Protein 2DO3 (pdb70)

GO terms:
  GO:0160239 transcription pausing by RNA polymerase II (P, IDA)
  GO:0140870 RNA polymerase inhibitor activity (F, IDA)
  GO:0032044 DSIF complex (C, IDA)
  GO:0032968 positive regulation of transcription elongation by RNA polymerase II (P, IDA)
  GO:0005515 protein binding (F, IPI)
  GO:0005654 nucleoplasm (C, TAS)
  GO:0016239 positive regulation of macroautophagy (P, IMP)
  GO:0005654 nucleoplasm (C, IDA)
  GO:0005634 nucleus (C, IDA)
  GO:0006368 transcription elongation by RNA polymerase II (P, IDA)
  GO:0045944 positive regulation of transcription by RNA polymerase II (P, IDA)
  GO:0032785 negative regulation of DNA-templated transcription, elongation (P, IDA)
  GO:0032786 positive regulation of DNA-templated transcription, elongation (P, IDA)
  GO:0000122 negative regulation of transcription by RNA polymerase II (P, IDA)
  GO:0003723 RNA binding (F, HDA)
  GO:0032785 negative regulation of DNA-templated transcription, elongation (P, IMP)
  GO:0006368 transcription elongation by RNA polymerase II (P, IMP)
  GO:0000122 negative regulation of transcription by RNA polymerase II (P, IMP)
  GO:0019899 enzyme binding (F, IPI)
  GO:0046982 protein heterodimerization activity (F, IPI)

Structure (mmCIF, N/CA/C/O backbone):
data_2DO3
#
_entry.id   2DO3
#
loop_
_atom_site.group_PDB
_atom_site.id
_atom_site.type_symbol
_atom_site.label_atom_id
_atom_site.label_alt_id
_atom_site.label_comp_id
_atom_site.label_asym_id
_atom_site.label_entity_id
_atom_site.label_seq_id
_atom_site.pdbx_PDB_ins_code
_atom_site.Cartn_x
_atom_site.Cartn_y
_atom_site.Cartn_z
_atom_site.occupancy
_atom_site.B_iso_or_equiv
_atom_site.auth_seq_id
_atom_site.auth_comp_id
_atom_site.auth_asym_id
_atom_site.auth_atom_id
_atom_site.pdbx_PDB_model_num
ATOM 1 N N . GLY A 1 1 ? -25.043 -3.548 -9.201 1.00 0.00 455 GLY A N 1
ATOM 2 C CA . GLY A 1 1 ? -24.301 -3.547 -10.448 1.00 0.00 455 GLY A CA 1
ATOM 3 C C . GLY A 1 1 ? -23.749 -4.915 -10.795 1.00 0.00 455 GLY A C 1
ATOM 4 O O . GLY A 1 1 ? -23.854 -5.853 -10.005 1.00 0.00 455 GLY A O 1
ATOM 8 N N . SER A 1 2 ? -23.159 -5.030 -11.981 1.00 0.00 456 SER A N 1
ATOM 9 C CA . SER A 1 2 ? -22.593 -6.295 -12.433 1.00 0.00 456 SER A CA 1
ATOM 10 C C . SER A 1 2 ? -21.087 -6.334 -12.191 1.00 0.00 456 SER A C 1
ATOM 11 O O . SER A 1 2 ? -20.485 -5.336 -11.795 1.00 0.00 456 SER A O 1
ATOM 19 N N . SER A 1 3 ? -20.485 -7.494 -12.433 1.00 0.00 457 SER A N 1
ATOM 20 C CA . SER A 1 3 ? -19.050 -7.665 -12.239 1.00 0.00 457 SER A CA 1
ATOM 21 C C . SER A 1 3 ? -18.263 -6.703 -13.123 1.00 0.00 457 SER A C 1
ATOM 22 O O . SER A 1 3 ? -18.530 -6.580 -14.317 1.00 0.00 457 SER A O 1
ATOM 30 N N . GLY A 1 4 ? -17.290 -6.021 -12.526 1.00 0.00 458 GLY A N 1
ATOM 31 C CA . GLY A 1 4 ? -16.478 -5.078 -13.273 1.00 0.00 458 GLY A CA 1
ATOM 32 C C . GLY A 1 4 ? -15.335 -4.519 -12.450 1.00 0.00 458 GLY A C 1
ATOM 33 O O . GLY A 1 4 ? -15.150 -4.897 -11.293 1.00 0.00 458 GLY A O 1
ATOM 37 N N . SER A 1 5 ? -14.563 -3.617 -13.049 1.00 0.00 459 SER A N 1
ATOM 38 C CA . SER A 1 5 ? -13.427 -3.008 -12.366 1.00 0.00 459 SER A CA 1
ATOM 39 C C . SER A 1 5 ? -13.772 -1.601 -11.887 1.00 0.00 459 SER A C 1
ATOM 40 O O . SER A 1 5 ? -13.581 -1.268 -10.717 1.00 0.00 459 SER A O 1
ATOM 48 N N . SER A 1 6 ? -14.279 -0.780 -12.800 1.00 0.00 460 SER A N 1
ATOM 49 C CA . SER A 1 6 ? -14.647 0.593 -12.473 1.00 0.00 460 SER A CA 1
ATOM 50 C C . SER A 1 6 ? -15.863 0.625 -11.552 1.00 0.00 460 SER A C 1
ATOM 51 O O . SER A 1 6 ? -16.903 0.045 -11.859 1.00 0.00 460 SER A O 1
ATOM 59 N N . GLY A 1 7 ? -15.722 1.309 -10.421 1.00 0.00 461 GLY A N 1
ATOM 60 C CA . GLY A 1 7 ? -16.816 1.405 -9.471 1.00 0.00 461 GLY A CA 1
ATOM 61 C C . GLY A 1 7 ? -17.281 2.833 -9.265 1.00 0.00 461 GLY A C 1
ATOM 62 O O . GLY A 1 7 ? -16.576 3.778 -9.617 1.00 0.00 461 GLY A O 1
ATOM 66 N N . GLU A 1 8 ? -18.470 2.990 -8.693 1.00 0.00 462 GLU A N 1
ATOM 67 C CA . GLU A 1 8 ? -19.029 4.313 -8.443 1.00 0.00 462 GLU A CA 1
ATOM 68 C C . GLU A 1 8 ? -18.116 5.124 -7.527 1.00 0.00 462 GLU A C 1
ATOM 69 O O . GLU A 1 8 ? -18.341 5.203 -6.319 1.00 0.00 462 GLU A O 1
ATOM 81 N N . PHE A 1 9 ? -17.085 5.726 -8.111 1.00 0.00 463 PHE A N 1
ATOM 82 C CA . PHE A 1 9 ? -16.136 6.529 -7.349 1.00 0.00 463 PHE A CA 1
ATOM 83 C C . PHE A 1 9 ? -16.052 7.946 -7.909 1.00 0.00 463 PHE A C 1
ATOM 84 O O . PHE A 1 9 ? -15.088 8.320 -8.577 1.00 0.00 463 PHE A O 1
ATOM 101 N N . PRO A 1 10 ? -17.085 8.755 -7.631 1.00 0.00 464 PRO A N 1
ATOM 102 C CA . PRO A 1 10 ? -17.152 10.143 -8.096 1.00 0.00 464 PRO A CA 1
ATOM 103 C C . PRO A 1 10 ? -16.136 11.039 -7.396 1.00 0.00 464 PRO A C 1
ATOM 104 O O . PRO A 1 10 ? -15.992 12.213 -7.735 1.00 0.00 464 PRO A O 1
ATOM 115 N N . ALA A 1 11 ? -15.433 10.477 -6.418 1.00 0.00 465 ALA A N 1
ATOM 116 C CA . ALA A 1 11 ? -14.429 11.225 -5.672 1.00 0.00 465 ALA A CA 1
ATOM 117 C C . ALA A 1 11 ? -13.027 10.695 -5.955 1.00 0.00 465 ALA A C 1
ATOM 118 O O . ALA A 1 11 ? -12.644 9.635 -5.461 1.00 0.00 465 ALA A O 1
ATOM 125 N N . GLN A 1 12 ? -12.269 11.439 -6.753 1.00 0.00 466 GLN A N 1
ATOM 126 C CA . GLN A 1 12 ? -10.910 11.042 -7.103 1.00 0.00 466 GLN A CA 1
ATOM 127 C C . GLN A 1 12 ? -9.886 11.886 -6.351 1.00 0.00 466 GLN A C 1
ATOM 128 O O . GLN A 1 12 ? -9.423 12.909 -6.853 1.00 0.00 466 GLN A O 1
ATOM 142 N N . GLU A 1 13 ? -9.537 11.449 -5.145 1.00 0.00 467 GLU A N 1
ATOM 143 C CA . GLU A 1 13 ? -8.569 12.166 -4.324 1.00 0.00 467 GLU A CA 1
ATOM 144 C C . GLU A 1 13 ? -7.170 11.580 -4.496 1.00 0.00 467 GLU A C 1
ATOM 145 O O . GLU A 1 13 ? -6.845 10.541 -3.919 1.00 0.00 467 GLU A O 1
ATOM 157 N N . LEU A 1 14 ? -6.347 12.252 -5.293 1.00 0.00 468 LEU A N 1
ATOM 158 C CA . LEU A 1 14 ? -4.983 11.799 -5.542 1.00 0.00 468 LEU A CA 1
ATOM 159 C C . LEU A 1 14 ? -4.023 12.363 -4.500 1.00 0.00 468 LEU A C 1
ATOM 160 O O . LEU A 1 14 ? -3.657 13.538 -4.550 1.00 0.00 468 LEU A O 1
ATOM 176 N N . ARG A 1 15 ? -3.617 11.518 -3.558 1.00 0.00 469 ARG A N 1
ATOM 177 C CA . ARG A 1 15 ? -2.698 11.932 -2.505 1.00 0.00 469 ARG A CA 1
ATOM 178 C C . ARG A 1 15 ? -1.560 10.927 -2.350 1.00 0.00 469 ARG A C 1
ATOM 179 O O . ARG A 1 15 ? -1.787 9.718 -2.294 1.00 0.00 469 ARG A O 1
ATOM 200 N N . LYS A 1 16 ? -0.334 11.435 -2.281 1.00 0.00 470 LYS A N 1
ATOM 201 C CA . LYS A 1 16 ? 0.840 10.584 -2.132 1.00 0.00 470 LYS A CA 1
ATOM 202 C C . LYS A 1 16 ? 0.724 9.709 -0.888 1.00 0.00 470 LYS A C 1
ATOM 203 O O . LYS A 1 16 ? 1.082 8.531 -0.910 1.00 0.00 470 LYS A O 1
ATOM 222 N N . TYR A 1 17 ? 0.220 10.292 0.194 1.00 0.00 471 TYR A N 1
ATOM 223 C CA . TYR A 1 17 ? 0.058 9.565 1.448 1.00 0.00 471 TYR A CA 1
ATOM 224 C C . TYR A 1 17 ? -0.598 8.209 1.210 1.00 0.00 471 TYR A C 1
ATOM 225 O O . TYR A 1 17 ? -1.784 8.126 0.890 1.00 0.00 471 TYR A O 1
ATOM 243 N N . PHE A 1 18 ? 0.183 7.145 1.369 1.00 0.00 472 PHE A N 1
ATOM 244 C CA . PHE A 1 18 ? -0.320 5.791 1.171 1.00 0.00 472 PHE A CA 1
ATOM 245 C C . PHE A 1 18 ? -1.614 5.572 1.950 1.00 0.00 472 PHE A C 1
ATOM 246 O O . PHE A 1 18 ? -1.610 5.514 3.180 1.00 0.00 472 PHE A O 1
ATOM 263 N N . LYS A 1 19 ? -2.720 5.452 1.224 1.00 0.00 473 LYS A N 1
ATOM 264 C CA . LYS A 1 19 ? -4.023 5.239 1.844 1.00 0.00 473 LYS A CA 1
ATOM 265 C C . LYS A 1 19 ? -4.581 3.867 1.480 1.00 0.00 473 LYS A C 1
ATOM 266 O O . LYS A 1 19 ? -4.168 3.262 0.491 1.00 0.00 473 LYS A O 1
ATOM 285 N N . MET A 1 20 ? -5.522 3.384 2.285 1.00 0.00 474 MET A N 1
ATOM 286 C CA . MET A 1 20 ? -6.138 2.084 2.044 1.00 0.00 474 MET A CA 1
ATOM 287 C C . MET A 1 20 ? -6.810 2.046 0.675 1.00 0.00 474 MET A C 1
ATOM 288 O O . MET A 1 20 ? -7.334 3.054 0.202 1.00 0.00 474 MET A O 1
ATOM 302 N N . GLY A 1 21 ? -6.791 0.876 0.044 1.00 0.00 475 GLY A N 1
ATOM 303 C CA . GLY A 1 21 ? -7.401 0.730 -1.265 1.00 0.00 475 GLY A CA 1
ATOM 304 C C . GLY A 1 21 ? -6.437 1.041 -2.392 1.00 0.00 475 GLY A C 1
ATOM 305 O O . GLY A 1 21 ? -6.674 0.669 -3.542 1.00 0.00 475 GLY A O 1
ATOM 309 N N . ASP A 1 22 ? -5.347 1.727 -2.064 1.00 0.00 476 ASP A N 1
ATOM 310 C CA . ASP A 1 22 ? -4.344 2.090 -3.059 1.00 0.00 476 ASP A CA 1
ATOM 311 C C . ASP A 1 22 ? -3.250 1.030 -3.138 1.00 0.00 476 ASP A C 1
ATOM 312 O O . ASP A 1 22 ? -2.975 0.331 -2.162 1.00 0.00 476 ASP A O 1
ATOM 321 N N . HIS A 1 23 ? -2.629 0.914 -4.308 1.00 0.00 477 HIS A N 1
ATOM 322 C CA . HIS A 1 23 ? -1.565 -0.062 -4.515 1.00 0.00 477 HIS A CA 1
ATOM 323 C C . HIS A 1 23 ? -0.198 0.560 -4.246 1.00 0.00 477 HIS A C 1
ATOM 324 O O . HIS A 1 23 ? 0.061 1.703 -4.624 1.00 0.00 477 HIS A O 1
ATOM 338 N N . VAL A 1 24 ? 0.674 -0.200 -3.591 1.00 0.00 478 VAL A N 1
ATOM 339 C CA . VAL A 1 24 ? 2.015 0.276 -3.272 1.00 0.00 478 VAL A CA 1
ATOM 340 C C . VAL A 1 24 ? 3.062 -0.794 -3.562 1.00 0.00 478 VAL A C 1
ATOM 341 O O . VAL A 1 24 ? 2.780 -1.990 -3.489 1.00 0.00 478 VAL A O 1
ATOM 354 N N . LYS A 1 25 ? 4.272 -0.356 -3.890 1.00 0.00 479 LYS A N 1
ATOM 355 C CA . LYS A 1 25 ? 5.364 -1.275 -4.190 1.00 0.00 479 LYS A CA 1
ATOM 356 C C . LYS A 1 25 ? 6.473 -1.159 -3.150 1.00 0.00 479 LYS A C 1
ATOM 357 O O . LYS A 1 25 ? 6.576 -0.154 -2.446 1.00 0.00 479 LYS A O 1
ATOM 376 N N . VAL A 1 26 ? 7.303 -2.193 -3.059 1.00 0.00 480 VAL A N 1
ATOM 377 C CA . VAL A 1 26 ? 8.407 -2.206 -2.107 1.00 0.00 480 VAL A CA 1
ATOM 378 C C . VAL A 1 26 ? 9.744 -2.001 -2.812 1.00 0.00 480 VAL A C 1
ATOM 379 O O . VAL A 1 26 ? 10.205 -2.869 -3.553 1.00 0.00 480 VAL A O 1
ATOM 392 N N . ILE A 1 27 ? 10.360 -0.848 -2.575 1.00 0.00 481 ILE A N 1
ATOM 393 C CA . ILE A 1 27 ? 11.645 -0.530 -3.186 1.00 0.00 481 ILE A CA 1
ATOM 394 C C . ILE A 1 27 ? 12.801 -0.930 -2.276 1.00 0.00 481 ILE A C 1
ATOM 395 O O . ILE A 1 27 ? 13.884 -1.275 -2.747 1.00 0.00 481 ILE A O 1
ATOM 411 N N . ALA A 1 28 ? 12.562 -0.883 -0.969 1.00 0.00 482 ALA A N 1
ATOM 412 C CA . ALA A 1 28 ? 13.581 -1.244 0.008 1.00 0.00 482 ALA A CA 1
ATOM 413 C C . ALA A 1 28 ? 12.988 -2.078 1.138 1.00 0.00 482 ALA A C 1
ATOM 414 O O . ALA A 1 28 ? 11.794 -2.377 1.141 1.00 0.00 482 ALA A O 1
ATOM 421 N N . GLY A 1 29 ? 13.830 -2.452 2.096 1.00 0.00 483 GLY A N 1
ATOM 422 C CA . GLY A 1 29 ? 13.370 -3.249 3.218 1.00 0.00 483 GLY A CA 1
ATOM 423 C C . GLY A 1 29 ? 13.640 -4.729 3.028 1.00 0.00 483 GLY A C 1
ATOM 424 O O . GLY A 1 29 ? 14.395 -5.119 2.137 1.00 0.00 483 GLY A O 1
ATOM 428 N N . ARG A 1 30 ? 13.024 -5.554 3.867 1.00 0.00 484 ARG A N 1
ATOM 429 C CA . ARG A 1 30 ? 13.204 -6.999 3.789 1.00 0.00 484 ARG A CA 1
ATOM 430 C C . ARG A 1 30 ? 12.294 -7.603 2.724 1.00 0.00 484 ARG A C 1
ATOM 431 O O . ARG A 1 30 ? 12.240 -8.822 2.558 1.00 0.00 484 ARG A O 1
ATOM 452 N N . PHE A 1 31 ? 11.580 -6.743 2.006 1.00 0.00 485 PHE A N 1
ATOM 453 C CA . PHE A 1 31 ? 10.670 -7.192 0.958 1.00 0.00 485 PHE A CA 1
ATOM 454 C C . PHE A 1 31 ? 10.928 -6.440 -0.344 1.00 0.00 485 PHE A C 1
ATOM 455 O O . PHE A 1 31 ? 10.035 -6.302 -1.180 1.00 0.00 485 PHE A O 1
ATOM 472 N N . GLU A 1 32 ? 12.155 -5.955 -0.509 1.00 0.00 486 GLU A N 1
ATOM 473 C CA . GLU A 1 32 ? 12.529 -5.215 -1.708 1.00 0.00 486 GLU A CA 1
ATOM 474 C C . GLU A 1 32 ? 12.225 -6.027 -2.965 1.00 0.00 486 GLU A C 1
ATOM 475 O O . GLU A 1 32 ? 12.846 -7.059 -3.215 1.00 0.00 486 GLU A O 1
ATOM 487 N N . GLY A 1 33 ? 11.265 -5.551 -3.752 1.00 0.00 487 GLY A N 1
ATOM 488 C CA . GLY A 1 33 ? 10.895 -6.245 -4.972 1.00 0.00 487 GLY A CA 1
ATOM 489 C C . GLY A 1 33 ? 9.498 -6.829 -4.906 1.00 0.00 487 GLY A C 1
ATOM 490 O O . GLY A 1 33 ? 9.069 -7.535 -5.819 1.00 0.00 487 GLY A O 1
ATOM 494 N N . ASP A 1 34 ? 8.787 -6.537 -3.822 1.00 0.00 488 ASP A N 1
ATOM 495 C CA . ASP A 1 34 ? 7.430 -7.039 -3.640 1.00 0.00 488 ASP A CA 1
ATOM 496 C C . ASP A 1 34 ? 6.413 -5.906 -3.741 1.00 0.00 488 ASP A C 1
ATOM 497 O O . ASP A 1 34 ? 6.727 -4.748 -3.462 1.00 0.00 488 ASP A O 1
ATOM 506 N N . THR A 1 35 ? 5.193 -6.247 -4.144 1.00 0.00 489 THR A N 1
ATOM 507 C CA . THR A 1 35 ? 4.131 -5.259 -4.285 1.00 0.00 489 THR A CA 1
ATOM 508 C C . THR A 1 35 ? 2.811 -5.789 -3.736 1.00 0.00 489 THR A C 1
ATOM 509 O O . THR A 1 35 ? 2.653 -6.991 -3.525 1.00 0.00 489 THR A O 1
ATOM 520 N N . GLY A 1 36 ? 1.864 -4.884 -3.508 1.00 0.00 490 GLY A N 1
ATOM 521 C CA . GLY A 1 36 ? 0.569 -5.280 -2.986 1.00 0.00 490 GLY A CA 1
ATOM 522 C C . GLY A 1 36 ? -0.347 -4.096 -2.747 1.00 0.00 490 GLY A C 1
ATOM 523 O O . GLY A 1 36 ? -0.013 -2.963 -3.096 1.00 0.00 490 GLY A O 1
ATOM 527 N N . LEU A 1 37 ? -1.506 -4.358 -2.153 1.00 0.00 491 LEU A N 1
ATOM 528 C CA . LEU A 1 37 ? -2.475 -3.304 -1.869 1.00 0.00 491 LEU A CA 1
ATOM 529 C C . LEU A 1 37 ? -2.419 -2.895 -0.401 1.00 0.00 491 LEU A C 1
ATOM 530 O O . LEU A 1 37 ? -1.886 -3.623 0.437 1.00 0.00 491 LEU A O 1
ATOM 546 N N . ILE A 1 38 ? -2.975 -1.727 -0.096 1.00 0.00 492 ILE A N 1
ATOM 547 C CA . ILE A 1 38 ? -2.992 -1.223 1.271 1.00 0.00 492 ILE A CA 1
ATOM 548 C C . ILE A 1 38 ? -4.282 -1.612 1.985 1.00 0.00 492 ILE A C 1
ATOM 549 O O . ILE A 1 38 ? -5.369 -1.171 1.611 1.00 0.00 492 ILE A O 1
ATOM 565 N N . VAL A 1 39 ? -4.154 -2.442 3.016 1.00 0.00 493 VAL A N 1
ATOM 566 C CA . VAL A 1 39 ? -5.309 -2.889 3.785 1.00 0.00 493 VAL A CA 1
ATOM 567 C C . VAL A 1 39 ? -5.378 -2.183 5.135 1.00 0.00 493 VAL A C 1
ATOM 568 O O . VAL A 1 39 ? -6.458 -1.995 5.694 1.00 0.00 493 VAL A O 1
ATOM 581 N N . ARG A 1 40 ? -4.217 -1.793 5.652 1.00 0.00 494 ARG A N 1
ATOM 582 C CA . ARG A 1 40 ? -4.145 -1.108 6.937 1.00 0.00 494 ARG A CA 1
ATOM 583 C C . ARG A 1 40 ? -3.006 -0.092 6.948 1.00 0.00 494 ARG A C 1
ATOM 584 O O . ARG A 1 40 ? -1.939 -0.334 6.384 1.00 0.00 494 ARG A O 1
ATOM 605 N N . VAL A 1 41 ? -3.242 1.046 7.593 1.00 0.00 495 VAL A N 1
ATOM 606 C CA . VAL A 1 41 ? -2.237 2.098 7.679 1.00 0.00 495 VAL A CA 1
ATOM 607 C C . VAL A 1 41 ? -2.062 2.576 9.116 1.00 0.00 495 VAL A C 1
ATOM 608 O O . VAL A 1 41 ? -3.028 2.664 9.873 1.00 0.00 495 VAL A O 1
ATOM 621 N N . GLU A 1 42 ? -0.822 2.883 9.485 1.00 0.00 496 GLU A N 1
ATOM 622 C CA . GLU A 1 42 ? -0.521 3.352 10.833 1.00 0.00 496 GLU A CA 1
ATOM 623 C C . GLU A 1 42 ? 0.472 4.510 10.797 1.00 0.00 496 GLU A C 1
ATOM 624 O O . GLU A 1 42 ? 1.191 4.694 9.815 1.00 0.00 496 GLU A O 1
ATOM 636 N N . GLU A 1 43 ? 0.505 5.287 11.875 1.00 0.00 497 GLU A N 1
ATOM 637 C CA . GLU A 1 43 ? 1.409 6.428 11.966 1.00 0.00 497 GLU A CA 1
ATOM 638 C C . GLU A 1 43 ? 2.865 5.970 11.959 1.00 0.00 497 GLU A C 1
ATOM 639 O O . GLU A 1 43 ? 3.772 6.756 11.689 1.00 0.00 497 GLU A O 1
ATOM 651 N N . ASN A 1 44 ? 3.079 4.693 12.259 1.00 0.00 498 ASN A N 1
ATOM 652 C CA . ASN A 1 44 ? 4.424 4.131 12.288 1.00 0.00 498 ASN A CA 1
ATOM 653 C C . ASN A 1 44 ? 4.768 3.472 10.956 1.00 0.00 498 ASN A C 1
ATOM 654 O O . ASN A 1 44 ? 5.713 3.874 10.277 1.00 0.00 498 ASN A O 1
ATOM 665 N N . PHE A 1 45 ? 3.993 2.456 10.587 1.00 0.00 499 PHE A N 1
ATOM 666 C CA . PHE A 1 45 ? 4.215 1.741 9.336 1.00 0.00 499 PHE A CA 1
ATOM 667 C C . PHE A 1 45 ? 2.898 1.512 8.600 1.00 0.00 499 PHE A C 1
ATOM 668 O O . PHE A 1 45 ? 1.833 1.907 9.073 1.00 0.00 499 PHE A O 1
ATOM 685 N N . VAL A 1 46 ? 2.981 0.871 7.438 1.00 0.00 500 VAL A N 1
ATOM 686 C CA . VAL A 1 46 ? 1.797 0.589 6.635 1.00 0.00 500 VAL A CA 1
ATOM 687 C C . VAL A 1 46 ? 1.725 -0.888 6.263 1.00 0.00 500 VAL A C 1
ATOM 688 O O . VAL A 1 46 ? 2.691 -1.459 5.757 1.00 0.00 500 VAL A O 1
ATOM 701 N N . ILE A 1 47 ? 0.574 -1.501 6.518 1.00 0.00 501 ILE A N 1
ATOM 702 C CA . ILE A 1 47 ? 0.375 -2.912 6.208 1.00 0.00 501 ILE A CA 1
ATOM 703 C C . ILE A 1 47 ? -0.278 -3.088 4.841 1.00 0.00 501 ILE A C 1
ATOM 704 O O . ILE A 1 47 ? -1.396 -2.625 4.611 1.00 0.00 501 ILE A O 1
ATOM 720 N N . LEU A 1 48 ? 0.426 -3.761 3.938 1.00 0.00 502 LEU A N 1
ATOM 721 C CA . LEU A 1 48 ? -0.085 -4.001 2.593 1.00 0.00 502 LEU A CA 1
ATOM 722 C C . LEU A 1 48 ? -0.272 -5.493 2.340 1.00 0.00 502 LEU A C 1
ATOM 723 O O . LEU A 1 48 ? 0.581 -6.306 2.698 1.00 0.00 502 LEU A O 1
ATOM 739 N N . PHE A 1 49 ? -1.391 -5.847 1.718 1.00 0.00 503 PHE A N 1
ATOM 740 C CA . PHE A 1 49 ? -1.690 -7.242 1.415 1.00 0.00 503 PHE A CA 1
ATOM 741 C C . PHE A 1 49 ? -0.996 -7.679 0.128 1.00 0.00 503 PHE A C 1
ATOM 742 O O . PHE A 1 49 ? -1.212 -7.097 -0.935 1.00 0.00 503 PHE A O 1
ATOM 759 N N . SER A 1 50 ? -0.161 -8.708 0.233 1.00 0.00 504 SER A N 1
ATOM 760 C CA . SER A 1 50 ? 0.568 -9.221 -0.921 1.00 0.00 504 SER A CA 1
ATOM 761 C C . SER A 1 50 ? -0.333 -10.095 -1.789 1.00 0.00 504 SER A C 1
ATOM 762 O O . SER A 1 50 ? -1.280 -10.709 -1.297 1.00 0.00 504 SER A O 1
ATOM 770 N N . ASP A 1 51 ? -0.030 -10.144 -3.081 1.00 0.00 505 ASP A N 1
ATOM 771 C CA . ASP A 1 51 ? -0.811 -10.943 -4.019 1.00 0.00 505 ASP A CA 1
ATOM 772 C C . ASP A 1 51 ? -0.083 -12.237 -4.368 1.00 0.00 505 ASP A C 1
ATOM 773 O O . ASP A 1 51 ? -0.665 -13.151 -4.955 1.00 0.00 505 ASP A O 1
ATOM 782 N N . LEU A 1 52 ? 1.193 -12.308 -4.006 1.00 0.00 506 LEU A N 1
ATOM 783 C CA . LEU A 1 52 ? 2.002 -13.490 -4.282 1.00 0.00 506 LEU A CA 1
ATOM 784 C C . LEU A 1 52 ? 1.931 -14.481 -3.124 1.00 0.00 506 LEU A C 1
ATOM 785 O O . LEU A 1 52 ? 1.588 -15.649 -3.311 1.00 0.00 506 LEU A O 1
ATOM 801 N N . THR A 1 53 ? 2.256 -14.007 -1.925 1.00 0.00 507 THR A N 1
ATOM 802 C CA . THR A 1 53 ? 2.229 -14.850 -0.737 1.00 0.00 507 THR A CA 1
ATOM 803 C C . THR A 1 53 ? 0.832 -14.897 -0.128 1.00 0.00 507 THR A C 1
ATOM 804 O O . THR A 1 53 ? 0.552 -15.720 0.743 1.00 0.00 507 THR A O 1
ATOM 815 N N . MET A 1 54 ? -0.041 -14.010 -0.594 1.00 0.00 508 MET A N 1
ATOM 816 C CA . MET A 1 54 ? -1.411 -13.953 -0.096 1.00 0.00 508 MET A CA 1
ATOM 817 C C . MET A 1 54 ? -1.432 -13.713 1.411 1.00 0.00 508 MET A C 1
ATOM 818 O O . MET A 1 54 ? -2.265 -14.270 2.127 1.00 0.00 508 MET A O 1
ATOM 832 N N . HIS A 1 55 ? -0.511 -12.881 1.886 1.00 0.00 509 HIS A N 1
ATOM 833 C CA . HIS A 1 55 ? -0.424 -12.568 3.308 1.00 0.00 509 HIS A CA 1
ATOM 834 C C . HIS A 1 55 ? -0.301 -11.063 3.526 1.00 0.00 509 HIS A C 1
ATOM 835 O O . HIS A 1 55 ? -0.322 -10.285 2.573 1.00 0.00 509 HIS A O 1
ATOM 849 N N . GLU A 1 56 ? -0.173 -10.661 4.787 1.00 0.00 510 GLU A N 1
ATOM 850 C CA . GLU A 1 56 ? -0.047 -9.249 5.129 1.00 0.00 510 GLU A CA 1
ATOM 851 C C . GLU A 1 56 ? 1.403 -8.891 5.441 1.00 0.00 510 GLU A C 1
ATOM 852 O O . GLU A 1 56 ? 1.995 -9.417 6.385 1.00 0.00 510 GLU A O 1
ATOM 864 N N . LEU A 1 57 ? 1.969 -7.994 4.642 1.00 0.00 511 LEU A N 1
ATOM 865 C CA . LEU A 1 57 ? 3.351 -7.565 4.831 1.00 0.00 511 LEU A CA 1
ATOM 866 C C . LEU A 1 57 ? 3.413 -6.258 5.614 1.00 0.00 511 LEU A C 1
ATOM 867 O O . LEU A 1 57 ? 2.659 -5.323 5.344 1.00 0.00 511 LEU A O 1
ATOM 883 N N . LYS A 1 58 ? 4.318 -6.198 6.585 1.00 0.00 512 LYS A N 1
ATOM 884 C CA . LYS A 1 58 ? 4.482 -5.005 7.406 1.00 0.00 512 LYS A CA 1
ATOM 885 C C . LYS A 1 58 ? 5.777 -4.277 7.056 1.00 0.00 512 LYS A C 1
ATOM 886 O O . LYS A 1 58 ? 6.871 -4.777 7.316 1.00 0.00 512 LYS A O 1
ATOM 905 N N . VAL A 1 59 ? 5.643 -3.094 6.466 1.00 0.00 513 VAL A N 1
ATOM 906 C CA . VAL A 1 59 ? 6.802 -2.296 6.082 1.00 0.00 513 VAL A CA 1
ATOM 907 C C . VAL A 1 59 ? 6.543 -0.810 6.302 1.00 0.00 513 VAL A C 1
ATOM 908 O O . VAL A 1 59 ? 5.395 -0.378 6.415 1.00 0.00 513 VAL A O 1
ATOM 921 N N . LEU A 1 60 ? 7.618 -0.031 6.362 1.00 0.00 514 LEU A N 1
ATOM 922 C CA . LEU A 1 60 ? 7.508 1.409 6.568 1.00 0.00 514 LEU A CA 1
ATOM 923 C C . LEU A 1 60 ? 7.216 2.127 5.254 1.00 0.00 514 LEU A C 1
ATOM 924 O O . LEU A 1 60 ? 7.591 1.672 4.173 1.00 0.00 514 LEU A O 1
ATOM 940 N N . PRO A 1 61 ? 6.531 3.276 5.346 1.00 0.00 515 PRO A N 1
ATOM 941 C CA . PRO A 1 61 ? 6.176 4.083 4.174 1.00 0.00 515 PRO A CA 1
ATOM 942 C C . PRO A 1 61 ? 7.392 4.744 3.536 1.00 0.00 515 PRO A C 1
ATOM 943 O O . PRO A 1 61 ? 7.286 5.380 2.487 1.00 0.00 515 PRO A O 1
ATOM 954 N N . ARG A 1 62 ? 8.548 4.590 4.175 1.00 0.00 516 ARG A N 1
ATOM 955 C CA . ARG A 1 62 ? 9.784 5.174 3.669 1.00 0.00 516 ARG A CA 1
ATOM 956 C C . ARG A 1 62 ? 10.459 4.237 2.671 1.00 0.00 516 ARG A C 1
ATOM 957 O O . ARG A 1 62 ? 11.379 4.634 1.956 1.00 0.00 516 ARG A O 1
ATOM 978 N N . ASP A 1 63 ? 9.996 2.993 2.630 1.00 0.00 517 ASP A N 1
ATOM 979 C CA . ASP A 1 63 ? 10.554 1.999 1.720 1.00 0.00 517 ASP A CA 1
ATOM 980 C C . ASP A 1 63 ? 9.514 1.555 0.696 1.00 0.00 517 ASP A C 1
ATOM 981 O O . ASP A 1 63 ? 9.732 0.602 -0.053 1.00 0.00 517 ASP A O 1
ATOM 990 N N . LEU A 1 64 ? 8.382 2.250 0.670 1.00 0.00 518 LEU A N 1
ATOM 991 C CA . LEU A 1 64 ? 7.306 1.926 -0.261 1.00 0.00 518 LEU A CA 1
ATOM 992 C C . LEU A 1 64 ? 7.087 3.062 -1.255 1.00 0.00 518 LEU A C 1
ATOM 993 O O . LEU A 1 64 ? 7.608 4.163 -1.078 1.00 0.00 518 LEU A O 1
ATOM 1009 N N . GLN A 1 65 ? 6.311 2.787 -2.298 1.00 0.00 519 GLN A N 1
ATOM 1010 C CA . GLN A 1 65 ? 6.021 3.787 -3.319 1.00 0.00 519 GLN A CA 1
ATOM 1011 C C . GLN A 1 65 ? 4.747 3.435 -4.079 1.00 0.00 519 GLN A C 1
ATOM 1012 O O . GLN A 1 65 ? 4.583 2.309 -4.550 1.00 0.00 519 GLN A O 1
ATOM 1026 N N . LEU A 1 66 ? 3.847 4.405 -4.195 1.00 0.00 520 LEU A N 1
ATOM 1027 C CA . LEU A 1 66 ? 2.585 4.198 -4.898 1.00 0.00 520 LEU A CA 1
ATOM 1028 C C . LEU A 1 66 ? 2.830 3.807 -6.352 1.00 0.00 520 LEU A C 1
ATOM 1029 O O . LEU A 1 66 ? 3.930 3.985 -6.876 1.00 0.00 520 LEU A O 1
ATOM 1045 N N . CYS A 1 67 ? 1.798 3.276 -6.998 1.00 0.00 521 CYS A N 1
ATOM 1046 C CA . CYS A 1 67 ? 1.900 2.861 -8.392 1.00 0.00 521 CYS A CA 1
ATOM 1047 C C . CYS A 1 67 ? 1.152 3.828 -9.304 1.00 0.00 521 CYS A C 1
ATOM 1048 O O . CYS A 1 67 ? 1.664 4.236 -10.346 1.00 0.00 521 CYS A O 1
ATOM 1056 N N . SER A 1 68 ? -0.062 4.191 -8.904 1.00 0.00 522 SER A N 1
ATOM 1057 C CA . SER A 1 68 ? -0.883 5.107 -9.688 1.00 0.00 522 SER A CA 1
ATOM 1058 C C . SER A 1 68 ? -0.313 6.521 -9.643 1.00 0.00 522 SER A C 1
ATOM 1059 O O . SER A 1 68 ? -0.178 7.180 -10.674 1.00 0.00 522 SER A O 1
ATOM 1067 N N . GLU A 1 69 ? 0.020 6.981 -8.441 1.00 0.00 523 GLU A N 1
ATOM 1068 C CA . GLU A 1 69 ? 0.575 8.317 -8.262 1.00 0.00 523 GLU A CA 1
ATOM 1069 C C . GLU A 1 69 ? 1.848 8.493 -9.085 1.00 0.00 523 GLU A C 1
ATOM 1070 O O . GLU A 1 69 ? 2.188 9.603 -9.492 1.00 0.00 523 GLU A O 1
ATOM 1082 N N . GLY A 1 1 ? -19.277 37.004 2.627 1.00 0.00 455 GLY A N 2
ATOM 1083 C CA . GLY A 1 1 ? -19.214 35.574 2.863 1.00 0.00 455 GLY A CA 2
ATOM 1084 C C . GLY A 1 1 ? -19.278 34.771 1.579 1.00 0.00 455 GLY A C 2
ATOM 1085 O O . GLY A 1 1 ? -18.758 35.195 0.547 1.00 0.00 455 GLY A O 2
ATOM 1089 N N . SER A 1 2 ? -19.915 33.606 1.642 1.00 0.00 456 SER A N 2
ATOM 1090 C CA . SER A 1 2 ? -20.041 32.739 0.476 1.00 0.00 456 SER A CA 2
ATOM 1091 C C . SER A 1 2 ? -21.272 33.108 -0.345 1.00 0.00 456 SER A C 2
ATOM 1092 O O . SER A 1 2 ? -22.397 32.753 0.008 1.00 0.00 456 SER A O 2
ATOM 1100 N N . SER A 1 3 ? -21.050 33.822 -1.444 1.00 0.00 457 SER A N 2
ATOM 1101 C CA . SER A 1 3 ? -22.141 34.242 -2.316 1.00 0.00 457 SER A CA 2
ATOM 1102 C C . SER A 1 3 ? -21.868 33.839 -3.762 1.00 0.00 457 SER A C 2
ATOM 1103 O O . SER A 1 3 ? -20.793 34.103 -4.299 1.00 0.00 457 SER A O 2
ATOM 1111 N N . GLY A 1 4 ? -22.851 33.197 -4.386 1.00 0.00 458 GLY A N 2
ATOM 1112 C CA . GLY A 1 4 ? -22.698 32.768 -5.764 1.00 0.00 458 GLY A CA 2
ATOM 1113 C C . GLY A 1 4 ? -21.690 31.645 -5.913 1.00 0.00 458 GLY A C 2
ATOM 1114 O O . GLY A 1 4 ? -21.366 30.960 -4.943 1.00 0.00 458 GLY A O 2
ATOM 1118 N N . SER A 1 5 ? -21.193 31.456 -7.131 1.00 0.00 459 SER A N 2
ATOM 1119 C CA . SER A 1 5 ? -20.220 30.405 -7.404 1.00 0.00 459 SER A CA 2
ATOM 1120 C C . SER A 1 5 ? -18.796 30.933 -7.261 1.00 0.00 459 SER A C 2
ATOM 1121 O O . SER A 1 5 ? -18.388 31.854 -7.969 1.00 0.00 459 SER A O 2
ATOM 1129 N N . SER A 1 6 ? -18.043 30.343 -6.338 1.00 0.00 460 SER A N 2
ATOM 1130 C CA . SER A 1 6 ? -16.665 30.755 -6.097 1.00 0.00 460 SER A CA 2
ATOM 1131 C C . SER A 1 6 ? -15.686 29.789 -6.757 1.00 0.00 460 SER A C 2
ATOM 1132 O O . SER A 1 6 ? -15.726 28.584 -6.514 1.00 0.00 460 SER A O 2
ATOM 1140 N N . GLY A 1 7 ? -14.805 30.329 -7.594 1.00 0.00 461 GLY A N 2
ATOM 1141 C CA . GLY A 1 7 ? -13.827 29.502 -8.277 1.00 0.00 461 GLY A CA 2
ATOM 1142 C C . GLY A 1 7 ? -14.379 28.141 -8.651 1.00 0.00 461 GLY A C 2
ATOM 1143 O O . GLY A 1 7 ? -15.586 27.983 -8.833 1.00 0.00 461 GLY A O 2
ATOM 1147 N N . GLU A 1 8 ? -13.494 27.156 -8.768 1.00 0.00 462 GLU A N 2
ATOM 1148 C CA . GLU A 1 8 ? -13.900 25.803 -9.126 1.00 0.00 462 GLU A CA 2
ATOM 1149 C C . GLU A 1 8 ? -14.766 25.187 -8.031 1.00 0.00 462 GLU A C 2
ATOM 1150 O O . GLU A 1 8 ? -14.813 25.686 -6.907 1.00 0.00 462 GLU A O 2
ATOM 1162 N N . PHE A 1 9 ? -15.452 24.099 -8.368 1.00 0.00 463 PHE A N 2
ATOM 1163 C CA . PHE A 1 9 ? -16.318 23.416 -7.415 1.00 0.00 463 PHE A CA 2
ATOM 1164 C C . PHE A 1 9 ? -15.545 23.032 -6.156 1.00 0.00 463 PHE A C 2
ATOM 1165 O O . PHE A 1 9 ? -14.367 22.678 -6.204 1.00 0.00 463 PHE A O 2
ATOM 1182 N N . PRO A 1 10 ? -16.223 23.104 -5.001 1.00 0.00 464 PRO A N 2
ATOM 1183 C CA . PRO A 1 10 ? -15.622 22.769 -3.707 1.00 0.00 464 PRO A CA 2
ATOM 1184 C C . PRO A 1 10 ? -15.346 21.276 -3.566 1.00 0.00 464 PRO A C 2
ATOM 1185 O O . PRO A 1 10 ? -14.574 20.856 -2.704 1.00 0.00 464 PRO A O 2
ATOM 1196 N N . ALA A 1 11 ? -15.983 20.478 -4.417 1.00 0.00 465 ALA A N 2
ATOM 1197 C CA . ALA A 1 11 ? -15.804 19.032 -4.388 1.00 0.00 465 ALA A CA 2
ATOM 1198 C C . ALA A 1 11 ? -14.479 18.629 -5.026 1.00 0.00 465 ALA A C 2
ATOM 1199 O O . ALA A 1 11 ? -14.446 18.155 -6.161 1.00 0.00 465 ALA A O 2
ATOM 1206 N N . GLN A 1 12 ? -13.390 18.822 -4.289 1.00 0.00 466 GLN A N 2
ATOM 1207 C CA . GLN A 1 12 ? -12.062 18.480 -4.786 1.00 0.00 466 GLN A CA 2
ATOM 1208 C C . GLN A 1 12 ? -11.255 17.747 -3.719 1.00 0.00 466 GLN A C 2
ATOM 1209 O O . GLN A 1 12 ? -11.031 18.271 -2.628 1.00 0.00 466 GLN A O 2
ATOM 1223 N N . GLU A 1 13 ? -10.820 16.533 -4.043 1.00 0.00 467 GLU A N 2
ATOM 1224 C CA . GLU A 1 13 ? -10.039 15.729 -3.112 1.00 0.00 467 GLU A CA 2
ATOM 1225 C C . GLU A 1 13 ? -8.738 15.259 -3.757 1.00 0.00 467 GLU A C 2
ATOM 1226 O O . GLU A 1 13 ? -8.750 14.457 -4.692 1.00 0.00 467 GLU A O 2
ATOM 1238 N N . LEU A 1 14 ? -7.618 15.764 -3.252 1.00 0.00 468 LEU A N 2
ATOM 1239 C CA . LEU A 1 14 ? -6.308 15.397 -3.778 1.00 0.00 468 LEU A CA 2
ATOM 1240 C C . LEU A 1 14 ? -5.463 14.713 -2.708 1.00 0.00 468 LEU A C 2
ATOM 1241 O O . LEU A 1 14 ? -5.252 15.260 -1.626 1.00 0.00 468 LEU A O 2
ATOM 1257 N N . ARG A 1 15 ? -4.981 13.514 -3.019 1.00 0.00 469 ARG A N 2
ATOM 1258 C CA . ARG A 1 15 ? -4.158 12.756 -2.085 1.00 0.00 469 ARG A CA 2
ATOM 1259 C C . ARG A 1 15 ? -2.889 12.250 -2.765 1.00 0.00 469 ARG A C 2
ATOM 1260 O O . ARG A 1 15 ? -2.904 11.887 -3.941 1.00 0.00 469 ARG A O 2
ATOM 1281 N N . LYS A 1 16 ? -1.791 12.229 -2.016 1.00 0.00 470 LYS A N 2
ATOM 1282 C CA . LYS A 1 16 ? -0.513 11.767 -2.545 1.00 0.00 470 LYS A CA 2
ATOM 1283 C C . LYS A 1 16 ? 0.068 10.659 -1.673 1.00 0.00 470 LYS A C 2
ATOM 1284 O O . LYS A 1 16 ? 0.690 9.723 -2.175 1.00 0.00 470 LYS A O 2
ATOM 1303 N N . TYR A 1 17 ? -0.139 10.772 -0.365 1.00 0.00 471 TYR A N 2
ATOM 1304 C CA . TYR A 1 17 ? 0.365 9.779 0.577 1.00 0.00 471 TYR A CA 2
ATOM 1305 C C . TYR A 1 17 ? -0.232 8.404 0.291 1.00 0.00 471 TYR A C 2
ATOM 1306 O O . TYR A 1 17 ? -1.034 8.241 -0.629 1.00 0.00 471 TYR A O 2
ATOM 1324 N N . PHE A 1 18 ? 0.165 7.418 1.088 1.00 0.00 472 PHE A N 2
ATOM 1325 C CA . PHE A 1 18 ? -0.329 6.056 0.922 1.00 0.00 472 PHE A CA 2
ATOM 1326 C C . PHE A 1 18 ? -1.522 5.795 1.837 1.00 0.00 472 PHE A C 2
ATOM 1327 O O . PHE A 1 18 ? -1.416 5.901 3.059 1.00 0.00 472 PHE A O 2
ATOM 1344 N N . LYS A 1 19 ? -2.657 5.453 1.237 1.00 0.00 473 LYS A N 2
ATOM 1345 C CA . LYS A 1 19 ? -3.871 5.176 1.996 1.00 0.00 473 LYS A CA 2
ATOM 1346 C C . LYS A 1 19 ? -4.399 3.779 1.685 1.00 0.00 473 LYS A C 2
ATOM 1347 O O . LYS A 1 19 ? -4.077 3.200 0.649 1.00 0.00 473 LYS A O 2
ATOM 1366 N N . MET A 1 20 ? -5.214 3.245 2.589 1.00 0.00 474 MET A N 2
ATOM 1367 C CA . MET A 1 20 ? -5.789 1.917 2.409 1.00 0.00 474 MET A CA 2
ATOM 1368 C C . MET A 1 20 ? -6.639 1.860 1.144 1.00 0.00 474 MET A C 2
ATOM 1369 O O . MET A 1 20 ? -7.602 2.611 0.997 1.00 0.00 474 MET A O 2
ATOM 1383 N N . GLY A 1 21 ? -6.275 0.963 0.232 1.00 0.00 475 GLY A N 2
ATOM 1384 C CA . GLY A 1 21 ? -7.015 0.825 -1.009 1.00 0.00 475 GLY A CA 2
ATOM 1385 C C . GLY A 1 21 ? -6.176 1.166 -2.225 1.00 0.00 475 GLY A C 2
ATOM 1386 O O . GLY A 1 21 ? -6.579 0.904 -3.358 1.00 0.00 475 GLY A O 2
ATOM 1390 N N . ASP A 1 22 ? -5.008 1.752 -1.990 1.00 0.00 476 ASP A N 2
ATOM 1391 C CA . ASP A 1 22 ? -4.110 2.130 -3.075 1.00 0.00 476 ASP A CA 2
ATOM 1392 C C . ASP A 1 22 ? -3.013 1.086 -3.261 1.00 0.00 476 ASP A C 2
ATOM 1393 O O . ASP A 1 22 ? -2.618 0.409 -2.311 1.00 0.00 476 ASP A O 2
ATOM 1402 N N . HIS A 1 23 ? -2.526 0.959 -4.492 1.00 0.00 477 HIS A N 2
ATOM 1403 C CA . HIS A 1 23 ? -1.475 -0.003 -4.803 1.00 0.00 477 HIS A CA 2
ATOM 1404 C C . HIS A 1 23 ? -0.097 0.586 -4.514 1.00 0.00 477 HIS A C 2
ATOM 1405 O O . HIS A 1 23 ? 0.209 1.705 -4.925 1.00 0.00 477 HIS A O 2
ATOM 1419 N N . VAL A 1 24 ? 0.730 -0.176 -3.805 1.00 0.00 478 VAL A N 2
ATOM 1420 C CA . VAL A 1 24 ? 2.075 0.269 -3.462 1.00 0.00 478 VAL A CA 2
ATOM 1421 C C . VAL A 1 24 ? 3.101 -0.828 -3.724 1.00 0.00 478 VAL A C 2
ATOM 1422 O O . VAL A 1 24 ? 2.774 -2.015 -3.712 1.00 0.00 478 VAL A O 2
ATOM 1435 N N . LYS A 1 25 ? 4.344 -0.423 -3.961 1.00 0.00 479 LYS A N 2
ATOM 1436 C CA . LYS A 1 25 ? 5.420 -1.370 -4.224 1.00 0.00 479 LYS A CA 2
ATOM 1437 C C . LYS A 1 25 ? 6.577 -1.164 -3.251 1.00 0.00 479 LYS A C 2
ATOM 1438 O O . LYS A 1 25 ? 6.735 -0.086 -2.678 1.00 0.00 479 LYS A O 2
ATOM 1457 N N . VAL A 1 26 ? 7.385 -2.204 -3.070 1.00 0.00 480 VAL A N 2
ATOM 1458 C CA . VAL A 1 26 ? 8.529 -2.136 -2.169 1.00 0.00 480 VAL A CA 2
ATOM 1459 C C . VAL A 1 26 ? 9.819 -1.870 -2.937 1.00 0.00 480 VAL A C 2
ATOM 1460 O O . VAL A 1 26 ? 10.158 -2.598 -3.871 1.00 0.00 480 VAL A O 2
ATOM 1473 N N . ILE A 1 27 ? 10.533 -0.824 -2.538 1.00 0.00 481 ILE A N 2
ATOM 1474 C CA . ILE A 1 27 ? 11.787 -0.463 -3.188 1.00 0.00 481 ILE A CA 2
ATOM 1475 C C . ILE A 1 27 ? 12.980 -0.766 -2.288 1.00 0.00 481 ILE A C 2
ATOM 1476 O O . ILE A 1 27 ? 14.068 -1.084 -2.768 1.00 0.00 481 ILE A O 2
ATOM 1492 N N . ALA A 1 28 ? 12.768 -0.668 -0.980 1.00 0.00 482 ALA A N 2
ATOM 1493 C CA . ALA A 1 28 ? 13.824 -0.936 -0.012 1.00 0.00 482 ALA A CA 2
ATOM 1494 C C . ALA A 1 28 ? 13.294 -1.738 1.172 1.00 0.00 482 ALA A C 2
ATOM 1495 O O . ALA A 1 28 ? 12.088 -1.935 1.310 1.00 0.00 482 ALA A O 2
ATOM 1502 N N . GLY A 1 29 ? 14.205 -2.200 2.024 1.00 0.00 483 GLY A N 2
ATOM 1503 C CA . GLY A 1 29 ? 13.809 -2.976 3.184 1.00 0.00 483 GLY A CA 2
ATOM 1504 C C . GLY A 1 29 ? 14.081 -4.457 3.011 1.00 0.00 483 GLY A C 2
ATOM 1505 O O . GLY A 1 29 ? 14.971 -4.848 2.257 1.00 0.00 483 GLY A O 2
ATOM 1509 N N . ARG A 1 30 ? 13.312 -5.284 3.713 1.00 0.00 484 ARG A N 2
ATOM 1510 C CA . ARG A 1 30 ? 13.476 -6.730 3.636 1.00 0.00 484 ARG A CA 2
ATOM 1511 C C . ARG A 1 30 ? 12.606 -7.318 2.528 1.00 0.00 484 ARG A C 2
ATOM 1512 O O . ARG A 1 30 ? 12.875 -8.409 2.026 1.00 0.00 484 ARG A O 2
ATOM 1533 N N . PHE A 1 31 ? 11.563 -6.586 2.152 1.00 0.00 485 PHE A N 2
ATOM 1534 C CA . PHE A 1 31 ? 10.652 -7.035 1.105 1.00 0.00 485 PHE A CA 2
ATOM 1535 C C . PHE A 1 31 ? 10.889 -6.263 -0.190 1.00 0.00 485 PHE A C 2
ATOM 1536 O O . PHE A 1 31 ? 9.945 -5.909 -0.895 1.00 0.00 485 PHE A O 2
ATOM 1553 N N . GLU A 1 32 ? 12.157 -6.005 -0.495 1.00 0.00 486 GLU A N 2
ATOM 1554 C CA . GLU A 1 32 ? 12.519 -5.274 -1.703 1.00 0.00 486 GLU A CA 2
ATOM 1555 C C . GLU A 1 32 ? 12.201 -6.093 -2.951 1.00 0.00 486 GLU A C 2
ATOM 1556 O O . GLU A 1 32 ? 12.666 -7.223 -3.100 1.00 0.00 486 GLU A O 2
ATOM 1568 N N . GLY A 1 33 ? 11.404 -5.516 -3.845 1.00 0.00 487 GLY A N 2
ATOM 1569 C CA . GLY A 1 33 ? 11.037 -6.206 -5.067 1.00 0.00 487 GLY A CA 2
ATOM 1570 C C . GLY A 1 33 ? 9.681 -6.877 -4.969 1.00 0.00 487 GLY A C 2
ATOM 1571 O O . GLY A 1 33 ? 9.390 -7.815 -5.711 1.00 0.00 487 GLY A O 2
ATOM 1575 N N . ASP A 1 34 ? 8.851 -6.398 -4.049 1.00 0.00 488 ASP A N 2
ATOM 1576 C CA . ASP A 1 34 ? 7.518 -6.958 -3.856 1.00 0.00 488 ASP A CA 2
ATOM 1577 C C . ASP A 1 34 ? 6.444 -5.908 -4.120 1.00 0.00 488 ASP A C 2
ATOM 1578 O O . ASP A 1 34 ? 6.743 -4.725 -4.287 1.00 0.00 488 ASP A O 2
ATOM 1587 N N . THR A 1 35 ? 5.190 -6.348 -4.158 1.00 0.00 489 THR A N 2
ATOM 1588 C CA . THR A 1 35 ? 4.071 -5.447 -4.404 1.00 0.00 489 THR A CA 2
ATOM 1589 C C . THR A 1 35 ? 2.810 -5.931 -3.698 1.00 0.00 489 THR A C 2
ATOM 1590 O O . THR A 1 35 ? 2.675 -7.113 -3.388 1.00 0.00 489 THR A O 2
ATOM 1601 N N . GLY A 1 36 ? 1.886 -5.007 -3.446 1.00 0.00 490 GLY A N 2
ATOM 1602 C CA . GLY A 1 36 ? 0.647 -5.360 -2.778 1.00 0.00 490 GLY A CA 2
ATOM 1603 C C . GLY A 1 36 ? -0.271 -4.168 -2.592 1.00 0.00 490 GLY A C 2
ATOM 1604 O O . GLY A 1 36 ? 0.060 -3.052 -2.994 1.00 0.00 490 GLY A O 2
ATOM 1608 N N . LEU A 1 37 ? -1.427 -4.404 -1.983 1.00 0.00 491 LEU A N 2
ATOM 1609 C CA . LEU A 1 37 ? -2.398 -3.341 -1.746 1.00 0.00 491 LEU A CA 2
ATOM 1610 C C . LEU A 1 37 ? -2.386 -2.910 -0.283 1.00 0.00 491 LEU A C 2
ATOM 1611 O O . LEU A 1 37 ? -2.027 -3.688 0.601 1.00 0.00 491 LEU A O 2
ATOM 1627 N N . ILE A 1 38 ? -2.783 -1.666 -0.035 1.00 0.00 492 ILE A N 2
ATOM 1628 C CA . ILE A 1 38 ? -2.822 -1.133 1.321 1.00 0.00 492 ILE A CA 2
ATOM 1629 C C . ILE A 1 38 ? -4.135 -1.483 2.013 1.00 0.00 492 ILE A C 2
ATOM 1630 O O . ILE A 1 38 ? -5.194 -0.967 1.655 1.00 0.00 492 ILE A O 2
ATOM 1646 N N . VAL A 1 39 ? -4.059 -2.362 3.007 1.00 0.00 493 VAL A N 2
ATOM 1647 C CA . VAL A 1 39 ? -5.241 -2.779 3.751 1.00 0.00 493 VAL A CA 2
ATOM 1648 C C . VAL A 1 39 ? -5.333 -2.053 5.088 1.00 0.00 493 VAL A C 2
ATOM 1649 O O . VAL A 1 39 ? -6.425 -1.741 5.563 1.00 0.00 493 VAL A O 2
ATOM 1662 N N . ARG A 1 40 ? -4.179 -1.786 5.691 1.00 0.00 494 ARG A N 2
ATOM 1663 C CA . ARG A 1 40 ? -4.129 -1.096 6.974 1.00 0.00 494 ARG A CA 2
ATOM 1664 C C . ARG A 1 40 ? -2.930 -0.154 7.039 1.00 0.00 494 ARG A C 2
ATOM 1665 O O . ARG A 1 40 ? -1.783 -0.582 6.906 1.00 0.00 494 ARG A O 2
ATOM 1686 N N . VAL A 1 41 ? -3.203 1.130 7.244 1.00 0.00 495 VAL A N 2
ATOM 1687 C CA . VAL A 1 41 ? -2.147 2.132 7.328 1.00 0.00 495 VAL A CA 2
ATOM 1688 C C . VAL A 1 41 ? -2.012 2.671 8.747 1.00 0.00 495 VAL A C 2
ATOM 1689 O O . VAL A 1 41 ? -2.939 3.279 9.282 1.00 0.00 495 VAL A O 2
ATOM 1702 N N . GLU A 1 42 ? -0.850 2.444 9.352 1.00 0.00 496 GLU A N 2
ATOM 1703 C CA . GLU A 1 42 ? -0.594 2.908 10.711 1.00 0.00 496 GLU A CA 2
ATOM 1704 C C . GLU A 1 42 ? 0.310 4.137 10.706 1.00 0.00 496 GLU A C 2
ATOM 1705 O O . GLU A 1 42 ? 0.993 4.413 9.720 1.00 0.00 496 GLU A O 2
ATOM 1717 N N . GLU A 1 43 ? 0.308 4.871 11.814 1.00 0.00 497 GLU A N 2
ATOM 1718 C CA . GLU A 1 43 ? 1.127 6.071 11.936 1.00 0.00 497 GLU A CA 2
ATOM 1719 C C . GLU A 1 43 ? 2.612 5.726 11.870 1.00 0.00 497 GLU A C 2
ATOM 1720 O O . GLU A 1 43 ? 3.431 6.540 11.445 1.00 0.00 497 GLU A O 2
ATOM 1732 N N . ASN A 1 44 ? 2.951 4.513 12.293 1.00 0.00 498 ASN A N 2
ATOM 1733 C CA . ASN A 1 44 ? 4.337 4.059 12.283 1.00 0.00 498 ASN A CA 2
ATOM 1734 C C . ASN A 1 44 ? 4.689 3.415 10.946 1.00 0.00 498 ASN A C 2
ATOM 1735 O O . ASN A 1 44 ? 5.499 3.942 10.184 1.00 0.00 498 ASN A O 2
ATOM 1746 N N . PHE A 1 45 ? 4.073 2.270 10.667 1.00 0.00 499 PHE A N 2
ATOM 1747 C CA . PHE A 1 45 ? 4.321 1.553 9.422 1.00 0.00 499 PHE A CA 2
ATOM 1748 C C . PHE A 1 45 ? 3.021 1.333 8.653 1.00 0.00 499 PHE A C 2
ATOM 1749 O O . PHE A 1 45 ? 1.947 1.734 9.100 1.00 0.00 499 PHE A O 2
ATOM 1766 N N . VAL A 1 46 ? 3.128 0.693 7.493 1.00 0.00 500 VAL A N 2
ATOM 1767 C CA . VAL A 1 46 ? 1.963 0.419 6.661 1.00 0.00 500 VAL A CA 2
ATOM 1768 C C . VAL A 1 46 ? 1.860 -1.066 6.331 1.00 0.00 500 VAL A C 2
ATOM 1769 O O . VAL A 1 46 ? 2.828 -1.682 5.886 1.00 0.00 500 VAL A O 2
ATOM 1782 N N . ILE A 1 47 ? 0.680 -1.635 6.553 1.00 0.00 501 ILE A N 2
ATOM 1783 C CA . ILE A 1 47 ? 0.450 -3.048 6.278 1.00 0.00 501 ILE A CA 2
ATOM 1784 C C . ILE A 1 47 ? -0.224 -3.242 4.924 1.00 0.00 501 ILE A C 2
ATOM 1785 O O . ILE A 1 47 ? -1.389 -2.886 4.741 1.00 0.00 501 ILE A O 2
ATOM 1801 N N . LEU A 1 48 ? 0.516 -3.810 3.978 1.00 0.00 502 LEU A N 2
ATOM 1802 C CA . LEU A 1 48 ? -0.010 -4.055 2.639 1.00 0.00 502 LEU A CA 2
ATOM 1803 C C . LEU A 1 48 ? -0.170 -5.549 2.381 1.00 0.00 502 LEU A C 2
ATOM 1804 O O . LEU A 1 48 ? 0.702 -6.347 2.728 1.00 0.00 502 LEU A O 2
ATOM 1820 N N . PHE A 1 49 ? -1.289 -5.923 1.769 1.00 0.00 503 PHE A N 2
ATOM 1821 C CA . PHE A 1 49 ? -1.563 -7.322 1.463 1.00 0.00 503 PHE A CA 2
ATOM 1822 C C . PHE A 1 49 ? -0.851 -7.748 0.182 1.00 0.00 503 PHE A C 2
ATOM 1823 O O . PHE A 1 49 ? -0.813 -7.002 -0.797 1.00 0.00 503 PHE A O 2
ATOM 1840 N N . SER A 1 50 ? -0.288 -8.952 0.197 1.00 0.00 504 SER A N 2
ATOM 1841 C CA . SER A 1 50 ? 0.427 -9.476 -0.961 1.00 0.00 504 SER A CA 2
ATOM 1842 C C . SER A 1 50 ? -0.511 -10.273 -1.862 1.00 0.00 504 SER A C 2
ATOM 1843 O O . SER A 1 50 ? -1.450 -10.913 -1.389 1.00 0.00 504 SER A O 2
ATOM 1851 N N . ASP A 1 51 ? -0.249 -10.229 -3.164 1.00 0.00 505 ASP A N 2
ATOM 1852 C CA . ASP A 1 51 ? -1.067 -10.948 -4.133 1.00 0.00 505 ASP A CA 2
ATOM 1853 C C . ASP A 1 51 ? -0.456 -12.307 -4.459 1.00 0.00 505 ASP A C 2
ATOM 1854 O O . ASP A 1 51 ? -1.135 -13.198 -4.973 1.00 0.00 505 ASP A O 2
ATOM 1863 N N . LEU A 1 52 ? 0.829 -12.460 -4.159 1.00 0.00 506 LEU A N 2
ATOM 1864 C CA . LEU A 1 52 ? 1.532 -13.710 -4.421 1.00 0.00 506 LEU A CA 2
ATOM 1865 C C . LEU A 1 52 ? 1.547 -14.597 -3.180 1.00 0.00 506 LEU A C 2
ATOM 1866 O O . LEU A 1 52 ? 1.130 -15.755 -3.225 1.00 0.00 506 LEU A O 2
ATOM 1882 N N . THR A 1 53 ? 2.028 -14.046 -2.070 1.00 0.00 507 THR A N 2
ATOM 1883 C CA . THR A 1 53 ? 2.096 -14.785 -0.816 1.00 0.00 507 THR A CA 2
ATOM 1884 C C . THR A 1 53 ? 0.751 -14.777 -0.099 1.00 0.00 507 THR A C 2
ATOM 1885 O O . THR A 1 53 ? 0.530 -15.547 0.835 1.00 0.00 507 THR A O 2
ATOM 1896 N N . MET A 1 54 ? -0.145 -13.901 -0.543 1.00 0.00 508 MET A N 2
ATOM 1897 C CA . MET A 1 54 ? -1.470 -13.794 0.057 1.00 0.00 508 MET A CA 2
ATOM 1898 C C . MET A 1 54 ? -1.370 -13.608 1.567 1.00 0.00 508 MET A C 2
ATOM 1899 O O . MET A 1 54 ? -2.060 -14.282 2.333 1.00 0.00 508 MET A O 2
ATOM 1913 N N . HIS A 1 55 ? -0.507 -12.689 1.989 1.00 0.00 509 HIS A N 2
ATOM 1914 C CA . HIS A 1 55 ? -0.318 -12.413 3.409 1.00 0.00 509 HIS A CA 2
ATOM 1915 C C . HIS A 1 55 ? -0.192 -10.914 3.660 1.00 0.00 509 HIS A C 2
ATOM 1916 O O . HIS A 1 55 ? -0.106 -10.124 2.720 1.00 0.00 509 HIS A O 2
ATOM 1930 N N . GLU A 1 56 ? -0.184 -10.530 4.932 1.00 0.00 510 GLU A N 2
ATOM 1931 C CA . GLU A 1 56 ? -0.071 -9.124 5.305 1.00 0.00 510 GLU A CA 2
ATOM 1932 C C . GLU A 1 56 ? 1.361 -8.781 5.706 1.00 0.00 510 GLU A C 2
ATOM 1933 O O . GLU A 1 56 ? 1.845 -9.214 6.753 1.00 0.00 510 GLU A O 2
ATOM 1945 N N . LEU A 1 57 ? 2.034 -8.003 4.867 1.00 0.00 511 LEU A N 2
ATOM 1946 C CA . LEU A 1 57 ? 3.411 -7.601 5.132 1.00 0.00 511 LEU A CA 2
ATOM 1947 C C . LEU A 1 57 ? 3.463 -6.199 5.730 1.00 0.00 511 LEU A C 2
ATOM 1948 O O . LEU A 1 57 ? 2.821 -5.275 5.231 1.00 0.00 511 LEU A O 2
ATOM 1964 N N . LYS A 1 58 ? 4.235 -6.046 6.801 1.00 0.00 512 LYS A N 2
ATOM 1965 C CA . LYS A 1 58 ? 4.375 -4.756 7.466 1.00 0.00 512 LYS A CA 2
ATOM 1966 C C . LYS A 1 58 ? 5.643 -4.043 7.007 1.00 0.00 512 LYS A C 2
ATOM 1967 O O . LYS A 1 58 ? 6.753 -4.535 7.211 1.00 0.00 512 LYS A O 2
ATOM 1986 N N . VAL A 1 59 ? 5.470 -2.880 6.387 1.00 0.00 513 VAL A N 2
ATOM 1987 C CA . VAL A 1 59 ? 6.600 -2.097 5.901 1.00 0.00 513 VAL A CA 2
ATOM 1988 C C . VAL A 1 59 ? 6.366 -0.605 6.108 1.00 0.00 513 VAL A C 2
ATOM 1989 O O . VAL A 1 59 ? 5.253 -0.109 5.926 1.00 0.00 513 VAL A O 2
ATOM 2002 N N . LEU A 1 60 ? 7.420 0.106 6.491 1.00 0.00 514 LEU A N 2
ATOM 2003 C CA . LEU A 1 60 ? 7.330 1.544 6.723 1.00 0.00 514 LEU A CA 2
ATOM 2004 C C . LEU A 1 60 ? 7.003 2.285 5.430 1.00 0.00 514 LEU A C 2
ATOM 2005 O O . LEU A 1 60 ? 7.331 1.839 4.330 1.00 0.00 514 LEU A O 2
ATOM 2021 N N . PRO A 1 61 ? 6.343 3.445 5.563 1.00 0.00 515 PRO A N 2
ATOM 2022 C CA . PRO A 1 61 ? 5.959 4.274 4.417 1.00 0.00 515 PRO A CA 2
ATOM 2023 C C . PRO A 1 61 ? 7.163 4.924 3.743 1.00 0.00 515 PRO A C 2
ATOM 2024 O O . PRO A 1 61 ? 7.015 5.694 2.795 1.00 0.00 515 PRO A O 2
ATOM 2035 N N . ARG A 1 62 ? 8.355 4.608 4.240 1.00 0.00 516 ARG A N 2
ATOM 2036 C CA . ARG A 1 62 ? 9.584 5.163 3.686 1.00 0.00 516 ARG A CA 2
ATOM 2037 C C . ARG A 1 62 ? 10.247 4.172 2.734 1.00 0.00 516 ARG A C 2
ATOM 2038 O O . ARG A 1 62 ? 11.256 4.483 2.101 1.00 0.00 516 ARG A O 2
ATOM 2059 N N . ASP A 1 63 ? 9.673 2.977 2.638 1.00 0.00 517 ASP A N 2
ATOM 2060 C CA . ASP A 1 63 ? 10.207 1.941 1.762 1.00 0.00 517 ASP A CA 2
ATOM 2061 C C . ASP A 1 63 ? 9.161 1.497 0.744 1.00 0.00 517 ASP A C 2
ATOM 2062 O O . ASP A 1 63 ? 9.282 0.432 0.138 1.00 0.00 517 ASP A O 2
ATOM 2071 N N . LEU A 1 64 ? 8.135 2.321 0.560 1.00 0.00 518 LEU A N 2
ATOM 2072 C CA . LEU A 1 64 ? 7.067 2.014 -0.384 1.00 0.00 518 LEU A CA 2
ATOM 2073 C C . LEU A 1 64 ? 6.914 3.128 -1.414 1.00 0.00 518 LEU A C 2
ATOM 2074 O O . LEU A 1 64 ? 7.402 4.240 -1.216 1.00 0.00 518 LEU A O 2
ATOM 2090 N N . GLN A 1 65 ? 6.232 2.822 -2.513 1.00 0.00 519 GLN A N 2
ATOM 2091 C CA . GLN A 1 65 ? 6.013 3.799 -3.573 1.00 0.00 519 GLN A CA 2
ATOM 2092 C C . GLN A 1 65 ? 4.744 3.478 -4.356 1.00 0.00 519 GLN A C 2
ATOM 2093 O O . GLN A 1 65 ? 4.566 2.360 -4.840 1.00 0.00 519 GLN A O 2
ATOM 2107 N N . LEU A 1 66 ? 3.864 4.466 -4.476 1.00 0.00 520 LEU A N 2
ATOM 2108 C CA . LEU A 1 66 ? 2.610 4.289 -5.200 1.00 0.00 520 LEU A CA 2
ATOM 2109 C C . LEU A 1 66 ? 2.869 3.950 -6.664 1.00 0.00 520 LEU A C 2
ATOM 2110 O O . LEU A 1 66 ? 3.963 4.182 -7.181 1.00 0.00 520 LEU A O 2
ATOM 2126 N N . CYS A 1 67 ? 1.857 3.404 -7.328 1.00 0.00 521 CYS A N 2
ATOM 2127 C CA . CYS A 1 67 ? 1.975 3.034 -8.734 1.00 0.00 521 CYS A CA 2
ATOM 2128 C C . CYS A 1 67 ? 1.339 4.092 -9.630 1.00 0.00 521 CYS A C 2
ATOM 2129 O O . CYS A 1 67 ? 1.792 4.325 -10.750 1.00 0.00 521 CYS A O 2
ATOM 2137 N N . SER A 1 68 ? 0.285 4.729 -9.128 1.00 0.00 522 SER A N 2
ATOM 2138 C CA . SER A 1 68 ? -0.417 5.758 -9.885 1.00 0.00 522 SER A CA 2
ATOM 2139 C C . SER A 1 68 ? 0.295 7.102 -9.763 1.00 0.00 522 SER A C 2
ATOM 2140 O O . SER A 1 68 ? 0.715 7.686 -10.762 1.00 0.00 522 SER A O 2
ATOM 2148 N N . GLU A 1 69 ? 0.425 7.586 -8.532 1.00 0.00 523 GLU A N 2
ATOM 2149 C CA . GLU A 1 69 ? 1.085 8.862 -8.280 1.00 0.00 523 GLU A CA 2
ATOM 2150 C C . GLU A 1 69 ? 2.580 8.664 -8.044 1.00 0.00 523 GLU A C 2
ATOM 2151 O O . GLU A 1 69 ? 3.035 7.550 -7.788 1.00 0.00 523 GLU A O 2
ATOM 2163 N N . GLY A 1 1 ? 15.471 36.315 2.129 1.00 0.00 455 GLY A N 3
ATOM 2164 C CA . GLY A 1 1 ? 15.398 35.000 2.738 1.00 0.00 455 GLY A CA 3
ATOM 2165 C C . GLY A 1 1 ? 16.093 34.946 4.084 1.00 0.00 455 GLY A C 3
ATOM 2166 O O . GLY A 1 1 ? 17.311 35.105 4.169 1.00 0.00 455 GLY A O 3
ATOM 2170 N N . SER A 1 2 ? 15.317 34.722 5.140 1.00 0.00 456 SER A N 3
ATOM 2171 C CA . SER A 1 2 ? 15.865 34.653 6.490 1.00 0.00 456 SER A CA 3
ATOM 2172 C C . SER A 1 2 ? 16.631 33.350 6.700 1.00 0.00 456 SER A C 3
ATOM 2173 O O . SER A 1 2 ? 16.649 32.481 5.829 1.00 0.00 456 SER A O 3
ATOM 2181 N N . SER A 1 3 ? 17.262 33.223 7.863 1.00 0.00 457 SER A N 3
ATOM 2182 C CA . SER A 1 3 ? 18.034 32.029 8.187 1.00 0.00 457 SER A CA 3
ATOM 2183 C C . SER A 1 3 ? 17.111 30.847 8.472 1.00 0.00 457 SER A C 3
ATOM 2184 O O . SER A 1 3 ? 16.039 31.009 9.052 1.00 0.00 457 SER A O 3
ATOM 2192 N N . GLY A 1 4 ? 17.538 29.658 8.058 1.00 0.00 458 GLY A N 3
ATOM 2193 C CA . GLY A 1 4 ? 16.740 28.466 8.277 1.00 0.00 458 GLY A CA 3
ATOM 2194 C C . GLY A 1 4 ? 17.545 27.192 8.117 1.00 0.00 458 GLY A C 3
ATOM 2195 O O . GLY A 1 4 ? 18.608 27.041 8.719 1.00 0.00 458 GLY A O 3
ATOM 2199 N N . SER A 1 5 ? 17.037 26.271 7.304 1.00 0.00 459 SER A N 3
ATOM 2200 C CA . SER A 1 5 ? 17.713 25.000 7.071 1.00 0.00 459 SER A CA 3
ATOM 2201 C C . SER A 1 5 ? 18.375 24.982 5.696 1.00 0.00 459 SER A C 3
ATOM 2202 O O . SER A 1 5 ? 17.698 24.984 4.669 1.00 0.00 459 SER A O 3
ATOM 2210 N N . SER A 1 6 ? 19.704 24.964 5.687 1.00 0.00 460 SER A N 3
ATOM 2211 C CA . SER A 1 6 ? 20.460 24.949 4.440 1.00 0.00 460 SER A CA 3
ATOM 2212 C C . SER A 1 6 ? 19.950 23.853 3.509 1.00 0.00 460 SER A C 3
ATOM 2213 O O . SER A 1 6 ? 19.206 22.966 3.925 1.00 0.00 460 SER A O 3
ATOM 2221 N N . GLY A 1 7 ? 20.357 23.922 2.245 1.00 0.00 461 GLY A N 3
ATOM 2222 C CA . GLY A 1 7 ? 19.932 22.931 1.274 1.00 0.00 461 GLY A CA 3
ATOM 2223 C C . GLY A 1 7 ? 18.438 22.970 1.022 1.00 0.00 461 GLY A C 3
ATOM 2224 O O . GLY A 1 7 ? 17.692 23.596 1.774 1.00 0.00 461 GLY A O 3
ATOM 2228 N N . GLU A 1 8 ? 18.001 22.300 -0.040 1.00 0.00 462 GLU A N 3
ATOM 2229 C CA . GLU A 1 8 ? 16.586 22.263 -0.389 1.00 0.00 462 GLU A CA 3
ATOM 2230 C C . GLU A 1 8 ? 15.716 22.249 0.864 1.00 0.00 462 GLU A C 3
ATOM 2231 O O . GLU A 1 8 ? 16.065 21.630 1.870 1.00 0.00 462 GLU A O 3
ATOM 2243 N N . PHE A 1 9 ? 14.581 22.937 0.797 1.00 0.00 463 PHE A N 3
ATOM 2244 C CA . PHE A 1 9 ? 13.661 23.007 1.926 1.00 0.00 463 PHE A CA 3
ATOM 2245 C C . PHE A 1 9 ? 12.919 21.685 2.106 1.00 0.00 463 PHE A C 3
ATOM 2246 O O . PHE A 1 9 ? 12.582 20.998 1.142 1.00 0.00 463 PHE A O 3
ATOM 2263 N N . PRO A 1 10 ? 12.659 21.321 3.370 1.00 0.00 464 PRO A N 3
ATOM 2264 C CA . PRO A 1 10 ? 11.954 20.080 3.707 1.00 0.00 464 PRO A CA 3
ATOM 2265 C C . PRO A 1 10 ? 10.482 20.123 3.312 1.00 0.00 464 PRO A C 3
ATOM 2266 O O . PRO A 1 10 ? 9.788 19.108 3.354 1.00 0.00 464 PRO A O 3
ATOM 2277 N N . ALA A 1 11 ? 10.012 21.306 2.930 1.00 0.00 465 ALA A N 3
ATOM 2278 C CA . ALA A 1 11 ? 8.622 21.481 2.525 1.00 0.00 465 ALA A CA 3
ATOM 2279 C C . ALA A 1 11 ? 8.244 20.500 1.420 1.00 0.00 465 ALA A C 3
ATOM 2280 O O . ALA A 1 11 ? 8.673 20.646 0.276 1.00 0.00 465 ALA A O 3
ATOM 2287 N N . GLN A 1 12 ? 7.440 19.502 1.771 1.00 0.00 466 GLN A N 3
ATOM 2288 C CA . GLN A 1 12 ? 7.006 18.497 0.808 1.00 0.00 466 GLN A CA 3
ATOM 2289 C C . GLN A 1 12 ? 5.517 18.634 0.512 1.00 0.00 466 GLN A C 3
ATOM 2290 O O . GLN A 1 12 ? 4.675 18.251 1.324 1.00 0.00 466 GLN A O 3
ATOM 2304 N N . GLU A 1 13 ? 5.198 19.182 -0.657 1.00 0.00 467 GLU A N 3
ATOM 2305 C CA . GLU A 1 13 ? 3.810 19.370 -1.059 1.00 0.00 467 GLU A CA 3
ATOM 2306 C C . GLU A 1 13 ? 3.337 18.217 -1.940 1.00 0.00 467 GLU A C 3
ATOM 2307 O O . GLU A 1 13 ? 2.596 18.420 -2.903 1.00 0.00 467 GLU A O 3
ATOM 2319 N N . LEU A 1 14 ? 3.772 17.008 -1.605 1.00 0.00 468 LEU A N 3
ATOM 2320 C CA . LEU A 1 14 ? 3.395 15.821 -2.365 1.00 0.00 468 LEU A CA 3
ATOM 2321 C C . LEU A 1 14 ? 2.245 15.082 -1.688 1.00 0.00 468 LEU A C 3
ATOM 2322 O O . LEU A 1 14 ? 2.224 14.935 -0.466 1.00 0.00 468 LEU A O 3
ATOM 2338 N N . ARG A 1 15 ? 1.292 14.619 -2.490 1.00 0.00 469 ARG A N 3
ATOM 2339 C CA . ARG A 1 15 ? 0.139 13.895 -1.967 1.00 0.00 469 ARG A CA 3
ATOM 2340 C C . ARG A 1 15 ? 0.260 12.401 -2.254 1.00 0.00 469 ARG A C 3
ATOM 2341 O O . ARG A 1 15 ? -0.728 11.734 -2.561 1.00 0.00 469 ARG A O 3
ATOM 2362 N N . LYS A 1 16 ? 1.479 11.881 -2.153 1.00 0.00 470 LYS A N 3
ATOM 2363 C CA . LYS A 1 16 ? 1.731 10.467 -2.401 1.00 0.00 470 LYS A CA 3
ATOM 2364 C C . LYS A 1 16 ? 1.499 9.644 -1.137 1.00 0.00 470 LYS A C 3
ATOM 2365 O O . LYS A 1 16 ? 2.258 8.722 -0.838 1.00 0.00 470 LYS A O 3
ATOM 2384 N N . TYR A 1 17 ? 0.446 9.982 -0.402 1.00 0.00 471 TYR A N 3
ATOM 2385 C CA . TYR A 1 17 ? 0.115 9.274 0.830 1.00 0.00 471 TYR A CA 3
ATOM 2386 C C . TYR A 1 17 ? -0.475 7.901 0.527 1.00 0.00 471 TYR A C 3
ATOM 2387 O O . TYR A 1 17 ? -1.314 7.755 -0.363 1.00 0.00 471 TYR A O 3
ATOM 2405 N N . PHE A 1 18 ? -0.033 6.896 1.275 1.00 0.00 472 PHE A N 3
ATOM 2406 C CA . PHE A 1 18 ? -0.516 5.533 1.088 1.00 0.00 472 PHE A CA 3
ATOM 2407 C C . PHE A 1 18 ? -1.777 5.285 1.911 1.00 0.00 472 PHE A C 3
ATOM 2408 O O . PHE A 1 18 ? -1.707 5.015 3.110 1.00 0.00 472 PHE A O 3
ATOM 2425 N N . LYS A 1 19 ? -2.930 5.380 1.257 1.00 0.00 473 LYS A N 3
ATOM 2426 C CA . LYS A 1 19 ? -4.209 5.166 1.926 1.00 0.00 473 LYS A CA 3
ATOM 2427 C C . LYS A 1 19 ? -4.855 3.865 1.461 1.00 0.00 473 LYS A C 3
ATOM 2428 O O . LYS A 1 19 ? -4.712 3.469 0.304 1.00 0.00 473 LYS A O 3
ATOM 2447 N N . MET A 1 20 ? -5.568 3.206 2.368 1.00 0.00 474 MET A N 3
ATOM 2448 C CA . MET A 1 20 ? -6.238 1.951 2.049 1.00 0.00 474 MET A CA 3
ATOM 2449 C C . MET A 1 20 ? -6.905 2.024 0.679 1.00 0.00 474 MET A C 3
ATOM 2450 O O . MET A 1 20 ? -7.584 2.999 0.360 1.00 0.00 474 MET A O 3
ATOM 2464 N N . GLY A 1 21 ? -6.706 0.986 -0.127 1.00 0.00 475 GLY A N 3
ATOM 2465 C CA . GLY A 1 21 ? -7.295 0.953 -1.454 1.00 0.00 475 GLY A CA 3
ATOM 2466 C C . GLY A 1 21 ? -6.269 1.172 -2.548 1.00 0.00 475 GLY A C 3
ATOM 2467 O O . GLY A 1 21 ? -6.307 0.509 -3.585 1.00 0.00 475 GLY A O 3
ATOM 2471 N N . ASP A 1 22 ? -5.352 2.104 -2.320 1.00 0.00 476 ASP A N 3
ATOM 2472 C CA . ASP A 1 22 ? -4.311 2.409 -3.295 1.00 0.00 476 ASP A CA 3
ATOM 2473 C C . ASP A 1 22 ? -3.263 1.302 -3.335 1.00 0.00 476 ASP A C 3
ATOM 2474 O O . ASP A 1 22 ? -3.138 0.517 -2.395 1.00 0.00 476 ASP A O 3
ATOM 2483 N N . HIS A 1 23 ? -2.512 1.244 -4.430 1.00 0.00 477 HIS A N 3
ATOM 2484 C CA . HIS A 1 23 ? -1.473 0.233 -4.593 1.00 0.00 477 HIS A CA 3
ATOM 2485 C C . HIS A 1 23 ? -0.099 0.805 -4.258 1.00 0.00 477 HIS A C 3
ATOM 2486 O O . HIS A 1 23 ? 0.183 1.971 -4.536 1.00 0.00 477 HIS A O 3
ATOM 2500 N N . VAL A 1 24 ? 0.751 -0.022 -3.659 1.00 0.00 478 VAL A N 3
ATOM 2501 C CA . VAL A 1 24 ? 2.095 0.402 -3.286 1.00 0.00 478 VAL A CA 3
ATOM 2502 C C . VAL A 1 24 ? 3.116 -0.695 -3.570 1.00 0.00 478 VAL A C 3
ATOM 2503 O O . VAL A 1 24 ? 2.813 -1.883 -3.461 1.00 0.00 478 VAL A O 3
ATOM 2516 N N . LYS A 1 25 ? 4.327 -0.288 -3.934 1.00 0.00 479 LYS A N 3
ATOM 2517 C CA . LYS A 1 25 ? 5.395 -1.235 -4.232 1.00 0.00 479 LYS A CA 3
ATOM 2518 C C . LYS A 1 25 ? 6.559 -1.066 -3.261 1.00 0.00 479 LYS A C 3
ATOM 2519 O O . LYS A 1 25 ? 6.782 0.020 -2.726 1.00 0.00 479 LYS A O 3
ATOM 2538 N N . VAL A 1 26 ? 7.300 -2.147 -3.038 1.00 0.00 480 VAL A N 3
ATOM 2539 C CA . VAL A 1 26 ? 8.443 -2.118 -2.134 1.00 0.00 480 VAL A CA 3
ATOM 2540 C C . VAL A 1 26 ? 9.741 -1.874 -2.896 1.00 0.00 480 VAL A C 3
ATOM 2541 O O . VAL A 1 26 ? 10.009 -2.523 -3.907 1.00 0.00 480 VAL A O 3
ATOM 2554 N N . ILE A 1 27 ? 10.542 -0.936 -2.403 1.00 0.00 481 ILE A N 3
ATOM 2555 C CA . ILE A 1 27 ? 11.813 -0.608 -3.037 1.00 0.00 481 ILE A CA 3
ATOM 2556 C C . ILE A 1 27 ? 12.985 -0.914 -2.110 1.00 0.00 481 ILE A C 3
ATOM 2557 O O . ILE A 1 27 ? 14.123 -1.052 -2.557 1.00 0.00 481 ILE A O 3
ATOM 2573 N N . ALA A 1 28 ? 12.697 -1.020 -0.817 1.00 0.00 482 ALA A N 3
ATOM 2574 C CA . ALA A 1 28 ? 13.726 -1.313 0.173 1.00 0.00 482 ALA A CA 3
ATOM 2575 C C . ALA A 1 28 ? 13.174 -2.182 1.298 1.00 0.00 482 ALA A C 3
ATOM 2576 O O . ALA A 1 28 ? 12.015 -2.594 1.265 1.00 0.00 482 ALA A O 3
ATOM 2583 N N . GLY A 1 29 ? 14.012 -2.459 2.292 1.00 0.00 483 GLY A N 3
ATOM 2584 C CA . GLY A 1 29 ? 13.589 -3.278 3.413 1.00 0.00 483 GLY A CA 3
ATOM 2585 C C . GLY A 1 29 ? 13.867 -4.752 3.190 1.00 0.00 483 GLY A C 3
ATOM 2586 O O . GLY A 1 29 ? 14.612 -5.120 2.282 1.00 0.00 483 GLY A O 3
ATOM 2590 N N . ARG A 1 30 ? 13.268 -5.597 4.023 1.00 0.00 484 ARG A N 3
ATOM 2591 C CA . ARG A 1 30 ? 13.458 -7.039 3.914 1.00 0.00 484 ARG A CA 3
ATOM 2592 C C . ARG A 1 30 ? 12.572 -7.623 2.817 1.00 0.00 484 ARG A C 3
ATOM 2593 O O . ARG A 1 30 ? 12.666 -8.807 2.494 1.00 0.00 484 ARG A O 3
ATOM 2614 N N . PHE A 1 31 ? 11.712 -6.784 2.249 1.00 0.00 485 PHE A N 3
ATOM 2615 C CA . PHE A 1 31 ? 10.809 -7.217 1.189 1.00 0.00 485 PHE A CA 3
ATOM 2616 C C . PHE A 1 31 ? 11.001 -6.373 -0.068 1.00 0.00 485 PHE A C 3
ATOM 2617 O O . PHE A 1 31 ? 10.032 -5.953 -0.699 1.00 0.00 485 PHE A O 3
ATOM 2634 N N . GLU A 1 32 ? 12.259 -6.130 -0.423 1.00 0.00 486 GLU A N 3
ATOM 2635 C CA . GLU A 1 32 ? 12.578 -5.335 -1.603 1.00 0.00 486 GLU A CA 3
ATOM 2636 C C . GLU A 1 32 ? 12.268 -6.110 -2.881 1.00 0.00 486 GLU A C 3
ATOM 2637 O O . GLU A 1 32 ? 12.921 -7.106 -3.190 1.00 0.00 486 GLU A O 3
ATOM 2649 N N . GLY A 1 33 ? 11.265 -5.645 -3.620 1.00 0.00 487 GLY A N 3
ATOM 2650 C CA . GLY A 1 33 ? 10.885 -6.306 -4.855 1.00 0.00 487 GLY A CA 3
ATOM 2651 C C . GLY A 1 33 ? 9.497 -6.912 -4.784 1.00 0.00 487 GLY A C 3
ATOM 2652 O O . GLY A 1 33 ? 9.143 -7.764 -5.599 1.00 0.00 487 GLY A O 3
ATOM 2656 N N . ASP A 1 34 ? 8.711 -6.472 -3.808 1.00 0.00 488 ASP A N 3
ATOM 2657 C CA . ASP A 1 34 ? 7.354 -6.977 -3.634 1.00 0.00 488 ASP A CA 3
ATOM 2658 C C . ASP A 1 34 ? 6.327 -5.885 -3.919 1.00 0.00 488 ASP A C 3
ATOM 2659 O O . ASP A 1 34 ? 6.672 -4.709 -4.041 1.00 0.00 488 ASP A O 3
ATOM 2668 N N . THR A 1 35 ? 5.063 -6.282 -4.026 1.00 0.00 489 THR A N 3
ATOM 2669 C CA . THR A 1 35 ? 3.986 -5.339 -4.299 1.00 0.00 489 THR A CA 3
ATOM 2670 C C . THR A 1 35 ? 2.666 -5.825 -3.711 1.00 0.00 489 THR A C 3
ATOM 2671 O O . THR A 1 35 ? 2.440 -7.027 -3.579 1.00 0.00 489 THR A O 3
ATOM 2682 N N . GLY A 1 36 ? 1.797 -4.883 -3.359 1.00 0.00 490 GLY A N 3
ATOM 2683 C CA . GLY A 1 36 ? 0.510 -5.236 -2.790 1.00 0.00 490 GLY A CA 3
ATOM 2684 C C . GLY A 1 36 ? -0.383 -4.029 -2.580 1.00 0.00 490 GLY A C 3
ATOM 2685 O O . GLY A 1 36 ? 0.016 -2.897 -2.857 1.00 0.00 490 GLY A O 3
ATOM 2689 N N . LEU A 1 37 ? -1.594 -4.269 -2.092 1.00 0.00 491 LEU A N 3
ATOM 2690 C CA . LEU A 1 37 ? -2.548 -3.192 -1.847 1.00 0.00 491 LEU A CA 3
ATOM 2691 C C . LEU A 1 37 ? -2.530 -2.772 -0.380 1.00 0.00 491 LEU A C 3
ATOM 2692 O O . LEU A 1 37 ? -2.104 -3.534 0.488 1.00 0.00 491 LEU A O 3
ATOM 2708 N N . ILE A 1 38 ? -2.998 -1.558 -0.112 1.00 0.00 492 ILE A N 3
ATOM 2709 C CA . ILE A 1 38 ? -3.039 -1.039 1.250 1.00 0.00 492 ILE A CA 3
ATOM 2710 C C . ILE A 1 38 ? -4.319 -1.466 1.962 1.00 0.00 492 ILE A C 3
ATOM 2711 O O . ILE A 1 38 ? -5.420 -1.083 1.566 1.00 0.00 492 ILE A O 3
ATOM 2727 N N . VAL A 1 39 ? -4.166 -2.260 3.017 1.00 0.00 493 VAL A N 3
ATOM 2728 C CA . VAL A 1 39 ? -5.308 -2.736 3.787 1.00 0.00 493 VAL A CA 3
ATOM 2729 C C . VAL A 1 39 ? -5.333 -2.110 5.177 1.00 0.00 493 VAL A C 3
ATOM 2730 O O . VAL A 1 39 ? -6.388 -2.006 5.803 1.00 0.00 493 VAL A O 3
ATOM 2743 N N . ARG A 1 40 ? -4.165 -1.694 5.654 1.00 0.00 494 ARG A N 3
ATOM 2744 C CA . ARG A 1 40 ? -4.053 -1.078 6.970 1.00 0.00 494 ARG A CA 3
ATOM 2745 C C . ARG A 1 40 ? -2.898 -0.081 7.008 1.00 0.00 494 ARG A C 3
ATOM 2746 O O . ARG A 1 40 ? -1.796 -0.375 6.544 1.00 0.00 494 ARG A O 3
ATOM 2767 N N . VAL A 1 41 ? -3.158 1.098 7.563 1.00 0.00 495 VAL A N 3
ATOM 2768 C CA . VAL A 1 41 ? -2.141 2.138 7.661 1.00 0.00 495 VAL A CA 3
ATOM 2769 C C . VAL A 1 41 ? -1.966 2.601 9.103 1.00 0.00 495 VAL A C 3
ATOM 2770 O O . VAL A 1 41 ? -2.942 2.905 9.790 1.00 0.00 495 VAL A O 3
ATOM 2783 N N . GLU A 1 42 ? -0.718 2.653 9.556 1.00 0.00 496 GLU A N 3
ATOM 2784 C CA . GLU A 1 42 ? -0.416 3.079 10.917 1.00 0.00 496 GLU A CA 3
ATOM 2785 C C . GLU A 1 42 ? 0.591 4.226 10.918 1.00 0.00 496 GLU A C 3
ATOM 2786 O O . GLU A 1 42 ? 1.358 4.391 9.970 1.00 0.00 496 GLU A O 3
ATOM 2798 N N . GLU A 1 43 ? 0.580 5.015 11.988 1.00 0.00 497 GLU A N 3
ATOM 2799 C CA . GLU A 1 43 ? 1.491 6.147 12.111 1.00 0.00 497 GLU A CA 3
ATOM 2800 C C . GLU A 1 43 ? 2.944 5.683 12.066 1.00 0.00 497 GLU A C 3
ATOM 2801 O O . GLU A 1 43 ? 3.855 6.481 11.850 1.00 0.00 497 GLU A O 3
ATOM 2813 N N . ASN A 1 44 ? 3.152 4.386 12.273 1.00 0.00 498 ASN A N 3
ATOM 2814 C CA . ASN A 1 44 ? 4.494 3.816 12.258 1.00 0.00 498 ASN A CA 3
ATOM 2815 C C . ASN A 1 44 ? 4.803 3.188 10.902 1.00 0.00 498 ASN A C 3
ATOM 2816 O O . ASN A 1 44 ? 5.730 3.606 10.209 1.00 0.00 498 ASN A O 3
ATOM 2827 N N . PHE A 1 45 ? 4.018 2.182 10.529 1.00 0.00 499 PHE A N 3
ATOM 2828 C CA . PHE A 1 45 ? 4.207 1.496 9.257 1.00 0.00 499 PHE A CA 3
ATOM 2829 C C . PHE A 1 45 ? 2.866 1.210 8.588 1.00 0.00 499 PHE A C 3
ATOM 2830 O O . PHE A 1 45 ? 1.813 1.291 9.222 1.00 0.00 499 PHE A O 3
ATOM 2847 N N . VAL A 1 46 ? 2.911 0.875 7.303 1.00 0.00 500 VAL A N 3
ATOM 2848 C CA . VAL A 1 46 ? 1.700 0.577 6.547 1.00 0.00 500 VAL A CA 3
ATOM 2849 C C . VAL A 1 46 ? 1.657 -0.891 6.136 1.00 0.00 500 VAL A C 3
ATOM 2850 O O . VAL A 1 46 ? 2.576 -1.390 5.485 1.00 0.00 500 VAL A O 3
ATOM 2863 N N . ILE A 1 47 ? 0.585 -1.575 6.518 1.00 0.00 501 ILE A N 3
ATOM 2864 C CA . ILE A 1 47 ? 0.421 -2.985 6.187 1.00 0.00 501 ILE A CA 3
ATOM 2865 C C . ILE A 1 47 ? -0.293 -3.157 4.851 1.00 0.00 501 ILE A C 3
ATOM 2866 O O . ILE A 1 47 ? -1.443 -2.746 4.692 1.00 0.00 501 ILE A O 3
ATOM 2882 N N . LEU A 1 48 ? 0.396 -3.769 3.893 1.00 0.00 502 LEU A N 3
ATOM 2883 C CA . LEU A 1 48 ? -0.173 -3.997 2.569 1.00 0.00 502 LEU A CA 3
ATOM 2884 C C . LEU A 1 48 ? -0.357 -5.489 2.306 1.00 0.00 502 LEU A C 3
ATOM 2885 O O . LEU A 1 48 ? 0.463 -6.309 2.719 1.00 0.00 502 LEU A O 3
ATOM 2901 N N . PHE A 1 49 ? -1.439 -5.833 1.615 1.00 0.00 503 PHE A N 3
ATOM 2902 C CA . PHE A 1 49 ? -1.730 -7.226 1.295 1.00 0.00 503 PHE A CA 3
ATOM 2903 C C . PHE A 1 49 ? -0.980 -7.664 0.041 1.00 0.00 503 PHE A C 3
ATOM 2904 O O . PHE A 1 49 ? -0.999 -6.976 -0.979 1.00 0.00 503 PHE A O 3
ATOM 2921 N N . SER A 1 50 ? -0.320 -8.815 0.125 1.00 0.00 504 SER A N 3
ATOM 2922 C CA . SER A 1 50 ? 0.440 -9.344 -1.001 1.00 0.00 504 SER A CA 3
ATOM 2923 C C . SER A 1 50 ? -0.339 -10.446 -1.712 1.00 0.00 504 SER A C 3
ATOM 2924 O O . SER A 1 50 ? -1.012 -11.256 -1.074 1.00 0.00 504 SER A O 3
ATOM 2932 N N . ASP A 1 51 ? -0.241 -10.470 -3.037 1.00 0.00 505 ASP A N 3
ATOM 2933 C CA . ASP A 1 51 ? -0.935 -11.473 -3.836 1.00 0.00 505 ASP A CA 3
ATOM 2934 C C . ASP A 1 51 ? -0.047 -12.691 -4.071 1.00 0.00 505 ASP A C 3
ATOM 2935 O O . ASP A 1 51 ? -0.538 -13.796 -4.306 1.00 0.00 505 ASP A O 3
ATOM 2944 N N . LEU A 1 52 ? 1.263 -12.482 -4.007 1.00 0.00 506 LEU A N 3
ATOM 2945 C CA . LEU A 1 52 ? 2.222 -13.562 -4.214 1.00 0.00 506 LEU A CA 3
ATOM 2946 C C . LEU A 1 52 ? 2.213 -14.530 -3.035 1.00 0.00 506 LEU A C 3
ATOM 2947 O O . LEU A 1 52 ? 2.061 -15.740 -3.211 1.00 0.00 506 LEU A O 3
ATOM 2963 N N . THR A 1 53 ? 2.375 -13.991 -1.831 1.00 0.00 507 THR A N 3
ATOM 2964 C CA . THR A 1 53 ? 2.385 -14.806 -0.623 1.00 0.00 507 THR A CA 3
ATOM 2965 C C . THR A 1 53 ? 0.986 -14.929 -0.031 1.00 0.00 507 THR A C 3
ATOM 2966 O O . THR A 1 53 ? 0.721 -15.817 0.779 1.00 0.00 507 THR A O 3
ATOM 2977 N N . MET A 1 54 ? 0.093 -14.034 -0.443 1.00 0.00 508 MET A N 3
ATOM 2978 C CA . MET A 1 54 ? -1.280 -14.045 0.046 1.00 0.00 508 MET A CA 3
ATOM 2979 C C . MET A 1 54 ? -1.326 -13.769 1.546 1.00 0.00 508 MET A C 3
ATOM 2980 O O . MET A 1 54 ? -2.095 -14.393 2.278 1.00 0.00 508 MET A O 3
ATOM 2994 N N . HIS A 1 55 ? -0.498 -12.832 1.996 1.00 0.00 509 HIS A N 3
ATOM 2995 C CA . HIS A 1 55 ? -0.445 -12.474 3.409 1.00 0.00 509 HIS A CA 3
ATOM 2996 C C . HIS A 1 55 ? -0.205 -10.977 3.582 1.00 0.00 509 HIS A C 3
ATOM 2997 O O . HIS A 1 55 ? 0.062 -10.267 2.613 1.00 0.00 509 HIS A O 3
ATOM 3011 N N . GLU A 1 56 ? -0.304 -10.506 4.821 1.00 0.00 510 GLU A N 3
ATOM 3012 C CA . GLU A 1 56 ? -0.100 -9.093 5.118 1.00 0.00 510 GLU A CA 3
ATOM 3013 C C . GLU A 1 56 ? 1.354 -8.821 5.492 1.00 0.00 510 GLU A C 3
ATOM 3014 O O . GLU A 1 56 ? 1.910 -9.465 6.383 1.00 0.00 510 GLU A O 3
ATOM 3026 N N . LEU A 1 57 ? 1.966 -7.862 4.805 1.00 0.00 511 LEU A N 3
ATOM 3027 C CA . LEU A 1 57 ? 3.356 -7.504 5.063 1.00 0.00 511 LEU A CA 3
ATOM 3028 C C . LEU A 1 57 ? 3.454 -6.116 5.687 1.00 0.00 511 LEU A C 3
ATOM 3029 O O . LEU A 1 57 ? 2.821 -5.168 5.222 1.00 0.00 511 LEU A O 3
ATOM 3045 N N . LYS A 1 58 ? 4.252 -6.002 6.743 1.00 0.00 512 LYS A N 3
ATOM 3046 C CA . LYS A 1 58 ? 4.437 -4.730 7.431 1.00 0.00 512 LYS A CA 3
ATOM 3047 C C . LYS A 1 58 ? 5.736 -4.059 6.995 1.00 0.00 512 LYS A C 3
ATOM 3048 O O . LYS A 1 58 ? 6.826 -4.570 7.253 1.00 0.00 512 LYS A O 3
ATOM 3067 N N . VAL A 1 59 ? 5.613 -2.912 6.336 1.00 0.00 513 VAL A N 3
ATOM 3068 C CA . VAL A 1 59 ? 6.777 -2.171 5.867 1.00 0.00 513 VAL A CA 3
ATOM 3069 C C . VAL A 1 59 ? 6.593 -0.671 6.072 1.00 0.00 513 VAL A C 3
ATOM 3070 O O . VAL A 1 59 ? 5.482 -0.151 5.969 1.00 0.00 513 VAL A O 3
ATOM 3083 N N . LEU A 1 60 ? 7.690 0.019 6.363 1.00 0.00 514 LEU A N 3
ATOM 3084 C CA . LEU A 1 60 ? 7.651 1.461 6.583 1.00 0.00 514 LEU A CA 3
ATOM 3085 C C . LEU A 1 60 ? 7.267 2.196 5.303 1.00 0.00 514 LEU A C 3
ATOM 3086 O O . LEU A 1 60 ? 7.530 1.737 4.191 1.00 0.00 514 LEU A O 3
ATOM 3102 N N . PRO A 1 61 ? 6.631 3.367 5.461 1.00 0.00 515 PRO A N 3
ATOM 3103 C CA . PRO A 1 61 ? 6.200 4.192 4.329 1.00 0.00 515 PRO A CA 3
ATOM 3104 C C . PRO A 1 61 ? 7.375 4.819 3.587 1.00 0.00 515 PRO A C 3
ATOM 3105 O O . PRO A 1 61 ? 7.192 5.514 2.588 1.00 0.00 515 PRO A O 3
ATOM 3116 N N . ARG A 1 62 ? 8.583 4.569 4.083 1.00 0.00 516 ARG A N 3
ATOM 3117 C CA . ARG A 1 62 ? 9.789 5.110 3.467 1.00 0.00 516 ARG A CA 3
ATOM 3118 C C . ARG A 1 62 ? 10.357 4.136 2.438 1.00 0.00 516 ARG A C 3
ATOM 3119 O O . ARG A 1 62 ? 11.209 4.502 1.628 1.00 0.00 516 ARG A O 3
ATOM 3140 N N . ASP A 1 63 ? 9.881 2.897 2.478 1.00 0.00 517 ASP A N 3
ATOM 3141 C CA . ASP A 1 63 ? 10.342 1.871 1.550 1.00 0.00 517 ASP A CA 3
ATOM 3142 C C . ASP A 1 63 ? 9.247 1.511 0.550 1.00 0.00 517 ASP A C 3
ATOM 3143 O O . ASP A 1 63 ? 9.424 0.629 -0.291 1.00 0.00 517 ASP A O 3
ATOM 3152 N N . LEU A 1 64 ? 8.114 2.199 0.649 1.00 0.00 518 LEU A N 3
ATOM 3153 C CA . LEU A 1 64 ? 6.989 1.951 -0.246 1.00 0.00 518 LEU A CA 3
ATOM 3154 C C . LEU A 1 64 ? 6.843 3.080 -1.262 1.00 0.00 518 LEU A C 3
ATOM 3155 O O . LEU A 1 64 ? 7.244 4.214 -1.004 1.00 0.00 518 LEU A O 3
ATOM 3171 N N . GLN A 1 65 ? 6.265 2.760 -2.415 1.00 0.00 519 GLN A N 3
ATOM 3172 C CA . GLN A 1 65 ? 6.065 3.748 -3.468 1.00 0.00 519 GLN A CA 3
ATOM 3173 C C . GLN A 1 65 ? 4.723 3.538 -4.163 1.00 0.00 519 GLN A C 3
ATOM 3174 O O . GLN A 1 65 ? 4.384 2.421 -4.557 1.00 0.00 519 GLN A O 3
ATOM 3188 N N . LEU A 1 66 ? 3.965 4.618 -4.312 1.00 0.00 520 LEU A N 3
ATOM 3189 C CA . LEU A 1 66 ? 2.659 4.553 -4.959 1.00 0.00 520 LEU A CA 3
ATOM 3190 C C . LEU A 1 66 ? 2.796 4.134 -6.420 1.00 0.00 520 LEU A C 3
ATOM 3191 O O . LEU A 1 66 ? 3.853 4.304 -7.028 1.00 0.00 520 LEU A O 3
ATOM 3207 N N . CYS A 1 67 ? 1.720 3.588 -6.976 1.00 0.00 521 CYS A N 3
ATOM 3208 C CA . CYS A 1 67 ? 1.720 3.146 -8.366 1.00 0.00 521 CYS A CA 3
ATOM 3209 C C . CYS A 1 67 ? 0.714 3.944 -9.190 1.00 0.00 521 CYS A C 3
ATOM 3210 O O . CYS A 1 67 ? 0.931 4.198 -10.375 1.00 0.00 521 CYS A O 3
ATOM 3218 N N . SER A 1 68 ? -0.386 4.334 -8.555 1.00 0.00 522 SER A N 3
ATOM 3219 C CA . SER A 1 68 ? -1.428 5.098 -9.231 1.00 0.00 522 SER A CA 3
ATOM 3220 C C . SER A 1 68 ? -0.947 6.511 -9.547 1.00 0.00 522 SER A C 3
ATOM 3221 O O . SER A 1 68 ? -1.037 6.968 -10.686 1.00 0.00 522 SER A O 3
ATOM 3229 N N . GLU A 1 69 ? -0.436 7.197 -8.529 1.00 0.00 523 GLU A N 3
ATOM 3230 C CA . GLU A 1 69 ? 0.058 8.559 -8.699 1.00 0.00 523 GLU A CA 3
ATOM 3231 C C . GLU A 1 69 ? 1.484 8.556 -9.242 1.00 0.00 523 GLU A C 3
ATOM 3232 O O . GLU A 1 69 ? 2.450 8.590 -8.480 1.00 0.00 523 GLU A O 3
ATOM 3244 N N . GLY A 1 1 ? -11.652 28.410 0.058 1.00 0.00 455 GLY A N 4
ATOM 3245 C CA . GLY A 1 1 ? -11.471 28.639 -1.364 1.00 0.00 455 GLY A CA 4
ATOM 3246 C C . GLY A 1 1 ? -12.743 28.407 -2.155 1.00 0.00 455 GLY A C 4
ATOM 3247 O O . GLY A 1 1 ? -13.636 29.254 -2.171 1.00 0.00 455 GLY A O 4
ATOM 3251 N N . SER A 1 2 ? -12.826 27.256 -2.815 1.00 0.00 456 SER A N 4
ATOM 3252 C CA . SER A 1 2 ? -13.996 26.917 -3.617 1.00 0.00 456 SER A CA 4
ATOM 3253 C C . SER A 1 2 ? -14.244 25.412 -3.606 1.00 0.00 456 SER A C 4
ATOM 3254 O O . SER A 1 2 ? -13.305 24.617 -3.576 1.00 0.00 456 SER A O 4
ATOM 3262 N N . SER A 1 3 ? -15.517 25.028 -3.630 1.00 0.00 457 SER A N 4
ATOM 3263 C CA . SER A 1 3 ? -15.891 23.619 -3.618 1.00 0.00 457 SER A CA 4
ATOM 3264 C C . SER A 1 3 ? -16.026 23.081 -5.040 1.00 0.00 457 SER A C 4
ATOM 3265 O O . SER A 1 3 ? -15.514 22.011 -5.362 1.00 0.00 457 SER A O 4
ATOM 3273 N N . GLY A 1 4 ? -16.722 23.834 -5.887 1.00 0.00 458 GLY A N 4
ATOM 3274 C CA . GLY A 1 4 ? -16.913 23.418 -7.264 1.00 0.00 458 GLY A CA 4
ATOM 3275 C C . GLY A 1 4 ? -17.602 24.479 -8.100 1.00 0.00 458 GLY A C 4
ATOM 3276 O O . GLY A 1 4 ? -18.368 25.289 -7.578 1.00 0.00 458 GLY A O 4
ATOM 3280 N N . SER A 1 5 ? -17.327 24.476 -9.400 1.00 0.00 459 SER A N 4
ATOM 3281 C CA . SER A 1 5 ? -17.922 25.449 -10.309 1.00 0.00 459 SER A CA 4
ATOM 3282 C C . SER A 1 5 ? -18.671 24.749 -11.439 1.00 0.00 459 SER A C 4
ATOM 3283 O O . SER A 1 5 ? -19.728 25.207 -11.875 1.00 0.00 459 SER A O 4
ATOM 3291 N N . SER A 1 6 ? -18.116 23.637 -11.909 1.00 0.00 460 SER A N 4
ATOM 3292 C CA . SER A 1 6 ? -18.729 22.875 -12.992 1.00 0.00 460 SER A CA 4
ATOM 3293 C C . SER A 1 6 ? -18.058 21.514 -13.145 1.00 0.00 460 SER A C 4
ATOM 3294 O O . SER A 1 6 ? -16.832 21.410 -13.144 1.00 0.00 460 SER A O 4
ATOM 3302 N N . GLY A 1 7 ? -18.872 20.471 -13.276 1.00 0.00 461 GLY A N 4
ATOM 3303 C CA . GLY A 1 7 ? -18.340 19.129 -13.429 1.00 0.00 461 GLY A CA 4
ATOM 3304 C C . GLY A 1 7 ? -18.954 18.148 -12.450 1.00 0.00 461 GLY A C 4
ATOM 3305 O O . GLY A 1 7 ? -18.972 18.394 -11.244 1.00 0.00 461 GLY A O 4
ATOM 3309 N N . GLU A 1 8 ? -19.458 17.033 -12.969 1.00 0.00 462 GLU A N 4
ATOM 3310 C CA . GLU A 1 8 ? -20.078 16.013 -12.131 1.00 0.00 462 GLU A CA 4
ATOM 3311 C C . GLU A 1 8 ? -19.241 15.754 -10.881 1.00 0.00 462 GLU A C 4
ATOM 3312 O O . GLU A 1 8 ? -19.702 15.962 -9.758 1.00 0.00 462 GLU A O 4
ATOM 3324 N N . PHE A 1 9 ? -18.010 15.298 -11.085 1.00 0.00 463 PHE A N 4
ATOM 3325 C CA . PHE A 1 9 ? -17.109 15.009 -9.975 1.00 0.00 463 PHE A CA 4
ATOM 3326 C C . PHE A 1 9 ? -16.009 16.062 -9.878 1.00 0.00 463 PHE A C 4
ATOM 3327 O O . PHE A 1 9 ? -15.518 16.578 -10.883 1.00 0.00 463 PHE A O 4
ATOM 3344 N N . PRO A 1 10 ? -15.613 16.391 -8.640 1.00 0.00 464 PRO A N 4
ATOM 3345 C CA . PRO A 1 10 ? -14.567 17.386 -8.381 1.00 0.00 464 PRO A CA 4
ATOM 3346 C C . PRO A 1 10 ? -13.185 16.896 -8.799 1.00 0.00 464 PRO A C 4
ATOM 3347 O O . PRO A 1 10 ? -12.948 15.693 -8.903 1.00 0.00 464 PRO A O 4
ATOM 3358 N N . ALA A 1 11 ? -12.276 17.836 -9.037 1.00 0.00 465 ALA A N 4
ATOM 3359 C CA . ALA A 1 11 ? -10.917 17.500 -9.441 1.00 0.00 465 ALA A CA 4
ATOM 3360 C C . ALA A 1 11 ? -9.947 17.640 -8.273 1.00 0.00 465 ALA A C 4
ATOM 3361 O O . ALA A 1 11 ? -9.774 18.728 -7.726 1.00 0.00 465 ALA A O 4
ATOM 3368 N N . GLN A 1 12 ? -9.317 16.531 -7.897 1.00 0.00 466 GLN A N 4
ATOM 3369 C CA . GLN A 1 12 ? -8.365 16.532 -6.793 1.00 0.00 466 GLN A CA 4
ATOM 3370 C C . GLN A 1 12 ? -6.931 16.583 -7.310 1.00 0.00 466 GLN A C 4
ATOM 3371 O O . GLN A 1 12 ? -6.656 16.190 -8.443 1.00 0.00 466 GLN A O 4
ATOM 3385 N N . GLU A 1 13 ? -6.022 17.072 -6.472 1.00 0.00 467 GLU A N 4
ATOM 3386 C CA . GLU A 1 13 ? -4.616 17.176 -6.846 1.00 0.00 467 GLU A CA 4
ATOM 3387 C C . GLU A 1 13 ? -3.899 15.845 -6.641 1.00 0.00 467 GLU A C 4
ATOM 3388 O O . GLU A 1 13 ? -4.118 15.156 -5.644 1.00 0.00 467 GLU A O 4
ATOM 3400 N N . LEU A 1 14 ? -3.041 15.490 -7.591 1.00 0.00 468 LEU A N 4
ATOM 3401 C CA . LEU A 1 14 ? -2.290 14.241 -7.516 1.00 0.00 468 LEU A CA 4
ATOM 3402 C C . LEU A 1 14 ? -1.282 14.280 -6.371 1.00 0.00 468 LEU A C 4
ATOM 3403 O O . LEU A 1 14 ? -0.398 15.137 -6.339 1.00 0.00 468 LEU A O 4
ATOM 3419 N N . ARG A 1 15 ? -1.420 13.347 -5.436 1.00 0.00 469 ARG A N 4
ATOM 3420 C CA . ARG A 1 15 ? -0.521 13.273 -4.291 1.00 0.00 469 ARG A CA 4
ATOM 3421 C C . ARG A 1 15 ? 0.211 11.935 -4.259 1.00 0.00 469 ARG A C 4
ATOM 3422 O O . ARG A 1 15 ? -0.114 11.019 -5.014 1.00 0.00 469 ARG A O 4
ATOM 3443 N N . LYS A 1 16 ? 1.203 11.830 -3.381 1.00 0.00 470 LYS A N 4
ATOM 3444 C CA . LYS A 1 16 ? 1.982 10.605 -3.249 1.00 0.00 470 LYS A CA 4
ATOM 3445 C C . LYS A 1 16 ? 1.741 9.950 -1.892 1.00 0.00 470 LYS A C 4
ATOM 3446 O O . LYS A 1 16 ? 2.654 9.375 -1.299 1.00 0.00 470 LYS A O 4
ATOM 3465 N N . TYR A 1 17 ? 0.507 10.039 -1.408 1.00 0.00 471 TYR A N 4
ATOM 3466 C CA . TYR A 1 17 ? 0.147 9.456 -0.122 1.00 0.00 471 TYR A CA 4
ATOM 3467 C C . TYR A 1 17 ? -0.386 8.037 -0.296 1.00 0.00 471 TYR A C 4
ATOM 3468 O O . TYR A 1 17 ? -1.217 7.776 -1.166 1.00 0.00 471 TYR A O 4
ATOM 3486 N N . PHE A 1 18 ? 0.100 7.124 0.538 1.00 0.00 472 PHE A N 4
ATOM 3487 C CA . PHE A 1 18 ? -0.326 5.730 0.477 1.00 0.00 472 PHE A CA 4
ATOM 3488 C C . PHE A 1 18 ? -1.410 5.446 1.513 1.00 0.00 472 PHE A C 4
ATOM 3489 O O . PHE A 1 18 ? -1.130 5.337 2.707 1.00 0.00 472 PHE A O 4
ATOM 3506 N N . LYS A 1 19 ? -2.648 5.329 1.047 1.00 0.00 473 LYS A N 4
ATOM 3507 C CA . LYS A 1 19 ? -3.776 5.058 1.931 1.00 0.00 473 LYS A CA 4
ATOM 3508 C C . LYS A 1 19 ? -4.446 3.737 1.567 1.00 0.00 473 LYS A C 4
ATOM 3509 O O . LYS A 1 19 ? -4.147 3.142 0.532 1.00 0.00 473 LYS A O 4
ATOM 3528 N N . MET A 1 20 ? -5.355 3.284 2.424 1.00 0.00 474 MET A N 4
ATOM 3529 C CA . MET A 1 20 ? -6.070 2.034 2.191 1.00 0.00 474 MET A CA 4
ATOM 3530 C C . MET A 1 20 ? -6.735 2.037 0.818 1.00 0.00 474 MET A C 4
ATOM 3531 O O . MET A 1 20 ? -7.279 3.051 0.383 1.00 0.00 474 MET A O 4
ATOM 3545 N N . GLY A 1 21 ? -6.688 0.893 0.141 1.00 0.00 475 GLY A N 4
ATOM 3546 C CA . GLY A 1 21 ? -7.289 0.786 -1.176 1.00 0.00 475 GLY A CA 4
ATOM 3547 C C . GLY A 1 21 ? -6.308 1.097 -2.288 1.00 0.00 475 GLY A C 4
ATOM 3548 O O . GLY A 1 21 ? -6.492 0.664 -3.426 1.00 0.00 475 GLY A O 4
ATOM 3552 N N . ASP A 1 22 ? -5.263 1.849 -1.961 1.00 0.00 476 ASP A N 4
ATOM 3553 C CA . ASP A 1 22 ? -4.249 2.218 -2.941 1.00 0.00 476 ASP A CA 4
ATOM 3554 C C . ASP A 1 22 ? -3.181 1.134 -3.053 1.00 0.00 476 ASP A C 4
ATOM 3555 O O . ASP A 1 22 ? -2.885 0.437 -2.082 1.00 0.00 476 ASP A O 4
ATOM 3564 N N . HIS A 1 23 ? -2.607 0.997 -4.244 1.00 0.00 477 HIS A N 4
ATOM 3565 C CA . HIS A 1 23 ? -1.572 -0.003 -4.483 1.00 0.00 477 HIS A CA 4
ATOM 3566 C C . HIS A 1 23 ? -0.182 0.621 -4.392 1.00 0.00 477 HIS A C 4
ATOM 3567 O O . HIS A 1 23 ? 0.079 1.667 -4.987 1.00 0.00 477 HIS A O 4
ATOM 3581 N N . VAL A 1 24 ? 0.705 -0.027 -3.645 1.00 0.00 478 VAL A N 4
ATOM 3582 C CA . VAL A 1 24 ? 2.068 0.464 -3.477 1.00 0.00 478 VAL A CA 4
ATOM 3583 C C . VAL A 1 24 ? 3.087 -0.606 -3.851 1.00 0.00 478 VAL A C 4
ATOM 3584 O O . VAL A 1 24 ? 2.735 -1.765 -4.074 1.00 0.00 478 VAL A O 4
ATOM 3597 N N . LYS A 1 25 ? 4.354 -0.211 -3.917 1.00 0.00 479 LYS A N 4
ATOM 3598 C CA . LYS A 1 25 ? 5.427 -1.135 -4.263 1.00 0.00 479 LYS A CA 4
ATOM 3599 C C . LYS A 1 25 ? 6.618 -0.962 -3.325 1.00 0.00 479 LYS A C 4
ATOM 3600 O O . LYS A 1 25 ? 6.923 0.150 -2.892 1.00 0.00 479 LYS A O 4
ATOM 3619 N N . VAL A 1 26 ? 7.287 -2.067 -3.015 1.00 0.00 480 VAL A N 4
ATOM 3620 C CA . VAL A 1 26 ? 8.446 -2.037 -2.130 1.00 0.00 480 VAL A CA 4
ATOM 3621 C C . VAL A 1 26 ? 9.735 -1.839 -2.920 1.00 0.00 480 VAL A C 4
ATOM 3622 O O . VAL A 1 26 ? 10.059 -2.630 -3.807 1.00 0.00 480 VAL A O 4
ATOM 3635 N N . ILE A 1 27 ? 10.467 -0.780 -2.591 1.00 0.00 481 ILE A N 4
ATOM 3636 C CA . ILE A 1 27 ? 11.722 -0.479 -3.269 1.00 0.00 481 ILE A CA 4
ATOM 3637 C C . ILE A 1 27 ? 12.918 -0.795 -2.376 1.00 0.00 481 ILE A C 4
ATOM 3638 O O . ILE A 1 27 ? 14.025 -1.024 -2.862 1.00 0.00 481 ILE A O 4
ATOM 3654 N N . ALA A 1 28 ? 12.685 -0.807 -1.068 1.00 0.00 482 ALA A N 4
ATOM 3655 C CA . ALA A 1 28 ? 13.742 -1.098 -0.107 1.00 0.00 482 ALA A CA 4
ATOM 3656 C C . ALA A 1 28 ? 13.221 -1.961 1.037 1.00 0.00 482 ALA A C 4
ATOM 3657 O O . ALA A 1 28 ? 12.039 -2.298 1.085 1.00 0.00 482 ALA A O 4
ATOM 3664 N N . GLY A 1 29 ? 14.112 -2.316 1.958 1.00 0.00 483 GLY A N 4
ATOM 3665 C CA . GLY A 1 29 ? 13.723 -3.137 3.089 1.00 0.00 483 GLY A CA 4
ATOM 3666 C C . GLY A 1 29 ? 14.017 -4.608 2.867 1.00 0.00 483 GLY A C 4
ATOM 3667 O O . GLY A 1 29 ? 14.935 -4.959 2.126 1.00 0.00 483 GLY A O 4
ATOM 3671 N N . ARG A 1 30 ? 13.236 -5.469 3.510 1.00 0.00 484 ARG A N 4
ATOM 3672 C CA . ARG A 1 30 ? 13.418 -6.910 3.380 1.00 0.00 484 ARG A CA 4
ATOM 3673 C C . ARG A 1 30 ? 12.621 -7.455 2.199 1.00 0.00 484 ARG A C 4
ATOM 3674 O O . ARG A 1 30 ? 12.963 -8.492 1.631 1.00 0.00 484 ARG A O 4
ATOM 3695 N N . PHE A 1 31 ? 11.555 -6.750 1.836 1.00 0.00 485 PHE A N 4
ATOM 3696 C CA . PHE A 1 31 ? 10.707 -7.164 0.724 1.00 0.00 485 PHE A CA 4
ATOM 3697 C C . PHE A 1 31 ? 10.977 -6.311 -0.513 1.00 0.00 485 PHE A C 4
ATOM 3698 O O . PHE A 1 31 ? 10.053 -5.935 -1.233 1.00 0.00 485 PHE A O 4
ATOM 3715 N N . GLU A 1 32 ? 12.250 -6.009 -0.750 1.00 0.00 486 GLU A N 4
ATOM 3716 C CA . GLU A 1 32 ? 12.641 -5.199 -1.898 1.00 0.00 486 GLU A CA 4
ATOM 3717 C C . GLU A 1 32 ? 12.250 -5.883 -3.205 1.00 0.00 486 GLU A C 4
ATOM 3718 O O . GLU A 1 32 ? 12.817 -6.911 -3.574 1.00 0.00 486 GLU A O 4
ATOM 3730 N N . GLY A 1 33 ? 11.277 -5.304 -3.901 1.00 0.00 487 GLY A N 4
ATOM 3731 C CA . GLY A 1 33 ? 10.826 -5.872 -5.159 1.00 0.00 487 GLY A CA 4
ATOM 3732 C C . GLY A 1 33 ? 9.413 -6.416 -5.076 1.00 0.00 487 GLY A C 4
ATOM 3733 O O . GLY A 1 33 ? 8.821 -6.779 -6.092 1.00 0.00 487 GLY A O 4
ATOM 3737 N N . ASP A 1 34 ? 8.874 -6.474 -3.864 1.00 0.00 488 ASP A N 4
ATOM 3738 C CA . ASP A 1 34 ? 7.522 -6.978 -3.652 1.00 0.00 488 ASP A CA 4
ATOM 3739 C C . ASP A 1 34 ? 6.509 -5.838 -3.659 1.00 0.00 488 ASP A C 4
ATOM 3740 O O . ASP A 1 34 ? 6.799 -4.732 -3.201 1.00 0.00 488 ASP A O 4
ATOM 3749 N N . THR A 1 35 ? 5.318 -6.113 -4.183 1.00 0.00 489 THR A N 4
ATOM 3750 C CA . THR A 1 35 ? 4.263 -5.110 -4.252 1.00 0.00 489 THR A CA 4
ATOM 3751 C C . THR A 1 35 ? 2.949 -5.656 -3.703 1.00 0.00 489 THR A C 4
ATOM 3752 O O . THR A 1 35 ? 2.755 -6.868 -3.621 1.00 0.00 489 THR A O 4
ATOM 3763 N N . GLY A 1 36 ? 2.049 -4.752 -3.329 1.00 0.00 490 GLY A N 4
ATOM 3764 C CA . GLY A 1 36 ? 0.764 -5.163 -2.793 1.00 0.00 490 GLY A CA 4
ATOM 3765 C C . GLY A 1 36 ? -0.150 -3.987 -2.513 1.00 0.00 490 GLY A C 4
ATOM 3766 O O . GLY A 1 36 ? 0.253 -2.831 -2.649 1.00 0.00 490 GLY A O 4
ATOM 3770 N N . LEU A 1 37 ? -1.385 -4.280 -2.121 1.00 0.00 491 LEU A N 4
ATOM 3771 C CA . LEU A 1 37 ? -2.361 -3.237 -1.823 1.00 0.00 491 LEU A CA 4
ATOM 3772 C C . LEU A 1 37 ? -2.298 -2.838 -0.352 1.00 0.00 491 LEU A C 4
ATOM 3773 O O . LEU A 1 37 ? -1.690 -3.531 0.464 1.00 0.00 491 LEU A O 4
ATOM 3789 N N . ILE A 1 38 ? -2.931 -1.718 -0.021 1.00 0.00 492 ILE A N 4
ATOM 3790 C CA . ILE A 1 38 ? -2.950 -1.229 1.352 1.00 0.00 492 ILE A CA 4
ATOM 3791 C C . ILE A 1 38 ? -4.261 -1.584 2.045 1.00 0.00 492 ILE A C 4
ATOM 3792 O O . ILE A 1 38 ? -5.308 -1.007 1.749 1.00 0.00 492 ILE A O 4
ATOM 3808 N N . VAL A 1 39 ? -4.197 -2.536 2.970 1.00 0.00 493 VAL A N 4
ATOM 3809 C CA . VAL A 1 39 ? -5.378 -2.967 3.708 1.00 0.00 493 VAL A CA 4
ATOM 3810 C C . VAL A 1 39 ? -5.509 -2.211 5.025 1.00 0.00 493 VAL A C 4
ATOM 3811 O O . VAL A 1 39 ? -6.612 -2.028 5.540 1.00 0.00 493 VAL A O 4
ATOM 3824 N N . ARG A 1 40 ? -4.376 -1.774 5.565 1.00 0.00 494 ARG A N 4
ATOM 3825 C CA . ARG A 1 40 ? -4.364 -1.038 6.824 1.00 0.00 494 ARG A CA 4
ATOM 3826 C C . ARG A 1 40 ? -3.133 -0.142 6.917 1.00 0.00 494 ARG A C 4
ATOM 3827 O O . ARG A 1 40 ? -2.074 -0.464 6.378 1.00 0.00 494 ARG A O 4
ATOM 3848 N N . VAL A 1 41 ? -3.280 0.986 7.605 1.00 0.00 495 VAL A N 4
ATOM 3849 C CA . VAL A 1 41 ? -2.180 1.930 7.770 1.00 0.00 495 VAL A CA 4
ATOM 3850 C C . VAL A 1 41 ? -2.002 2.316 9.234 1.00 0.00 495 VAL A C 4
ATOM 3851 O O . VAL A 1 41 ? -2.975 2.425 9.980 1.00 0.00 495 VAL A O 4
ATOM 3864 N N . GLU A 1 42 ? -0.753 2.522 9.638 1.00 0.00 496 GLU A N 4
ATOM 3865 C CA . GLU A 1 42 ? -0.448 2.896 11.014 1.00 0.00 496 GLU A CA 4
ATOM 3866 C C . GLU A 1 42 ? 0.523 4.073 11.056 1.00 0.00 496 GLU A C 4
ATOM 3867 O O . GLU A 1 42 ? 1.437 4.165 10.237 1.00 0.00 496 GLU A O 4
ATOM 3879 N N . GLU A 1 43 ? 0.316 4.970 12.015 1.00 0.00 497 GLU A N 4
ATOM 3880 C CA . GLU A 1 43 ? 1.172 6.141 12.163 1.00 0.00 497 GLU A CA 4
ATOM 3881 C C . GLU A 1 43 ? 2.645 5.749 12.109 1.00 0.00 497 GLU A C 4
ATOM 3882 O O . GLU A 1 43 ? 3.508 6.574 11.814 1.00 0.00 497 GLU A O 4
ATOM 3894 N N . ASN A 1 44 ? 2.925 4.482 12.398 1.00 0.00 498 ASN A N 4
ATOM 3895 C CA . ASN A 1 44 ? 4.294 3.979 12.385 1.00 0.00 498 ASN A CA 4
ATOM 3896 C C . ASN A 1 44 ? 4.636 3.370 11.028 1.00 0.00 498 ASN A C 4
ATOM 3897 O O . ASN A 1 44 ? 5.569 3.809 10.356 1.00 0.00 498 ASN A O 4
ATOM 3908 N N . PHE A 1 45 ? 3.874 2.356 10.632 1.00 0.00 499 PHE A N 4
ATOM 3909 C CA . PHE A 1 45 ? 4.096 1.685 9.357 1.00 0.00 499 PHE A CA 4
ATOM 3910 C C . PHE A 1 45 ? 2.772 1.401 8.653 1.00 0.00 499 PHE A C 4
ATOM 3911 O O . PHE A 1 45 ? 1.699 1.585 9.228 1.00 0.00 499 PHE A O 4
ATOM 3928 N N . VAL A 1 46 ? 2.856 0.954 7.405 1.00 0.00 500 VAL A N 4
ATOM 3929 C CA . VAL A 1 46 ? 1.666 0.644 6.622 1.00 0.00 500 VAL A CA 4
ATOM 3930 C C . VAL A 1 46 ? 1.589 -0.845 6.304 1.00 0.00 500 VAL A C 4
ATOM 3931 O O . VAL A 1 46 ? 2.549 -1.434 5.805 1.00 0.00 500 VAL A O 4
ATOM 3944 N N . ILE A 1 47 ? 0.441 -1.448 6.596 1.00 0.00 501 ILE A N 4
ATOM 3945 C CA . ILE A 1 47 ? 0.239 -2.869 6.340 1.00 0.00 501 ILE A CA 4
ATOM 3946 C C . ILE A 1 47 ? -0.368 -3.097 4.960 1.00 0.00 501 ILE A C 4
ATOM 3947 O O . ILE A 1 47 ? -1.548 -2.824 4.735 1.00 0.00 501 ILE A O 4
ATOM 3963 N N . LEU A 1 48 ? 0.445 -3.602 4.038 1.00 0.00 502 LEU A N 4
ATOM 3964 C CA . LEU A 1 48 ? -0.011 -3.870 2.679 1.00 0.00 502 LEU A CA 4
ATOM 3965 C C . LEU A 1 48 ? -0.184 -5.368 2.448 1.00 0.00 502 LEU A C 4
ATOM 3966 O O . LEU A 1 48 ? 0.657 -6.170 2.855 1.00 0.00 502 LEU A O 4
ATOM 3982 N N . PHE A 1 49 ? -1.278 -5.738 1.791 1.00 0.00 503 PHE A N 4
ATOM 3983 C CA . PHE A 1 49 ? -1.561 -7.139 1.504 1.00 0.00 503 PHE A CA 4
ATOM 3984 C C . PHE A 1 49 ? -0.871 -7.581 0.217 1.00 0.00 503 PHE A C 4
ATOM 3985 O O . PHE A 1 49 ? -0.945 -6.898 -0.805 1.00 0.00 503 PHE A O 4
ATOM 4002 N N . SER A 1 50 ? -0.201 -8.727 0.275 1.00 0.00 504 SER A N 4
ATOM 4003 C CA . SER A 1 50 ? 0.506 -9.259 -0.885 1.00 0.00 504 SER A CA 4
ATOM 4004 C C . SER A 1 50 ? -0.423 -10.112 -1.743 1.00 0.00 504 SER A C 4
ATOM 4005 O O . SER A 1 50 ? -1.386 -10.695 -1.244 1.00 0.00 504 SER A O 4
ATOM 4013 N N . ASP A 1 51 ? -0.126 -10.180 -3.036 1.00 0.00 505 ASP A N 4
ATOM 4014 C CA . ASP A 1 51 ? -0.933 -10.962 -3.965 1.00 0.00 505 ASP A CA 4
ATOM 4015 C C . ASP A 1 51 ? -0.264 -12.298 -4.275 1.00 0.00 505 ASP A C 4
ATOM 4016 O O . ASP A 1 51 ? -0.909 -13.232 -4.752 1.00 0.00 505 ASP A O 4
ATOM 4025 N N . LEU A 1 52 ? 1.034 -12.381 -4.002 1.00 0.00 506 LEU A N 4
ATOM 4026 C CA . LEU A 1 52 ? 1.792 -13.602 -4.252 1.00 0.00 506 LEU A CA 4
ATOM 4027 C C . LEU A 1 52 ? 1.763 -14.520 -3.034 1.00 0.00 506 LEU A C 4
ATOM 4028 O O . LEU A 1 52 ? 1.393 -15.690 -3.133 1.00 0.00 506 LEU A O 4
ATOM 4044 N N . THR A 1 53 ? 2.153 -13.980 -1.883 1.00 0.00 507 THR A N 4
ATOM 4045 C CA . THR A 1 53 ? 2.172 -14.750 -0.645 1.00 0.00 507 THR A CA 4
ATOM 4046 C C . THR A 1 53 ? 0.786 -14.805 -0.012 1.00 0.00 507 THR A C 4
ATOM 4047 O O . THR A 1 53 ? 0.543 -15.590 0.904 1.00 0.00 507 THR A O 4
ATOM 4058 N N . MET A 1 54 ? -0.119 -13.967 -0.506 1.00 0.00 508 MET A N 4
ATOM 4059 C CA . MET A 1 54 ? -1.482 -13.922 0.012 1.00 0.00 508 MET A CA 4
ATOM 4060 C C . MET A 1 54 ? -1.483 -13.704 1.521 1.00 0.00 508 MET A C 4
ATOM 4061 O O . MET A 1 54 ? -2.405 -14.127 2.219 1.00 0.00 508 MET A O 4
ATOM 4075 N N . HIS A 1 55 ? -0.445 -13.040 2.020 1.00 0.00 509 HIS A N 4
ATOM 4076 C CA . HIS A 1 55 ? -0.327 -12.765 3.447 1.00 0.00 509 HIS A CA 4
ATOM 4077 C C . HIS A 1 55 ? -0.219 -11.265 3.704 1.00 0.00 509 HIS A C 4
ATOM 4078 O O . HIS A 1 55 ? -0.133 -10.471 2.769 1.00 0.00 509 HIS A O 4
ATOM 4092 N N . GLU A 1 56 ? -0.225 -10.886 4.979 1.00 0.00 510 GLU A N 4
ATOM 4093 C CA . GLU A 1 56 ? -0.129 -9.481 5.357 1.00 0.00 510 GLU A CA 4
ATOM 4094 C C . GLU A 1 56 ? 1.327 -9.072 5.566 1.00 0.00 510 GLU A C 4
ATOM 4095 O O . GLU A 1 56 ? 2.030 -9.642 6.401 1.00 0.00 510 GLU A O 4
ATOM 4107 N N . LEU A 1 57 ? 1.772 -8.081 4.802 1.00 0.00 511 LEU A N 4
ATOM 4108 C CA . LEU A 1 57 ? 3.144 -7.595 4.901 1.00 0.00 511 LEU A CA 4
ATOM 4109 C C . LEU A 1 57 ? 3.189 -6.229 5.579 1.00 0.00 511 LEU A C 4
ATOM 4110 O O . LEU A 1 57 ? 2.365 -5.358 5.302 1.00 0.00 511 LEU A O 4
ATOM 4126 N N . LYS A 1 58 ? 4.160 -6.048 6.469 1.00 0.00 512 LYS A N 4
ATOM 4127 C CA . LYS A 1 58 ? 4.317 -4.788 7.185 1.00 0.00 512 LYS A CA 4
ATOM 4128 C C . LYS A 1 58 ? 5.647 -4.127 6.838 1.00 0.00 512 LYS A C 4
ATOM 4129 O O . LYS A 1 58 ? 6.710 -4.728 6.996 1.00 0.00 512 LYS A O 4
ATOM 4148 N N . VAL A 1 59 ? 5.582 -2.886 6.366 1.00 0.00 513 VAL A N 4
ATOM 4149 C CA . VAL A 1 59 ? 6.782 -2.143 6.000 1.00 0.00 513 VAL A CA 4
ATOM 4150 C C . VAL A 1 59 ? 6.567 -0.642 6.155 1.00 0.00 513 VAL A C 4
ATOM 4151 O O . VAL A 1 59 ? 5.447 -0.146 6.017 1.00 0.00 513 VAL A O 4
ATOM 4164 N N . LEU A 1 60 ? 7.646 0.078 6.441 1.00 0.00 514 LEU A N 4
ATOM 4165 C CA . LEU A 1 60 ? 7.576 1.525 6.614 1.00 0.00 514 LEU A CA 4
ATOM 4166 C C . LEU A 1 60 ? 7.253 2.217 5.294 1.00 0.00 514 LEU A C 4
ATOM 4167 O O . LEU A 1 60 ? 7.562 1.718 4.212 1.00 0.00 514 LEU A O 4
ATOM 4183 N N . PRO A 1 61 ? 6.617 3.394 5.383 1.00 0.00 515 PRO A N 4
ATOM 4184 C CA . PRO A 1 61 ? 6.240 4.181 4.205 1.00 0.00 515 PRO A CA 4
ATOM 4185 C C . PRO A 1 61 ? 7.451 4.777 3.494 1.00 0.00 515 PRO A C 4
ATOM 4186 O O . PRO A 1 61 ? 7.317 5.419 2.452 1.00 0.00 515 PRO A O 4
ATOM 4197 N N . ARG A 1 62 ? 8.632 4.559 4.063 1.00 0.00 516 ARG A N 4
ATOM 4198 C CA . ARG A 1 62 ? 9.866 5.075 3.484 1.00 0.00 516 ARG A CA 4
ATOM 4199 C C . ARG A 1 62 ? 10.425 4.108 2.444 1.00 0.00 516 ARG A C 4
ATOM 4200 O O . ARG A 1 62 ? 11.201 4.498 1.572 1.00 0.00 516 ARG A O 4
ATOM 4221 N N . ASP A 1 63 ? 10.024 2.845 2.542 1.00 0.00 517 ASP A N 4
ATOM 4222 C CA . ASP A 1 63 ? 10.484 1.822 1.610 1.00 0.00 517 ASP A CA 4
ATOM 4223 C C . ASP A 1 63 ? 9.362 1.406 0.663 1.00 0.00 517 ASP A C 4
ATOM 4224 O O . ASP A 1 63 ? 9.407 0.331 0.065 1.00 0.00 517 ASP A O 4
ATOM 4233 N N . LEU A 1 64 ? 8.356 2.264 0.533 1.00 0.00 518 LEU A N 4
ATOM 4234 C CA . LEU A 1 64 ? 7.221 1.986 -0.340 1.00 0.00 518 LEU A CA 4
ATOM 4235 C C . LEU A 1 64 ? 6.999 3.130 -1.324 1.00 0.00 518 LEU A C 4
ATOM 4236 O O . LEU A 1 64 ? 7.402 4.265 -1.072 1.00 0.00 518 LEU A O 4
ATOM 4252 N N . GLN A 1 65 ? 6.353 2.823 -2.445 1.00 0.00 519 GLN A N 4
ATOM 4253 C CA . GLN A 1 65 ? 6.076 3.826 -3.466 1.00 0.00 519 GLN A CA 4
ATOM 4254 C C . GLN A 1 65 ? 4.846 3.445 -4.283 1.00 0.00 519 GLN A C 4
ATOM 4255 O O . GLN A 1 65 ? 4.755 2.334 -4.807 1.00 0.00 519 GLN A O 4
ATOM 4269 N N . LEU A 1 66 ? 3.901 4.373 -4.389 1.00 0.00 520 LEU A N 4
ATOM 4270 C CA . LEU A 1 66 ? 2.676 4.135 -5.143 1.00 0.00 520 LEU A CA 4
ATOM 4271 C C . LEU A 1 66 ? 2.990 3.698 -6.570 1.00 0.00 520 LEU A C 4
ATOM 4272 O O . LEU A 1 66 ? 4.091 3.929 -7.072 1.00 0.00 520 LEU A O 4
ATOM 4288 N N . CYS A 1 67 ? 2.017 3.068 -7.218 1.00 0.00 521 CYS A N 4
ATOM 4289 C CA . CYS A 1 67 ? 2.190 2.600 -8.589 1.00 0.00 521 CYS A CA 4
ATOM 4290 C C . CYS A 1 67 ? 1.467 3.515 -9.571 1.00 0.00 521 CYS A C 4
ATOM 4291 O O . CYS A 1 67 ? 1.945 3.752 -10.681 1.00 0.00 521 CYS A O 4
ATOM 4299 N N . SER A 1 68 ? 0.313 4.027 -9.156 1.00 0.00 522 SER A N 4
ATOM 4300 C CA . SER A 1 68 ? -0.479 4.913 -10.002 1.00 0.00 522 SER A CA 4
ATOM 4301 C C . SER A 1 68 ? 0.251 6.231 -10.241 1.00 0.00 522 SER A C 4
ATOM 4302 O O . SER A 1 68 ? 0.467 6.633 -11.384 1.00 0.00 522 SER A O 4
ATOM 4310 N N . GLU A 1 69 ? 0.628 6.898 -9.155 1.00 0.00 523 GLU A N 4
ATOM 4311 C CA . GLU A 1 69 ? 1.333 8.171 -9.247 1.00 0.00 523 GLU A CA 4
ATOM 4312 C C . GLU A 1 69 ? 2.598 8.033 -10.090 1.00 0.00 523 GLU A C 4
ATOM 4313 O O . GLU A 1 69 ? 2.831 8.817 -11.009 1.00 0.00 523 GLU A O 4
ATOM 4325 N N . GLY A 1 1 ? -23.111 7.755 -10.020 1.00 0.00 455 GLY A N 5
ATOM 4326 C CA . GLY A 1 1 ? -21.963 8.604 -10.278 1.00 0.00 455 GLY A CA 5
ATOM 4327 C C . GLY A 1 1 ? -21.735 9.621 -9.177 1.00 0.00 455 GLY A C 5
ATOM 4328 O O . GLY A 1 1 ? -22.494 9.679 -8.209 1.00 0.00 455 GLY A O 5
ATOM 4332 N N . SER A 1 2 ? -20.686 10.425 -9.323 1.00 0.00 456 SER A N 5
ATOM 4333 C CA . SER A 1 2 ? -20.358 11.441 -8.330 1.00 0.00 456 SER A CA 5
ATOM 4334 C C . SER A 1 2 ? -21.168 12.712 -8.564 1.00 0.00 456 SER A C 5
ATOM 4335 O O . SER A 1 2 ? -20.745 13.605 -9.299 1.00 0.00 456 SER A O 5
ATOM 4343 N N . SER A 1 3 ? -22.337 12.785 -7.935 1.00 0.00 457 SER A N 5
ATOM 4344 C CA . SER A 1 3 ? -23.210 13.945 -8.077 1.00 0.00 457 SER A CA 5
ATOM 4345 C C . SER A 1 3 ? -22.473 15.229 -7.708 1.00 0.00 457 SER A C 5
ATOM 4346 O O . SER A 1 3 ? -21.392 15.191 -7.122 1.00 0.00 457 SER A O 5
ATOM 4354 N N . GLY A 1 4 ? -23.067 16.366 -8.057 1.00 0.00 458 GLY A N 5
ATOM 4355 C CA . GLY A 1 4 ? -22.454 17.646 -7.755 1.00 0.00 458 GLY A CA 5
ATOM 4356 C C . GLY A 1 4 ? -22.200 18.475 -8.999 1.00 0.00 458 GLY A C 5
ATOM 4357 O O . GLY A 1 4 ? -23.115 19.106 -9.529 1.00 0.00 458 GLY A O 5
ATOM 4361 N N . SER A 1 5 ? -20.955 18.476 -9.464 1.00 0.00 459 SER A N 5
ATOM 4362 C CA . SER A 1 5 ? -20.583 19.239 -10.650 1.00 0.00 459 SER A CA 5
ATOM 4363 C C . SER A 1 5 ? -19.461 18.542 -11.414 1.00 0.00 459 SER A C 5
ATOM 4364 O O . SER A 1 5 ? -18.701 17.759 -10.845 1.00 0.00 459 SER A O 5
ATOM 4372 N N . SER A 1 6 ? -19.365 18.833 -12.707 1.00 0.00 460 SER A N 5
ATOM 4373 C CA . SER A 1 6 ? -18.339 18.232 -13.552 1.00 0.00 460 SER A CA 5
ATOM 4374 C C . SER A 1 6 ? -17.392 19.297 -14.098 1.00 0.00 460 SER A C 5
ATOM 4375 O O . SER A 1 6 ? -17.704 19.979 -15.073 1.00 0.00 460 SER A O 5
ATOM 4383 N N . GLY A 1 7 ? -16.234 19.434 -13.460 1.00 0.00 461 GLY A N 5
ATOM 4384 C CA . GLY A 1 7 ? -15.259 20.418 -13.895 1.00 0.00 461 GLY A CA 5
ATOM 4385 C C . GLY A 1 7 ? -13.833 19.935 -13.723 1.00 0.00 461 GLY A C 5
ATOM 4386 O O . GLY A 1 7 ? -13.590 18.739 -13.568 1.00 0.00 461 GLY A O 5
ATOM 4390 N N . GLU A 1 8 ? -12.886 20.869 -13.751 1.00 0.00 462 GLU A N 5
ATOM 4391 C CA . GLU A 1 8 ? -11.476 20.530 -13.599 1.00 0.00 462 GLU A CA 5
ATOM 4392 C C . GLU A 1 8 ? -10.769 21.538 -12.698 1.00 0.00 462 GLU A C 5
ATOM 4393 O O . GLU A 1 8 ? -10.557 22.689 -13.082 1.00 0.00 462 GLU A O 5
ATOM 4405 N N . PHE A 1 9 ? -10.406 21.098 -11.498 1.00 0.00 463 PHE A N 5
ATOM 4406 C CA . PHE A 1 9 ? -9.724 21.961 -10.541 1.00 0.00 463 PHE A CA 5
ATOM 4407 C C . PHE A 1 9 ? -8.265 21.546 -10.378 1.00 0.00 463 PHE A C 5
ATOM 4408 O O . PHE A 1 9 ? -7.919 20.366 -10.433 1.00 0.00 463 PHE A O 5
ATOM 4425 N N . PRO A 1 10 ? -7.387 22.539 -10.173 1.00 0.00 464 PRO A N 5
ATOM 4426 C CA . PRO A 1 10 ? -5.951 22.303 -9.998 1.00 0.00 464 PRO A CA 5
ATOM 4427 C C . PRO A 1 10 ? -5.634 21.617 -8.673 1.00 0.00 464 PRO A C 5
ATOM 4428 O O . PRO A 1 10 ? -6.454 21.609 -7.755 1.00 0.00 464 PRO A O 5
ATOM 4439 N N . ALA A 1 11 ? -4.439 21.043 -8.580 1.00 0.00 465 ALA A N 5
ATOM 4440 C CA . ALA A 1 11 ? -4.012 20.358 -7.367 1.00 0.00 465 ALA A CA 5
ATOM 4441 C C . ALA A 1 11 ? -2.966 21.173 -6.614 1.00 0.00 465 ALA A C 5
ATOM 4442 O O . ALA A 1 11 ? -1.773 21.082 -6.900 1.00 0.00 465 ALA A O 5
ATOM 4449 N N . GLN A 1 12 ? -3.423 21.969 -5.653 1.00 0.00 466 GLN A N 5
ATOM 4450 C CA . GLN A 1 12 ? -2.525 22.801 -4.861 1.00 0.00 466 GLN A CA 5
ATOM 4451 C C . GLN A 1 12 ? -1.514 21.945 -4.105 1.00 0.00 466 GLN A C 5
ATOM 4452 O O . GLN A 1 12 ? -0.306 22.081 -4.297 1.00 0.00 466 GLN A O 5
ATOM 4466 N N . GLU A 1 13 ? -2.017 21.064 -3.246 1.00 0.00 467 GLU A N 5
ATOM 4467 C CA . GLU A 1 13 ? -1.156 20.188 -2.461 1.00 0.00 467 GLU A CA 5
ATOM 4468 C C . GLU A 1 13 ? -0.961 18.847 -3.162 1.00 0.00 467 GLU A C 5
ATOM 4469 O O . GLU A 1 13 ? -1.920 18.233 -3.632 1.00 0.00 467 GLU A O 5
ATOM 4481 N N . LEU A 1 14 ? 0.288 18.397 -3.230 1.00 0.00 468 LEU A N 5
ATOM 4482 C CA . LEU A 1 14 ? 0.611 17.129 -3.874 1.00 0.00 468 LEU A CA 5
ATOM 4483 C C . LEU A 1 14 ? 0.352 15.958 -2.932 1.00 0.00 468 LEU A C 5
ATOM 4484 O O . LEU A 1 14 ? 1.203 15.606 -2.115 1.00 0.00 468 LEU A O 5
ATOM 4500 N N . ARG A 1 15 ? -0.827 15.357 -3.054 1.00 0.00 469 ARG A N 5
ATOM 4501 C CA . ARG A 1 15 ? -1.198 14.224 -2.214 1.00 0.00 469 ARG A CA 5
ATOM 4502 C C . ARG A 1 15 ? -0.507 12.948 -2.686 1.00 0.00 469 ARG A C 5
ATOM 4503 O O . ARG A 1 15 ? -1.056 12.193 -3.490 1.00 0.00 469 ARG A O 5
ATOM 4524 N N . LYS A 1 16 ? 0.700 12.714 -2.183 1.00 0.00 470 LYS A N 5
ATOM 4525 C CA . LYS A 1 16 ? 1.466 11.529 -2.552 1.00 0.00 470 LYS A CA 5
ATOM 4526 C C . LYS A 1 16 ? 1.564 10.558 -1.380 1.00 0.00 470 LYS A C 5
ATOM 4527 O O . LYS A 1 16 ? 2.518 9.786 -1.278 1.00 0.00 470 LYS A O 5
ATOM 4546 N N . TYR A 1 17 ? 0.571 10.600 -0.498 1.00 0.00 471 TYR A N 5
ATOM 4547 C CA . TYR A 1 17 ? 0.546 9.724 0.667 1.00 0.00 471 TYR A CA 5
ATOM 4548 C C . TYR A 1 17 ? -0.145 8.403 0.341 1.00 0.00 471 TYR A C 5
ATOM 4549 O O . TYR A 1 17 ? -0.989 8.335 -0.553 1.00 0.00 471 TYR A O 5
ATOM 4567 N N . PHE A 1 18 ? 0.219 7.356 1.074 1.00 0.00 472 PHE A N 5
ATOM 4568 C CA . PHE A 1 18 ? -0.364 6.036 0.864 1.00 0.00 472 PHE A CA 5
ATOM 4569 C C . PHE A 1 18 ? -1.562 5.819 1.784 1.00 0.00 472 PHE A C 5
ATOM 4570 O O . PHE A 1 18 ? -1.482 6.045 2.992 1.00 0.00 472 PHE A O 5
ATOM 4587 N N . LYS A 1 19 ? -2.674 5.378 1.205 1.00 0.00 473 LYS A N 5
ATOM 4588 C CA . LYS A 1 19 ? -3.889 5.128 1.970 1.00 0.00 473 LYS A CA 5
ATOM 4589 C C . LYS A 1 19 ? -4.520 3.798 1.571 1.00 0.00 473 LYS A C 5
ATOM 4590 O O . LYS A 1 19 ? -4.341 3.328 0.448 1.00 0.00 473 LYS A O 5
ATOM 4609 N N . MET A 1 20 ? -5.259 3.197 2.498 1.00 0.00 474 MET A N 5
ATOM 4610 C CA . MET A 1 20 ? -5.918 1.922 2.241 1.00 0.00 474 MET A CA 5
ATOM 4611 C C . MET A 1 20 ? -6.745 1.986 0.961 1.00 0.00 474 MET A C 5
ATOM 4612 O O . MET A 1 20 ? -7.574 2.879 0.790 1.00 0.00 474 MET A O 5
ATOM 4626 N N . GLY A 1 21 ? -6.514 1.033 0.064 1.00 0.00 475 GLY A N 5
ATOM 4627 C CA . GLY A 1 21 ? -7.246 1.000 -1.189 1.00 0.00 475 GLY A CA 5
ATOM 4628 C C . GLY A 1 21 ? -6.365 1.312 -2.383 1.00 0.00 475 GLY A C 5
ATOM 4629 O O . GLY A 1 21 ? -6.777 1.134 -3.530 1.00 0.00 475 GLY A O 5
ATOM 4633 N N . ASP A 1 22 ? -5.152 1.780 -2.114 1.00 0.00 476 ASP A N 5
ATOM 4634 C CA . ASP A 1 22 ? -4.211 2.119 -3.176 1.00 0.00 476 ASP A CA 5
ATOM 4635 C C . ASP A 1 22 ? -3.160 1.025 -3.340 1.00 0.00 476 ASP A C 5
ATOM 4636 O O . ASP A 1 22 ? -2.993 0.174 -2.466 1.00 0.00 476 ASP A O 5
ATOM 4645 N N . HIS A 1 23 ? -2.454 1.054 -4.466 1.00 0.00 477 HIS A N 5
ATOM 4646 C CA . HIS A 1 23 ? -1.419 0.065 -4.744 1.00 0.00 477 HIS A CA 5
ATOM 4647 C C . HIS A 1 23 ? -0.029 0.656 -4.527 1.00 0.00 477 HIS A C 5
ATOM 4648 O O . HIS A 1 23 ? 0.239 1.795 -4.910 1.00 0.00 477 HIS A O 5
ATOM 4662 N N . VAL A 1 24 ? 0.851 -0.125 -3.908 1.00 0.00 478 VAL A N 5
ATOM 4663 C CA . VAL A 1 24 ? 2.213 0.321 -3.640 1.00 0.00 478 VAL A CA 5
ATOM 4664 C C . VAL A 1 24 ? 3.216 -0.801 -3.883 1.00 0.00 478 VAL A C 5
ATOM 4665 O O . VAL A 1 24 ? 2.840 -1.961 -4.048 1.00 0.00 478 VAL A O 5
ATOM 4678 N N . LYS A 1 25 ? 4.497 -0.447 -3.904 1.00 0.00 479 LYS A N 5
ATOM 4679 C CA . LYS A 1 25 ? 5.557 -1.423 -4.125 1.00 0.00 479 LYS A CA 5
ATOM 4680 C C . LYS A 1 25 ? 6.704 -1.213 -3.141 1.00 0.00 479 LYS A C 5
ATOM 4681 O O . LYS A 1 25 ? 6.994 -0.085 -2.742 1.00 0.00 479 LYS A O 5
ATOM 4700 N N . VAL A 1 26 ? 7.353 -2.307 -2.754 1.00 0.00 480 VAL A N 5
ATOM 4701 C CA . VAL A 1 26 ? 8.470 -2.242 -1.818 1.00 0.00 480 VAL A CA 5
ATOM 4702 C C . VAL A 1 26 ? 9.796 -2.094 -2.555 1.00 0.00 480 VAL A C 5
ATOM 4703 O O . VAL A 1 26 ? 10.304 -3.052 -3.138 1.00 0.00 480 VAL A O 5
ATOM 4716 N N . ILE A 1 27 ? 10.352 -0.887 -2.525 1.00 0.00 481 ILE A N 5
ATOM 4717 C CA . ILE A 1 27 ? 11.620 -0.614 -3.189 1.00 0.00 481 ILE A CA 5
ATOM 4718 C C . ILE A 1 27 ? 12.799 -0.940 -2.278 1.00 0.00 481 ILE A C 5
ATOM 4719 O O . ILE A 1 27 ? 13.890 -1.261 -2.749 1.00 0.00 481 ILE A O 5
ATOM 4735 N N . ALA A 1 28 ? 12.571 -0.856 -0.972 1.00 0.00 482 ALA A N 5
ATOM 4736 C CA . ALA A 1 28 ? 13.612 -1.145 0.006 1.00 0.00 482 ALA A CA 5
ATOM 4737 C C . ALA A 1 28 ? 13.062 -1.964 1.168 1.00 0.00 482 ALA A C 5
ATOM 4738 O O . ALA A 1 28 ? 11.854 -2.174 1.276 1.00 0.00 482 ALA A O 5
ATOM 4745 N N . GLY A 1 29 ? 13.956 -2.426 2.037 1.00 0.00 483 GLY A N 5
ATOM 4746 C CA . GLY A 1 29 ? 13.540 -3.217 3.180 1.00 0.00 483 GLY A CA 5
ATOM 4747 C C . GLY A 1 29 ? 13.890 -4.684 3.027 1.00 0.00 483 GLY A C 5
ATOM 4748 O O . GLY A 1 29 ? 14.732 -5.046 2.205 1.00 0.00 483 GLY A O 5
ATOM 4752 N N . ARG A 1 30 ? 13.243 -5.531 3.822 1.00 0.00 484 ARG A N 5
ATOM 4753 C CA . ARG A 1 30 ? 13.493 -6.967 3.774 1.00 0.00 484 ARG A CA 5
ATOM 4754 C C . ARG A 1 30 ? 12.566 -7.646 2.770 1.00 0.00 484 ARG A C 5
ATOM 4755 O O . ARG A 1 30 ? 12.621 -8.861 2.582 1.00 0.00 484 ARG A O 5
ATOM 4776 N N . PHE A 1 31 ? 11.715 -6.853 2.128 1.00 0.00 485 PHE A N 5
ATOM 4777 C CA . PHE A 1 31 ? 10.774 -7.377 1.145 1.00 0.00 485 PHE A CA 5
ATOM 4778 C C . PHE A 1 31 ? 11.000 -6.734 -0.221 1.00 0.00 485 PHE A C 5
ATOM 4779 O O . PHE A 1 31 ? 10.150 -6.820 -1.106 1.00 0.00 485 PHE A O 5
ATOM 4796 N N . GLU A 1 32 ? 12.151 -6.089 -0.381 1.00 0.00 486 GLU A N 5
ATOM 4797 C CA . GLU A 1 32 ? 12.488 -5.429 -1.638 1.00 0.00 486 GLU A CA 5
ATOM 4798 C C . GLU A 1 32 ? 12.042 -6.271 -2.830 1.00 0.00 486 GLU A C 5
ATOM 4799 O O . GLU A 1 32 ? 12.452 -7.421 -2.981 1.00 0.00 486 GLU A O 5
ATOM 4811 N N . GLY A 1 33 ? 11.197 -5.688 -3.675 1.00 0.00 487 GLY A N 5
ATOM 4812 C CA . GLY A 1 33 ? 10.708 -6.398 -4.843 1.00 0.00 487 GLY A CA 5
ATOM 4813 C C . GLY A 1 33 ? 9.315 -6.960 -4.638 1.00 0.00 487 GLY A C 5
ATOM 4814 O O . GLY A 1 33 ? 8.805 -7.695 -5.484 1.00 0.00 487 GLY A O 5
ATOM 4818 N N . ASP A 1 34 ? 8.700 -6.617 -3.512 1.00 0.00 488 ASP A N 5
ATOM 4819 C CA . ASP A 1 34 ? 7.358 -7.093 -3.199 1.00 0.00 488 ASP A CA 5
ATOM 4820 C C . ASP A 1 34 ? 6.346 -5.953 -3.267 1.00 0.00 488 ASP A C 5
ATOM 4821 O O . ASP A 1 34 ? 6.564 -4.880 -2.704 1.00 0.00 488 ASP A O 5
ATOM 4830 N N . THR A 1 35 ? 5.239 -6.192 -3.963 1.00 0.00 489 THR A N 5
ATOM 4831 C CA . THR A 1 35 ? 4.195 -5.185 -4.108 1.00 0.00 489 THR A CA 5
ATOM 4832 C C . THR A 1 35 ? 2.850 -5.714 -3.624 1.00 0.00 489 THR A C 5
ATOM 4833 O O . THR A 1 35 ? 2.664 -6.921 -3.475 1.00 0.00 489 THR A O 5
ATOM 4844 N N . GLY A 1 36 ? 1.913 -4.802 -3.382 1.00 0.00 490 GLY A N 5
ATOM 4845 C CA . GLY A 1 36 ? 0.596 -5.197 -2.918 1.00 0.00 490 GLY A CA 5
ATOM 4846 C C . GLY A 1 36 ? -0.314 -4.010 -2.677 1.00 0.00 490 GLY A C 5
ATOM 4847 O O . GLY A 1 36 ? 0.050 -2.869 -2.967 1.00 0.00 490 GLY A O 5
ATOM 4851 N N . LEU A 1 37 ? -1.503 -4.275 -2.147 1.00 0.00 491 LEU A N 5
ATOM 4852 C CA . LEU A 1 37 ? -2.470 -3.219 -1.869 1.00 0.00 491 LEU A CA 5
ATOM 4853 C C . LEU A 1 37 ? -2.416 -2.804 -0.402 1.00 0.00 491 LEU A C 5
ATOM 4854 O O . LEU A 1 37 ? -1.948 -3.560 0.450 1.00 0.00 491 LEU A O 5
ATOM 4870 N N . ILE A 1 38 ? -2.901 -1.601 -0.115 1.00 0.00 492 ILE A N 5
ATOM 4871 C CA . ILE A 1 38 ? -2.911 -1.087 1.249 1.00 0.00 492 ILE A CA 5
ATOM 4872 C C . ILE A 1 38 ? -4.200 -1.467 1.970 1.00 0.00 492 ILE A C 5
ATOM 4873 O O . ILE A 1 38 ? -5.286 -1.021 1.599 1.00 0.00 492 ILE A O 5
ATOM 4889 N N . VAL A 1 39 ? -4.072 -2.292 3.005 1.00 0.00 493 VAL A N 5
ATOM 4890 C CA . VAL A 1 39 ? -5.227 -2.730 3.780 1.00 0.00 493 VAL A CA 5
ATOM 4891 C C . VAL A 1 39 ? -5.279 -2.027 5.132 1.00 0.00 493 VAL A C 5
ATOM 4892 O O . VAL A 1 39 ? -6.357 -1.750 5.659 1.00 0.00 493 VAL A O 5
ATOM 4905 N N . ARG A 1 40 ? -4.107 -1.741 5.690 1.00 0.00 494 ARG A N 5
ATOM 4906 C CA . ARG A 1 40 ? -4.018 -1.072 6.982 1.00 0.00 494 ARG A CA 5
ATOM 4907 C C . ARG A 1 40 ? -2.887 -0.047 6.986 1.00 0.00 494 ARG A C 5
ATOM 4908 O O . ARG A 1 40 ? -1.813 -0.289 6.435 1.00 0.00 494 ARG A O 5
ATOM 4929 N N . VAL A 1 41 ? -3.137 1.099 7.612 1.00 0.00 495 VAL A N 5
ATOM 4930 C CA . VAL A 1 41 ? -2.140 2.160 7.689 1.00 0.00 495 VAL A CA 5
ATOM 4931 C C . VAL A 1 41 ? -1.964 2.645 9.124 1.00 0.00 495 VAL A C 5
ATOM 4932 O O . VAL A 1 41 ? -2.928 3.041 9.778 1.00 0.00 495 VAL A O 5
ATOM 4945 N N . GLU A 1 42 ? -0.725 2.612 9.606 1.00 0.00 496 GLU A N 5
ATOM 4946 C CA . GLU A 1 42 ? -0.423 3.048 10.964 1.00 0.00 496 GLU A CA 5
ATOM 4947 C C . GLU A 1 42 ? 0.550 4.224 10.955 1.00 0.00 496 GLU A C 5
ATOM 4948 O O . GLU A 1 42 ? 1.306 4.408 10.001 1.00 0.00 496 GLU A O 5
ATOM 4960 N N . GLU A 1 43 ? 0.524 5.015 12.022 1.00 0.00 497 GLU A N 5
ATOM 4961 C CA . GLU A 1 43 ? 1.403 6.173 12.135 1.00 0.00 497 GLU A CA 5
ATOM 4962 C C . GLU A 1 43 ? 2.868 5.752 12.076 1.00 0.00 497 GLU A C 5
ATOM 4963 O O . GLU A 1 43 ? 3.752 6.574 11.839 1.00 0.00 497 GLU A O 5
ATOM 4975 N N . ASN A 1 44 ? 3.117 4.465 12.294 1.00 0.00 498 ASN A N 5
ATOM 4976 C CA . ASN A 1 44 ? 4.475 3.933 12.267 1.00 0.00 498 ASN A CA 5
ATOM 4977 C C . ASN A 1 44 ? 4.779 3.287 10.919 1.00 0.00 498 ASN A C 5
ATOM 4978 O O . ASN A 1 44 ? 5.681 3.718 10.200 1.00 0.00 498 ASN A O 5
ATOM 4989 N N . PHE A 1 45 ? 4.020 2.250 10.581 1.00 0.00 499 PHE A N 5
ATOM 4990 C CA . PHE A 1 45 ? 4.207 1.543 9.320 1.00 0.00 499 PHE A CA 5
ATOM 4991 C C . PHE A 1 45 ? 2.868 1.282 8.638 1.00 0.00 499 PHE A C 5
ATOM 4992 O O . PHE A 1 45 ? 1.808 1.451 9.241 1.00 0.00 499 PHE A O 5
ATOM 5009 N N . VAL A 1 46 ? 2.923 0.869 7.376 1.00 0.00 500 VAL A N 5
ATOM 5010 C CA . VAL A 1 46 ? 1.715 0.583 6.611 1.00 0.00 500 VAL A CA 5
ATOM 5011 C C . VAL A 1 46 ? 1.657 -0.885 6.203 1.00 0.00 500 VAL A C 5
ATOM 5012 O O . VAL A 1 46 ? 2.575 -1.399 5.563 1.00 0.00 500 VAL A O 5
ATOM 5025 N N . ILE A 1 47 ? 0.573 -1.554 6.579 1.00 0.00 501 ILE A N 5
ATOM 5026 C CA . ILE A 1 47 ? 0.394 -2.963 6.251 1.00 0.00 501 ILE A CA 5
ATOM 5027 C C . ILE A 1 47 ? -0.286 -3.131 4.897 1.00 0.00 501 ILE A C 5
ATOM 5028 O O . ILE A 1 47 ? -1.428 -2.709 4.706 1.00 0.00 501 ILE A O 5
ATOM 5044 N N . LEU A 1 48 ? 0.422 -3.750 3.959 1.00 0.00 502 LEU A N 5
ATOM 5045 C CA . LEU A 1 48 ? -0.114 -3.976 2.621 1.00 0.00 502 LEU A CA 5
ATOM 5046 C C . LEU A 1 48 ? -0.343 -5.463 2.370 1.00 0.00 502 LEU A C 5
ATOM 5047 O O . LEU A 1 48 ? 0.473 -6.302 2.755 1.00 0.00 502 LEU A O 5
ATOM 5063 N N . PHE A 1 49 ? -1.457 -5.784 1.719 1.00 0.00 503 PHE A N 5
ATOM 5064 C CA . PHE A 1 49 ? -1.793 -7.170 1.415 1.00 0.00 503 PHE A CA 5
ATOM 5065 C C . PHE A 1 49 ? -1.065 -7.643 0.160 1.00 0.00 503 PHE A C 5
ATOM 5066 O O . PHE A 1 49 ? -1.151 -7.013 -0.894 1.00 0.00 503 PHE A O 5
ATOM 5083 N N . SER A 1 50 ? -0.349 -8.756 0.282 1.00 0.00 504 SER A N 5
ATOM 5084 C CA . SER A 1 50 ? 0.397 -9.312 -0.840 1.00 0.00 504 SER A CA 5
ATOM 5085 C C . SER A 1 50 ? -0.489 -10.227 -1.682 1.00 0.00 504 SER A C 5
ATOM 5086 O O . SER A 1 50 ? -1.459 -10.798 -1.185 1.00 0.00 504 SER A O 5
ATOM 5094 N N . ASP A 1 51 ? -0.147 -10.359 -2.958 1.00 0.00 505 ASP A N 5
ATOM 5095 C CA . ASP A 1 51 ? -0.909 -11.205 -3.870 1.00 0.00 505 ASP A CA 5
ATOM 5096 C C . ASP A 1 51 ? -0.159 -12.500 -4.165 1.00 0.00 505 ASP A C 5
ATOM 5097 O O . ASP A 1 51 ? -0.769 -13.535 -4.439 1.00 0.00 505 ASP A O 5
ATOM 5106 N N . LEU A 1 52 ? 1.167 -12.436 -4.108 1.00 0.00 506 LEU A N 5
ATOM 5107 C CA . LEU A 1 52 ? 2.001 -13.604 -4.370 1.00 0.00 506 LEU A CA 5
ATOM 5108 C C . LEU A 1 52 ? 1.960 -14.577 -3.197 1.00 0.00 506 LEU A C 5
ATOM 5109 O O . LEU A 1 52 ? 1.727 -15.773 -3.375 1.00 0.00 506 LEU A O 5
ATOM 5125 N N . THR A 1 53 ? 2.185 -14.056 -1.994 1.00 0.00 507 THR A N 5
ATOM 5126 C CA . THR A 1 53 ? 2.172 -14.878 -0.791 1.00 0.00 507 THR A CA 5
ATOM 5127 C C . THR A 1 53 ? 0.799 -14.864 -0.129 1.00 0.00 507 THR A C 5
ATOM 5128 O O . THR A 1 53 ? 0.513 -15.680 0.746 1.00 0.00 507 THR A O 5
ATOM 5139 N N . MET A 1 54 ? -0.047 -13.931 -0.554 1.00 0.00 508 MET A N 5
ATOM 5140 C CA . MET A 1 54 ? -1.392 -13.812 -0.003 1.00 0.00 508 MET A CA 5
ATOM 5141 C C . MET A 1 54 ? -1.343 -13.556 1.500 1.00 0.00 508 MET A C 5
ATOM 5142 O O . MET A 1 54 ? -2.245 -13.955 2.238 1.00 0.00 508 MET A O 5
ATOM 5156 N N . HIS A 1 55 ? -0.284 -12.889 1.949 1.00 0.00 509 HIS A N 5
ATOM 5157 C CA . HIS A 1 55 ? -0.118 -12.580 3.364 1.00 0.00 509 HIS A CA 5
ATOM 5158 C C . HIS A 1 55 ? 0.044 -11.078 3.578 1.00 0.00 509 HIS A C 5
ATOM 5159 O O . HIS A 1 55 ? 0.406 -10.347 2.656 1.00 0.00 509 HIS A O 5
ATOM 5173 N N . GLU A 1 56 ? -0.227 -10.626 4.798 1.00 0.00 510 GLU A N 5
ATOM 5174 C CA . GLU A 1 56 ? -0.113 -9.211 5.130 1.00 0.00 510 GLU A CA 5
ATOM 5175 C C . GLU A 1 56 ? 1.325 -8.852 5.494 1.00 0.00 510 GLU A C 5
ATOM 5176 O O . GLU A 1 56 ? 1.844 -9.289 6.522 1.00 0.00 510 GLU A O 5
ATOM 5188 N N . LEU A 1 57 ? 1.962 -8.054 4.645 1.00 0.00 511 LEU A N 5
ATOM 5189 C CA . LEU A 1 57 ? 3.341 -7.636 4.876 1.00 0.00 511 LEU A CA 5
ATOM 5190 C C . LEU A 1 57 ? 3.388 -6.301 5.613 1.00 0.00 511 LEU A C 5
ATOM 5191 O O . LEU A 1 57 ? 2.597 -5.399 5.339 1.00 0.00 511 LEU A O 5
ATOM 5207 N N . LYS A 1 58 ? 4.324 -6.181 6.549 1.00 0.00 512 LYS A N 5
ATOM 5208 C CA . LYS A 1 58 ? 4.479 -4.956 7.324 1.00 0.00 512 LYS A CA 5
ATOM 5209 C C . LYS A 1 58 ? 5.758 -4.223 6.933 1.00 0.00 512 LYS A C 5
ATOM 5210 O O . LYS A 1 58 ? 6.853 -4.781 7.009 1.00 0.00 512 LYS A O 5
ATOM 5229 N N . VAL A 1 59 ? 5.613 -2.969 6.517 1.00 0.00 513 VAL A N 5
ATOM 5230 C CA . VAL A 1 59 ? 6.757 -2.159 6.117 1.00 0.00 513 VAL A CA 5
ATOM 5231 C C . VAL A 1 59 ? 6.466 -0.673 6.291 1.00 0.00 513 VAL A C 5
ATOM 5232 O O . VAL A 1 59 ? 5.308 -0.254 6.315 1.00 0.00 513 VAL A O 5
ATOM 5245 N N . LEU A 1 60 ? 7.524 0.121 6.413 1.00 0.00 514 LEU A N 5
ATOM 5246 C CA . LEU A 1 60 ? 7.383 1.563 6.585 1.00 0.00 514 LEU A CA 5
ATOM 5247 C C . LEU A 1 60 ? 6.964 2.229 5.279 1.00 0.00 514 LEU A C 5
ATOM 5248 O O . LEU A 1 60 ? 7.259 1.746 4.185 1.00 0.00 514 LEU A O 5
ATOM 5264 N N . PRO A 1 61 ? 6.262 3.366 5.392 1.00 0.00 515 PRO A N 5
ATOM 5265 C CA . PRO A 1 61 ? 5.790 4.124 4.230 1.00 0.00 515 PRO A CA 5
ATOM 5266 C C . PRO A 1 61 ? 6.932 4.790 3.470 1.00 0.00 515 PRO A C 5
ATOM 5267 O O . PRO A 1 61 ? 6.713 5.442 2.448 1.00 0.00 515 PRO A O 5
ATOM 5278 N N . ARG A 1 62 ? 8.150 4.622 3.974 1.00 0.00 516 ARG A N 5
ATOM 5279 C CA . ARG A 1 62 ? 9.326 5.208 3.342 1.00 0.00 516 ARG A CA 5
ATOM 5280 C C . ARG A 1 62 ? 9.927 4.250 2.317 1.00 0.00 516 ARG A C 5
ATOM 5281 O O . ARG A 1 62 ? 10.511 4.677 1.322 1.00 0.00 516 ARG A O 5
ATOM 5302 N N . ASP A 1 63 ? 9.779 2.954 2.569 1.00 0.00 517 ASP A N 5
ATOM 5303 C CA . ASP A 1 63 ? 10.306 1.935 1.668 1.00 0.00 517 ASP A CA 5
ATOM 5304 C C . ASP A 1 63 ? 9.253 1.515 0.647 1.00 0.00 517 ASP A C 5
ATOM 5305 O O . ASP A 1 63 ? 9.460 0.578 -0.125 1.00 0.00 517 ASP A O 5
ATOM 5314 N N . LEU A 1 64 ? 8.123 2.214 0.649 1.00 0.00 518 LEU A N 5
ATOM 5315 C CA . LEU A 1 64 ? 7.036 1.913 -0.276 1.00 0.00 518 LEU A CA 5
ATOM 5316 C C . LEU A 1 64 ? 6.851 3.043 -1.284 1.00 0.00 518 LEU A C 5
ATOM 5317 O O . LEU A 1 64 ? 7.220 4.187 -1.022 1.00 0.00 518 LEU A O 5
ATOM 5333 N N . GLN A 1 65 ? 6.274 2.713 -2.436 1.00 0.00 519 GLN A N 5
ATOM 5334 C CA . GLN A 1 65 ? 6.039 3.701 -3.482 1.00 0.00 519 GLN A CA 5
ATOM 5335 C C . GLN A 1 65 ? 4.716 3.436 -4.193 1.00 0.00 519 GLN A C 5
ATOM 5336 O O . GLN A 1 65 ? 4.448 2.316 -4.631 1.00 0.00 519 GLN A O 5
ATOM 5350 N N . LEU A 1 66 ? 3.892 4.472 -4.304 1.00 0.00 520 LEU A N 5
ATOM 5351 C CA . LEU A 1 66 ? 2.595 4.351 -4.962 1.00 0.00 520 LEU A CA 5
ATOM 5352 C C . LEU A 1 66 ? 2.759 3.898 -6.409 1.00 0.00 520 LEU A C 5
ATOM 5353 O O . LEU A 1 66 ? 3.792 4.144 -7.034 1.00 0.00 520 LEU A O 5
ATOM 5369 N N . CYS A 1 67 ? 1.735 3.237 -6.935 1.00 0.00 521 CYS A N 5
ATOM 5370 C CA . CYS A 1 67 ? 1.764 2.750 -8.310 1.00 0.00 521 CYS A CA 5
ATOM 5371 C C . CYS A 1 67 ? 1.261 3.817 -9.276 1.00 0.00 521 CYS A C 5
ATOM 5372 O O . CYS A 1 67 ? 1.501 3.741 -10.481 1.00 0.00 521 CYS A O 5
ATOM 5380 N N . SER A 1 68 ? 0.560 4.811 -8.739 1.00 0.00 522 SER A N 5
ATOM 5381 C CA . SER A 1 68 ? 0.018 5.892 -9.554 1.00 0.00 522 SER A CA 5
ATOM 5382 C C . SER A 1 68 ? 0.876 7.147 -9.432 1.00 0.00 522 SER A C 5
ATOM 5383 O O . SER A 1 68 ? 1.508 7.577 -10.396 1.00 0.00 522 SER A O 5
ATOM 5391 N N . GLU A 1 69 ? 0.892 7.731 -8.237 1.00 0.00 523 GLU A N 5
ATOM 5392 C CA . GLU A 1 69 ? 1.671 8.939 -7.989 1.00 0.00 523 GLU A CA 5
ATOM 5393 C C . GLU A 1 69 ? 2.992 8.602 -7.303 1.00 0.00 523 GLU A C 5
ATOM 5394 O O . GLU A 1 69 ? 4.018 9.226 -7.571 1.00 0.00 523 GLU A O 5
ATOM 5406 N N . GLY A 1 1 ? -31.193 22.572 -8.590 1.00 0.00 455 GLY A N 6
ATOM 5407 C CA . GLY A 1 1 ? -30.123 21.604 -8.742 1.00 0.00 455 GLY A CA 6
ATOM 5408 C C . GLY A 1 1 ? -30.524 20.219 -8.274 1.00 0.00 455 GLY A C 6
ATOM 5409 O O . GLY A 1 1 ? -31.505 19.653 -8.756 1.00 0.00 455 GLY A O 6
ATOM 5413 N N . SER A 1 2 ? -29.762 19.670 -7.333 1.00 0.00 456 SER A N 6
ATOM 5414 C CA . SER A 1 2 ? -30.039 18.340 -6.804 1.00 0.00 456 SER A CA 6
ATOM 5415 C C . SER A 1 2 ? -30.446 18.414 -5.335 1.00 0.00 456 SER A C 6
ATOM 5416 O O . SER A 1 2 ? -29.705 18.932 -4.499 1.00 0.00 456 SER A O 6
ATOM 5424 N N . SER A 1 3 ? -31.630 17.893 -5.029 1.00 0.00 457 SER A N 6
ATOM 5425 C CA . SER A 1 3 ? -32.139 17.903 -3.662 1.00 0.00 457 SER A CA 6
ATOM 5426 C C . SER A 1 3 ? -31.208 17.134 -2.730 1.00 0.00 457 SER A C 6
ATOM 5427 O O . SER A 1 3 ? -30.399 16.320 -3.175 1.00 0.00 457 SER A O 6
ATOM 5435 N N . GLY A 1 4 ? -31.327 17.400 -1.433 1.00 0.00 458 GLY A N 6
ATOM 5436 C CA . GLY A 1 4 ? -30.491 16.726 -0.457 1.00 0.00 458 GLY A CA 6
ATOM 5437 C C . GLY A 1 4 ? -29.913 17.680 0.569 1.00 0.00 458 GLY A C 6
ATOM 5438 O O . GLY A 1 4 ? -28.982 18.430 0.275 1.00 0.00 458 GLY A O 6
ATOM 5442 N N . SER A 1 5 ? -30.467 17.654 1.777 1.00 0.00 459 SER A N 6
ATOM 5443 C CA . SER A 1 5 ? -30.004 18.527 2.849 1.00 0.00 459 SER A CA 6
ATOM 5444 C C . SER A 1 5 ? -28.480 18.590 2.880 1.00 0.00 459 SER A C 6
ATOM 5445 O O . SER A 1 5 ? -27.889 19.663 2.757 1.00 0.00 459 SER A O 6
ATOM 5453 N N . SER A 1 6 ? -27.850 17.431 3.045 1.00 0.00 460 SER A N 6
ATOM 5454 C CA . SER A 1 6 ? -26.395 17.353 3.096 1.00 0.00 460 SER A CA 6
ATOM 5455 C C . SER A 1 6 ? -25.857 16.496 1.955 1.00 0.00 460 SER A C 6
ATOM 5456 O O . SER A 1 6 ? -26.266 15.349 1.778 1.00 0.00 460 SER A O 6
ATOM 5464 N N . GLY A 1 7 ? -24.935 17.061 1.181 1.00 0.00 461 GLY A N 6
ATOM 5465 C CA . GLY A 1 7 ? -24.355 16.336 0.066 1.00 0.00 461 GLY A CA 6
ATOM 5466 C C . GLY A 1 7 ? -22.851 16.190 0.188 1.00 0.00 461 GLY A C 6
ATOM 5467 O O . GLY A 1 7 ? -22.289 16.381 1.266 1.00 0.00 461 GLY A O 6
ATOM 5471 N N . GLU A 1 8 ? -22.199 15.850 -0.919 1.00 0.00 462 GLU A N 6
ATOM 5472 C CA . GLU A 1 8 ? -20.751 15.677 -0.929 1.00 0.00 462 GLU A CA 6
ATOM 5473 C C . GLU A 1 8 ? -20.095 16.634 -1.921 1.00 0.00 462 GLU A C 6
ATOM 5474 O O . GLU A 1 8 ? -20.671 16.960 -2.959 1.00 0.00 462 GLU A O 6
ATOM 5486 N N . PHE A 1 9 ? -18.888 17.082 -1.592 1.00 0.00 463 PHE A N 6
ATOM 5487 C CA . PHE A 1 9 ? -18.154 18.003 -2.451 1.00 0.00 463 PHE A CA 6
ATOM 5488 C C . PHE A 1 9 ? -17.101 17.261 -3.270 1.00 0.00 463 PHE A C 6
ATOM 5489 O O . PHE A 1 9 ? -16.478 16.306 -2.807 1.00 0.00 463 PHE A O 6
ATOM 5506 N N . PRO A 1 10 ? -16.899 17.710 -4.518 1.00 0.00 464 PRO A N 6
ATOM 5507 C CA . PRO A 1 10 ? -15.922 17.104 -5.428 1.00 0.00 464 PRO A CA 6
ATOM 5508 C C . PRO A 1 10 ? -14.484 17.367 -4.995 1.00 0.00 464 PRO A C 6
ATOM 5509 O O . PRO A 1 10 ? -13.571 16.627 -5.359 1.00 0.00 464 PRO A O 6
ATOM 5520 N N . ALA A 1 11 ? -14.291 18.426 -4.215 1.00 0.00 465 ALA A N 6
ATOM 5521 C CA . ALA A 1 11 ? -12.964 18.785 -3.730 1.00 0.00 465 ALA A CA 6
ATOM 5522 C C . ALA A 1 11 ? -12.336 17.636 -2.946 1.00 0.00 465 ALA A C 6
ATOM 5523 O O . ALA A 1 11 ? -12.855 17.225 -1.909 1.00 0.00 465 ALA A O 6
ATOM 5530 N N . GLN A 1 12 ? -11.219 17.124 -3.451 1.00 0.00 466 GLN A N 6
ATOM 5531 C CA . GLN A 1 12 ? -10.522 16.022 -2.798 1.00 0.00 466 GLN A CA 6
ATOM 5532 C C . GLN A 1 12 ? -9.014 16.248 -2.809 1.00 0.00 466 GLN A C 6
ATOM 5533 O O . GLN A 1 12 ? -8.362 16.091 -3.841 1.00 0.00 466 GLN A O 6
ATOM 5547 N N . GLU A 1 13 ? -8.467 16.617 -1.655 1.00 0.00 467 GLU A N 6
ATOM 5548 C CA . GLU A 1 13 ? -7.035 16.865 -1.535 1.00 0.00 467 GLU A CA 6
ATOM 5549 C C . GLU A 1 13 ? -6.232 15.637 -1.955 1.00 0.00 467 GLU A C 6
ATOM 5550 O O . GLU A 1 13 ? -6.142 14.657 -1.214 1.00 0.00 467 GLU A O 6
ATOM 5562 N N . LEU A 1 14 ? -5.651 15.698 -3.148 1.00 0.00 468 LEU A N 6
ATOM 5563 C CA . LEU A 1 14 ? -4.855 14.591 -3.668 1.00 0.00 468 LEU A CA 6
ATOM 5564 C C . LEU A 1 14 ? -3.401 14.709 -3.222 1.00 0.00 468 LEU A C 6
ATOM 5565 O O . LEU A 1 14 ? -2.587 15.347 -3.889 1.00 0.00 468 LEU A O 6
ATOM 5581 N N . ARG A 1 15 ? -3.082 14.087 -2.091 1.00 0.00 469 ARG A N 6
ATOM 5582 C CA . ARG A 1 15 ? -1.726 14.122 -1.557 1.00 0.00 469 ARG A CA 6
ATOM 5583 C C . ARG A 1 15 ? -1.042 12.768 -1.723 1.00 0.00 469 ARG A C 6
ATOM 5584 O O . ARG A 1 15 ? -1.678 11.720 -1.604 1.00 0.00 469 ARG A O 6
ATOM 5605 N N . LYS A 1 16 ? 0.257 12.797 -1.997 1.00 0.00 470 LYS A N 6
ATOM 5606 C CA . LYS A 1 16 ? 1.029 11.573 -2.179 1.00 0.00 470 LYS A CA 6
ATOM 5607 C C . LYS A 1 16 ? 1.233 10.856 -0.848 1.00 0.00 470 LYS A C 6
ATOM 5608 O O . LYS A 1 16 ? 2.123 11.207 -0.073 1.00 0.00 470 LYS A O 6
ATOM 5627 N N . TYR A 1 17 ? 0.405 9.851 -0.590 1.00 0.00 471 TYR A N 6
ATOM 5628 C CA . TYR A 1 17 ? 0.494 9.085 0.648 1.00 0.00 471 TYR A CA 6
ATOM 5629 C C . TYR A 1 17 ? -0.099 7.691 0.470 1.00 0.00 471 TYR A C 6
ATOM 5630 O O . TYR A 1 17 ? -0.956 7.472 -0.387 1.00 0.00 471 TYR A O 6
ATOM 5648 N N . PHE A 1 18 ? 0.363 6.750 1.287 1.00 0.00 472 PHE A N 6
ATOM 5649 C CA . PHE A 1 18 ? -0.121 5.376 1.221 1.00 0.00 472 PHE A CA 6
ATOM 5650 C C . PHE A 1 18 ? -1.379 5.200 2.067 1.00 0.00 472 PHE A C 6
ATOM 5651 O O . PHE A 1 18 ? -1.320 5.205 3.297 1.00 0.0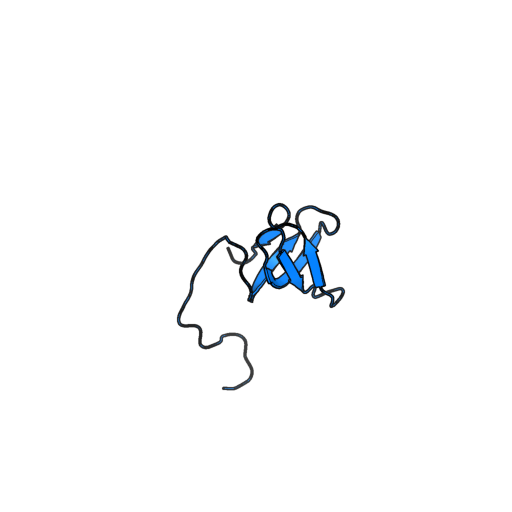0 472 PHE A O 6
ATOM 5668 N N . LYS A 1 19 ? -2.517 5.047 1.399 1.00 0.00 473 LYS A N 6
ATOM 5669 C CA . LYS A 1 19 ? -3.790 4.870 2.086 1.00 0.00 473 LYS A CA 6
ATOM 5670 C C . LYS A 1 19 ? -4.433 3.540 1.706 1.00 0.00 473 LYS A C 6
ATOM 5671 O O . LYS A 1 19 ? -4.150 2.984 0.645 1.00 0.00 473 LYS A O 6
ATOM 5690 N N . MET A 1 20 ? -5.301 3.037 2.578 1.00 0.00 474 MET A N 6
ATOM 5691 C CA . MET A 1 20 ? -5.986 1.773 2.332 1.00 0.00 474 MET A CA 6
ATOM 5692 C C . MET A 1 20 ? -6.750 1.818 1.012 1.00 0.00 474 MET A C 6
ATOM 5693 O O . MET A 1 20 ? -7.561 2.714 0.784 1.00 0.00 474 MET A O 6
ATOM 5707 N N . GLY A 1 21 ? -6.484 0.844 0.146 1.00 0.00 475 GLY A N 6
ATOM 5708 C CA . GLY A 1 21 ? -7.155 0.792 -1.140 1.00 0.00 475 GLY A CA 6
ATOM 5709 C C . GLY A 1 21 ? -6.209 1.041 -2.297 1.00 0.00 475 GLY A C 6
ATOM 5710 O O . GLY A 1 21 ? -6.298 0.382 -3.333 1.00 0.00 475 GLY A O 6
ATOM 5714 N N . ASP A 1 22 ? -5.303 1.996 -2.123 1.00 0.00 476 ASP A N 6
ATOM 5715 C CA . ASP A 1 22 ? -4.336 2.332 -3.163 1.00 0.00 476 ASP A CA 6
ATOM 5716 C C . ASP A 1 22 ? -3.284 1.236 -3.301 1.00 0.00 476 ASP A C 6
ATOM 5717 O O . ASP A 1 22 ? -3.064 0.452 -2.377 1.00 0.00 476 ASP A O 6
ATOM 5726 N N . HIS A 1 23 ? -2.638 1.187 -4.462 1.00 0.00 477 HIS A N 6
ATOM 5727 C CA . HIS A 1 23 ? -1.609 0.186 -4.721 1.00 0.00 477 HIS A CA 6
ATOM 5728 C C . HIS A 1 23 ? -0.217 0.767 -4.493 1.00 0.00 477 HIS A C 6
ATOM 5729 O O . HIS A 1 23 ? 0.107 1.844 -4.994 1.00 0.00 477 HIS A O 6
ATOM 5743 N N . VAL A 1 24 ? 0.603 0.046 -3.735 1.00 0.00 478 VAL A N 6
ATOM 5744 C CA . VAL A 1 24 ? 1.960 0.490 -3.440 1.00 0.00 478 VAL A CA 6
ATOM 5745 C C . VAL A 1 24 ? 2.980 -0.585 -3.802 1.00 0.00 478 VAL A C 6
ATOM 5746 O O . VAL A 1 24 ? 2.638 -1.759 -3.944 1.00 0.00 478 VAL A O 6
ATOM 5759 N N . LYS A 1 25 ? 4.235 -0.175 -3.950 1.00 0.00 479 LYS A N 6
ATOM 5760 C CA . LYS A 1 25 ? 5.308 -1.102 -4.293 1.00 0.00 479 LYS A CA 6
ATOM 5761 C C . LYS A 1 25 ? 6.489 -0.943 -3.342 1.00 0.00 479 LYS A C 6
ATOM 5762 O O . LYS A 1 25 ? 6.759 0.152 -2.848 1.00 0.00 479 LYS A O 6
ATOM 5781 N N . VAL A 1 26 ? 7.192 -2.043 -3.089 1.00 0.00 480 VAL A N 6
ATOM 5782 C CA . VAL A 1 26 ? 8.347 -2.025 -2.199 1.00 0.00 480 VAL A CA 6
ATOM 5783 C C . VAL A 1 26 ? 9.636 -1.783 -2.976 1.00 0.00 480 VAL A C 6
ATOM 5784 O O . VAL A 1 26 ? 10.025 -2.591 -3.820 1.00 0.00 480 VAL A O 6
ATOM 5797 N N . ILE A 1 27 ? 10.294 -0.666 -2.686 1.00 0.00 481 ILE A N 6
ATOM 5798 C CA . ILE A 1 27 ? 11.541 -0.318 -3.357 1.00 0.00 481 ILE A CA 6
ATOM 5799 C C . ILE A 1 27 ? 12.745 -0.628 -2.474 1.00 0.00 481 ILE A C 6
ATOM 5800 O O . ILE A 1 27 ? 13.862 -0.790 -2.965 1.00 0.00 481 ILE A O 6
ATOM 5816 N N . ALA A 1 28 ? 12.509 -0.712 -1.169 1.00 0.00 482 ALA A N 6
ATOM 5817 C CA . ALA A 1 28 ? 13.573 -1.006 -0.217 1.00 0.00 482 ALA A CA 6
ATOM 5818 C C . ALA A 1 28 ? 13.069 -1.899 0.912 1.00 0.00 482 ALA A C 6
ATOM 5819 O O . ALA A 1 28 ? 11.895 -2.264 0.949 1.00 0.00 482 ALA A O 6
ATOM 5826 N N . GLY A 1 29 ? 13.964 -2.246 1.831 1.00 0.00 483 GLY A N 6
ATOM 5827 C CA . GLY A 1 29 ? 13.591 -3.093 2.948 1.00 0.00 483 GLY A CA 6
ATOM 5828 C C . GLY A 1 29 ? 13.945 -4.549 2.716 1.00 0.00 483 GLY A C 6
ATOM 5829 O O . GLY A 1 29 ? 14.918 -4.855 2.027 1.00 0.00 483 GLY A O 6
ATOM 5833 N N . ARG A 1 30 ? 13.156 -5.448 3.294 1.00 0.00 484 ARG A N 6
ATOM 5834 C CA . ARG A 1 30 ? 13.393 -6.879 3.149 1.00 0.00 484 ARG A CA 6
ATOM 5835 C C . ARG A 1 30 ? 12.655 -7.432 1.933 1.00 0.00 484 ARG A C 6
ATOM 5836 O O . ARG A 1 30 ? 13.089 -8.409 1.322 1.00 0.00 484 ARG A O 6
ATOM 5857 N N . PHE A 1 31 ? 11.537 -6.801 1.589 1.00 0.00 485 PHE A N 6
ATOM 5858 C CA . PHE A 1 31 ? 10.737 -7.231 0.448 1.00 0.00 485 PHE A CA 6
ATOM 5859 C C . PHE A 1 31 ? 10.959 -6.311 -0.749 1.00 0.00 485 PHE A C 6
ATOM 5860 O O . PHE A 1 31 ? 10.015 -5.952 -1.452 1.00 0.00 485 PHE A O 6
ATOM 5877 N N . GLU A 1 32 ? 12.214 -5.934 -0.973 1.00 0.00 486 GLU A N 6
ATOM 5878 C CA . GLU A 1 32 ? 12.560 -5.055 -2.084 1.00 0.00 486 GLU A CA 6
ATOM 5879 C C . GLU A 1 32 ? 12.099 -5.649 -3.412 1.00 0.00 486 GLU A C 6
ATOM 5880 O O . GLU A 1 32 ? 12.660 -6.633 -3.892 1.00 0.00 486 GLU A O 6
ATOM 5892 N N . GLY A 1 33 ? 11.072 -5.043 -4.000 1.00 0.00 487 GLY A N 6
ATOM 5893 C CA . GLY A 1 33 ? 10.552 -5.526 -5.266 1.00 0.00 487 GLY A CA 6
ATOM 5894 C C . GLY A 1 33 ? 9.141 -6.067 -5.145 1.00 0.00 487 GLY A C 6
ATOM 5895 O O . GLY A 1 33 ? 8.440 -6.220 -6.145 1.00 0.00 487 GLY A O 6
ATOM 5899 N N . ASP A 1 34 ? 8.724 -6.358 -3.918 1.00 0.00 488 ASP A N 6
ATOM 5900 C CA . ASP A 1 34 ? 7.387 -6.885 -3.670 1.00 0.00 488 ASP A CA 6
ATOM 5901 C C . ASP A 1 34 ? 6.337 -5.785 -3.794 1.00 0.00 488 ASP A C 6
ATOM 5902 O O . ASP A 1 34 ? 6.564 -4.646 -3.386 1.00 0.00 488 ASP A O 6
ATOM 5911 N N . THR A 1 35 ? 5.186 -6.134 -4.361 1.00 0.00 489 THR A N 6
ATOM 5912 C CA . THR A 1 35 ? 4.102 -5.177 -4.541 1.00 0.00 489 THR A CA 6
ATOM 5913 C C . THR A 1 35 ? 2.789 -5.724 -3.993 1.00 0.00 489 THR A C 6
ATOM 5914 O O . THR A 1 35 ? 2.571 -6.934 -3.971 1.00 0.00 489 THR A O 6
ATOM 5925 N N . GLY A 1 36 ? 1.916 -4.823 -3.552 1.00 0.00 490 GLY A N 6
ATOM 5926 C CA . GLY A 1 36 ? 0.634 -5.236 -3.010 1.00 0.00 490 GLY A CA 6
ATOM 5927 C C . GLY A 1 36 ? -0.301 -4.066 -2.780 1.00 0.00 490 GLY A C 6
ATOM 5928 O O . GLY A 1 36 ? 0.027 -2.925 -3.107 1.00 0.00 490 GLY A O 6
ATOM 5932 N N . LEU A 1 37 ? -1.471 -4.348 -2.217 1.00 0.00 491 LEU A N 6
ATOM 5933 C CA . LEU A 1 37 ? -2.459 -3.310 -1.944 1.00 0.00 491 LEU A CA 6
ATOM 5934 C C . LEU A 1 37 ? -2.439 -2.912 -0.472 1.00 0.00 491 LEU A C 6
ATOM 5935 O O . LEU A 1 37 ? -1.973 -3.670 0.380 1.00 0.00 491 LEU A O 6
ATOM 5951 N N . ILE A 1 38 ? -2.948 -1.720 -0.179 1.00 0.00 492 ILE A N 6
ATOM 5952 C CA . ILE A 1 38 ? -2.991 -1.224 1.191 1.00 0.00 492 ILE A CA 6
ATOM 5953 C C . ILE A 1 38 ? -4.276 -1.654 1.891 1.00 0.00 492 ILE A C 6
ATOM 5954 O O . ILE A 1 38 ? -5.365 -1.193 1.552 1.00 0.00 492 ILE A O 6
ATOM 5970 N N . VAL A 1 39 ? -4.140 -2.541 2.872 1.00 0.00 493 VAL A N 6
ATOM 5971 C CA . VAL A 1 39 ? -5.289 -3.032 3.623 1.00 0.00 493 VAL A CA 6
ATOM 5972 C C . VAL A 1 39 ? -5.410 -2.323 4.967 1.00 0.00 493 VAL A C 6
ATOM 5973 O O . VAL A 1 39 ? -6.507 -2.177 5.506 1.00 0.00 493 VAL A O 6
ATOM 5986 N N . ARG A 1 40 ? -4.276 -1.884 5.503 1.00 0.00 494 ARG A N 6
ATOM 5987 C CA . ARG A 1 40 ? -4.256 -1.190 6.785 1.00 0.00 494 ARG A CA 6
ATOM 5988 C C . ARG A 1 40 ? -3.060 -0.245 6.873 1.00 0.00 494 ARG A C 6
ATOM 5989 O O . ARG A 1 40 ? -1.972 -0.558 6.390 1.00 0.00 494 ARG A O 6
ATOM 6010 N N . VAL A 1 41 ? -3.271 0.912 7.492 1.00 0.00 495 VAL A N 6
ATOM 6011 C CA . VAL A 1 41 ? -2.211 1.902 7.644 1.00 0.00 495 VAL A CA 6
ATOM 6012 C C . VAL A 1 41 ? -2.067 2.333 9.099 1.00 0.00 495 VAL A C 6
ATOM 6013 O O . VAL A 1 41 ? -3.047 2.387 9.841 1.00 0.00 495 VAL A O 6
ATOM 6026 N N . GLU A 1 42 ? -0.837 2.639 9.501 1.00 0.00 496 GLU A N 6
ATOM 6027 C CA . GLU A 1 42 ? -0.564 3.066 10.868 1.00 0.00 496 GLU A CA 6
ATOM 6028 C C . GLU A 1 42 ? 0.457 4.199 10.891 1.00 0.00 496 GLU A C 6
ATOM 6029 O O . GLU A 1 42 ? 1.419 4.196 10.124 1.00 0.00 496 GLU A O 6
ATOM 6041 N N . GLU A 1 43 ? 0.240 5.166 11.777 1.00 0.00 497 GLU A N 6
ATOM 6042 C CA . GLU A 1 43 ? 1.141 6.306 11.899 1.00 0.00 497 GLU A CA 6
ATOM 6043 C C . GLU A 1 43 ? 2.597 5.849 11.919 1.00 0.00 497 GLU A C 6
ATOM 6044 O O . GLU A 1 43 ? 3.504 6.620 11.611 1.00 0.00 497 GLU A O 6
ATOM 6056 N N . ASN A 1 44 ? 2.811 4.589 12.285 1.00 0.00 498 ASN A N 6
ATOM 6057 C CA . ASN A 1 44 ? 4.156 4.029 12.346 1.00 0.00 498 ASN A CA 6
ATOM 6058 C C . ASN A 1 44 ? 4.547 3.406 11.010 1.00 0.00 498 ASN A C 6
ATOM 6059 O O . ASN A 1 44 ? 5.502 3.842 10.365 1.00 0.00 498 ASN A O 6
ATOM 6070 N N . PHE A 1 45 ? 3.803 2.384 10.599 1.00 0.00 499 PHE A N 6
ATOM 6071 C CA . PHE A 1 45 ? 4.072 1.701 9.340 1.00 0.00 499 PHE A CA 6
ATOM 6072 C C . PHE A 1 45 ? 2.776 1.423 8.584 1.00 0.00 499 PHE A C 6
ATOM 6073 O O . PHE A 1 45 ? 1.682 1.595 9.121 1.00 0.00 499 PHE A O 6
ATOM 6090 N N . VAL A 1 46 ? 2.908 0.993 7.333 1.00 0.00 500 VAL A N 6
ATOM 6091 C CA . VAL A 1 46 ? 1.749 0.690 6.502 1.00 0.00 500 VAL A CA 6
ATOM 6092 C C . VAL A 1 46 ? 1.705 -0.789 6.137 1.00 0.00 500 VAL A C 6
ATOM 6093 O O . VAL A 1 46 ? 2.683 -1.343 5.631 1.00 0.00 500 VAL A O 6
ATOM 6106 N N . ILE A 1 47 ? 0.567 -1.423 6.394 1.00 0.00 501 ILE A N 6
ATOM 6107 C CA . ILE A 1 47 ? 0.396 -2.839 6.091 1.00 0.00 501 ILE A CA 6
ATOM 6108 C C . ILE A 1 47 ? -0.267 -3.033 4.732 1.00 0.00 501 ILE A C 6
ATOM 6109 O O . ILE A 1 47 ? -1.376 -2.551 4.495 1.00 0.00 501 ILE A O 6
ATOM 6125 N N . LEU A 1 48 ? 0.417 -3.744 3.842 1.00 0.00 502 LEU A N 6
ATOM 6126 C CA . LEU A 1 48 ? -0.106 -4.005 2.505 1.00 0.00 502 LEU A CA 6
ATOM 6127 C C . LEU A 1 48 ? -0.279 -5.502 2.271 1.00 0.00 502 LEU A C 6
ATOM 6128 O O . LEU A 1 48 ? 0.578 -6.302 2.645 1.00 0.00 502 LEU A O 6
ATOM 6144 N N . PHE A 1 49 ? -1.392 -5.873 1.646 1.00 0.00 503 PHE A N 6
ATOM 6145 C CA . PHE A 1 49 ? -1.676 -7.275 1.360 1.00 0.00 503 PHE A CA 6
ATOM 6146 C C . PHE A 1 49 ? -0.960 -7.727 0.090 1.00 0.00 503 PHE A C 6
ATOM 6147 O O . PHE A 1 49 ? -1.097 -7.109 -0.966 1.00 0.00 503 PHE A O 6
ATOM 6164 N N . SER A 1 50 ? -0.196 -8.808 0.202 1.00 0.00 504 SER A N 6
ATOM 6165 C CA . SER A 1 50 ? 0.546 -9.341 -0.935 1.00 0.00 504 SER A CA 6
ATOM 6166 C C . SER A 1 50 ? -0.357 -10.193 -1.821 1.00 0.00 504 SER A C 6
ATOM 6167 O O . SER A 1 50 ? -1.331 -10.782 -1.350 1.00 0.00 504 SER A O 6
ATOM 6175 N N . ASP A 1 51 ? -0.028 -10.254 -3.106 1.00 0.00 505 ASP A N 6
ATOM 6176 C CA . ASP A 1 51 ? -0.807 -11.034 -4.060 1.00 0.00 505 ASP A CA 6
ATOM 6177 C C . ASP A 1 51 ? -0.184 -12.410 -4.275 1.00 0.00 505 ASP A C 6
ATOM 6178 O O . ASP A 1 51 ? -0.842 -13.333 -4.755 1.00 0.00 505 ASP A O 6
ATOM 6187 N N . LEU A 1 52 ? 1.089 -12.539 -3.917 1.00 0.00 506 LEU A N 6
ATOM 6188 C CA . LEU A 1 52 ? 1.803 -13.802 -4.072 1.00 0.00 506 LEU A CA 6
ATOM 6189 C C . LEU A 1 52 ? 1.804 -14.590 -2.766 1.00 0.00 506 LEU A C 6
ATOM 6190 O O . LEU A 1 52 ? 1.415 -15.758 -2.731 1.00 0.00 506 LEU A O 6
ATOM 6206 N N . THR A 1 53 ? 2.242 -13.942 -1.690 1.00 0.00 507 THR A N 6
ATOM 6207 C CA . THR A 1 53 ? 2.293 -14.581 -0.381 1.00 0.00 507 THR A CA 6
ATOM 6208 C C . THR A 1 53 ? 0.928 -14.556 0.296 1.00 0.00 507 THR A C 6
ATOM 6209 O O . THR A 1 53 ? 0.766 -15.063 1.406 1.00 0.00 507 THR A O 6
ATOM 6220 N N . MET A 1 54 ? -0.052 -13.964 -0.379 1.00 0.00 508 MET A N 6
ATOM 6221 C CA . MET A 1 54 ? -1.405 -13.875 0.159 1.00 0.00 508 MET A CA 6
ATOM 6222 C C . MET A 1 54 ? -1.377 -13.692 1.673 1.00 0.00 508 MET A C 6
ATOM 6223 O O . MET A 1 54 ? -2.048 -14.418 2.408 1.00 0.00 508 MET A O 6
ATOM 6237 N N . HIS A 1 55 ? -0.598 -12.719 2.133 1.00 0.00 509 HIS A N 6
ATOM 6238 C CA . HIS A 1 55 ? -0.484 -12.441 3.561 1.00 0.00 509 HIS A CA 6
ATOM 6239 C C . HIS A 1 55 ? -0.302 -10.947 3.811 1.00 0.00 509 HIS A C 6
ATOM 6240 O O . HIS A 1 55 ? -0.089 -10.174 2.877 1.00 0.00 509 HIS A O 6
ATOM 6254 N N . GLU A 1 56 ? -0.388 -10.549 5.076 1.00 0.00 510 GLU A N 6
ATOM 6255 C CA . GLU A 1 56 ? -0.234 -9.147 5.447 1.00 0.00 510 GLU A CA 6
ATOM 6256 C C . GLU A 1 56 ? 1.230 -8.814 5.721 1.00 0.00 510 GLU A C 6
ATOM 6257 O O . GLU A 1 56 ? 1.848 -9.376 6.626 1.00 0.00 510 GLU A O 6
ATOM 6269 N N . LEU A 1 57 ? 1.780 -7.897 4.933 1.00 0.00 511 LEU A N 6
ATOM 6270 C CA . LEU A 1 57 ? 3.171 -7.488 5.089 1.00 0.00 511 LEU A CA 6
ATOM 6271 C C . LEU A 1 57 ? 3.266 -6.128 5.772 1.00 0.00 511 LEU A C 6
ATOM 6272 O O . LEU A 1 57 ? 2.510 -5.208 5.457 1.00 0.00 511 LEU A O 6
ATOM 6288 N N . LYS A 1 58 ? 4.201 -6.006 6.708 1.00 0.00 512 LYS A N 6
ATOM 6289 C CA . LYS A 1 58 ? 4.399 -4.757 7.434 1.00 0.00 512 LYS A CA 6
ATOM 6290 C C . LYS A 1 58 ? 5.731 -4.115 7.060 1.00 0.00 512 LYS A C 6
ATOM 6291 O O . LYS A 1 58 ? 6.796 -4.666 7.335 1.00 0.00 512 LYS A O 6
ATOM 6310 N N . VAL A 1 59 ? 5.663 -2.945 6.432 1.00 0.00 513 VAL A N 6
ATOM 6311 C CA . VAL A 1 59 ? 6.863 -2.226 6.022 1.00 0.00 513 VAL A CA 6
ATOM 6312 C C . VAL A 1 59 ? 6.680 -0.720 6.170 1.00 0.00 513 VAL A C 6
ATOM 6313 O O . VAL A 1 59 ? 5.604 -0.185 5.901 1.00 0.00 513 VAL A O 6
ATOM 6326 N N . LEU A 1 60 ? 7.737 -0.041 6.601 1.00 0.00 514 LEU A N 6
ATOM 6327 C CA . LEU A 1 60 ? 7.694 1.406 6.785 1.00 0.00 514 LEU A CA 6
ATOM 6328 C C . LEU A 1 60 ? 7.379 2.113 5.471 1.00 0.00 514 LEU A C 6
ATOM 6329 O O . LEU A 1 60 ? 7.681 1.620 4.384 1.00 0.00 514 LEU A O 6
ATOM 6345 N N . PRO A 1 61 ? 6.757 3.298 5.570 1.00 0.00 515 PRO A N 6
ATOM 6346 C CA . PRO A 1 61 ? 6.390 4.100 4.399 1.00 0.00 515 PRO A CA 6
ATOM 6347 C C . PRO A 1 61 ? 7.608 4.687 3.694 1.00 0.00 515 PRO A C 6
ATOM 6348 O O . PRO A 1 61 ? 7.475 5.414 2.709 1.00 0.00 515 PRO A O 6
ATOM 6359 N N . ARG A 1 62 ? 8.793 4.366 4.202 1.00 0.00 516 ARG A N 6
ATOM 6360 C CA . ARG A 1 62 ? 10.034 4.862 3.621 1.00 0.00 516 ARG A CA 6
ATOM 6361 C C . ARG A 1 62 ? 10.602 3.863 2.617 1.00 0.00 516 ARG A C 6
ATOM 6362 O O . ARG A 1 62 ? 11.534 4.174 1.875 1.00 0.00 516 ARG A O 6
ATOM 6383 N N . ASP A 1 63 ? 10.035 2.662 2.601 1.00 0.00 517 ASP A N 6
ATOM 6384 C CA . ASP A 1 63 ? 10.484 1.616 1.689 1.00 0.00 517 ASP A CA 6
ATOM 6385 C C . ASP A 1 63 ? 9.378 1.239 0.708 1.00 0.00 517 ASP A C 6
ATOM 6386 O O . ASP A 1 63 ? 9.391 0.151 0.131 1.00 0.00 517 ASP A O 6
ATOM 6395 N N . LEU A 1 64 ? 8.423 2.144 0.525 1.00 0.00 518 LEU A N 6
ATOM 6396 C CA . LEU A 1 64 ? 7.309 1.906 -0.386 1.00 0.00 518 LEU A CA 6
ATOM 6397 C C . LEU A 1 64 ? 7.143 3.069 -1.359 1.00 0.00 518 LEU A C 6
ATOM 6398 O O . LEU A 1 64 ? 7.725 4.136 -1.170 1.00 0.00 518 LEU A O 6
ATOM 6414 N N . GLN A 1 65 ? 6.344 2.854 -2.400 1.00 0.00 519 GLN A N 6
ATOM 6415 C CA . GLN A 1 65 ? 6.101 3.885 -3.402 1.00 0.00 519 GLN A CA 6
ATOM 6416 C C . GLN A 1 65 ? 4.790 3.630 -4.138 1.00 0.00 519 GLN A C 6
ATOM 6417 O O . GLN A 1 65 ? 4.471 2.491 -4.483 1.00 0.00 519 GLN A O 6
ATOM 6431 N N . LEU A 1 66 ? 4.034 4.696 -4.375 1.00 0.00 520 LEU A N 6
ATOM 6432 C CA . LEU A 1 66 ? 2.756 4.589 -5.071 1.00 0.00 520 LEU A CA 6
ATOM 6433 C C . LEU A 1 66 ? 2.966 4.300 -6.554 1.00 0.00 520 LEU A C 6
ATOM 6434 O O . LEU A 1 66 ? 4.020 4.608 -7.113 1.00 0.00 520 LEU A O 6
ATOM 6450 N N . CYS A 1 67 ? 1.957 3.711 -7.185 1.00 0.00 521 CYS A N 6
ATOM 6451 C CA . CYS A 1 67 ? 2.030 3.383 -8.605 1.00 0.00 521 CYS A CA 6
ATOM 6452 C C . CYS A 1 67 ? 1.158 4.326 -9.427 1.00 0.00 521 CYS A C 6
ATOM 6453 O O . CYS A 1 67 ? 1.541 4.751 -10.516 1.00 0.00 521 CYS A O 6
ATOM 6461 N N . SER A 1 68 ? -0.019 4.647 -8.898 1.00 0.00 522 SER A N 6
ATOM 6462 C CA . SER A 1 68 ? -0.949 5.535 -9.585 1.00 0.00 522 SER A CA 6
ATOM 6463 C C . SER A 1 68 ? -0.429 6.970 -9.586 1.00 0.00 522 SER A C 6
ATOM 6464 O O . SER A 1 68 ? -0.316 7.598 -10.638 1.00 0.00 522 SER A O 6
ATOM 6472 N N . GLU A 1 69 ? -0.115 7.480 -8.399 1.00 0.00 523 GLU A N 6
ATOM 6473 C CA . GLU A 1 69 ? 0.391 8.840 -8.264 1.00 0.00 523 GLU A CA 6
ATOM 6474 C C . GLU A 1 69 ? 1.836 8.934 -8.747 1.00 0.00 523 GLU A C 6
ATOM 6475 O O . GLU A 1 69 ? 2.529 9.913 -8.474 1.00 0.00 523 GLU A O 6
ATOM 6487 N N . GLY A 1 1 ? -19.500 34.939 -9.548 1.00 0.00 455 GLY A N 7
ATOM 6488 C CA . GLY A 1 1 ? -20.014 34.767 -10.894 1.00 0.00 455 GLY A CA 7
ATOM 6489 C C . GLY A 1 1 ? -21.527 34.694 -10.932 1.00 0.00 455 GLY A C 7
ATOM 6490 O O . GLY A 1 1 ? -22.199 35.705 -11.137 1.00 0.00 455 GLY A O 7
ATOM 6494 N N . SER A 1 2 ? -22.065 33.495 -10.736 1.00 0.00 456 SER A N 7
ATOM 6495 C CA . SER A 1 2 ? -23.509 33.292 -10.754 1.00 0.00 456 SER A CA 7
ATOM 6496 C C . SER A 1 2 ? -23.880 31.967 -10.095 1.00 0.00 456 SER A C 7
ATOM 6497 O O . SER A 1 2 ? -23.096 31.019 -10.098 1.00 0.00 456 SER A O 7
ATOM 6505 N N . SER A 1 3 ? -25.083 31.910 -9.531 1.00 0.00 457 SER A N 7
ATOM 6506 C CA . SER A 1 3 ? -25.558 30.704 -8.864 1.00 0.00 457 SER A CA 7
ATOM 6507 C C . SER A 1 3 ? -25.667 29.545 -9.851 1.00 0.00 457 SER A C 7
ATOM 6508 O O . SER A 1 3 ? -26.640 29.439 -10.596 1.00 0.00 457 SER A O 7
ATOM 6516 N N . GLY A 1 4 ? -24.660 28.677 -9.849 1.00 0.00 458 GLY A N 7
ATOM 6517 C CA . GLY A 1 4 ? -24.661 27.538 -10.748 1.00 0.00 458 GLY A CA 7
ATOM 6518 C C . GLY A 1 4 ? -23.410 26.692 -10.613 1.00 0.00 458 GLY A C 7
ATOM 6519 O O . GLY A 1 4 ? -22.385 26.985 -11.228 1.00 0.00 458 GLY A O 7
ATOM 6523 N N . SER A 1 5 ? -23.493 25.640 -9.804 1.00 0.00 459 SER A N 7
ATOM 6524 C CA . SER A 1 5 ? -22.357 24.752 -9.586 1.00 0.00 459 SER A CA 7
ATOM 6525 C C . SER A 1 5 ? -22.335 23.633 -10.623 1.00 0.00 459 SER A C 7
ATOM 6526 O O . SER A 1 5 ? -23.048 22.639 -10.494 1.00 0.00 459 SER A O 7
ATOM 6534 N N . SER A 1 6 ? -21.510 23.804 -11.652 1.00 0.00 460 SER A N 7
ATOM 6535 C CA . SER A 1 6 ? -21.397 22.811 -12.714 1.00 0.00 460 SER A CA 7
ATOM 6536 C C . SER A 1 6 ? -20.336 21.769 -12.372 1.00 0.00 460 SER A C 7
ATOM 6537 O O . SER A 1 6 ? -19.142 22.063 -12.362 1.00 0.00 460 SER A O 7
ATOM 6545 N N . GLY A 1 7 ? -20.783 20.549 -12.093 1.00 0.00 461 GLY A N 7
ATOM 6546 C CA . GLY A 1 7 ? -19.861 19.480 -11.754 1.00 0.00 461 GLY A CA 7
ATOM 6547 C C . GLY A 1 7 ? -19.564 19.420 -10.269 1.00 0.00 461 GLY A C 7
ATOM 6548 O O . GLY A 1 7 ? -19.269 20.440 -9.647 1.00 0.00 461 GLY A O 7
ATOM 6552 N N . GLU A 1 8 ? -19.644 18.221 -9.699 1.00 0.00 462 GLU A N 7
ATOM 6553 C CA . GLU A 1 8 ? -19.383 18.033 -8.277 1.00 0.00 462 GLU A CA 7
ATOM 6554 C C . GLU A 1 8 ? -17.945 17.578 -8.043 1.00 0.00 462 GLU A C 7
ATOM 6555 O O . GLU A 1 8 ? -17.378 16.837 -8.845 1.00 0.00 462 GLU A O 7
ATOM 6567 N N . PHE A 1 9 ? -17.361 18.029 -6.937 1.00 0.00 463 PHE A N 7
ATOM 6568 C CA . PHE A 1 9 ? -15.989 17.670 -6.597 1.00 0.00 463 PHE A CA 7
ATOM 6569 C C . PHE A 1 9 ? -15.961 16.541 -5.571 1.00 0.00 463 PHE A C 7
ATOM 6570 O O . PHE A 1 9 ? -16.801 16.461 -4.675 1.00 0.00 463 PHE A O 7
ATOM 6587 N N . PRO A 1 10 ? -14.971 15.646 -5.705 1.00 0.00 464 PRO A N 7
ATOM 6588 C CA . PRO A 1 10 ? -14.808 14.504 -4.800 1.00 0.00 464 PRO A CA 7
ATOM 6589 C C . PRO A 1 10 ? -14.367 14.930 -3.404 1.00 0.00 464 PRO A C 7
ATOM 6590 O O . PRO A 1 10 ? -13.312 15.540 -3.236 1.00 0.00 464 PRO A O 7
ATOM 6601 N N . ALA A 1 11 ? -15.181 14.603 -2.405 1.00 0.00 465 ALA A N 7
ATOM 6602 C CA . ALA A 1 11 ? -14.873 14.950 -1.024 1.00 0.00 465 ALA A CA 7
ATOM 6603 C C . ALA A 1 11 ? -13.372 14.878 -0.761 1.00 0.00 465 ALA A C 7
ATOM 6604 O O . ALA A 1 11 ? -12.754 15.866 -0.368 1.00 0.00 465 ALA A O 7
ATOM 6611 N N . GLN A 1 12 ? -12.794 13.701 -0.981 1.00 0.00 466 GLN A N 7
ATOM 6612 C CA . GLN A 1 12 ? -11.365 13.501 -0.766 1.00 0.00 466 GLN A CA 7
ATOM 6613 C C . GLN A 1 12 ? -10.643 13.268 -2.089 1.00 0.00 466 GLN A C 7
ATOM 6614 O O . GLN A 1 12 ? -11.117 12.518 -2.942 1.00 0.00 466 GLN A O 7
ATOM 6628 N N . GLU A 1 13 ? -9.495 13.917 -2.253 1.00 0.00 467 GLU A N 7
ATOM 6629 C CA . GLU A 1 13 ? -8.709 13.781 -3.474 1.00 0.00 467 GLU A CA 7
ATOM 6630 C C . GLU A 1 13 ? -7.447 12.961 -3.220 1.00 0.00 467 GLU A C 7
ATOM 6631 O O . GLU A 1 13 ? -6.736 13.182 -2.239 1.00 0.00 467 GLU A O 7
ATOM 6643 N N . LEU A 1 14 ? -7.176 12.013 -4.111 1.00 0.00 468 LEU A N 7
ATOM 6644 C CA . LEU A 1 14 ? -6.001 11.158 -3.984 1.00 0.00 468 LEU A CA 7
ATOM 6645 C C . LEU A 1 14 ? -4.737 11.993 -3.805 1.00 0.00 468 LEU A C 7
ATOM 6646 O O . LEU A 1 14 ? -4.536 12.989 -4.500 1.00 0.00 468 LEU A O 7
ATOM 6662 N N . ARG A 1 15 ? -3.888 11.579 -2.871 1.00 0.00 469 ARG A N 7
ATOM 6663 C CA . ARG A 1 15 ? -2.643 12.288 -2.601 1.00 0.00 469 ARG A CA 7
ATOM 6664 C C . ARG A 1 15 ? -1.470 11.315 -2.520 1.00 0.00 469 ARG A C 7
ATOM 6665 O O . ARG A 1 15 ? -1.659 10.109 -2.360 1.00 0.00 469 ARG A O 7
ATOM 6686 N N . LYS A 1 16 ? -0.258 11.848 -2.634 1.00 0.00 470 LYS A N 7
ATOM 6687 C CA . LYS A 1 16 ? 0.947 11.028 -2.573 1.00 0.00 470 LYS A CA 7
ATOM 6688 C C . LYS A 1 16 ? 0.915 10.103 -1.361 1.00 0.00 470 LYS A C 7
ATOM 6689 O O . LYS A 1 16 ? 1.423 8.983 -1.409 1.00 0.00 470 LYS A O 7
ATOM 6708 N N . TYR A 1 17 ? 0.314 10.578 -0.275 1.00 0.00 471 TYR A N 7
ATOM 6709 C CA . TYR A 1 17 ? 0.216 9.793 0.949 1.00 0.00 471 TYR A CA 7
ATOM 6710 C C . TYR A 1 17 ? -0.412 8.430 0.675 1.00 0.00 471 TYR A C 7
ATOM 6711 O O . TYR A 1 17 ? -1.426 8.328 -0.016 1.00 0.00 471 TYR A O 7
ATOM 6729 N N . PHE A 1 18 ? 0.198 7.383 1.221 1.00 0.00 472 PHE A N 7
ATOM 6730 C CA . PHE A 1 18 ? -0.299 6.025 1.036 1.00 0.00 472 PHE A CA 7
ATOM 6731 C C . PHE A 1 18 ? -1.559 5.790 1.865 1.00 0.00 472 PHE A C 7
ATOM 6732 O O . PHE A 1 18 ? -1.519 5.806 3.095 1.00 0.00 472 PHE A O 7
ATOM 6749 N N . LYS A 1 19 ? -2.677 5.572 1.181 1.00 0.00 473 LYS A N 7
ATOM 6750 C CA . LYS A 1 19 ? -3.950 5.332 1.852 1.00 0.00 473 LYS A CA 7
ATOM 6751 C C . LYS A 1 19 ? -4.498 3.953 1.501 1.00 0.00 473 LYS A C 7
ATOM 6752 O O . LYS A 1 19 ? -4.168 3.390 0.457 1.00 0.00 473 LYS A O 7
ATOM 6771 N N . MET A 1 20 ? -5.339 3.414 2.378 1.00 0.00 474 MET A N 7
ATOM 6772 C CA . MET A 1 20 ? -5.935 2.102 2.159 1.00 0.00 474 MET A CA 7
ATOM 6773 C C . MET A 1 20 ? -6.690 2.062 0.834 1.00 0.00 474 MET A C 7
ATOM 6774 O O . MET A 1 20 ? -7.414 2.997 0.493 1.00 0.00 474 MET A O 7
ATOM 6788 N N . GLY A 1 21 ? -6.517 0.973 0.091 1.00 0.00 475 GLY A N 7
ATOM 6789 C CA . GLY A 1 21 ? -7.188 0.834 -1.188 1.00 0.00 475 GLY A CA 7
ATOM 6790 C C . GLY A 1 21 ? -6.275 1.135 -2.359 1.00 0.00 475 GLY A C 7
ATOM 6791 O O . GLY A 1 21 ? -6.622 0.871 -3.510 1.00 0.00 475 GLY A O 7
ATOM 6795 N N . ASP A 1 22 ? -5.104 1.691 -2.066 1.00 0.00 476 ASP A N 7
ATOM 6796 C CA . ASP A 1 22 ? -4.137 2.030 -3.104 1.00 0.00 476 ASP A CA 7
ATOM 6797 C C . ASP A 1 22 ? -3.051 0.964 -3.203 1.00 0.00 476 ASP A C 7
ATOM 6798 O O . ASP A 1 22 ? -2.769 0.258 -2.235 1.00 0.00 476 ASP A O 7
ATOM 6807 N N . HIS A 1 23 ? -2.445 0.852 -4.381 1.00 0.00 477 HIS A N 7
ATOM 6808 C CA . HIS A 1 23 ? -1.389 -0.129 -4.608 1.00 0.00 477 HIS A CA 7
ATOM 6809 C C . HIS A 1 23 ? -0.012 0.509 -4.454 1.00 0.00 477 HIS A C 7
ATOM 6810 O O . HIS A 1 23 ? 0.247 1.587 -4.990 1.00 0.00 477 HIS A O 7
ATOM 6824 N N . VAL A 1 24 ? 0.867 -0.162 -3.717 1.00 0.00 478 VAL A N 7
ATOM 6825 C CA . VAL A 1 24 ? 2.218 0.340 -3.493 1.00 0.00 478 VAL A CA 7
ATOM 6826 C C . VAL A 1 24 ? 3.260 -0.723 -3.822 1.00 0.00 478 VAL A C 7
ATOM 6827 O O . VAL A 1 24 ? 2.961 -1.917 -3.844 1.00 0.00 478 VAL A O 7
ATOM 6840 N N . LYS A 1 25 ? 4.487 -0.281 -4.076 1.00 0.00 479 LYS A N 7
ATOM 6841 C CA . LYS A 1 25 ? 5.577 -1.194 -4.402 1.00 0.00 479 LYS A CA 7
ATOM 6842 C C . LYS A 1 25 ? 6.765 -0.978 -3.469 1.00 0.00 479 LYS A C 7
ATOM 6843 O O . LYS A 1 25 ? 7.084 0.153 -3.105 1.00 0.00 479 LYS A O 7
ATOM 6862 N N . VAL A 1 26 ? 7.416 -2.072 -3.086 1.00 0.00 480 VAL A N 7
ATOM 6863 C CA . VAL A 1 26 ? 8.570 -2.002 -2.198 1.00 0.00 480 VAL A CA 7
ATOM 6864 C C . VAL A 1 26 ? 9.843 -1.685 -2.974 1.00 0.00 480 VAL A C 7
ATOM 6865 O O . VAL A 1 26 ? 10.161 -2.347 -3.962 1.00 0.00 480 VAL A O 7
ATOM 6878 N N . ILE A 1 27 ? 10.569 -0.668 -2.520 1.00 0.00 481 ILE A N 7
ATOM 6879 C CA . ILE A 1 27 ? 11.808 -0.264 -3.171 1.00 0.00 481 ILE A CA 7
ATOM 6880 C C . ILE A 1 27 ? 13.015 -0.553 -2.285 1.00 0.00 481 ILE A C 7
ATOM 6881 O O . ILE A 1 27 ? 14.134 -0.705 -2.773 1.00 0.00 481 ILE A O 7
ATOM 6897 N N . ALA A 1 28 ? 12.778 -0.629 -0.979 1.00 0.00 482 ALA A N 7
ATOM 6898 C CA . ALA A 1 28 ? 13.844 -0.904 -0.024 1.00 0.00 482 ALA A CA 7
ATOM 6899 C C . ALA A 1 28 ? 13.344 -1.779 1.120 1.00 0.00 482 ALA A C 7
ATOM 6900 O O . ALA A 1 28 ? 12.149 -2.046 1.233 1.00 0.00 482 ALA A O 7
ATOM 6907 N N . GLY A 1 29 ? 14.268 -2.223 1.967 1.00 0.00 483 GLY A N 7
ATOM 6908 C CA . GLY A 1 29 ? 13.901 -3.065 3.091 1.00 0.00 483 GLY A CA 7
ATOM 6909 C C . GLY A 1 29 ? 14.194 -4.530 2.837 1.00 0.00 483 GLY A C 7
ATOM 6910 O O . GLY A 1 29 ? 15.098 -4.867 2.073 1.00 0.00 483 GLY A O 7
ATOM 6914 N N . ARG A 1 30 ? 13.428 -5.405 3.482 1.00 0.00 484 ARG A N 7
ATOM 6915 C CA . ARG A 1 30 ? 13.612 -6.843 3.325 1.00 0.00 484 ARG A CA 7
ATOM 6916 C C . ARG A 1 30 ? 12.782 -7.372 2.159 1.00 0.00 484 ARG A C 7
ATOM 6917 O O . ARG A 1 30 ? 13.125 -8.386 1.549 1.00 0.00 484 ARG A O 7
ATOM 6938 N N . PHE A 1 31 ? 11.689 -6.680 1.854 1.00 0.00 485 PHE A N 7
ATOM 6939 C CA . PHE A 1 31 ? 10.810 -7.082 0.762 1.00 0.00 485 PHE A CA 7
ATOM 6940 C C . PHE A 1 31 ? 11.032 -6.203 -0.466 1.00 0.00 485 PHE A C 7
ATOM 6941 O O . PHE A 1 31 ? 10.085 -5.853 -1.170 1.00 0.00 485 PHE A O 7
ATOM 6958 N N . GLU A 1 32 ? 12.289 -5.852 -0.715 1.00 0.00 486 GLU A N 7
ATOM 6959 C CA . GLU A 1 32 ? 12.635 -5.013 -1.857 1.00 0.00 486 GLU A CA 7
ATOM 6960 C C . GLU A 1 32 ? 12.206 -5.671 -3.165 1.00 0.00 486 GLU A C 7
ATOM 6961 O O . GLU A 1 32 ? 12.818 -6.637 -3.617 1.00 0.00 486 GLU A O 7
ATOM 6973 N N . GLY A 1 33 ? 11.146 -5.140 -3.768 1.00 0.00 487 GLY A N 7
ATOM 6974 C CA . GLY A 1 33 ? 10.652 -5.687 -5.018 1.00 0.00 487 GLY A CA 7
ATOM 6975 C C . GLY A 1 33 ? 9.234 -6.211 -4.900 1.00 0.00 487 GLY A C 7
ATOM 6976 O O . GLY A 1 33 ? 8.549 -6.398 -5.906 1.00 0.00 487 GLY A O 7
ATOM 6980 N N . ASP A 1 34 ? 8.794 -6.450 -3.670 1.00 0.00 488 ASP A N 7
ATOM 6981 C CA . ASP A 1 34 ? 7.448 -6.956 -3.424 1.00 0.00 488 ASP A CA 7
ATOM 6982 C C . ASP A 1 34 ? 6.416 -5.841 -3.555 1.00 0.00 488 ASP A C 7
ATOM 6983 O O . ASP A 1 34 ? 6.686 -4.687 -3.224 1.00 0.00 488 ASP A O 7
ATOM 6992 N N . THR A 1 35 ? 5.230 -6.194 -4.042 1.00 0.00 489 THR A N 7
ATOM 6993 C CA . THR A 1 35 ? 4.157 -5.223 -4.220 1.00 0.00 489 THR A CA 7
ATOM 6994 C C . THR A 1 35 ? 2.834 -5.764 -3.691 1.00 0.00 489 THR A C 7
ATOM 6995 O O . THR A 1 35 ? 2.618 -6.974 -3.651 1.00 0.00 489 THR A O 7
ATOM 7006 N N . GLY A 1 36 ? 1.949 -4.857 -3.285 1.00 0.00 490 GLY A N 7
ATOM 7007 C CA . GLY A 1 36 ? 0.657 -5.263 -2.764 1.00 0.00 490 GLY A CA 7
ATOM 7008 C C . GLY A 1 36 ? -0.279 -4.089 -2.555 1.00 0.00 490 GLY A C 7
ATOM 7009 O O . GLY A 1 36 ? 0.070 -2.946 -2.854 1.00 0.00 490 GLY A O 7
ATOM 7013 N N . LEU A 1 37 ? -1.472 -4.370 -2.042 1.00 0.00 491 LEU A N 7
ATOM 7014 C CA . LEU A 1 37 ? -2.462 -3.328 -1.795 1.00 0.00 491 LEU A CA 7
ATOM 7015 C C . LEU A 1 37 ? -2.471 -2.922 -0.325 1.00 0.00 491 LEU A C 7
ATOM 7016 O O . LEU A 1 37 ? -2.092 -3.705 0.547 1.00 0.00 491 LEU A O 7
ATOM 7032 N N . ILE A 1 38 ? -2.908 -1.697 -0.057 1.00 0.00 492 ILE A N 7
ATOM 7033 C CA . ILE A 1 38 ? -2.970 -1.190 1.309 1.00 0.00 492 ILE A CA 7
ATOM 7034 C C . ILE A 1 38 ? -4.285 -1.572 1.978 1.00 0.00 492 ILE A C 7
ATOM 7035 O O . ILE A 1 38 ? -5.364 -1.240 1.487 1.00 0.00 492 ILE A O 7
ATOM 7051 N N . VAL A 1 39 ? -4.188 -2.271 3.105 1.00 0.00 493 VAL A N 7
ATOM 7052 C CA . VAL A 1 39 ? -5.370 -2.697 3.845 1.00 0.00 493 VAL A CA 7
ATOM 7053 C C . VAL A 1 39 ? -5.464 -1.982 5.188 1.00 0.00 493 VAL A C 7
ATOM 7054 O O . VAL A 1 39 ? -6.557 -1.677 5.665 1.00 0.00 493 VAL A O 7
ATOM 7067 N N . ARG A 1 40 ? -4.311 -1.718 5.794 1.00 0.00 494 ARG A N 7
ATOM 7068 C CA . ARG A 1 40 ? -4.263 -1.040 7.083 1.00 0.00 494 ARG A CA 7
ATOM 7069 C C . ARG A 1 40 ? -3.066 -0.096 7.157 1.00 0.00 494 ARG A C 7
ATOM 7070 O O . ARG A 1 40 ? -1.920 -0.517 6.998 1.00 0.00 494 ARG A O 7
ATOM 7091 N N . VAL A 1 41 ? -3.340 1.182 7.399 1.00 0.00 495 VAL A N 7
ATOM 7092 C CA . VAL A 1 41 ? -2.287 2.185 7.494 1.00 0.00 495 VAL A CA 7
ATOM 7093 C C . VAL A 1 41 ? -2.099 2.650 8.934 1.00 0.00 495 VAL A C 7
ATOM 7094 O O . VAL A 1 41 ? -3.065 2.983 9.619 1.00 0.00 495 VAL A O 7
ATOM 7107 N N . GLU A 1 42 ? -0.849 2.670 9.386 1.00 0.00 496 GLU A N 7
ATOM 7108 C CA . GLU A 1 42 ? -0.535 3.094 10.745 1.00 0.00 496 GLU A CA 7
ATOM 7109 C C . GLU A 1 42 ? 0.492 4.222 10.740 1.00 0.00 496 GLU A C 7
ATOM 7110 O O . GLU A 1 42 ? 1.292 4.342 9.812 1.00 0.00 496 GLU A O 7
ATOM 7122 N N . GLU A 1 43 ? 0.463 5.046 11.782 1.00 0.00 497 GLU A N 7
ATOM 7123 C CA . GLU A 1 43 ? 1.391 6.165 11.897 1.00 0.00 497 GLU A CA 7
ATOM 7124 C C . GLU A 1 43 ? 2.837 5.676 11.893 1.00 0.00 497 GLU A C 7
ATOM 7125 O O . GLU A 1 43 ? 3.744 6.392 11.473 1.00 0.00 497 GLU A O 7
ATOM 7137 N N . ASN A 1 44 ? 3.041 4.450 12.364 1.00 0.00 498 ASN A N 7
ATOM 7138 C CA . ASN A 1 44 ? 4.376 3.864 12.417 1.00 0.00 498 ASN A CA 7
ATOM 7139 C C . ASN A 1 44 ? 4.743 3.226 11.080 1.00 0.00 498 ASN A C 7
ATOM 7140 O O . ASN A 1 44 ? 5.709 3.629 10.432 1.00 0.00 498 ASN A O 7
ATOM 7151 N N . PHE A 1 45 ? 3.965 2.228 10.674 1.00 0.00 499 PHE A N 7
ATOM 7152 C CA . PHE A 1 45 ? 4.207 1.534 9.415 1.00 0.00 499 PHE A CA 7
ATOM 7153 C C . PHE A 1 45 ? 2.896 1.255 8.686 1.00 0.00 499 PHE A C 7
ATOM 7154 O O . PHE A 1 45 ? 1.813 1.509 9.214 1.00 0.00 499 PHE A O 7
ATOM 7171 N N . VAL A 1 46 ? 3.002 0.730 7.470 1.00 0.00 500 VAL A N 7
ATOM 7172 C CA . VAL A 1 46 ? 1.826 0.415 6.668 1.00 0.00 500 VAL A CA 7
ATOM 7173 C C . VAL A 1 46 ? 1.739 -1.080 6.383 1.00 0.00 500 VAL A C 7
ATOM 7174 O O . VAL A 1 46 ? 2.739 -1.718 6.052 1.00 0.00 500 VAL A O 7
ATOM 7187 N N . ILE A 1 47 ? 0.537 -1.632 6.512 1.00 0.00 501 ILE A N 7
ATOM 7188 C CA . ILE A 1 47 ? 0.320 -3.053 6.267 1.00 0.00 501 ILE A CA 7
ATOM 7189 C C . ILE A 1 47 ? -0.401 -3.278 4.942 1.00 0.00 501 ILE A C 7
ATOM 7190 O O . ILE A 1 47 ? -1.589 -2.980 4.810 1.00 0.00 501 ILE A O 7
ATOM 7206 N N . LEU A 1 48 ? 0.325 -3.806 3.962 1.00 0.00 502 LEU A N 7
ATOM 7207 C CA . LEU A 1 48 ? -0.246 -4.073 2.646 1.00 0.00 502 LEU A CA 7
ATOM 7208 C C . LEU A 1 48 ? -0.429 -5.571 2.427 1.00 0.00 502 LEU A C 7
ATOM 7209 O O . LEU A 1 48 ? 0.406 -6.377 2.839 1.00 0.00 502 LEU A O 7
ATOM 7225 N N . PHE A 1 49 ? -1.526 -5.938 1.773 1.00 0.00 503 PHE A N 7
ATOM 7226 C CA . PHE A 1 49 ? -1.819 -7.340 1.497 1.00 0.00 503 PHE A CA 7
ATOM 7227 C C . PHE A 1 49 ? -1.108 -7.804 0.229 1.00 0.00 503 PHE A C 7
ATOM 7228 O O . PHE A 1 49 ? -1.273 -7.216 -0.839 1.00 0.00 503 PHE A O 7
ATOM 7245 N N . SER A 1 50 ? -0.316 -8.864 0.357 1.00 0.00 504 SER A N 7
ATOM 7246 C CA . SER A 1 50 ? 0.425 -9.406 -0.776 1.00 0.00 504 SER A CA 7
ATOM 7247 C C . SER A 1 50 ? -0.497 -10.198 -1.698 1.00 0.00 504 SER A C 7
ATOM 7248 O O . SER A 1 50 ? -1.532 -10.709 -1.270 1.00 0.00 504 SER A O 7
ATOM 7256 N N . ASP A 1 51 ? -0.113 -10.296 -2.966 1.00 0.00 505 ASP A N 7
ATOM 7257 C CA . ASP A 1 51 ? -0.903 -11.027 -3.950 1.00 0.00 505 ASP A CA 7
ATOM 7258 C C . ASP A 1 51 ? -0.297 -12.400 -4.223 1.00 0.00 505 ASP A C 7
ATOM 7259 O O . ASP A 1 51 ? -0.999 -13.334 -4.613 1.00 0.00 505 ASP A O 7
ATOM 7268 N N . LEU A 1 52 ? 1.010 -12.515 -4.016 1.00 0.00 506 LEU A N 7
ATOM 7269 C CA . LEU A 1 52 ? 1.712 -13.774 -4.241 1.00 0.00 506 LEU A CA 7
ATOM 7270 C C . LEU A 1 52 ? 1.674 -14.649 -2.992 1.00 0.00 506 LEU A C 7
ATOM 7271 O O . LEU A 1 52 ? 1.190 -15.780 -3.027 1.00 0.00 506 LEU A O 7
ATOM 7287 N N . THR A 1 53 ? 2.187 -14.116 -1.887 1.00 0.00 507 THR A N 7
ATOM 7288 C CA . THR A 1 53 ? 2.211 -14.847 -0.626 1.00 0.00 507 THR A CA 7
ATOM 7289 C C . THR A 1 53 ? 0.855 -14.789 0.069 1.00 0.00 507 THR A C 7
ATOM 7290 O O . THR A 1 53 ? 0.696 -15.291 1.181 1.00 0.00 507 THR A O 7
ATOM 7301 N N . MET A 1 54 ? -0.119 -14.175 -0.594 1.00 0.00 508 MET A N 7
ATOM 7302 C CA . MET A 1 54 ? -1.462 -14.054 -0.040 1.00 0.00 508 MET A CA 7
ATOM 7303 C C . MET A 1 54 ? -1.411 -13.872 1.474 1.00 0.00 508 MET A C 7
ATOM 7304 O O . MET A 1 54 ? -2.113 -14.559 2.216 1.00 0.00 508 MET A O 7
ATOM 7318 N N . HIS A 1 55 ? -0.575 -12.942 1.926 1.00 0.00 509 HIS A N 7
ATOM 7319 C CA . HIS A 1 55 ? -0.433 -12.670 3.352 1.00 0.00 509 HIS A CA 7
ATOM 7320 C C . HIS A 1 55 ? -0.314 -11.171 3.609 1.00 0.00 509 HIS A C 7
ATOM 7321 O O . HIS A 1 55 ? -0.303 -10.370 2.675 1.00 0.00 509 HIS A O 7
ATOM 7335 N N . GLU A 1 56 ? -0.226 -10.799 4.883 1.00 0.00 510 GLU A N 7
ATOM 7336 C CA . GLU A 1 56 ? -0.110 -9.396 5.262 1.00 0.00 510 GLU A CA 7
ATOM 7337 C C . GLU A 1 56 ? 1.351 -9.010 5.478 1.00 0.00 510 GLU A C 7
ATOM 7338 O O . GLU A 1 56 ? 2.045 -9.599 6.307 1.00 0.00 510 GLU A O 7
ATOM 7350 N N . LEU A 1 57 ? 1.811 -8.017 4.724 1.00 0.00 511 LEU A N 7
ATOM 7351 C CA . LEU A 1 57 ? 3.190 -7.552 4.831 1.00 0.00 511 LEU A CA 7
ATOM 7352 C C . LEU A 1 57 ? 3.261 -6.233 5.594 1.00 0.00 511 LEU A C 7
ATOM 7353 O O . LEU A 1 57 ? 2.408 -5.361 5.429 1.00 0.00 511 LEU A O 7
ATOM 7369 N N . LYS A 1 58 ? 4.286 -6.092 6.427 1.00 0.00 512 LYS A N 7
ATOM 7370 C CA . LYS A 1 58 ? 4.473 -4.878 7.213 1.00 0.00 512 LYS A CA 7
ATOM 7371 C C . LYS A 1 58 ? 5.786 -4.192 6.852 1.00 0.00 512 LYS A C 7
ATOM 7372 O O . LYS A 1 58 ? 6.860 -4.782 6.973 1.00 0.00 512 LYS A O 7
ATOM 7391 N N . VAL A 1 59 ? 5.694 -2.943 6.407 1.00 0.00 513 VAL A N 7
ATOM 7392 C CA . VAL A 1 59 ? 6.875 -2.176 6.030 1.00 0.00 513 VAL A CA 7
ATOM 7393 C C . VAL A 1 59 ? 6.622 -0.678 6.160 1.00 0.00 513 VAL A C 7
ATOM 7394 O O . VAL A 1 59 ? 5.511 -0.202 5.921 1.00 0.00 513 VAL A O 7
ATOM 7407 N N . LEU A 1 60 ? 7.659 0.061 6.539 1.00 0.00 514 LEU A N 7
ATOM 7408 C CA . LEU A 1 60 ? 7.550 1.507 6.701 1.00 0.00 514 LEU A CA 7
ATOM 7409 C C . LEU A 1 60 ? 7.207 2.178 5.375 1.00 0.00 514 LEU A C 7
ATOM 7410 O O . LEU A 1 60 ? 7.565 1.700 4.298 1.00 0.00 514 LEU A O 7
ATOM 7426 N N . PRO A 1 61 ? 6.498 3.314 5.452 1.00 0.00 515 PRO A N 7
ATOM 7427 C CA . PRO A 1 61 ? 6.094 4.078 4.268 1.00 0.00 515 PRO A CA 7
ATOM 7428 C C . PRO A 1 61 ? 7.278 4.748 3.578 1.00 0.00 515 PRO A C 7
ATOM 7429 O O . PRO A 1 61 ? 7.117 5.412 2.555 1.00 0.00 515 PRO A O 7
ATOM 7440 N N . ARG A 1 62 ? 8.466 4.568 4.146 1.00 0.00 516 ARG A N 7
ATOM 7441 C CA . ARG A 1 62 ? 9.677 5.157 3.586 1.00 0.00 516 ARG A CA 7
ATOM 7442 C C . ARG A 1 62 ? 10.321 4.214 2.573 1.00 0.00 516 ARG A C 7
ATOM 7443 O O . ARG A 1 62 ? 11.238 4.600 1.847 1.00 0.00 516 ARG A O 7
ATOM 7464 N N . ASP A 1 63 ? 9.835 2.979 2.531 1.00 0.00 517 ASP A N 7
ATOM 7465 C CA . ASP A 1 63 ? 10.363 1.981 1.607 1.00 0.00 517 ASP A CA 7
ATOM 7466 C C . ASP A 1 63 ? 9.298 1.554 0.602 1.00 0.00 517 ASP A C 7
ATOM 7467 O O . ASP A 1 63 ? 9.469 0.571 -0.120 1.00 0.00 517 ASP A O 7
ATOM 7476 N N . LEU A 1 64 ? 8.198 2.298 0.561 1.00 0.00 518 LEU A N 7
ATOM 7477 C CA . LEU A 1 64 ? 7.104 1.996 -0.355 1.00 0.00 518 LEU A CA 7
ATOM 7478 C C . LEU A 1 64 ? 6.850 3.163 -1.303 1.00 0.00 518 LEU A C 7
ATOM 7479 O O . LEU A 1 64 ? 7.214 4.302 -1.012 1.00 0.00 518 LEU A O 7
ATOM 7495 N N . GLN A 1 65 ? 6.222 2.871 -2.438 1.00 0.00 519 GLN A N 7
ATOM 7496 C CA . GLN A 1 65 ? 5.919 3.897 -3.428 1.00 0.00 519 GLN A CA 7
ATOM 7497 C C . GLN A 1 65 ? 4.638 3.561 -4.185 1.00 0.00 519 GLN A C 7
ATOM 7498 O O . GLN A 1 65 ? 4.387 2.402 -4.518 1.00 0.00 519 GLN A O 7
ATOM 7512 N N . LEU A 1 66 ? 3.831 4.582 -4.454 1.00 0.00 520 LEU A N 7
ATOM 7513 C CA . LEU A 1 66 ? 2.575 4.395 -5.173 1.00 0.00 520 LEU A CA 7
ATOM 7514 C C . LEU A 1 66 ? 2.831 3.992 -6.621 1.00 0.00 520 LEU A C 7
ATOM 7515 O O . LEU A 1 66 ? 3.847 4.363 -7.209 1.00 0.00 520 LEU A O 7
ATOM 7531 N N . CYS A 1 67 ? 1.901 3.233 -7.191 1.00 0.00 521 CYS A N 7
ATOM 7532 C CA . CYS A 1 67 ? 2.025 2.781 -8.573 1.00 0.00 521 CYS A CA 7
ATOM 7533 C C . CYS A 1 67 ? 1.407 3.791 -9.533 1.00 0.00 521 CYS A C 7
ATOM 7534 O O . CYS A 1 67 ? 1.998 4.129 -10.559 1.00 0.00 521 CYS A O 7
ATOM 7542 N N . SER A 1 68 ? 0.215 4.270 -9.194 1.00 0.00 522 SER A N 7
ATOM 7543 C CA . SER A 1 68 ? -0.486 5.239 -10.029 1.00 0.00 522 SER A CA 7
ATOM 7544 C C . SER A 1 68 ? 0.188 6.606 -9.958 1.00 0.00 522 SER A C 7
ATOM 7545 O O . SER A 1 68 ? 0.748 7.084 -10.943 1.00 0.00 522 SER A O 7
ATOM 7553 N N . GLU A 1 69 ? 0.128 7.228 -8.785 1.00 0.00 523 GLU A N 7
ATOM 7554 C CA . GLU A 1 69 ? 0.732 8.540 -8.585 1.00 0.00 523 GLU A CA 7
ATOM 7555 C C . GLU A 1 69 ? 2.191 8.408 -8.157 1.00 0.00 523 GLU A C 7
ATOM 7556 O O . GLU A 1 69 ? 3.066 9.095 -8.682 1.00 0.00 523 GLU A O 7
ATOM 7568 N N . GLY A 1 1 ? -2.162 34.321 -18.733 1.00 0.00 455 GLY A N 8
ATOM 7569 C CA . GLY A 1 1 ? -2.793 33.120 -19.247 1.00 0.00 455 GLY A CA 8
ATOM 7570 C C . GLY A 1 1 ? -1.947 31.881 -19.028 1.00 0.00 455 GLY A C 8
ATOM 7571 O O . GLY A 1 1 ? -2.065 31.215 -17.999 1.00 0.00 455 GLY A O 8
ATOM 7575 N N . SER A 1 2 ? -1.093 31.570 -19.997 1.00 0.00 456 SER A N 8
ATOM 7576 C CA . SER A 1 2 ? -0.228 30.399 -19.908 1.00 0.00 456 SER A CA 8
ATOM 7577 C C . SER A 1 2 ? 0.462 30.337 -18.549 1.00 0.00 456 SER A C 8
ATOM 7578 O O . SER A 1 2 ? 0.714 31.364 -17.920 1.00 0.00 456 SER A O 8
ATOM 7586 N N . SER A 1 3 ? 0.765 29.122 -18.102 1.00 0.00 457 SER A N 8
ATOM 7587 C CA . SER A 1 3 ? 1.423 28.923 -16.816 1.00 0.00 457 SER A CA 8
ATOM 7588 C C . SER A 1 3 ? 2.383 27.739 -16.874 1.00 0.00 457 SER A C 8
ATOM 7589 O O . SER A 1 3 ? 1.995 26.628 -17.233 1.00 0.00 457 SER A O 8
ATOM 7597 N N . GLY A 1 4 ? 3.640 27.986 -16.517 1.00 0.00 458 GLY A N 8
ATOM 7598 C CA . GLY A 1 4 ? 4.637 26.932 -16.535 1.00 0.00 458 GLY A CA 8
ATOM 7599 C C . GLY A 1 4 ? 5.728 27.147 -15.505 1.00 0.00 458 GLY A C 8
ATOM 7600 O O . GLY A 1 4 ? 6.857 27.495 -15.851 1.00 0.00 458 GLY A O 8
ATOM 7604 N N . SER A 1 5 ? 5.390 26.943 -14.236 1.00 0.00 459 SER A N 8
ATOM 7605 C CA . SER A 1 5 ? 6.348 27.122 -13.152 1.00 0.00 459 SER A CA 8
ATOM 7606 C C . SER A 1 5 ? 6.960 25.786 -12.740 1.00 0.00 459 SER A C 8
ATOM 7607 O O . SER A 1 5 ? 6.273 24.766 -12.688 1.00 0.00 459 SER A O 8
ATOM 7615 N N . SER A 1 6 ? 8.257 25.801 -12.449 1.00 0.00 460 SER A N 8
ATOM 7616 C CA . SER A 1 6 ? 8.963 24.591 -12.045 1.00 0.00 460 SER A CA 8
ATOM 7617 C C . SER A 1 6 ? 9.225 24.590 -10.543 1.00 0.00 460 SER A C 8
ATOM 7618 O O . SER A 1 6 ? 8.961 23.605 -9.855 1.00 0.00 460 SER A O 8
ATOM 7626 N N . GLY A 1 7 ? 9.748 25.705 -10.038 1.00 0.00 461 GLY A N 8
ATOM 7627 C CA . GLY A 1 7 ? 10.037 25.813 -8.621 1.00 0.00 461 GLY A CA 8
ATOM 7628 C C . GLY A 1 7 ? 11.524 25.767 -8.328 1.00 0.00 461 GLY A C 8
ATOM 7629 O O . GLY A 1 7 ? 12.345 25.981 -9.219 1.00 0.00 461 GLY A O 8
ATOM 7633 N N . GLU A 1 8 ? 11.870 25.488 -7.075 1.00 0.00 462 GLU A N 8
ATOM 7634 C CA . GLU A 1 8 ? 13.269 25.418 -6.667 1.00 0.00 462 GLU A CA 8
ATOM 7635 C C . GLU A 1 8 ? 13.905 24.111 -7.131 1.00 0.00 462 GLU A C 8
ATOM 7636 O O . GLU A 1 8 ? 15.012 24.103 -7.669 1.00 0.00 462 GLU A O 8
ATOM 7648 N N . PHE A 1 9 ? 13.198 23.006 -6.916 1.00 0.00 463 PHE A N 8
ATOM 7649 C CA . PHE A 1 9 ? 13.693 21.692 -7.310 1.00 0.00 463 PHE A CA 8
ATOM 7650 C C . PHE A 1 9 ? 13.034 21.229 -8.606 1.00 0.00 463 PHE A C 8
ATOM 7651 O O . PHE A 1 9 ? 11.863 21.501 -8.868 1.00 0.00 463 PHE A O 8
ATOM 7668 N N . PRO A 1 10 ? 13.805 20.511 -9.437 1.00 0.00 464 PRO A N 8
ATOM 7669 C CA . PRO A 1 10 ? 13.318 19.994 -10.719 1.00 0.00 464 PRO A CA 8
ATOM 7670 C C . PRO A 1 10 ? 12.297 18.875 -10.543 1.00 0.00 464 PRO A C 8
ATOM 7671 O O . PRO A 1 10 ? 11.489 18.613 -11.434 1.00 0.00 464 PRO A O 8
ATOM 7682 N N . ALA A 1 11 ? 12.338 18.219 -9.388 1.00 0.00 465 ALA A N 8
ATOM 7683 C CA . ALA A 1 11 ? 11.414 17.131 -9.094 1.00 0.00 465 ALA A CA 8
ATOM 7684 C C . ALA A 1 11 ? 9.973 17.629 -9.057 1.00 0.00 465 ALA A C 8
ATOM 7685 O O . ALA A 1 11 ? 9.711 18.770 -8.678 1.00 0.00 465 ALA A O 8
ATOM 7692 N N . GLN A 1 12 ? 9.043 16.765 -9.453 1.00 0.00 466 GLN A N 8
ATOM 7693 C CA . GLN A 1 12 ? 7.629 17.120 -9.466 1.00 0.00 466 GLN A CA 8
ATOM 7694 C C . GLN A 1 12 ? 7.065 17.160 -8.050 1.00 0.00 466 GLN A C 8
ATOM 7695 O O . GLN A 1 12 ? 7.701 16.694 -7.105 1.00 0.00 466 GLN A O 8
ATOM 7709 N N . GLU A 1 13 ? 5.868 17.720 -7.910 1.00 0.00 467 GLU A N 8
ATOM 7710 C CA . GLU A 1 13 ? 5.219 17.822 -6.608 1.00 0.00 467 GLU A CA 8
ATOM 7711 C C . GLU A 1 13 ? 3.773 17.341 -6.681 1.00 0.00 467 GLU A C 8
ATOM 7712 O O . GLU A 1 13 ? 2.855 18.130 -6.906 1.00 0.00 467 GLU A O 8
ATOM 7724 N N . LEU A 1 14 ? 3.578 16.041 -6.491 1.00 0.00 468 LEU A N 8
ATOM 7725 C CA . LEU A 1 14 ? 2.244 15.453 -6.535 1.00 0.00 468 LEU A CA 8
ATOM 7726 C C . LEU A 1 14 ? 1.898 14.786 -5.208 1.00 0.00 468 LEU A C 8
ATOM 7727 O O . LEU A 1 14 ? 2.756 14.627 -4.339 1.00 0.00 468 LEU A O 8
ATOM 7743 N N . ARG A 1 15 ? 0.636 14.398 -5.058 1.00 0.00 469 ARG A N 8
ATOM 7744 C CA . ARG A 1 15 ? 0.176 13.748 -3.836 1.00 0.00 469 ARG A CA 8
ATOM 7745 C C . ARG A 1 15 ? 0.547 12.267 -3.836 1.00 0.00 469 ARG A C 8
ATOM 7746 O O . ARG A 1 15 ? -0.128 11.446 -4.457 1.00 0.00 469 ARG A O 8
ATOM 7767 N N . LYS A 1 16 ? 1.625 11.933 -3.135 1.00 0.00 470 LYS A N 8
ATOM 7768 C CA . LYS A 1 16 ? 2.087 10.553 -3.052 1.00 0.00 470 LYS A CA 8
ATOM 7769 C C . LYS A 1 16 ? 1.894 9.998 -1.644 1.00 0.00 470 LYS A C 8
ATOM 7770 O O . LYS A 1 16 ? 2.863 9.759 -0.922 1.00 0.00 470 LYS A O 8
ATOM 7789 N N . TYR A 1 17 ? 0.639 9.795 -1.260 1.00 0.00 471 TYR A N 8
ATOM 7790 C CA . TYR A 1 17 ? 0.319 9.269 0.062 1.00 0.00 471 TYR A CA 8
ATOM 7791 C C . TYR A 1 17 ? -0.213 7.843 -0.033 1.00 0.00 471 TYR A C 8
ATOM 7792 O O . TYR A 1 17 ? -0.969 7.509 -0.946 1.00 0.00 471 TYR A O 8
ATOM 7810 N N . PHE A 1 18 ? 0.187 7.004 0.917 1.00 0.00 472 PHE A N 8
ATOM 7811 C CA . PHE A 1 18 ? -0.248 5.613 0.942 1.00 0.00 472 PHE A CA 8
ATOM 7812 C C . PHE A 1 18 ? -1.483 5.445 1.822 1.00 0.00 472 PHE A C 8
ATOM 7813 O O . PHE A 1 18 ? -1.393 5.466 3.050 1.00 0.00 472 PHE A O 8
ATOM 7830 N N . LYS A 1 19 ? -2.638 5.280 1.186 1.00 0.00 473 LYS A N 8
ATOM 7831 C CA . LYS A 1 19 ? -3.892 5.108 1.909 1.00 0.00 473 LYS A CA 8
ATOM 7832 C C . LYS A 1 19 ? -4.552 3.781 1.546 1.00 0.00 473 LYS A C 8
ATOM 7833 O O . LYS A 1 19 ? 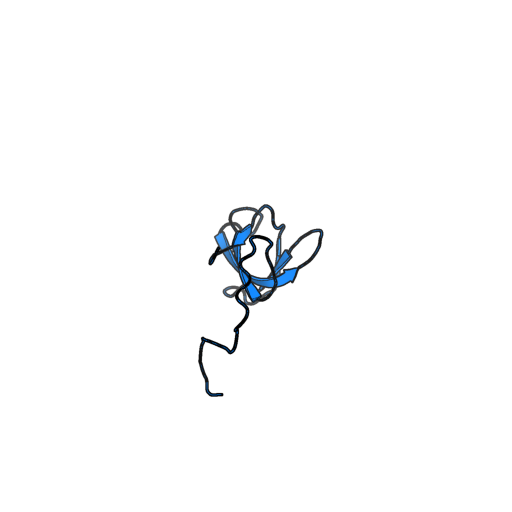-4.335 3.247 0.459 1.00 0.00 473 LYS A O 8
ATOM 7852 N N . MET A 1 20 ? -5.359 3.256 2.462 1.00 0.00 474 MET A N 8
ATOM 7853 C CA . MET A 1 20 ? -6.052 1.994 2.236 1.00 0.00 474 MET A CA 8
ATOM 7854 C C . MET A 1 20 ? -6.767 2.000 0.888 1.00 0.00 474 MET A C 8
ATOM 7855 O O . MET A 1 20 ? -7.446 2.964 0.539 1.00 0.00 474 MET A O 8
ATOM 7869 N N . GLY A 1 21 ? -6.609 0.916 0.134 1.00 0.00 475 GLY A N 8
ATOM 7870 C CA . GLY A 1 21 ? -7.245 0.818 -1.166 1.00 0.00 475 GLY A CA 8
ATOM 7871 C C . GLY A 1 21 ? -6.267 1.020 -2.307 1.00 0.00 475 GLY A C 8
ATOM 7872 O O . GLY A 1 21 ? -6.353 0.347 -3.334 1.00 0.00 475 GLY A O 8
ATOM 7876 N N . ASP A 1 22 ? -5.336 1.950 -2.127 1.00 0.00 476 ASP A N 8
ATOM 7877 C CA . ASP A 1 22 ? -4.338 2.240 -3.150 1.00 0.00 476 ASP A CA 8
ATOM 7878 C C . ASP A 1 22 ? -3.277 1.145 -3.199 1.00 0.00 476 ASP A C 8
ATOM 7879 O O . ASP A 1 22 ? -3.032 0.458 -2.207 1.00 0.00 476 ASP A O 8
ATOM 7888 N N . HIS A 1 23 ? -2.650 0.987 -4.361 1.00 0.00 477 HIS A N 8
ATOM 7889 C CA . HIS A 1 23 ? -1.615 -0.025 -4.540 1.00 0.00 477 HIS A CA 8
ATOM 7890 C C . HIS A 1 23 ? -0.226 0.583 -4.373 1.00 0.00 477 HIS A C 8
ATOM 7891 O O . HIS A 1 23 ? 0.014 1.726 -4.764 1.00 0.00 477 HIS A O 8
ATOM 7905 N N . VAL A 1 24 ? 0.686 -0.187 -3.788 1.00 0.00 478 VAL A N 8
ATOM 7906 C CA . VAL A 1 24 ? 2.051 0.275 -3.569 1.00 0.00 478 VAL A CA 8
ATOM 7907 C C . VAL A 1 24 ? 3.059 -0.830 -3.862 1.00 0.00 478 VAL A C 8
ATOM 7908 O O . VAL A 1 24 ? 2.685 -1.956 -4.191 1.00 0.00 478 VAL A O 8
ATOM 7921 N N . LYS A 1 25 ? 4.341 -0.502 -3.741 1.00 0.00 479 LYS A N 8
ATOM 7922 C CA . LYS A 1 25 ? 5.406 -1.466 -3.991 1.00 0.00 479 LYS A CA 8
ATOM 7923 C C . LYS A 1 25 ? 6.561 -1.266 -3.015 1.00 0.00 479 LYS A C 8
ATOM 7924 O O . LYS A 1 25 ? 6.742 -0.179 -2.466 1.00 0.00 479 LYS A O 8
ATOM 7943 N N . VAL A 1 26 ? 7.342 -2.321 -2.805 1.00 0.00 480 VAL A N 8
ATOM 7944 C CA . VAL A 1 26 ? 8.482 -2.260 -1.899 1.00 0.00 480 VAL A CA 8
ATOM 7945 C C . VAL A 1 26 ? 9.785 -2.066 -2.666 1.00 0.00 480 VAL A C 8
ATOM 7946 O O . VAL A 1 26 ? 10.256 -2.975 -3.350 1.00 0.00 480 VAL A O 8
ATOM 7959 N N . ILE A 1 27 ? 10.364 -0.876 -2.546 1.00 0.00 481 ILE A N 8
ATOM 7960 C CA . ILE A 1 27 ? 11.614 -0.563 -3.228 1.00 0.00 481 ILE A CA 8
ATOM 7961 C C . ILE A 1 27 ? 12.817 -0.925 -2.363 1.00 0.00 481 ILE A C 8
ATOM 7962 O O . ILE A 1 27 ? 13.912 -1.158 -2.872 1.00 0.00 481 ILE A O 8
ATOM 7978 N N . ALA A 1 28 ? 12.603 -0.971 -1.052 1.00 0.00 482 ALA A N 8
ATOM 7979 C CA . ALA A 1 28 ? 13.669 -1.309 -0.116 1.00 0.00 482 ALA A CA 8
ATOM 7980 C C . ALA A 1 28 ? 13.131 -2.116 1.060 1.00 0.00 482 ALA A C 8
ATOM 7981 O O . ALA A 1 28 ? 11.920 -2.263 1.223 1.00 0.00 482 ALA A O 8
ATOM 7988 N N . GLY A 1 29 ? 14.039 -2.638 1.879 1.00 0.00 483 GLY A N 8
ATOM 7989 C CA . GLY A 1 29 ? 13.636 -3.425 3.030 1.00 0.00 483 GLY A CA 8
ATOM 7990 C C . GLY A 1 29 ? 13.842 -4.911 2.816 1.00 0.00 483 GLY A C 8
ATOM 7991 O O . GLY A 1 29 ? 14.667 -5.319 1.999 1.00 0.00 483 GLY A O 8
ATOM 7995 N N . ARG A 1 30 ? 13.093 -5.723 3.555 1.00 0.00 484 ARG A N 8
ATOM 7996 C CA . ARG A 1 30 ? 13.200 -7.173 3.445 1.00 0.00 484 ARG A CA 8
ATOM 7997 C C . ARG A 1 30 ? 12.327 -7.698 2.308 1.00 0.00 484 ARG A C 8
ATOM 7998 O O . ARG A 1 30 ? 12.613 -8.742 1.723 1.00 0.00 484 ARG A O 8
ATOM 8019 N N . PHE A 1 31 ? 11.261 -6.966 2.002 1.00 0.00 485 PHE A N 8
ATOM 8020 C CA . PHE A 1 31 ? 10.345 -7.358 0.937 1.00 0.00 485 PHE A CA 8
ATOM 8021 C C . PHE A 1 31 ? 10.645 -6.591 -0.348 1.00 0.00 485 PHE A C 8
ATOM 8022 O O . PHE A 1 31 ? 9.755 -6.358 -1.165 1.00 0.00 485 PHE A O 8
ATOM 8039 N N . GLU A 1 32 ? 11.904 -6.201 -0.517 1.00 0.00 486 GLU A N 8
ATOM 8040 C CA . GLU A 1 32 ? 12.321 -5.459 -1.701 1.00 0.00 486 GLU A CA 8
ATOM 8041 C C . GLU A 1 32 ? 11.943 -6.210 -2.975 1.00 0.00 486 GLU A C 8
ATOM 8042 O O . GLU A 1 32 ? 12.383 -7.336 -3.198 1.00 0.00 486 GLU A O 8
ATOM 8054 N N . GLY A 1 33 ? 11.121 -5.576 -3.807 1.00 0.00 487 GLY A N 8
ATOM 8055 C CA . GLY A 1 33 ? 10.696 -6.198 -5.047 1.00 0.00 487 GLY A CA 8
ATOM 8056 C C . GLY A 1 33 ? 9.330 -6.845 -4.932 1.00 0.00 487 GLY A C 8
ATOM 8057 O O . GLY A 1 33 ? 8.953 -7.666 -5.769 1.00 0.00 487 GLY A O 8
ATOM 8061 N N . ASP A 1 34 ? 8.588 -6.477 -3.894 1.00 0.00 488 ASP A N 8
ATOM 8062 C CA . ASP A 1 34 ? 7.256 -7.028 -3.673 1.00 0.00 488 ASP A CA 8
ATOM 8063 C C . ASP A 1 34 ? 6.196 -5.933 -3.748 1.00 0.00 488 ASP A C 8
ATOM 8064 O O . ASP A 1 34 ? 6.390 -4.829 -3.240 1.00 0.00 488 ASP A O 8
ATOM 8073 N N . THR A 1 35 ? 5.073 -6.247 -4.388 1.00 0.00 489 THR A N 8
ATOM 8074 C CA . THR A 1 35 ? 3.983 -5.291 -4.532 1.00 0.00 489 THR A CA 8
ATOM 8075 C C . THR A 1 35 ? 2.713 -5.799 -3.860 1.00 0.00 489 THR A C 8
ATOM 8076 O O . THR A 1 35 ? 2.547 -7.000 -3.653 1.00 0.00 489 THR A O 8
ATOM 8087 N N . GLY A 1 36 ? 1.818 -4.876 -3.520 1.00 0.00 490 GLY A N 8
ATOM 8088 C CA . GLY A 1 36 ? 0.574 -5.251 -2.875 1.00 0.00 490 GLY A CA 8
ATOM 8089 C C . GLY A 1 36 ? -0.320 -4.057 -2.602 1.00 0.00 490 GLY A C 8
ATOM 8090 O O . GLY A 1 36 ? 0.091 -2.910 -2.780 1.00 0.00 490 GLY A O 8
ATOM 8094 N N . LEU A 1 37 ? -1.547 -4.326 -2.170 1.00 0.00 491 LEU A N 8
ATOM 8095 C CA . LEU A 1 37 ? -2.504 -3.265 -1.874 1.00 0.00 491 LEU A CA 8
ATOM 8096 C C . LEU A 1 37 ? -2.406 -2.837 -0.413 1.00 0.00 491 LEU A C 8
ATOM 8097 O O . LEU A 1 37 ? -1.814 -3.535 0.410 1.00 0.00 491 LEU A O 8
ATOM 8113 N N . ILE A 1 38 ? -2.992 -1.686 -0.099 1.00 0.00 492 ILE A N 8
ATOM 8114 C CA . ILE A 1 38 ? -2.973 -1.167 1.263 1.00 0.00 492 ILE A CA 8
ATOM 8115 C C . ILE A 1 38 ? -4.247 -1.544 2.013 1.00 0.00 492 ILE A C 8
ATOM 8116 O O . ILE A 1 38 ? -5.323 -1.015 1.736 1.00 0.00 492 ILE A O 8
ATOM 8132 N N . VAL A 1 39 ? -4.116 -2.462 2.965 1.00 0.00 493 VAL A N 8
ATOM 8133 C CA . VAL A 1 39 ? -5.256 -2.909 3.758 1.00 0.00 493 VAL A CA 8
ATOM 8134 C C . VAL A 1 39 ? -5.366 -2.118 5.056 1.00 0.00 493 VAL A C 8
ATOM 8135 O O . VAL A 1 39 ? -6.465 -1.802 5.512 1.00 0.00 493 VAL A O 8
ATOM 8148 N N . ARG A 1 40 ? -4.219 -1.800 5.648 1.00 0.00 494 ARG A N 8
ATOM 8149 C CA . ARG A 1 40 ? -4.186 -1.047 6.896 1.00 0.00 494 ARG A CA 8
ATOM 8150 C C . ARG A 1 40 ? -3.044 -0.034 6.889 1.00 0.00 494 ARG A C 8
ATOM 8151 O O . ARG A 1 40 ? -2.035 -0.225 6.210 1.00 0.00 494 ARG A O 8
ATOM 8172 N N . VAL A 1 41 ? -3.210 1.042 7.651 1.00 0.00 495 VAL A N 8
ATOM 8173 C CA . VAL A 1 41 ? -2.194 2.084 7.733 1.00 0.00 495 VAL A CA 8
ATOM 8174 C C . VAL A 1 41 ? -2.046 2.596 9.162 1.00 0.00 495 VAL A C 8
ATOM 8175 O O . VAL A 1 41 ? -3.028 2.973 9.801 1.00 0.00 495 VAL A O 8
ATOM 8188 N N . GLU A 1 42 ? -0.812 2.606 9.657 1.00 0.00 496 GLU A N 8
ATOM 8189 C CA . GLU A 1 42 ? -0.537 3.071 11.011 1.00 0.00 496 GLU A CA 8
ATOM 8190 C C . GLU A 1 42 ? 0.477 4.212 10.999 1.00 0.00 496 GLU A C 8
ATOM 8191 O O . GLU A 1 42 ? 1.437 4.194 10.230 1.00 0.00 496 GLU A O 8
ATOM 8203 N N . GLU A 1 43 ? 0.253 5.204 11.856 1.00 0.00 497 GLU A N 8
ATOM 8204 C CA . GLU A 1 43 ? 1.146 6.353 11.942 1.00 0.00 497 GLU A CA 8
ATOM 8205 C C . GLU A 1 43 ? 2.606 5.911 11.925 1.00 0.00 497 GLU A C 8
ATOM 8206 O O . GLU A 1 43 ? 3.495 6.681 11.563 1.00 0.00 497 GLU A O 8
ATOM 8218 N N . ASN A 1 44 ? 2.845 4.664 12.320 1.00 0.00 498 ASN A N 8
ATOM 8219 C CA . ASN A 1 44 ? 4.197 4.119 12.352 1.00 0.00 498 ASN A CA 8
ATOM 8220 C C . ASN A 1 44 ? 4.562 3.490 11.010 1.00 0.00 498 ASN A C 8
ATOM 8221 O O . ASN A 1 44 ? 5.411 4.003 10.282 1.00 0.00 498 ASN A O 8
ATOM 8232 N N . PHE A 1 45 ? 3.912 2.375 10.690 1.00 0.00 499 PHE A N 8
ATOM 8233 C CA . PHE A 1 45 ? 4.168 1.676 9.436 1.00 0.00 499 PHE A CA 8
ATOM 8234 C C . PHE A 1 45 ? 2.861 1.360 8.713 1.00 0.00 499 PHE A C 8
ATOM 8235 O O . PHE A 1 45 ? 1.775 1.543 9.263 1.00 0.00 499 PHE A O 8
ATOM 8252 N N . VAL A 1 46 ? 2.975 0.886 7.477 1.00 0.00 500 VAL A N 8
ATOM 8253 C CA . VAL A 1 46 ? 1.805 0.545 6.678 1.00 0.00 500 VAL A CA 8
ATOM 8254 C C . VAL A 1 46 ? 1.771 -0.946 6.361 1.00 0.00 500 VAL A C 8
ATOM 8255 O O . VAL A 1 46 ? 2.795 -1.542 6.026 1.00 0.00 500 VAL A O 8
ATOM 8268 N N . ILE A 1 47 ? 0.588 -1.542 6.469 1.00 0.00 501 ILE A N 8
ATOM 8269 C CA . ILE A 1 47 ? 0.422 -2.963 6.192 1.00 0.00 501 ILE A CA 8
ATOM 8270 C C . ILE A 1 47 ? -0.256 -3.185 4.844 1.00 0.00 501 ILE A C 8
ATOM 8271 O O . ILE A 1 47 ? -1.459 -2.967 4.698 1.00 0.00 501 ILE A O 8
ATOM 8287 N N . LEU A 1 48 ? 0.524 -3.621 3.861 1.00 0.00 502 LEU A N 8
ATOM 8288 C CA . LEU A 1 48 ? -0.001 -3.875 2.524 1.00 0.00 502 LEU A CA 8
ATOM 8289 C C . LEU A 1 48 ? -0.174 -5.371 2.282 1.00 0.00 502 LEU A C 8
ATOM 8290 O O . LEU A 1 48 ? 0.697 -6.171 2.623 1.00 0.00 502 LEU A O 8
ATOM 8306 N N . PHE A 1 49 ? -1.304 -5.742 1.688 1.00 0.00 503 PHE A N 8
ATOM 8307 C CA . PHE A 1 49 ? -1.591 -7.142 1.399 1.00 0.00 503 PHE A CA 8
ATOM 8308 C C . PHE A 1 49 ? -0.879 -7.592 0.127 1.00 0.00 503 PHE A C 8
ATOM 8309 O O . PHE A 1 49 ? -0.973 -6.940 -0.913 1.00 0.00 503 PHE A O 8
ATOM 8326 N N . SER A 1 50 ? -0.167 -8.710 0.218 1.00 0.00 504 SER A N 8
ATOM 8327 C CA . SER A 1 50 ? 0.566 -9.246 -0.923 1.00 0.00 504 SER A CA 8
ATOM 8328 C C . SER A 1 50 ? -0.342 -10.108 -1.795 1.00 0.00 504 SER A C 8
ATOM 8329 O O . SER A 1 50 ? -1.271 -10.748 -1.301 1.00 0.00 504 SER A O 8
ATOM 8337 N N . ASP A 1 51 ? -0.067 -10.120 -3.094 1.00 0.00 505 ASP A N 8
ATOM 8338 C CA . ASP A 1 51 ? -0.858 -10.903 -4.037 1.00 0.00 505 ASP A CA 8
ATOM 8339 C C . ASP A 1 51 ? -0.174 -12.232 -4.345 1.00 0.00 505 ASP A C 8
ATOM 8340 O O . ASP A 1 51 ? -0.786 -13.140 -4.910 1.00 0.00 505 ASP A O 8
ATOM 8349 N N . LEU A 1 52 ? 1.096 -12.339 -3.973 1.00 0.00 506 LEU A N 8
ATOM 8350 C CA . LEU A 1 52 ? 1.864 -13.556 -4.211 1.00 0.00 506 LEU A CA 8
ATOM 8351 C C . LEU A 1 52 ? 1.876 -14.443 -2.970 1.00 0.00 506 LEU A C 8
ATOM 8352 O O . LEU A 1 52 ? 1.566 -15.633 -3.040 1.00 0.00 506 LEU A O 8
ATOM 8368 N N . THR A 1 53 ? 2.235 -13.856 -1.832 1.00 0.00 507 THR A N 8
ATOM 8369 C CA . THR A 1 53 ? 2.286 -14.592 -0.575 1.00 0.00 507 THR A CA 8
ATOM 8370 C C . THR A 1 53 ? 0.908 -14.674 0.071 1.00 0.00 507 THR A C 8
ATOM 8371 O O . THR A 1 53 ? 0.733 -15.326 1.100 1.00 0.00 507 THR A O 8
ATOM 8382 N N . MET A 1 54 ? -0.067 -14.010 -0.540 1.00 0.00 508 MET A N 8
ATOM 8383 C CA . MET A 1 54 ? -1.431 -14.010 -0.024 1.00 0.00 508 MET A CA 8
ATOM 8384 C C . MET A 1 54 ? -1.443 -13.764 1.481 1.00 0.00 508 MET A C 8
ATOM 8385 O O . MET A 1 54 ? -2.277 -14.311 2.203 1.00 0.00 508 MET A O 8
ATOM 8399 N N . HIS A 1 55 ? -0.513 -12.938 1.949 1.00 0.00 509 HIS A N 8
ATOM 8400 C CA . HIS A 1 55 ? -0.417 -12.619 3.369 1.00 0.00 509 HIS A CA 8
ATOM 8401 C C . HIS A 1 55 ? -0.267 -11.116 3.580 1.00 0.00 509 HIS A C 8
ATOM 8402 O O . HIS A 1 55 ? -0.175 -10.352 2.620 1.00 0.00 509 HIS A O 8
ATOM 8416 N N . GLU A 1 56 ? -0.244 -10.699 4.842 1.00 0.00 510 GLU A N 8
ATOM 8417 C CA . GLU A 1 56 ? -0.107 -9.287 5.178 1.00 0.00 510 GLU A CA 8
ATOM 8418 C C . GLU A 1 56 ? 1.353 -8.929 5.439 1.00 0.00 510 GLU A C 8
ATOM 8419 O O . GLU A 1 56 ? 1.976 -9.449 6.366 1.00 0.00 510 GLU A O 8
ATOM 8431 N N . LEU A 1 57 ? 1.894 -8.038 4.615 1.00 0.00 511 LEU A N 8
ATOM 8432 C CA . LEU A 1 57 ? 3.282 -7.610 4.755 1.00 0.00 511 LEU A CA 8
ATOM 8433 C C . LEU A 1 57 ? 3.364 -6.242 5.426 1.00 0.00 511 LEU A C 8
ATOM 8434 O O . LEU A 1 57 ? 2.619 -5.324 5.083 1.00 0.00 511 LEU A O 8
ATOM 8450 N N . LYS A 1 58 ? 4.277 -6.112 6.382 1.00 0.00 512 LYS A N 8
ATOM 8451 C CA . LYS A 1 58 ? 4.461 -4.856 7.099 1.00 0.00 512 LYS A CA 8
ATOM 8452 C C . LYS A 1 58 ? 5.759 -4.174 6.677 1.00 0.00 512 LYS A C 8
ATOM 8453 O O . LYS A 1 58 ? 6.818 -4.799 6.643 1.00 0.00 512 LYS A O 8
ATOM 8472 N N . VAL A 1 59 ? 5.668 -2.886 6.358 1.00 0.00 513 VAL A N 8
ATOM 8473 C CA . VAL A 1 59 ? 6.835 -2.118 5.941 1.00 0.00 513 VAL A CA 8
ATOM 8474 C C . VAL A 1 59 ? 6.625 -0.627 6.177 1.00 0.00 513 VAL A C 8
ATOM 8475 O O . VAL A 1 59 ? 5.499 -0.131 6.117 1.00 0.00 513 VAL A O 8
ATOM 8488 N N . LEU A 1 60 ? 7.715 0.084 6.445 1.00 0.00 514 LEU A N 8
ATOM 8489 C CA . LEU A 1 60 ? 7.650 1.520 6.689 1.00 0.00 514 LEU A CA 8
ATOM 8490 C C . LEU A 1 60 ? 7.283 2.274 5.415 1.00 0.00 514 LEU A C 8
ATOM 8491 O O . LEU A 1 60 ? 7.566 1.833 4.301 1.00 0.00 514 LEU A O 8
ATOM 8507 N N . PRO A 1 61 ? 6.640 3.439 5.581 1.00 0.00 515 PRO A N 8
ATOM 8508 C CA . PRO A 1 61 ? 6.222 4.280 4.455 1.00 0.00 515 PRO A CA 8
ATOM 8509 C C . PRO A 1 61 ? 7.407 4.923 3.742 1.00 0.00 515 PRO A C 8
ATOM 8510 O O . PRO A 1 61 ? 7.232 5.681 2.787 1.00 0.00 515 PRO A O 8
ATOM 8521 N N . ARG A 1 62 ? 8.612 4.616 4.210 1.00 0.00 516 ARG A N 8
ATOM 8522 C CA . ARG A 1 62 ? 9.825 5.165 3.617 1.00 0.00 516 ARG A CA 8
ATOM 8523 C C . ARG A 1 62 ? 10.373 4.234 2.540 1.00 0.00 516 ARG A C 8
ATOM 8524 O O . ARG A 1 62 ? 11.035 4.676 1.601 1.00 0.00 516 ARG A O 8
ATOM 8545 N N . ASP A 1 63 ? 10.093 2.943 2.682 1.00 0.00 517 ASP A N 8
ATOM 8546 C CA . ASP A 1 63 ? 10.556 1.949 1.721 1.00 0.00 517 ASP A CA 8
ATOM 8547 C C . ASP A 1 63 ? 9.403 1.450 0.856 1.00 0.00 517 ASP A C 8
ATOM 8548 O O . ASP A 1 63 ? 9.307 0.258 0.558 1.00 0.00 517 ASP A O 8
ATOM 8557 N N . LEU A 1 64 ? 8.530 2.367 0.457 1.00 0.00 518 LEU A N 8
ATOM 8558 C CA . LEU A 1 64 ? 7.382 2.021 -0.374 1.00 0.00 518 LEU A CA 8
ATOM 8559 C C . LEU A 1 64 ? 7.089 3.123 -1.387 1.00 0.00 518 LEU A C 8
ATOM 8560 O O . LEU A 1 64 ? 7.557 4.252 -1.241 1.00 0.00 518 LEU A O 8
ATOM 8576 N N . GLN A 1 65 ? 6.312 2.787 -2.411 1.00 0.00 519 GLN A N 8
ATOM 8577 C CA . GLN A 1 65 ? 5.956 3.750 -3.447 1.00 0.00 519 GLN A CA 8
ATOM 8578 C C . GLN A 1 65 ? 4.610 3.403 -4.073 1.00 0.00 519 GLN A C 8
ATOM 8579 O O . GLN A 1 65 ? 4.323 2.236 -4.347 1.00 0.00 519 GLN A O 8
ATOM 8593 N N . LEU A 1 66 ? 3.787 4.421 -4.298 1.00 0.00 520 LEU A N 8
ATOM 8594 C CA . LEU A 1 66 ? 2.470 4.224 -4.893 1.00 0.00 520 LEU A CA 8
ATOM 8595 C C . LEU A 1 66 ? 2.588 3.647 -6.300 1.00 0.00 520 LEU A C 8
ATOM 8596 O O . LEU A 1 66 ? 3.631 3.765 -6.944 1.00 0.00 520 LEU A O 8
ATOM 8612 N N . CYS A 1 67 ? 1.513 3.024 -6.770 1.00 0.00 521 CYS A N 8
ATOM 8613 C CA . CYS A 1 67 ? 1.496 2.430 -8.102 1.00 0.00 521 CYS A CA 8
ATOM 8614 C C . CYS A 1 67 ? 0.350 2.995 -8.935 1.00 0.00 521 CYS A C 8
ATOM 8615 O O . CYS A 1 67 ? 0.429 3.047 -10.163 1.00 0.00 521 CYS A O 8
ATOM 8623 N N . SER A 1 68 ? -0.714 3.417 -8.260 1.00 0.00 522 SER A N 8
ATOM 8624 C CA . SER A 1 68 ? -1.879 3.974 -8.938 1.00 0.00 522 SER A CA 8
ATOM 8625 C C . SER A 1 68 ? -2.148 5.401 -8.471 1.00 0.00 522 SER A C 8
ATOM 8626 O O . SER A 1 68 ? -3.281 5.755 -8.146 1.00 0.00 522 SER A O 8
ATOM 8634 N N . GLU A 1 69 ? -1.098 6.216 -8.442 1.00 0.00 523 GLU A N 8
ATOM 8635 C CA . GLU A 1 69 ? -1.221 7.604 -8.014 1.00 0.00 523 GLU A CA 8
ATOM 8636 C C . GLU A 1 69 ? -2.065 8.405 -9.002 1.00 0.00 523 GLU A C 8
ATOM 8637 O O . GLU A 1 69 ? -2.180 9.625 -8.888 1.00 0.00 523 GLU A O 8
ATOM 8649 N N . GLY A 1 1 ? 17.132 42.382 2.041 1.00 0.00 455 GLY A N 9
ATOM 8650 C CA . GLY A 1 1 ? 18.562 42.135 2.029 1.00 0.00 455 GLY A CA 9
ATOM 8651 C C . GLY A 1 1 ? 18.907 40.753 1.513 1.00 0.00 455 GLY A C 9
ATOM 8652 O O . GLY A 1 1 ? 18.288 40.263 0.568 1.00 0.00 455 GLY A O 9
ATOM 8656 N N . SER A 1 2 ? 19.900 40.122 2.132 1.00 0.00 456 SER A N 9
ATOM 8657 C CA . SER A 1 2 ? 20.331 38.789 1.726 1.00 0.00 456 SER A CA 9
ATOM 8658 C C . SER A 1 2 ? 19.976 37.755 2.790 1.00 0.00 456 SER A C 9
ATOM 8659 O O . SER A 1 2 ? 19.445 36.688 2.482 1.00 0.00 456 SER A O 9
ATOM 8667 N N . SER A 1 3 ? 20.273 38.081 4.044 1.00 0.00 457 SER A N 9
ATOM 8668 C CA . SER A 1 3 ? 19.990 37.180 5.155 1.00 0.00 457 SER A CA 9
ATOM 8669 C C . SER A 1 3 ? 18.490 37.109 5.428 1.00 0.00 457 SER A C 9
ATOM 8670 O O . SER A 1 3 ? 17.803 38.129 5.452 1.00 0.00 457 SER A O 9
ATOM 8678 N N . GLY A 1 4 ? 17.989 35.894 5.634 1.00 0.00 458 GLY A N 9
ATOM 8679 C CA . GLY A 1 4 ? 16.575 35.711 5.903 1.00 0.00 458 GLY A CA 9
ATOM 8680 C C . GLY A 1 4 ? 15.754 35.600 4.634 1.00 0.00 458 GLY A C 9
ATOM 8681 O O . GLY A 1 4 ? 16.260 35.178 3.594 1.00 0.00 458 GLY A O 9
ATOM 8685 N N . SER A 1 5 ? 14.482 35.977 4.719 1.00 0.00 459 SER A N 9
ATOM 8686 C CA . SER A 1 5 ? 13.587 35.911 3.570 1.00 0.00 459 SER A CA 9
ATOM 8687 C C . SER A 1 5 ? 14.327 36.266 2.284 1.00 0.00 459 SER A C 9
ATOM 8688 O O . SER A 1 5 ? 14.641 37.431 2.037 1.00 0.00 459 SER A O 9
ATOM 8696 N N . SER A 1 6 ? 14.603 35.254 1.468 1.00 0.00 460 SER A N 9
ATOM 8697 C CA . SER A 1 6 ? 15.309 35.457 0.209 1.00 0.00 460 SER A CA 9
ATOM 8698 C C . SER A 1 6 ? 15.101 34.271 -0.728 1.00 0.00 460 SER A C 9
ATOM 8699 O O . SER A 1 6 ? 15.659 33.195 -0.519 1.00 0.00 460 SER A O 9
ATOM 8707 N N . GLY A 1 7 ? 14.293 34.478 -1.763 1.00 0.00 461 GLY A N 9
ATOM 8708 C CA . GLY A 1 7 ? 14.024 33.418 -2.718 1.00 0.00 461 GLY A CA 9
ATOM 8709 C C . GLY A 1 7 ? 12.541 33.220 -2.962 1.00 0.00 461 GLY A C 9
ATOM 8710 O O . GLY A 1 7 ? 11.748 34.145 -2.788 1.00 0.00 461 GLY A O 9
ATOM 8714 N N . GLU A 1 8 ? 12.166 32.011 -3.367 1.00 0.00 462 GLU A N 9
ATOM 8715 C CA . GLU A 1 8 ? 10.768 31.696 -3.638 1.00 0.00 462 GLU A CA 9
ATOM 8716 C C . GLU A 1 8 ? 10.396 30.334 -3.060 1.00 0.00 462 GLU A C 9
ATOM 8717 O O . GLU A 1 8 ? 11.259 29.485 -2.836 1.00 0.00 462 GLU A O 9
ATOM 8729 N N . PHE A 1 9 ? 9.104 30.133 -2.820 1.00 0.00 463 PHE A N 9
ATOM 8730 C CA . PHE A 1 9 ? 8.616 28.875 -2.266 1.00 0.00 463 PHE A CA 9
ATOM 8731 C C . PHE A 1 9 ? 8.133 27.944 -3.375 1.00 0.00 463 PHE A C 9
ATOM 8732 O O . PHE A 1 9 ? 7.583 28.376 -4.387 1.00 0.00 463 PHE A O 9
ATOM 8749 N N . PRO A 1 10 ? 8.345 26.634 -3.180 1.00 0.00 464 PRO A N 9
ATOM 8750 C CA . PRO A 1 10 ? 7.940 25.614 -4.152 1.00 0.00 464 PRO A CA 9
ATOM 8751 C C . PRO A 1 10 ? 6.425 25.457 -4.230 1.00 0.00 464 PRO A C 9
ATOM 8752 O O . PRO A 1 10 ? 5.738 25.459 -3.209 1.00 0.00 464 PRO A O 9
ATOM 8763 N N . ALA A 1 11 ? 5.911 25.322 -5.448 1.00 0.00 465 ALA A N 9
ATOM 8764 C CA . ALA A 1 11 ? 4.477 25.162 -5.659 1.00 0.00 465 ALA A CA 9
ATOM 8765 C C . ALA A 1 11 ? 4.146 23.750 -6.131 1.00 0.00 465 ALA A C 9
ATOM 8766 O O . ALA A 1 11 ? 3.251 23.556 -6.952 1.00 0.00 465 ALA A O 9
ATOM 8773 N N . GLN A 1 12 ? 4.874 22.770 -5.607 1.00 0.00 466 GLN A N 9
ATOM 8774 C CA . GLN A 1 12 ? 4.658 21.376 -5.976 1.00 0.00 466 GLN A CA 9
ATOM 8775 C C . GLN A 1 12 ? 3.492 20.780 -5.193 1.00 0.00 466 GLN A C 9
ATOM 8776 O O . GLN A 1 12 ? 3.676 20.252 -4.097 1.00 0.00 466 GLN A O 9
ATOM 8790 N N . GLU A 1 13 ? 2.295 20.870 -5.763 1.00 0.00 467 GLU A N 9
ATOM 8791 C CA . GLU A 1 13 ? 1.100 20.340 -5.117 1.00 0.00 467 GLU A CA 9
ATOM 8792 C C . GLU A 1 13 ? 0.798 18.927 -5.607 1.00 0.00 467 GLU A C 9
ATOM 8793 O O . GLU A 1 13 ? 0.241 18.739 -6.689 1.00 0.00 467 GLU A O 9
ATOM 8805 N N . LEU A 1 14 ? 1.169 17.937 -4.803 1.00 0.00 468 LEU A N 9
ATOM 8806 C CA . LEU A 1 14 ? 0.939 16.539 -5.154 1.00 0.00 468 LEU A CA 9
ATOM 8807 C C . LEU A 1 14 ? 0.325 15.778 -3.983 1.00 0.00 468 LEU A C 9
ATOM 8808 O O . LEU A 1 14 ? 0.441 16.194 -2.830 1.00 0.00 468 LEU A O 9
ATOM 8824 N N . ARG A 1 15 ? -0.328 14.661 -4.288 1.00 0.00 469 ARG A N 9
ATOM 8825 C CA . ARG A 1 15 ? -0.959 13.841 -3.261 1.00 0.00 469 ARG A CA 9
ATOM 8826 C C . ARG A 1 15 ? -0.413 12.417 -3.290 1.00 0.00 469 ARG A C 9
ATOM 8827 O O . ARG A 1 15 ? -1.059 11.502 -3.802 1.00 0.00 469 ARG A O 9
ATOM 8848 N N . LYS A 1 16 ? 0.782 12.235 -2.738 1.00 0.00 470 LYS A N 9
ATOM 8849 C CA . LYS A 1 16 ? 1.417 10.923 -2.700 1.00 0.00 470 LYS A CA 9
ATOM 8850 C C . LYS A 1 16 ? 1.382 10.343 -1.289 1.00 0.00 470 LYS A C 9
ATOM 8851 O O . LYS A 1 16 ? 2.354 10.446 -0.541 1.00 0.00 470 LYS A O 9
ATOM 8870 N N . TYR A 1 17 ? 0.257 9.731 -0.934 1.00 0.00 471 TYR A N 9
ATOM 8871 C CA . TYR A 1 17 ? 0.096 9.135 0.387 1.00 0.00 471 TYR A CA 9
ATOM 8872 C C . TYR A 1 17 ? -0.439 7.711 0.280 1.00 0.00 471 TYR A C 9
ATOM 8873 O O . TYR A 1 17 ? -1.387 7.444 -0.459 1.00 0.00 471 TYR A O 9
ATOM 8891 N N . PHE A 1 18 ? 0.176 6.797 1.025 1.00 0.00 472 PHE A N 9
ATOM 8892 C CA . PHE A 1 18 ? -0.237 5.399 1.015 1.00 0.00 472 PHE A CA 9
ATOM 8893 C C . PHE A 1 18 ? -1.500 5.199 1.847 1.00 0.00 472 PHE A C 9
ATOM 8894 O O . PHE A 1 18 ? -1.442 5.107 3.074 1.00 0.00 472 PHE A O 9
ATOM 8911 N N . LYS A 1 19 ? -2.643 5.133 1.172 1.00 0.00 473 LYS A N 9
ATOM 8912 C CA . LYS A 1 19 ? -3.921 4.944 1.846 1.00 0.00 473 LYS A CA 9
ATOM 8913 C C . LYS A 1 19 ? -4.519 3.582 1.507 1.00 0.00 473 LYS A C 9
ATOM 8914 O O . LYS A 1 19 ? -4.155 2.967 0.505 1.00 0.00 473 LYS A O 9
ATOM 8933 N N . MET A 1 20 ? -5.438 3.118 2.347 1.00 0.00 474 MET A N 9
ATOM 8934 C CA . MET A 1 20 ? -6.087 1.829 2.134 1.00 0.00 474 MET A CA 9
ATOM 8935 C C . MET A 1 20 ? -6.825 1.807 0.799 1.00 0.00 474 MET A C 9
ATOM 8936 O O . MET A 1 20 ? -7.651 2.675 0.521 1.00 0.00 474 MET A O 9
ATOM 8950 N N . GLY A 1 21 ? -6.520 0.808 -0.024 1.00 0.00 475 GLY A N 9
ATOM 8951 C CA . GLY A 1 21 ? -7.163 0.693 -1.320 1.00 0.00 475 GLY A CA 9
ATOM 8952 C C . GLY A 1 21 ? -6.198 0.912 -2.468 1.00 0.00 475 GLY A C 9
ATOM 8953 O O . GLY A 1 21 ? -6.292 0.250 -3.502 1.00 0.00 475 GLY A O 9
ATOM 8957 N N . ASP A 1 22 ? -5.268 1.844 -2.288 1.00 0.00 476 ASP A N 9
ATOM 8958 C CA . ASP A 1 22 ? -4.282 2.149 -3.317 1.00 0.00 476 ASP A CA 9
ATOM 8959 C C . ASP A 1 22 ? -3.213 1.063 -3.385 1.00 0.00 476 ASP A C 9
ATOM 8960 O O . ASP A 1 22 ? -3.028 0.299 -2.436 1.00 0.00 476 ASP A O 9
ATOM 8969 N N . HIS A 1 23 ? -2.512 0.999 -4.513 1.00 0.00 477 HIS A N 9
ATOM 8970 C CA . HIS A 1 23 ? -1.461 0.005 -4.704 1.00 0.00 477 HIS A CA 9
ATOM 8971 C C . HIS A 1 23 ? -0.084 0.618 -4.467 1.00 0.00 477 HIS A C 9
ATOM 8972 O O . HIS A 1 23 ? 0.238 1.675 -5.009 1.00 0.00 477 HIS A O 9
ATOM 8986 N N . VAL A 1 24 ? 0.724 -0.053 -3.652 1.00 0.00 478 VAL A N 9
ATOM 8987 C CA . VAL A 1 24 ? 2.066 0.425 -3.343 1.00 0.00 478 VAL A CA 9
ATOM 8988 C C . VAL A 1 24 ? 3.118 -0.616 -3.710 1.00 0.00 478 VAL A C 9
ATOM 8989 O O . VAL A 1 24 ? 2.843 -1.816 -3.722 1.00 0.00 478 VAL A O 9
ATOM 9002 N N . LYS A 1 25 ? 4.326 -0.149 -4.007 1.00 0.00 479 LYS A N 9
ATOM 9003 C CA . LYS A 1 25 ? 5.422 -1.038 -4.373 1.00 0.00 479 LYS A CA 9
ATOM 9004 C C . LYS A 1 25 ? 6.596 -0.877 -3.413 1.00 0.00 479 LYS A C 9
ATOM 9005 O O . LYS A 1 25 ? 6.949 0.238 -3.028 1.00 0.00 479 LYS A O 9
ATOM 9024 N N . VAL A 1 26 ? 7.200 -1.998 -3.030 1.00 0.00 480 VAL A N 9
ATOM 9025 C CA . VAL A 1 26 ? 8.336 -1.981 -2.117 1.00 0.00 480 VAL A CA 9
ATOM 9026 C C . VAL A 1 26 ? 9.654 -1.909 -2.880 1.00 0.00 480 VAL A C 9
ATOM 9027 O O . VAL A 1 26 ? 9.953 -2.774 -3.704 1.00 0.00 480 VAL A O 9
ATOM 9040 N N . ILE A 1 27 ? 10.437 -0.873 -2.601 1.00 0.00 481 ILE A N 9
ATOM 9041 C CA . ILE A 1 27 ? 11.724 -0.690 -3.260 1.00 0.00 481 ILE A CA 9
ATOM 9042 C C . ILE A 1 27 ? 12.877 -1.014 -2.316 1.00 0.00 481 ILE A C 9
ATOM 9043 O O . ILE A 1 27 ? 13.981 -1.333 -2.755 1.00 0.00 481 ILE A O 9
ATOM 9059 N N . ALA A 1 28 ? 12.612 -0.931 -1.017 1.00 0.00 482 ALA A N 9
ATOM 9060 C CA . ALA A 1 28 ? 13.626 -1.219 -0.010 1.00 0.00 482 ALA A CA 9
ATOM 9061 C C . ALA A 1 28 ? 13.012 -1.901 1.208 1.00 0.00 482 ALA A C 9
ATOM 9062 O O . ALA A 1 28 ? 11.792 -2.018 1.317 1.00 0.00 482 ALA A O 9
ATOM 9069 N N . GLY A 1 29 ? 13.866 -2.351 2.122 1.00 0.00 483 GLY A N 9
ATOM 9070 C CA . GLY A 1 29 ? 13.389 -3.017 3.320 1.00 0.00 483 GLY A CA 9
ATOM 9071 C C . GLY A 1 29 ? 13.555 -4.522 3.252 1.00 0.00 483 GLY A C 9
ATOM 9072 O O . GLY A 1 29 ? 14.396 -5.028 2.507 1.00 0.00 483 GLY A O 9
ATOM 9076 N N . ARG A 1 30 ? 12.755 -5.241 4.032 1.00 0.00 484 ARG A N 9
ATOM 9077 C CA . ARG A 1 30 ? 12.820 -6.697 4.060 1.00 0.00 484 ARG A CA 9
ATOM 9078 C C . ARG A 1 30 ? 12.009 -7.299 2.915 1.00 0.00 484 ARG A C 9
ATOM 9079 O O . ARG A 1 30 ? 12.216 -8.451 2.534 1.00 0.00 484 ARG A O 9
ATOM 9100 N N . PHE A 1 31 ? 11.087 -6.512 2.372 1.00 0.00 485 PHE A N 9
ATOM 9101 C CA . PHE A 1 31 ? 10.244 -6.967 1.273 1.00 0.00 485 PHE A CA 9
ATOM 9102 C C . PHE A 1 31 ? 10.561 -6.202 -0.009 1.00 0.00 485 PHE A C 9
ATOM 9103 O O . PHE A 1 31 ? 9.659 -5.794 -0.739 1.00 0.00 485 PHE A O 9
ATOM 9120 N N . GLU A 1 32 ? 11.850 -6.012 -0.274 1.00 0.00 486 GLU A N 9
ATOM 9121 C CA . GLU A 1 32 ? 12.286 -5.295 -1.466 1.00 0.00 486 GLU A CA 9
ATOM 9122 C C . GLU A 1 32 ? 11.823 -6.011 -2.731 1.00 0.00 486 GLU A C 9
ATOM 9123 O O . GLU A 1 32 ? 11.874 -7.237 -2.818 1.00 0.00 486 GLU A O 9
ATOM 9135 N N . GLY A 1 33 ? 11.371 -5.235 -3.712 1.00 0.00 487 GLY A N 9
ATOM 9136 C CA . GLY A 1 33 ? 10.905 -5.812 -4.959 1.00 0.00 487 GLY A CA 9
ATOM 9137 C C . GLY A 1 33 ? 9.478 -6.315 -4.868 1.00 0.00 487 GLY A C 9
ATOM 9138 O O . GLY A 1 33 ? 8.832 -6.560 -5.888 1.00 0.00 487 GLY A O 9
ATOM 9142 N N . ASP A 1 34 ? 8.984 -6.471 -3.645 1.00 0.00 488 ASP A N 9
ATOM 9143 C CA . ASP A 1 34 ? 7.624 -6.948 -3.424 1.00 0.00 488 ASP A CA 9
ATOM 9144 C C . ASP A 1 34 ? 6.628 -5.794 -3.475 1.00 0.00 488 ASP A C 9
ATOM 9145 O O . ASP A 1 34 ? 6.955 -4.660 -3.124 1.00 0.00 488 ASP A O 9
ATOM 9154 N N . THR A 1 35 ? 5.409 -6.090 -3.917 1.00 0.00 489 THR A N 9
ATOM 9155 C CA . THR A 1 35 ? 4.366 -5.078 -4.016 1.00 0.00 489 THR A CA 9
ATOM 9156 C C . THR A 1 35 ? 3.012 -5.642 -3.601 1.00 0.00 489 THR A C 9
ATOM 9157 O O . THR A 1 35 ? 2.804 -6.854 -3.609 1.00 0.00 489 THR A O 9
ATOM 9168 N N . GLY A 1 36 ? 2.092 -4.752 -3.238 1.00 0.00 490 GLY A N 9
ATOM 9169 C CA . GLY A 1 36 ? 0.768 -5.181 -2.825 1.00 0.00 490 GLY A CA 9
ATOM 9170 C C . GLY A 1 36 ? -0.183 -4.017 -2.627 1.00 0.00 490 GLY A C 9
ATOM 9171 O O . GLY A 1 36 ? 0.128 -2.883 -2.993 1.00 0.00 490 GLY A O 9
ATOM 9175 N N . LEU A 1 37 ? -1.346 -4.297 -2.049 1.00 0.00 491 LEU A N 9
ATOM 9176 C CA . LEU A 1 37 ? -2.347 -3.265 -1.805 1.00 0.00 491 LEU A CA 9
ATOM 9177 C C . LEU A 1 37 ? -2.338 -2.833 -0.342 1.00 0.00 491 LEU A C 9
ATOM 9178 O O . LEU A 1 37 ? -1.846 -3.555 0.525 1.00 0.00 491 LEU A O 9
ATOM 9194 N N . ILE A 1 38 ? -2.888 -1.653 -0.076 1.00 0.00 492 ILE A N 9
ATOM 9195 C CA . ILE A 1 38 ? -2.946 -1.127 1.282 1.00 0.00 492 ILE A CA 9
ATOM 9196 C C . ILE A 1 38 ? -4.247 -1.525 1.970 1.00 0.00 492 ILE A C 9
ATOM 9197 O O . ILE A 1 38 ? -5.327 -1.070 1.592 1.00 0.00 492 ILE A O 9
ATOM 9213 N N . VAL A 1 39 ? -4.138 -2.376 2.985 1.00 0.00 493 VAL A N 9
ATOM 9214 C CA . VAL A 1 39 ? -5.305 -2.834 3.729 1.00 0.00 493 VAL A CA 9
ATOM 9215 C C . VAL A 1 39 ? -5.410 -2.128 5.076 1.00 0.00 493 VAL A C 9
ATOM 9216 O O . VAL A 1 39 ? -6.507 -1.908 5.589 1.00 0.00 493 VAL A O 9
ATOM 9229 N N . ARG A 1 40 ? -4.262 -1.773 5.643 1.00 0.00 494 ARG A N 9
ATOM 9230 C CA . ARG A 1 40 ? -4.224 -1.091 6.931 1.00 0.00 494 ARG A CA 9
ATOM 9231 C C . ARG A 1 40 ? -2.964 -0.240 7.059 1.00 0.00 494 ARG A C 9
ATOM 9232 O O . ARG A 1 40 ? -1.858 -0.704 6.782 1.00 0.00 494 ARG A O 9
ATOM 9253 N N . VAL A 1 41 ? -3.140 1.008 7.481 1.00 0.00 495 VAL A N 9
ATOM 9254 C CA . VAL A 1 41 ? -2.018 1.925 7.646 1.00 0.00 495 VAL A CA 9
ATOM 9255 C C . VAL A 1 41 ? -1.882 2.370 9.098 1.00 0.00 495 VAL A C 9
ATOM 9256 O O . VAL A 1 41 ? -2.865 2.420 9.837 1.00 0.00 495 VAL A O 9
ATOM 9269 N N . GLU A 1 42 ? -0.656 2.692 9.500 1.00 0.00 496 GLU A N 9
ATOM 9270 C CA . GLU A 1 42 ? -0.392 3.133 10.864 1.00 0.00 496 GLU A CA 9
ATOM 9271 C C . GLU A 1 42 ? 0.578 4.311 10.877 1.00 0.00 496 GLU A C 9
ATOM 9272 O O . GLU A 1 42 ? 1.336 4.514 9.929 1.00 0.00 496 GLU A O 9
ATOM 9284 N N . GLU A 1 43 ? 0.546 5.085 11.958 1.00 0.00 497 GLU A N 9
ATOM 9285 C CA . GLU A 1 43 ? 1.421 6.243 12.093 1.00 0.00 497 GLU A CA 9
ATOM 9286 C C . GLU A 1 43 ? 2.888 5.825 12.053 1.00 0.00 497 GLU A C 9
ATOM 9287 O O . GLU A 1 43 ? 3.774 6.650 11.835 1.00 0.00 497 GLU A O 9
ATOM 9299 N N . ASN A 1 44 ? 3.136 4.537 12.266 1.00 0.00 498 ASN A N 9
ATOM 9300 C CA . ASN A 1 44 ? 4.495 4.008 12.255 1.00 0.00 498 ASN A CA 9
ATOM 9301 C C . ASN A 1 44 ? 4.816 3.358 10.912 1.00 0.00 498 ASN A C 9
ATOM 9302 O O . ASN A 1 44 ? 5.663 3.843 10.162 1.00 0.00 498 ASN A O 9
ATOM 9313 N N . PHE A 1 45 ? 4.132 2.257 10.616 1.00 0.00 499 PHE A N 9
ATOM 9314 C CA . PHE A 1 45 ? 4.343 1.540 9.364 1.00 0.00 499 PHE A CA 9
ATOM 9315 C C . PHE A 1 45 ? 3.022 1.322 8.632 1.00 0.00 499 PHE A C 9
ATOM 9316 O O . PHE A 1 45 ? 1.952 1.645 9.149 1.00 0.00 499 PHE A O 9
ATOM 9333 N N . VAL A 1 46 ? 3.105 0.772 7.425 1.00 0.00 500 VAL A N 9
ATOM 9334 C CA . VAL A 1 46 ? 1.917 0.510 6.622 1.00 0.00 500 VAL A CA 9
ATOM 9335 C C . VAL A 1 46 ? 1.782 -0.977 6.309 1.00 0.00 500 VAL A C 9
ATOM 9336 O O . VAL A 1 46 ? 2.717 -1.603 5.809 1.00 0.00 500 VAL A O 9
ATOM 9349 N N . ILE A 1 47 ? 0.613 -1.534 6.606 1.00 0.00 501 ILE A N 9
ATOM 9350 C CA . ILE A 1 47 ? 0.355 -2.947 6.355 1.00 0.00 501 ILE A CA 9
ATOM 9351 C C . ILE A 1 47 ? -0.280 -3.154 4.984 1.00 0.00 501 ILE A C 9
ATOM 9352 O O . ILE A 1 47 ? -1.445 -2.817 4.770 1.00 0.00 501 ILE A O 9
ATOM 9368 N N . LEU A 1 48 ? 0.493 -3.714 4.060 1.00 0.00 502 LEU A N 9
ATOM 9369 C CA . LEU A 1 48 ? 0.006 -3.969 2.708 1.00 0.00 502 LEU A CA 9
ATOM 9370 C C . LEU A 1 48 ? -0.166 -5.465 2.465 1.00 0.00 502 LEU A C 9
ATOM 9371 O O . LEU A 1 48 ? 0.642 -6.275 2.919 1.00 0.00 502 LEU A O 9
ATOM 9387 N N . PHE A 1 49 ? -1.223 -5.825 1.745 1.00 0.00 503 PHE A N 9
ATOM 9388 C CA . PHE A 1 49 ? -1.500 -7.224 1.440 1.00 0.00 503 PHE A CA 9
ATOM 9389 C C . PHE A 1 49 ? -0.758 -7.663 0.181 1.00 0.00 503 PHE A C 9
ATOM 9390 O O . PHE A 1 49 ? -0.741 -6.951 -0.823 1.00 0.00 503 PHE A O 9
ATOM 9407 N N . SER A 1 50 ? -0.146 -8.841 0.244 1.00 0.00 504 SER A N 9
ATOM 9408 C CA . SER A 1 50 ? 0.602 -9.375 -0.889 1.00 0.00 504 SER A CA 9
ATOM 9409 C C . SER A 1 50 ? -0.290 -10.247 -1.766 1.00 0.00 504 SER A C 9
ATOM 9410 O O . SER A 1 50 ? -1.150 -10.974 -1.268 1.00 0.00 504 SER A O 9
ATOM 9418 N N . ASP A 1 51 ? -0.078 -10.170 -3.076 1.00 0.00 505 ASP A N 9
ATOM 9419 C CA . ASP A 1 51 ? -0.862 -10.952 -4.025 1.00 0.00 505 ASP A CA 9
ATOM 9420 C C . ASP A 1 51 ? -0.187 -12.289 -4.314 1.00 0.00 505 ASP A C 9
ATOM 9421 O O . ASP A 1 51 ? -0.741 -13.137 -5.016 1.00 0.00 505 ASP A O 9
ATOM 9430 N N . LEU A 1 52 ? 1.011 -12.472 -3.770 1.00 0.00 506 LEU A N 9
ATOM 9431 C CA . LEU A 1 52 ? 1.762 -13.706 -3.970 1.00 0.00 506 LEU A CA 9
ATOM 9432 C C . LEU A 1 52 ? 1.446 -14.720 -2.875 1.00 0.00 506 LEU A C 9
ATOM 9433 O O . LEU A 1 52 ? 0.741 -15.702 -3.108 1.00 0.00 506 LEU A O 9
ATOM 9449 N N . THR A 1 53 ? 1.971 -14.474 -1.679 1.00 0.00 507 THR A N 9
ATOM 9450 C CA . THR A 1 53 ? 1.744 -15.364 -0.547 1.00 0.00 507 THR A CA 9
ATOM 9451 C C . THR A 1 53 ? 0.406 -15.073 0.122 1.00 0.00 507 THR A C 9
ATOM 9452 O O . THR A 1 53 ? 0.096 -15.624 1.178 1.00 0.00 507 THR A O 9
ATOM 9463 N N . MET A 1 54 ? -0.384 -14.203 -0.499 1.00 0.00 508 MET A N 9
ATOM 9464 C CA . MET A 1 54 ? -1.690 -13.839 0.037 1.00 0.00 508 MET A CA 9
ATOM 9465 C C . MET A 1 54 ? -1.611 -13.590 1.540 1.00 0.00 508 MET A C 9
ATOM 9466 O O . MET A 1 54 ? -2.575 -13.826 2.270 1.00 0.00 508 MET A O 9
ATOM 9480 N N . HIS A 1 55 ? -0.458 -13.113 1.996 1.00 0.00 509 HIS A N 9
ATOM 9481 C CA . HIS A 1 55 ? -0.254 -12.831 3.413 1.00 0.00 509 HIS A CA 9
ATOM 9482 C C . HIS A 1 55 ? -0.127 -11.330 3.656 1.00 0.00 509 HIS A C 9
ATOM 9483 O O . HIS A 1 55 ? 0.180 -10.568 2.740 1.00 0.00 509 HIS A O 9
ATOM 9497 N N . GLU A 1 56 ? -0.365 -10.914 4.896 1.00 0.00 510 GLU A N 9
ATOM 9498 C CA . GLU A 1 56 ? -0.278 -9.504 5.257 1.00 0.00 510 GLU A CA 9
ATOM 9499 C C . GLU A 1 56 ? 1.166 -9.103 5.541 1.00 0.00 510 GLU A C 9
ATOM 9500 O O . GLU A 1 56 ? 1.796 -9.620 6.465 1.00 0.00 510 GLU A O 9
ATOM 9512 N N . LEU A 1 57 ? 1.685 -8.179 4.740 1.00 0.00 511 LEU A N 9
ATOM 9513 C CA . LEU A 1 57 ? 3.056 -7.707 4.904 1.00 0.00 511 LEU A CA 9
ATOM 9514 C C . LEU A 1 57 ? 3.085 -6.345 5.589 1.00 0.00 511 LEU A C 9
ATOM 9515 O O . LEU A 1 57 ? 2.130 -5.573 5.502 1.00 0.00 511 LEU A O 9
ATOM 9531 N N . LYS A 1 58 ? 4.189 -6.053 6.269 1.00 0.00 512 LYS A N 9
ATOM 9532 C CA . LYS A 1 58 ? 4.346 -4.782 6.966 1.00 0.00 512 LYS A CA 9
ATOM 9533 C C . LYS A 1 58 ? 5.600 -4.054 6.493 1.00 0.00 512 LYS A C 9
ATOM 9534 O O . LYS A 1 58 ? 6.703 -4.599 6.543 1.00 0.00 512 LYS A O 9
ATOM 9553 N N . VAL A 1 59 ? 5.424 -2.818 6.037 1.00 0.00 513 VAL A N 9
ATOM 9554 C CA . VAL A 1 59 ? 6.542 -2.013 5.558 1.00 0.00 513 VAL A CA 9
ATOM 9555 C C . VAL A 1 59 ? 6.355 -0.544 5.918 1.00 0.00 513 VAL A C 9
ATOM 9556 O O . VAL A 1 59 ? 5.238 -0.026 5.902 1.00 0.00 513 VAL A O 9
ATOM 9569 N N . LEU A 1 60 ? 7.457 0.125 6.242 1.00 0.00 514 LEU A N 9
ATOM 9570 C CA . LEU A 1 60 ? 7.415 1.537 6.605 1.00 0.00 514 LEU A CA 9
ATOM 9571 C C . LEU A 1 60 ? 7.080 2.402 5.394 1.00 0.00 514 LEU A C 9
ATOM 9572 O O . LEU A 1 60 ? 7.305 2.018 4.245 1.00 0.00 514 LEU A O 9
ATOM 9588 N N . PRO A 1 61 ? 6.532 3.598 5.653 1.00 0.00 515 PRO A N 9
ATOM 9589 C CA . PRO A 1 61 ? 6.157 4.543 4.597 1.00 0.00 515 PRO A CA 9
ATOM 9590 C C . PRO A 1 61 ? 7.372 5.142 3.898 1.00 0.00 515 PRO A C 9
ATOM 9591 O O . PRO A 1 61 ? 7.235 5.951 2.980 1.00 0.00 515 PRO A O 9
ATOM 9602 N N . ARG A 1 62 ? 8.560 4.740 4.337 1.00 0.00 516 ARG A N 9
ATOM 9603 C CA . ARG A 1 62 ? 9.800 5.239 3.753 1.00 0.00 516 ARG A CA 9
ATOM 9604 C C . ARG A 1 62 ? 10.343 4.261 2.714 1.00 0.00 516 ARG A C 9
ATOM 9605 O O . ARG A 1 62 ? 11.208 4.611 1.911 1.00 0.00 516 ARG A O 9
ATOM 9626 N N . ASP A 1 63 ? 9.829 3.036 2.737 1.00 0.00 517 ASP A N 9
ATOM 9627 C CA . ASP A 1 63 ? 10.262 2.009 1.797 1.00 0.00 517 ASP A CA 9
ATOM 9628 C C . ASP A 1 63 ? 9.115 1.591 0.882 1.00 0.00 517 ASP A C 9
ATOM 9629 O O . ASP A 1 63 ? 9.008 0.427 0.495 1.00 0.00 517 ASP A O 9
ATOM 9638 N N . LEU A 1 64 ? 8.258 2.548 0.542 1.00 0.00 518 LEU A N 9
ATOM 9639 C CA . LEU A 1 64 ? 7.118 2.279 -0.327 1.00 0.00 518 LEU A CA 9
ATOM 9640 C C . LEU A 1 64 ? 6.988 3.353 -1.403 1.00 0.00 518 LEU A C 9
ATOM 9641 O O . LEU A 1 64 ? 7.481 4.469 -1.241 1.00 0.00 518 LEU A O 9
ATOM 9657 N N . GLN A 1 65 ? 6.320 3.008 -2.499 1.00 0.00 519 GLN A N 9
ATOM 9658 C CA . GLN A 1 65 ? 6.124 3.944 -3.600 1.00 0.00 519 GLN A CA 9
ATOM 9659 C C . GLN A 1 65 ? 4.768 3.728 -4.263 1.00 0.00 519 GLN A C 9
ATOM 9660 O O . GLN A 1 65 ? 4.415 2.605 -4.626 1.00 0.00 519 GLN A O 9
ATOM 9674 N N . LEU A 1 66 ? 4.012 4.809 -4.418 1.00 0.00 520 LEU A N 9
ATOM 9675 C CA . LEU A 1 66 ? 2.694 4.738 -5.038 1.00 0.00 520 LEU A CA 9
ATOM 9676 C C . LEU A 1 66 ? 2.807 4.420 -6.526 1.00 0.00 520 LEU A C 9
ATOM 9677 O O . LEU A 1 66 ? 3.820 4.721 -7.159 1.00 0.00 520 LEU A O 9
ATOM 9693 N N . CYS A 1 67 ? 1.763 3.813 -7.077 1.00 0.00 521 CYS A N 9
ATOM 9694 C CA . CYS A 1 67 ? 1.745 3.456 -8.491 1.00 0.00 521 CYS A CA 9
ATOM 9695 C C . CYS A 1 67 ? 0.551 4.091 -9.198 1.00 0.00 521 CYS A C 9
ATOM 9696 O O . CYS A 1 67 ? 0.700 4.726 -10.242 1.00 0.00 521 CYS A O 9
ATOM 9704 N N . SER A 1 68 ? -0.633 3.914 -8.621 1.00 0.00 522 SER A N 9
ATOM 9705 C CA . SER A 1 68 ? -1.854 4.465 -9.198 1.00 0.00 522 SER A CA 9
ATOM 9706 C C . SER A 1 68 ? -2.359 5.647 -8.375 1.00 0.00 522 SER A C 9
ATOM 9707 O O . SER A 1 68 ? -3.549 5.748 -8.081 1.00 0.00 522 SER A O 9
ATOM 9715 N N . GLU A 1 69 ? -1.443 6.538 -8.007 1.00 0.00 523 GLU A N 9
ATOM 9716 C CA . GLU A 1 69 ? -1.795 7.712 -7.217 1.00 0.00 523 GLU A CA 9
ATOM 9717 C C . GLU A 1 69 ? -2.794 8.591 -7.964 1.00 0.00 523 GLU A C 9
ATOM 9718 O O . GLU A 1 69 ? -3.620 9.267 -7.352 1.00 0.00 523 GLU A O 9
ATOM 9730 N N . GLY A 1 1 ? -30.429 31.854 -7.218 1.00 0.00 455 GLY A N 10
ATOM 9731 C CA . GLY A 1 1 ? -30.593 30.417 -7.091 1.00 0.00 455 GLY A CA 10
ATOM 9732 C C . GLY A 1 1 ? -30.162 29.903 -5.732 1.00 0.00 455 GLY A C 10
ATOM 9733 O O . GLY A 1 1 ? -30.986 29.746 -4.830 1.00 0.00 455 GLY A O 10
ATOM 9737 N N . SER A 1 2 ? -28.868 29.639 -5.584 1.00 0.00 456 SER A N 10
ATOM 9738 C CA . SER A 1 2 ? -28.330 29.134 -4.326 1.00 0.00 456 SER A CA 10
ATOM 9739 C C . SER A 1 2 ? -28.056 30.277 -3.354 1.00 0.00 456 SER A C 10
ATOM 9740 O O . SER A 1 2 ? -28.265 30.145 -2.148 1.00 0.00 456 SER A O 10
ATOM 9748 N N . SER A 1 3 ? -27.588 31.400 -3.888 1.00 0.00 457 SER A N 10
ATOM 9749 C CA . SER A 1 3 ? -27.281 32.567 -3.069 1.00 0.00 457 SER A CA 10
ATOM 9750 C C . SER A 1 3 ? -26.486 32.167 -1.830 1.00 0.00 457 SER A C 10
ATOM 9751 O O . SER A 1 3 ? -26.781 32.607 -0.720 1.00 0.00 457 SER A O 10
ATOM 9759 N N . GLY A 1 4 ? -25.474 31.328 -2.029 1.00 0.00 458 GLY A N 10
ATOM 9760 C CA . GLY A 1 4 ? -24.650 30.881 -0.921 1.00 0.00 458 GLY A CA 10
ATOM 9761 C C . GLY A 1 4 ? -23.444 30.086 -1.378 1.00 0.00 458 GLY A C 10
ATOM 9762 O O . GLY A 1 4 ? -22.307 30.427 -1.051 1.00 0.00 458 GLY A O 10
ATOM 9766 N N . SER A 1 5 ? -23.690 29.022 -2.135 1.00 0.00 459 SER A N 10
ATOM 9767 C CA . SER A 1 5 ? -22.615 28.172 -2.633 1.00 0.00 459 SER A CA 10
ATOM 9768 C C . SER A 1 5 ? -22.156 28.631 -4.014 1.00 0.00 459 SER A C 10
ATOM 9769 O O . SER A 1 5 ? -22.966 28.799 -4.926 1.00 0.00 459 SER A O 10
ATOM 9777 N N . SER A 1 6 ? -20.850 28.832 -4.160 1.00 0.00 460 SER A N 10
ATOM 9778 C CA . SER A 1 6 ? -20.282 29.274 -5.428 1.00 0.00 460 SER A CA 10
ATOM 9779 C C . SER A 1 6 ? -18.773 29.050 -5.456 1.00 0.00 460 SER A C 10
ATOM 9780 O O . SER A 1 6 ? -18.131 28.944 -4.412 1.00 0.00 460 SER A O 10
ATOM 9788 N N . GLY A 1 7 ? -18.214 28.978 -6.659 1.00 0.00 461 GLY A N 10
ATOM 9789 C CA . GLY A 1 7 ? -16.785 28.766 -6.802 1.00 0.00 461 GLY A CA 10
ATOM 9790 C C . GLY A 1 7 ? -16.455 27.402 -7.374 1.00 0.00 461 GLY A C 10
ATOM 9791 O O . GLY A 1 7 ? -17.352 26.620 -7.686 1.00 0.00 461 GLY A O 10
ATOM 9795 N N . GLU A 1 8 ? -15.164 27.117 -7.514 1.00 0.00 462 GLU A N 10
ATOM 9796 C CA . GLU A 1 8 ? -14.719 25.838 -8.056 1.00 0.00 462 GLU A CA 10
ATOM 9797 C C . GLU A 1 8 ? -13.527 25.300 -7.270 1.00 0.00 462 GLU A C 10
ATOM 9798 O O . GLU A 1 8 ? -12.847 26.045 -6.564 1.00 0.00 462 GLU A O 10
ATOM 9810 N N . PHE A 1 9 ? -13.279 24.001 -7.398 1.00 0.00 463 PHE A N 10
ATOM 9811 C CA . PHE A 1 9 ? -12.170 23.361 -6.700 1.00 0.00 463 PHE A CA 10
ATOM 9812 C C . PHE A 1 9 ? -11.293 22.580 -7.673 1.00 0.00 463 PHE A C 10
ATOM 9813 O O . PHE A 1 9 ? -11.770 21.990 -8.643 1.00 0.00 463 PHE A O 10
ATOM 9830 N N . PRO A 1 10 ? -9.977 22.576 -7.411 1.00 0.00 464 PRO A N 10
ATOM 9831 C CA . PRO A 1 10 ? -9.004 21.872 -8.252 1.00 0.00 464 PRO A CA 10
ATOM 9832 C C . PRO A 1 10 ? -9.131 20.356 -8.139 1.00 0.00 464 PRO A C 10
ATOM 9833 O O . PRO A 1 10 ? -8.855 19.777 -7.089 1.00 0.00 464 PRO A O 10
ATOM 9844 N N . ALA A 1 11 ? -9.549 19.720 -9.228 1.00 0.00 465 ALA A N 10
ATOM 9845 C CA . ALA A 1 11 ? -9.710 18.271 -9.252 1.00 0.00 465 ALA A CA 10
ATOM 9846 C C . ALA A 1 11 ? -8.448 17.588 -9.767 1.00 0.00 465 ALA A C 10
ATOM 9847 O O . ALA A 1 11 ? -8.367 17.216 -10.938 1.00 0.00 465 ALA A O 10
ATOM 9854 N N . GLN A 1 12 ? -7.466 17.426 -8.886 1.00 0.00 466 GLN A N 10
ATOM 9855 C CA . GLN A 1 12 ? -6.208 16.788 -9.254 1.00 0.00 466 GLN A CA 10
ATOM 9856 C C . GLN A 1 12 ? -5.782 15.774 -8.197 1.00 0.00 466 GLN A C 10
ATOM 9857 O O . GLN A 1 12 ? -5.825 16.056 -7.000 1.00 0.00 466 GLN A O 10
ATOM 9871 N N . GLU A 1 13 ? -5.372 14.593 -8.648 1.00 0.00 467 GLU A N 10
ATOM 9872 C CA . GLU A 1 13 ? -4.940 13.537 -7.740 1.00 0.00 467 GLU A CA 10
ATOM 9873 C C . GLU A 1 13 ? -3.419 13.411 -7.737 1.00 0.00 467 GLU A C 10
ATOM 9874 O O . GLU A 1 13 ? -2.872 12.349 -8.036 1.00 0.00 467 GLU A O 10
ATOM 9886 N N . LEU A 1 14 ? -2.742 14.502 -7.397 1.00 0.00 468 LEU A N 10
ATOM 9887 C CA . LEU A 1 14 ? -1.284 14.515 -7.354 1.00 0.00 468 LEU A CA 10
ATOM 9888 C C . LEU A 1 14 ? -0.779 14.363 -5.923 1.00 0.00 468 LEU A C 10
ATOM 9889 O O . LEU A 1 14 ? -0.027 15.202 -5.426 1.00 0.00 468 LEU A O 10
ATOM 9905 N N . ARG A 1 15 ? -1.196 13.286 -5.266 1.00 0.00 469 ARG A N 10
ATOM 9906 C CA . ARG A 1 15 ? -0.786 13.022 -3.892 1.00 0.00 469 ARG A CA 10
ATOM 9907 C C . ARG A 1 15 ? 0.186 11.848 -3.830 1.00 0.00 469 ARG A C 10
ATOM 9908 O O . ARG A 1 15 ? 0.093 10.908 -4.620 1.00 0.00 469 ARG A O 10
ATOM 9929 N N . LYS A 1 16 ? 1.119 11.907 -2.886 1.00 0.00 470 LYS A N 10
ATOM 9930 C CA . LYS A 1 16 ? 2.109 10.849 -2.719 1.00 0.00 470 LYS A CA 10
ATOM 9931 C C . LYS A 1 16 ? 1.799 10.004 -1.488 1.00 0.00 470 LYS A C 10
ATOM 9932 O O . LYS A 1 16 ? 2.258 8.867 -1.372 1.00 0.00 470 LYS A O 10
ATOM 9951 N N . TYR A 1 17 ? 1.018 10.566 -0.572 1.00 0.00 471 TYR A N 10
ATOM 9952 C CA . TYR A 1 17 ? 0.648 9.863 0.651 1.00 0.00 471 TYR A CA 10
ATOM 9953 C C . TYR A 1 17 ? 0.016 8.512 0.334 1.00 0.00 471 TYR A C 10
ATOM 9954 O O . TYR A 1 17 ? -0.923 8.423 -0.457 1.00 0.00 471 TYR A O 10
ATOM 9972 N N . PHE A 1 18 ? 0.539 7.461 0.957 1.00 0.00 472 PHE A N 10
ATOM 9973 C CA . PHE A 1 18 ? 0.027 6.112 0.742 1.00 0.00 472 PHE A CA 10
ATOM 9974 C C . PHE A 1 18 ? -1.161 5.829 1.657 1.00 0.00 472 PHE A C 10
ATOM 9975 O O . PHE A 1 18 ? -1.018 5.768 2.879 1.00 0.00 472 PHE A O 10
ATOM 9992 N N . LYS A 1 19 ? -2.334 5.657 1.058 1.00 0.00 473 LYS A N 10
ATOM 9993 C CA . LYS A 1 19 ? -3.548 5.379 1.816 1.00 0.00 473 LYS A CA 10
ATOM 9994 C C . LYS A 1 19 ? -4.054 3.968 1.535 1.00 0.00 473 LYS A C 10
ATOM 9995 O O . LYS A 1 19 ? -3.437 3.216 0.781 1.00 0.00 473 LYS A O 10
ATOM 10014 N N . MET A 1 20 ? -5.181 3.616 2.145 1.00 0.00 474 MET A N 10
ATOM 10015 C CA . MET A 1 20 ? -5.771 2.296 1.957 1.00 0.00 474 MET A CA 10
ATOM 10016 C C . MET A 1 20 ? -6.425 2.182 0.584 1.00 0.00 474 MET A C 10
ATOM 10017 O O . MET A 1 20 ? -6.792 3.187 -0.024 1.00 0.00 474 MET A O 10
ATOM 10031 N N . GLY A 1 21 ? -6.566 0.952 0.100 1.00 0.00 475 GLY A N 10
ATOM 10032 C CA . GLY A 1 21 ? -7.175 0.731 -1.199 1.00 0.00 475 GLY A CA 10
ATOM 10033 C C . GLY A 1 21 ? -6.235 1.056 -2.343 1.00 0.00 475 GLY A C 10
ATOM 10034 O O . GLY A 1 21 ? -6.530 0.759 -3.501 1.00 0.00 475 GLY A O 10
ATOM 10038 N N . ASP A 1 22 ? -5.101 1.668 -2.019 1.00 0.00 476 ASP A N 10
ATOM 10039 C CA . ASP A 1 22 ? -4.115 2.034 -3.028 1.00 0.00 476 ASP A CA 10
ATOM 10040 C C . ASP A 1 22 ? -3.061 0.942 -3.180 1.00 0.00 476 ASP A C 10
ATOM 10041 O O . ASP A 1 22 ? -2.732 0.245 -2.219 1.00 0.00 476 ASP A O 10
ATOM 10050 N N . HIS A 1 23 ? -2.536 0.797 -4.392 1.00 0.00 477 HIS A N 10
ATOM 10051 C CA . HIS A 1 23 ? -1.520 -0.212 -4.670 1.00 0.00 477 HIS A CA 10
ATOM 10052 C C . HIS A 1 23 ? -0.120 0.389 -4.582 1.00 0.00 477 HIS A C 10
ATOM 10053 O O . HIS A 1 23 ? 0.255 1.236 -5.393 1.00 0.00 477 HIS A O 10
ATOM 10067 N N . VAL A 1 24 ? 0.648 -0.055 -3.592 1.00 0.00 478 VAL A N 10
ATOM 10068 C CA . VAL A 1 24 ? 2.006 0.438 -3.399 1.00 0.00 478 VAL A CA 10
ATOM 10069 C C . VAL A 1 24 ? 3.035 -0.605 -3.820 1.00 0.00 478 VAL A C 10
ATOM 10070 O O . VAL A 1 24 ? 2.725 -1.791 -3.929 1.00 0.00 478 VAL A O 10
ATOM 10083 N N . LYS A 1 25 ? 4.264 -0.155 -4.054 1.00 0.00 479 LYS A N 10
ATOM 10084 C CA . LYS A 1 25 ? 5.341 -1.049 -4.462 1.00 0.00 479 LYS A CA 10
ATOM 10085 C C . LYS A 1 25 ? 6.504 -0.983 -3.477 1.00 0.00 479 LYS A C 10
ATOM 10086 O O . LYS A 1 25 ? 6.842 0.087 -2.971 1.00 0.00 479 LYS A O 10
ATOM 10105 N N . VAL A 1 26 ? 7.114 -2.134 -3.211 1.00 0.00 480 VAL A N 10
ATOM 10106 C CA . VAL A 1 26 ? 8.242 -2.206 -2.289 1.00 0.00 480 VAL A CA 10
ATOM 10107 C C . VAL A 1 26 ? 9.563 -1.995 -3.019 1.00 0.00 480 VAL A C 10
ATOM 10108 O O . VAL A 1 26 ? 9.942 -2.791 -3.879 1.00 0.00 480 VAL A O 10
ATOM 10121 N N . ILE A 1 27 ? 10.260 -0.919 -2.671 1.00 0.00 481 ILE A N 10
ATOM 10122 C CA . ILE A 1 27 ? 11.540 -0.604 -3.292 1.00 0.00 481 ILE A CA 10
ATOM 10123 C C . ILE A 1 27 ? 12.703 -1.017 -2.396 1.00 0.00 481 ILE A C 10
ATOM 10124 O O . ILE A 1 27 ? 13.780 -1.365 -2.880 1.00 0.00 481 ILE A O 10
ATOM 10140 N N . ALA A 1 28 ? 12.476 -0.978 -1.087 1.00 0.00 482 ALA A N 10
ATOM 10141 C CA . ALA A 1 28 ? 13.503 -1.352 -0.123 1.00 0.00 482 ALA A CA 10
ATOM 10142 C C . ALA A 1 28 ? 12.907 -2.151 1.032 1.00 0.00 482 ALA A C 10
ATOM 10143 O O . ALA A 1 28 ? 11.689 -2.266 1.156 1.00 0.00 482 ALA A O 10
ATOM 10150 N N . GLY A 1 29 ? 13.776 -2.703 1.874 1.00 0.00 483 GLY A N 10
ATOM 10151 C CA . GLY A 1 29 ? 13.316 -3.486 3.006 1.00 0.00 483 GLY A CA 10
ATOM 10152 C C . GLY A 1 29 ? 13.560 -4.970 2.823 1.00 0.00 483 GLY A C 10
ATOM 10153 O O . GLY A 1 29 ? 14.430 -5.373 2.051 1.00 0.00 483 GLY A O 10
ATOM 10157 N N . ARG A 1 30 ? 12.790 -5.787 3.535 1.00 0.00 484 ARG A N 10
ATOM 10158 C CA . ARG A 1 30 ? 12.929 -7.236 3.448 1.00 0.00 484 ARG A CA 10
ATOM 10159 C C . ARG A 1 30 ? 12.068 -7.798 2.321 1.00 0.00 484 ARG A C 10
ATOM 10160 O O . ARG A 1 30 ? 12.181 -8.972 1.966 1.00 0.00 484 ARG A O 10
ATOM 10181 N N . PHE A 1 31 ? 11.208 -6.953 1.762 1.00 0.00 485 PHE A N 10
ATOM 10182 C CA . PHE A 1 31 ? 10.327 -7.366 0.676 1.00 0.00 485 PHE A CA 10
ATOM 10183 C C . PHE A 1 31 ? 10.594 -6.546 -0.583 1.00 0.00 485 PHE A C 10
ATOM 10184 O O . PHE A 1 31 ? 9.668 -6.179 -1.305 1.00 0.00 485 PHE A O 10
ATOM 10201 N N . GLU A 1 32 ? 11.867 -6.261 -0.837 1.00 0.00 486 GLU A N 10
ATOM 10202 C CA . GLU A 1 32 ? 12.256 -5.482 -2.007 1.00 0.00 486 GLU A CA 10
ATOM 10203 C C . GLU A 1 32 ? 11.822 -6.179 -3.294 1.00 0.00 486 GLU A C 10
ATOM 10204 O O . GLU A 1 32 ? 11.954 -7.395 -3.429 1.00 0.00 486 GLU A O 10
ATOM 10216 N N . GLY A 1 33 ? 11.302 -5.399 -4.236 1.00 0.00 487 GLY A N 10
ATOM 10217 C CA . GLY A 1 33 ? 10.855 -5.958 -5.499 1.00 0.00 487 GLY A CA 10
ATOM 10218 C C . GLY A 1 33 ? 9.419 -6.440 -5.444 1.00 0.00 487 GLY A C 10
ATOM 10219 O O . GLY A 1 33 ? 8.769 -6.593 -6.478 1.00 0.00 487 GLY A O 10
ATOM 10223 N N . ASP A 1 34 ? 8.924 -6.681 -4.235 1.00 0.00 488 ASP A N 10
ATOM 10224 C CA . ASP A 1 34 ? 7.555 -7.150 -4.049 1.00 0.00 488 ASP A CA 10
ATOM 10225 C C . ASP A 1 34 ? 6.576 -5.981 -4.053 1.00 0.00 488 ASP A C 10
ATOM 10226 O O . ASP A 1 34 ? 6.962 -4.831 -3.839 1.00 0.00 488 ASP A O 10
ATOM 10235 N N . THR A 1 35 ? 5.304 -6.281 -4.301 1.00 0.00 489 THR A N 10
ATOM 10236 C CA . THR A 1 35 ? 4.269 -5.256 -4.335 1.00 0.00 489 THR A CA 10
ATOM 10237 C C . THR A 1 35 ? 2.959 -5.777 -3.756 1.00 0.00 489 THR A C 10
ATOM 10238 O O . THR A 1 35 ? 2.782 -6.982 -3.581 1.00 0.00 489 THR A O 10
ATOM 10249 N N . GLY A 1 36 ? 2.043 -4.861 -3.459 1.00 0.00 490 GLY A N 10
ATOM 10250 C CA . GLY A 1 36 ? 0.760 -5.248 -2.902 1.00 0.00 490 GLY A CA 10
ATOM 10251 C C . GLY A 1 36 ? -0.141 -4.058 -2.639 1.00 0.00 490 GLY A C 10
ATOM 10252 O O . GLY A 1 36 ? 0.229 -2.916 -2.915 1.00 0.00 490 GLY A O 10
ATOM 10256 N N . LEU A 1 37 ? -1.329 -4.324 -2.105 1.00 0.00 491 LEU A N 10
ATOM 10257 C CA . LEU A 1 37 ? -2.287 -3.265 -1.806 1.00 0.00 491 LEU A CA 10
ATOM 10258 C C . LEU A 1 37 ? -2.245 -2.895 -0.327 1.00 0.00 491 LEU A C 10
ATOM 10259 O O . LEU A 1 37 ? -1.758 -3.665 0.502 1.00 0.00 491 LEU A O 10
ATOM 10275 N N . ILE A 1 38 ? -2.761 -1.714 -0.003 1.00 0.00 492 ILE A N 10
ATOM 10276 C CA . ILE A 1 38 ? -2.785 -1.244 1.377 1.00 0.00 492 ILE A CA 10
ATOM 10277 C C . ILE A 1 38 ? -4.114 -1.578 2.047 1.00 0.00 492 ILE A C 10
ATOM 10278 O O . ILE A 1 38 ? -5.132 -0.938 1.784 1.00 0.00 492 ILE A O 10
ATOM 10294 N N . VAL A 1 39 ? -4.096 -2.583 2.917 1.00 0.00 493 VAL A N 10
ATOM 10295 C CA . VAL A 1 39 ? -5.298 -3.000 3.629 1.00 0.00 493 VAL A CA 10
ATOM 10296 C C . VAL A 1 39 ? -5.436 -2.261 4.955 1.00 0.00 493 VAL A C 10
ATOM 10297 O O . VAL A 1 39 ? -6.544 -2.055 5.450 1.00 0.00 493 VAL A O 10
ATOM 10310 N N . ARG A 1 40 ? -4.303 -1.862 5.525 1.00 0.00 494 ARG A N 10
ATOM 10311 C CA . ARG A 1 40 ? -4.297 -1.146 6.794 1.00 0.00 494 ARG A CA 10
ATOM 10312 C C . ARG A 1 40 ? -3.061 -0.259 6.912 1.00 0.00 494 ARG A C 10
ATOM 10313 O O . ARG A 1 40 ? -1.970 -0.636 6.485 1.00 0.00 494 ARG A O 10
ATOM 10334 N N . VAL A 1 41 ? -3.241 0.923 7.495 1.00 0.00 495 VAL A N 10
ATOM 10335 C CA . VAL A 1 41 ? -2.141 1.864 7.670 1.00 0.00 495 VAL A CA 10
ATOM 10336 C C . VAL A 1 41 ? -2.012 2.295 9.126 1.00 0.00 495 VAL A C 10
ATOM 10337 O O . VAL A 1 41 ? -3.012 2.532 9.803 1.00 0.00 495 VAL A O 10
ATOM 10350 N N . GLU A 1 42 ? -0.775 2.394 9.602 1.00 0.00 496 GLU A N 10
ATOM 10351 C CA . GLU A 1 42 ? -0.517 2.796 10.980 1.00 0.00 496 GLU A CA 10
ATOM 10352 C C . GLU A 1 42 ? 0.451 3.975 11.030 1.00 0.00 496 GLU A C 10
ATOM 10353 O O . GLU A 1 42 ? 1.345 4.092 10.193 1.00 0.00 496 GLU A O 10
ATOM 10365 N N . GLU A 1 43 ? 0.263 4.846 12.016 1.00 0.00 497 GLU A N 10
ATOM 10366 C CA . GLU A 1 43 ? 1.118 6.016 12.175 1.00 0.00 497 GLU A CA 10
ATOM 10367 C C . GLU A 1 43 ? 2.592 5.625 12.114 1.00 0.00 497 GLU A C 10
ATOM 10368 O O . GLU A 1 43 ? 3.438 6.418 11.702 1.00 0.00 497 GLU A O 10
ATOM 10380 N N . ASN A 1 44 ? 2.890 4.398 12.527 1.00 0.00 498 ASN A N 10
ATOM 10381 C CA . ASN A 1 44 ? 4.262 3.902 12.521 1.00 0.00 498 ASN A CA 10
ATOM 10382 C C . ASN A 1 44 ? 4.627 3.330 11.154 1.00 0.00 498 ASN A C 10
ATOM 10383 O O . ASN A 1 44 ? 5.555 3.804 10.499 1.00 0.00 498 ASN A O 10
ATOM 10394 N N . PHE A 1 45 ? 3.890 2.309 10.730 1.00 0.00 499 PHE A N 10
ATOM 10395 C CA . PHE A 1 45 ? 4.136 1.672 9.442 1.00 0.00 499 PHE A CA 10
ATOM 10396 C C . PHE A 1 45 ? 2.826 1.406 8.707 1.00 0.00 499 PHE A C 10
ATOM 10397 O O . PHE A 1 45 ? 1.744 1.688 9.223 1.00 0.00 499 PHE A O 10
ATOM 10414 N N . VAL A 1 46 ? 2.931 0.862 7.499 1.00 0.00 500 VAL A N 10
ATOM 10415 C CA . VAL A 1 46 ? 1.755 0.557 6.692 1.00 0.00 500 VAL A CA 10
ATOM 10416 C C . VAL A 1 46 ? 1.676 -0.932 6.377 1.00 0.00 500 VAL A C 10
ATOM 10417 O O . VAL A 1 46 ? 2.663 -1.542 5.963 1.00 0.00 500 VAL A O 10
ATOM 10430 N N . ILE A 1 47 ? 0.497 -1.511 6.574 1.00 0.00 501 ILE A N 10
ATOM 10431 C CA . ILE A 1 47 ? 0.288 -2.929 6.308 1.00 0.00 501 ILE A CA 10
ATOM 10432 C C . ILE A 1 47 ? -0.329 -3.146 4.931 1.00 0.00 501 ILE A C 10
ATOM 10433 O O . ILE A 1 47 ? -1.489 -2.804 4.698 1.00 0.00 501 ILE A O 10
ATOM 10449 N N . LEU A 1 48 ? 0.453 -3.717 4.021 1.00 0.00 502 LEU A N 10
ATOM 10450 C CA . LEU A 1 48 ? -0.017 -3.982 2.666 1.00 0.00 502 LEU A CA 10
ATOM 10451 C C . LEU A 1 48 ? -0.127 -5.482 2.411 1.00 0.00 502 LEU A C 10
ATOM 10452 O O . LEU A 1 48 ? 0.752 -6.253 2.797 1.00 0.00 502 LEU A O 10
ATOM 10468 N N . PHE A 1 49 ? -1.209 -5.888 1.756 1.00 0.00 503 PHE A N 10
ATOM 10469 C CA . PHE A 1 49 ? -1.433 -7.296 1.448 1.00 0.00 503 PHE A CA 10
ATOM 10470 C C . PHE A 1 49 ? -0.708 -7.694 0.166 1.00 0.00 503 PHE A C 10
ATOM 10471 O O . PHE A 1 49 ? -0.743 -6.972 -0.830 1.00 0.00 503 PHE A O 10
ATOM 10488 N N . SER A 1 50 ? -0.049 -8.848 0.200 1.00 0.00 504 SER A N 10
ATOM 10489 C CA . SER A 1 50 ? 0.690 -9.341 -0.956 1.00 0.00 504 SER A CA 10
ATOM 10490 C C . SER A 1 50 ? -0.193 -10.232 -1.825 1.00 0.00 504 SER A C 10
ATOM 10491 O O . SER A 1 50 ? -1.009 -11.002 -1.316 1.00 0.00 504 SER A O 10
ATOM 10499 N N . ASP A 1 51 ? -0.024 -10.123 -3.138 1.00 0.00 505 ASP A N 10
ATOM 10500 C CA . ASP A 1 51 ? -0.804 -10.919 -4.078 1.00 0.00 505 ASP A CA 10
ATOM 10501 C C . ASP A 1 51 ? -0.119 -12.252 -4.360 1.00 0.00 505 ASP A C 10
ATOM 10502 O O . ASP A 1 51 ? -0.704 -13.146 -4.973 1.00 0.00 505 ASP A O 10
ATOM 10511 N N . LEU A 1 52 ? 1.124 -12.380 -3.908 1.00 0.00 506 LEU A N 10
ATOM 10512 C CA . LEU A 1 52 ? 1.890 -13.605 -4.112 1.00 0.00 506 LEU A CA 10
ATOM 10513 C C . LEU A 1 52 ? 1.857 -14.482 -2.865 1.00 0.00 506 LEU A C 10
ATOM 10514 O O . LEU A 1 52 ? 1.590 -15.682 -2.943 1.00 0.00 506 LEU A O 10
ATOM 10530 N N . THR A 1 53 ? 2.127 -13.875 -1.713 1.00 0.00 507 THR A N 10
ATOM 10531 C CA . THR A 1 53 ? 2.127 -14.600 -0.449 1.00 0.00 507 THR A CA 10
ATOM 10532 C C . THR A 1 53 ? 0.765 -14.518 0.232 1.00 0.00 507 THR A C 10
ATOM 10533 O O . THR A 1 53 ? 0.547 -15.125 1.280 1.00 0.00 507 THR A O 10
ATOM 10544 N N . MET A 1 54 ? -0.149 -13.765 -0.372 1.00 0.00 508 MET A N 10
ATOM 10545 C CA . MET A 1 54 ? -1.491 -13.606 0.176 1.00 0.00 508 MET A CA 10
ATOM 10546 C C . MET A 1 54 ? -1.441 -13.409 1.688 1.00 0.00 508 MET A C 10
ATOM 10547 O O . MET A 1 54 ? -2.329 -13.859 2.413 1.00 0.00 508 MET A O 10
ATOM 10561 N N . HIS A 1 55 ? -0.397 -12.733 2.158 1.00 0.00 509 HIS A N 10
ATOM 10562 C CA . HIS A 1 55 ? -0.232 -12.476 3.584 1.00 0.00 509 HIS A CA 10
ATOM 10563 C C . HIS A 1 55 ? -0.112 -10.979 3.856 1.00 0.00 509 HIS A C 10
ATOM 10564 O O . HIS A 1 55 ? 0.126 -10.191 2.942 1.00 0.00 509 HIS A O 10
ATOM 10578 N N . GLU A 1 56 ? -0.279 -10.597 5.118 1.00 0.00 510 GLU A N 10
ATOM 10579 C CA . GLU A 1 56 ? -0.191 -9.195 5.509 1.00 0.00 510 GLU A CA 10
ATOM 10580 C C . GLU A 1 56 ? 1.258 -8.794 5.774 1.00 0.00 510 GLU A C 10
ATOM 10581 O O . GLU A 1 56 ? 1.828 -9.134 6.812 1.00 0.00 510 GLU A O 10
ATOM 10593 N N . LEU A 1 57 ? 1.847 -8.070 4.830 1.00 0.00 511 LEU A N 10
ATOM 10594 C CA . LEU A 1 57 ? 3.230 -7.622 4.960 1.00 0.00 511 LEU A CA 10
ATOM 10595 C C . LEU A 1 57 ? 3.303 -6.286 5.691 1.00 0.00 511 LEU A C 10
ATOM 10596 O O . LEU A 1 57 ? 2.444 -5.421 5.515 1.00 0.00 511 LEU A O 10
ATOM 10612 N N . LYS A 1 58 ? 4.335 -6.121 6.511 1.00 0.00 512 LYS A N 10
ATOM 10613 C CA . LYS A 1 58 ? 4.524 -4.889 7.267 1.00 0.00 512 LYS A CA 10
ATOM 10614 C C . LYS A 1 58 ? 5.789 -4.164 6.819 1.00 0.00 512 LYS A C 10
ATOM 10615 O O . LYS A 1 58 ? 6.901 -4.653 7.019 1.00 0.00 512 LYS A O 10
ATOM 10634 N N . VAL A 1 59 ? 5.612 -2.994 6.213 1.00 0.00 513 VAL A N 10
ATOM 10635 C CA . VAL A 1 59 ? 6.740 -2.201 5.739 1.00 0.00 513 VAL A CA 10
ATOM 10636 C C . VAL A 1 59 ? 6.492 -0.712 5.953 1.00 0.00 513 VAL A C 10
ATOM 10637 O O . VAL A 1 59 ? 5.385 -0.218 5.737 1.00 0.00 513 VAL A O 10
ATOM 10650 N N . LEU A 1 60 ? 7.531 0.000 6.379 1.00 0.00 514 LEU A N 10
ATOM 10651 C CA . LEU A 1 60 ? 7.427 1.434 6.622 1.00 0.00 514 LEU A CA 10
ATOM 10652 C C . LEU A 1 60 ? 7.076 2.180 5.339 1.00 0.00 514 LEU A C 10
ATOM 10653 O O . LEU A 1 60 ? 7.372 1.732 4.231 1.00 0.00 514 LEU A O 10
ATOM 10669 N N . PRO A 1 61 ? 6.433 3.348 5.490 1.00 0.00 515 PRO A N 10
ATOM 10670 C CA . PRO A 1 61 ? 6.031 4.182 4.353 1.00 0.00 515 PRO A CA 10
ATOM 10671 C C . PRO A 1 61 ? 7.225 4.819 3.651 1.00 0.00 515 PRO A C 10
ATOM 10672 O O . PRO A 1 61 ? 7.062 5.581 2.697 1.00 0.00 515 PRO A O 10
ATOM 10683 N N . ARG A 1 62 ? 8.424 4.502 4.127 1.00 0.00 516 ARG A N 10
ATOM 10684 C CA . ARG A 1 62 ? 9.646 5.044 3.545 1.00 0.00 516 ARG A CA 10
ATOM 10685 C C . ARG A 1 62 ? 10.265 4.054 2.562 1.00 0.00 516 ARG A C 10
ATOM 10686 O O . ARG A 1 62 ? 11.258 4.360 1.901 1.00 0.00 516 ARG A O 10
ATOM 10707 N N . ASP A 1 63 ? 9.673 2.869 2.472 1.00 0.00 517 ASP A N 10
ATOM 10708 C CA . ASP A 1 63 ? 10.166 1.834 1.571 1.00 0.00 517 ASP A CA 10
ATOM 10709 C C . ASP A 1 63 ? 9.113 1.476 0.527 1.00 0.00 517 ASP A C 10
ATOM 10710 O O . ASP A 1 63 ? 9.329 0.603 -0.315 1.00 0.00 517 ASP A O 10
ATOM 10719 N N . LEU A 1 64 ? 7.973 2.156 0.587 1.00 0.00 518 LEU A N 10
ATOM 10720 C CA . LEU A 1 64 ? 6.885 1.909 -0.353 1.00 0.00 518 LEU A CA 10
ATOM 10721 C C . LEU A 1 64 ? 6.654 3.122 -1.249 1.00 0.00 518 LEU A C 10
ATOM 10722 O O . LEU A 1 64 ? 6.937 4.255 -0.860 1.00 0.00 518 LEU A O 10
ATOM 10738 N N . GLN A 1 65 ? 6.136 2.876 -2.448 1.00 0.00 519 GLN A N 10
ATOM 10739 C CA . GLN A 1 65 ? 5.866 3.948 -3.398 1.00 0.00 519 GLN A CA 10
ATOM 10740 C C . GLN A 1 65 ? 4.598 3.662 -4.195 1.00 0.00 519 GLN A C 10
ATOM 10741 O O . GLN A 1 65 ? 4.413 2.560 -4.713 1.00 0.00 519 GLN A O 10
ATOM 10755 N N . LEU A 1 66 ? 3.727 4.661 -4.291 1.00 0.00 520 LEU A N 10
ATOM 10756 C CA . LEU A 1 66 ? 2.475 4.516 -5.026 1.00 0.00 520 LEU A CA 10
ATOM 10757 C C . LEU A 1 66 ? 2.739 4.163 -6.486 1.00 0.00 520 LEU A C 10
ATOM 10758 O O . LEU A 1 66 ? 3.790 4.495 -7.036 1.00 0.00 520 LEU A O 10
ATOM 10774 N N . CYS A 1 67 ? 1.778 3.490 -7.109 1.00 0.00 521 CYS A N 10
ATOM 10775 C CA . CYS A 1 67 ? 1.905 3.092 -8.507 1.00 0.00 521 CYS A CA 10
ATOM 10776 C C . CYS A 1 67 ? 1.300 4.146 -9.429 1.00 0.00 521 CYS A C 10
ATOM 10777 O O . CYS A 1 67 ? 0.080 4.244 -9.559 1.00 0.00 521 CYS A O 10
ATOM 10785 N N . SER A 1 68 ? 2.161 4.933 -10.066 1.00 0.00 522 SER A N 10
ATOM 10786 C CA . SER A 1 68 ? 1.711 5.983 -10.972 1.00 0.00 522 SER A CA 10
ATOM 10787 C C . SER A 1 68 ? 0.777 6.954 -10.256 1.00 0.00 522 SER A C 10
ATOM 10788 O O . SER A 1 68 ? -0.333 7.218 -10.718 1.00 0.00 522 SER A O 10
ATOM 10796 N N . GLU A 1 69 ? 1.236 7.483 -9.126 1.00 0.00 523 GLU A N 10
ATOM 10797 C CA . GLU A 1 69 ? 0.441 8.424 -8.346 1.00 0.00 523 GLU A CA 10
ATOM 10798 C C . GLU A 1 69 ? -0.333 9.370 -9.259 1.00 0.00 523 GLU A C 10
ATOM 10799 O O . GLU A 1 69 ? -1.435 9.806 -8.927 1.00 0.00 523 GLU A O 10
ATOM 10811 N N . GLY A 1 1 ? -12.670 28.460 -4.026 1.00 0.00 455 GLY A N 11
ATOM 10812 C CA . GLY A 1 1 ? -13.619 28.409 -5.123 1.00 0.00 455 GLY A CA 11
ATOM 10813 C C . GLY A 1 1 ? -14.244 29.759 -5.412 1.00 0.00 455 GLY A C 11
ATOM 10814 O O . GLY A 1 1 ? -13.730 30.528 -6.224 1.00 0.00 455 GLY A O 11
ATOM 10818 N N . SER A 1 2 ? -15.358 30.049 -4.746 1.00 0.00 456 SER A N 11
ATOM 10819 C CA . SER A 1 2 ? -16.057 31.314 -4.940 1.00 0.00 456 SER A CA 11
ATOM 10820 C C . SER A 1 2 ? -15.944 32.193 -3.698 1.00 0.00 456 SER A C 11
ATOM 10821 O O . SER A 1 2 ? -15.415 33.303 -3.755 1.00 0.00 456 SER A O 11
ATOM 10829 N N . SER A 1 3 ? -16.445 31.687 -2.575 1.00 0.00 457 SER A N 11
ATOM 10830 C CA . SER A 1 3 ? -16.405 32.427 -1.319 1.00 0.00 457 SER A CA 11
ATOM 10831 C C . SER A 1 3 ? -14.970 32.578 -0.824 1.00 0.00 457 SER A C 11
ATOM 10832 O O . SER A 1 3 ? -14.427 31.684 -0.177 1.00 0.00 457 SER A O 11
ATOM 10840 N N . GLY A 1 4 ? -14.361 33.719 -1.133 1.00 0.00 458 GLY A N 11
ATOM 10841 C CA . GLY A 1 4 ? -12.995 33.969 -0.712 1.00 0.00 458 GLY A CA 11
ATOM 10842 C C . GLY A 1 4 ? -11.979 33.288 -1.607 1.00 0.00 458 GLY A C 11
ATOM 10843 O O . GLY A 1 4 ? -12.116 33.296 -2.831 1.00 0.00 458 GLY A O 11
ATOM 10847 N N . SER A 1 5 ? -10.956 32.698 -0.997 1.00 0.00 459 SER A N 11
ATOM 10848 C CA . SER A 1 5 ? -9.910 32.014 -1.748 1.00 0.00 459 SER A CA 11
ATOM 10849 C C . SER A 1 5 ? -9.843 30.538 -1.367 1.00 0.00 459 SER A C 11
ATOM 10850 O O . SER A 1 5 ? -10.383 30.126 -0.340 1.00 0.00 459 SER A O 11
ATOM 10858 N N . SER A 1 6 ? -9.178 29.747 -2.202 1.00 0.00 460 SER A N 11
ATOM 10859 C CA . SER A 1 6 ? -9.043 28.316 -1.956 1.00 0.00 460 SER A CA 11
ATOM 10860 C C . SER A 1 6 ? -7.960 28.043 -0.917 1.00 0.00 460 SER A C 11
ATOM 10861 O O . SER A 1 6 ? -8.234 27.511 0.158 1.00 0.00 460 SER A O 11
ATOM 10869 N N . GLY A 1 7 ? -6.726 28.411 -1.247 1.00 0.00 461 GLY A N 11
ATOM 10870 C CA . GLY A 1 7 ? -5.618 28.198 -0.334 1.00 0.00 461 GLY A CA 11
ATOM 10871 C C . GLY A 1 7 ? -4.514 29.221 -0.513 1.00 0.00 461 GLY A C 11
ATOM 10872 O O . GLY A 1 7 ? -4.346 29.778 -1.597 1.00 0.00 461 GLY A O 11
ATOM 10876 N N . GLU A 1 8 ? -3.761 29.469 0.554 1.00 0.00 462 GLU A N 11
ATOM 10877 C CA . GLU A 1 8 ? -2.669 30.435 0.510 1.00 0.00 462 GLU A CA 11
ATOM 10878 C C . GLU A 1 8 ? -1.676 30.083 -0.594 1.00 0.00 462 GLU A C 11
ATOM 10879 O O . GLU A 1 8 ? -1.305 30.932 -1.404 1.00 0.00 462 GLU A O 11
ATOM 10891 N N . PHE A 1 9 ? -1.251 28.824 -0.620 1.00 0.00 463 PHE A N 11
ATOM 10892 C CA . PHE A 1 9 ? -0.300 28.359 -1.623 1.00 0.00 463 PHE A CA 11
ATOM 10893 C C . PHE A 1 9 ? -1.010 27.575 -2.723 1.00 0.00 463 PHE A C 11
ATOM 10894 O O . PHE A 1 9 ? -1.972 26.847 -2.479 1.00 0.00 463 PHE A O 11
ATOM 10911 N N . PRO A 1 10 ? -0.525 27.728 -3.964 1.00 0.00 464 PRO A N 11
ATOM 10912 C CA . PRO A 1 10 ? -1.098 27.043 -5.127 1.00 0.00 464 PRO A CA 11
ATOM 10913 C C . PRO A 1 10 ? -0.834 25.542 -5.104 1.00 0.00 464 PRO A C 11
ATOM 10914 O O . PRO A 1 10 ? 0.087 25.074 -4.436 1.00 0.00 464 PRO A O 11
ATOM 10925 N N . ALA A 1 11 ? -1.649 24.791 -5.838 1.00 0.00 465 ALA A N 11
ATOM 10926 C CA . ALA A 1 11 ? -1.502 23.342 -5.902 1.00 0.00 465 ALA A CA 11
ATOM 10927 C C . ALA A 1 11 ? -0.393 22.946 -6.871 1.00 0.00 465 ALA A C 11
ATOM 10928 O O . ALA A 1 11 ? -0.599 22.917 -8.085 1.00 0.00 465 ALA A O 11
ATOM 10935 N N . GLN A 1 12 ? 0.781 22.642 -6.328 1.00 0.00 466 GLN A N 11
ATOM 10936 C CA . GLN A 1 12 ? 1.922 22.248 -7.146 1.00 0.00 466 GLN A CA 11
ATOM 10937 C C . GLN A 1 12 ? 1.990 20.732 -7.293 1.00 0.00 466 GLN A C 11
ATOM 10938 O O . GLN A 1 12 ? 1.935 20.204 -8.403 1.00 0.00 466 GLN A O 11
ATOM 10952 N N . GLU A 1 13 ? 2.110 20.038 -6.165 1.00 0.00 467 GLU A N 11
ATOM 10953 C CA . GLU A 1 13 ? 2.186 18.582 -6.170 1.00 0.00 467 GLU A CA 11
ATOM 10954 C C . GLU A 1 13 ? 1.044 17.974 -5.360 1.00 0.00 467 GLU A C 11
ATOM 10955 O O . GLU A 1 13 ? 0.787 18.381 -4.226 1.00 0.00 467 GLU A O 11
ATOM 10967 N N . LEU A 1 14 ? 0.362 16.999 -5.950 1.00 0.00 468 LEU A N 11
ATOM 10968 C CA . LEU A 1 14 ? -0.754 16.335 -5.285 1.00 0.00 468 LEU A CA 11
ATOM 10969 C C . LEU A 1 14 ? -0.320 15.755 -3.943 1.00 0.00 468 LEU A C 11
ATOM 10970 O O . LEU A 1 14 ? 0.871 15.685 -3.642 1.00 0.00 468 LEU A O 11
ATOM 10986 N N . ARG A 1 15 ? -1.295 15.340 -3.141 1.00 0.00 469 ARG A N 11
ATOM 10987 C CA . ARG A 1 15 ? -1.014 14.765 -1.831 1.00 0.00 469 ARG A CA 11
ATOM 10988 C C . ARG A 1 15 ? -0.711 13.274 -1.945 1.00 0.00 469 ARG A C 11
ATOM 10989 O O . ARG A 1 15 ? -1.586 12.433 -1.738 1.00 0.00 469 ARG A O 11
ATOM 11010 N N . LYS A 1 16 ? 0.535 12.953 -2.277 1.00 0.00 470 LYS A N 11
ATOM 11011 C CA . LYS A 1 16 ? 0.956 11.564 -2.419 1.00 0.00 470 LYS A CA 11
ATOM 11012 C C . LYS A 1 16 ? 1.076 10.890 -1.056 1.00 0.00 470 LYS A C 11
ATOM 11013 O O . LYS A 1 16 ? 2.052 11.098 -0.334 1.00 0.00 470 LYS A O 11
ATOM 11032 N N . TYR A 1 17 ? 0.081 10.082 -0.711 1.00 0.00 471 TYR A N 11
ATOM 11033 C CA . TYR A 1 17 ? 0.075 9.378 0.566 1.00 0.00 471 TYR A CA 11
ATOM 11034 C C . TYR A 1 17 ? -0.520 7.981 0.416 1.00 0.00 471 TYR A C 11
ATOM 11035 O O . TYR A 1 17 ? -1.480 7.779 -0.328 1.00 0.00 471 TYR A O 11
ATOM 11053 N N . PHE A 1 18 ? 0.058 7.019 1.129 1.00 0.00 472 PHE A N 11
ATOM 11054 C CA . PHE A 1 18 ? -0.414 5.640 1.076 1.00 0.00 472 PHE A CA 11
ATOM 11055 C C . PHE A 1 18 ? -1.657 5.457 1.941 1.00 0.00 472 PHE A C 11
ATOM 11056 O O . PHE A 1 18 ? -1.630 5.701 3.147 1.00 0.00 472 PHE A O 11
ATOM 11073 N N . LYS A 1 19 ? -2.747 5.026 1.315 1.00 0.00 473 LYS A N 11
ATOM 11074 C CA . LYS A 1 19 ? -4.002 4.809 2.025 1.00 0.00 473 LYS A CA 11
ATOM 11075 C C . LYS A 1 19 ? -4.653 3.499 1.591 1.00 0.00 473 LYS A C 11
ATOM 11076 O O . LYS A 1 19 ? -4.437 3.028 0.475 1.00 0.00 473 LYS A O 11
ATOM 11095 N N . MET A 1 20 ? -5.451 2.917 2.480 1.00 0.00 474 MET A N 11
ATOM 11096 C CA . MET A 1 20 ? -6.136 1.663 2.187 1.00 0.00 474 MET A CA 11
ATOM 11097 C C . MET A 1 20 ? -6.886 1.750 0.861 1.00 0.00 474 MET A C 11
ATOM 11098 O O . MET A 1 20 ? -7.699 2.650 0.656 1.00 0.00 474 MET A O 11
ATOM 11112 N N . GLY A 1 21 ? -6.606 0.809 -0.035 1.00 0.00 475 GLY A N 11
ATOM 11113 C CA . GLY A 1 21 ? -7.262 0.799 -1.329 1.00 0.00 475 GLY A CA 11
ATOM 11114 C C . GLY A 1 21 ? -6.301 1.073 -2.469 1.00 0.00 475 GLY A C 11
ATOM 11115 O O . GLY A 1 21 ? -6.502 0.599 -3.587 1.00 0.00 475 GLY A O 11
ATOM 11119 N N . ASP A 1 22 ? -5.255 1.841 -2.187 1.00 0.00 476 ASP A N 11
ATOM 11120 C CA . ASP A 1 22 ? -4.259 2.178 -3.197 1.00 0.00 476 ASP A CA 11
ATOM 11121 C C . ASP A 1 22 ? -3.203 1.083 -3.307 1.00 0.00 476 ASP A C 11
ATOM 11122 O O . ASP A 1 22 ? -3.019 0.289 -2.383 1.00 0.00 476 ASP A O 11
ATOM 11131 N N . HIS A 1 23 ? -2.513 1.044 -4.442 1.00 0.00 477 HIS A N 11
ATOM 11132 C CA . HIS A 1 23 ? -1.475 0.045 -4.673 1.00 0.00 477 HIS A CA 11
ATOM 11133 C C . HIS A 1 23 ? -0.087 0.653 -4.496 1.00 0.00 477 HIS A C 11
ATOM 11134 O O . HIS A 1 23 ? 0.209 1.719 -5.038 1.00 0.00 477 HIS A O 11
ATOM 11148 N N . VAL A 1 24 ? 0.761 -0.031 -3.735 1.00 0.00 478 VAL A N 11
ATOM 11149 C CA . VAL A 1 24 ? 2.118 0.441 -3.487 1.00 0.00 478 VAL A CA 11
ATOM 11150 C C . VAL A 1 24 ? 3.148 -0.603 -3.904 1.00 0.00 478 VAL A C 11
ATOM 11151 O O . VAL A 1 24 ? 2.835 -1.788 -4.020 1.00 0.00 478 VAL A O 11
ATOM 11164 N N . LYS A 1 25 ? 4.379 -0.155 -4.128 1.00 0.00 479 LYS A N 11
ATOM 11165 C CA . LYS A 1 25 ? 5.457 -1.050 -4.530 1.00 0.00 479 LYS A CA 11
ATOM 11166 C C . LYS A 1 25 ? 6.646 -0.930 -3.582 1.00 0.00 479 LYS A C 11
ATOM 11167 O O . LYS A 1 25 ? 7.040 0.172 -3.201 1.00 0.00 479 LYS A O 11
ATOM 11186 N N . VAL A 1 26 ? 7.215 -2.071 -3.206 1.00 0.00 480 VAL A N 11
ATOM 11187 C CA . VAL A 1 26 ? 8.361 -2.093 -2.305 1.00 0.00 480 VAL A CA 11
ATOM 11188 C C . VAL A 1 26 ? 9.668 -1.938 -3.074 1.00 0.00 480 VAL A C 11
ATOM 11189 O O . VAL A 1 26 ? 10.040 -2.805 -3.866 1.00 0.00 480 VAL A O 11
ATOM 11202 N N . ILE A 1 27 ? 10.361 -0.830 -2.835 1.00 0.00 481 ILE A N 11
ATOM 11203 C CA . ILE A 1 27 ? 11.628 -0.563 -3.504 1.00 0.00 481 ILE A CA 11
ATOM 11204 C C . ILE A 1 27 ? 12.809 -0.946 -2.618 1.00 0.00 481 ILE A C 11
ATOM 11205 O O . ILE A 1 27 ? 13.900 -1.232 -3.111 1.00 0.00 481 ILE A O 11
ATOM 11221 N N . ALA A 1 28 ? 12.582 -0.951 -1.309 1.00 0.00 482 ALA A N 11
ATOM 11222 C CA . ALA A 1 28 ? 13.626 -1.303 -0.354 1.00 0.00 482 ALA A CA 11
ATOM 11223 C C . ALA A 1 28 ? 13.057 -2.105 0.811 1.00 0.00 482 ALA A C 11
ATOM 11224 O O . ALA A 1 28 ? 11.860 -2.387 0.857 1.00 0.00 482 ALA A O 11
ATOM 11231 N N . GLY A 1 29 ? 13.923 -2.470 1.751 1.00 0.00 483 GLY A N 11
ATOM 11232 C CA . GLY A 1 29 ? 13.487 -3.237 2.904 1.00 0.00 483 GLY A CA 11
ATOM 11233 C C . GLY A 1 29 ? 13.723 -4.725 2.733 1.00 0.00 483 GLY A C 11
ATOM 11234 O O . GLY A 1 29 ? 14.530 -5.141 1.902 1.00 0.00 483 GLY A O 11
ATOM 11238 N N . ARG A 1 30 ? 13.018 -5.528 3.523 1.00 0.00 484 ARG A N 11
ATOM 11239 C CA . ARG A 1 30 ? 13.157 -6.978 3.457 1.00 0.00 484 ARG A CA 11
ATOM 11240 C C . ARG A 1 30 ? 12.242 -7.564 2.386 1.00 0.00 484 ARG A C 11
ATOM 11241 O O . ARG A 1 30 ? 12.313 -8.753 2.076 1.00 0.00 484 ARG A O 11
ATOM 11262 N N . PHE A 1 31 ? 11.382 -6.721 1.824 1.00 0.00 485 PHE A N 11
ATOM 11263 C CA . PHE A 1 31 ? 10.451 -7.155 0.789 1.00 0.00 485 PHE A CA 11
ATOM 11264 C C . PHE A 1 31 ? 10.692 -6.395 -0.512 1.00 0.00 485 PHE A C 11
ATOM 11265 O O . PHE A 1 31 ? 9.753 -6.082 -1.243 1.00 0.00 485 PHE A O 11
ATOM 11282 N N . GLU A 1 32 ? 11.958 -6.102 -0.794 1.00 0.00 486 GLU A N 11
ATOM 11283 C CA . GLU A 1 32 ? 12.322 -5.378 -2.006 1.00 0.00 486 GLU A CA 11
ATOM 11284 C C . GLU A 1 32 ? 11.833 -6.116 -3.248 1.00 0.00 486 GLU A C 11
ATOM 11285 O O . GLU A 1 32 ? 11.925 -7.340 -3.333 1.00 0.00 486 GLU A O 11
ATOM 11297 N N . GLY A 1 33 ? 11.312 -5.361 -4.212 1.00 0.00 487 GLY A N 11
ATOM 11298 C CA . GLY A 1 33 ? 10.815 -5.961 -5.436 1.00 0.00 487 GLY A CA 11
ATOM 11299 C C . GLY A 1 33 ? 9.393 -6.466 -5.299 1.00 0.00 487 GLY A C 11
ATOM 11300 O O . GLY A 1 33 ? 8.735 -6.768 -6.295 1.00 0.00 487 GLY A O 11
ATOM 11304 N N . ASP A 1 34 ? 8.917 -6.560 -4.063 1.00 0.00 488 ASP A N 11
ATOM 11305 C CA . ASP A 1 34 ? 7.563 -7.033 -3.798 1.00 0.00 488 ASP A CA 11
ATOM 11306 C C . ASP A 1 34 ? 6.567 -5.878 -3.833 1.00 0.00 488 ASP A C 11
ATOM 11307 O O . ASP A 1 34 ? 6.917 -4.733 -3.545 1.00 0.00 488 ASP A O 11
ATOM 11316 N N . THR A 1 35 ? 5.324 -6.186 -4.189 1.00 0.00 489 THR A N 11
ATOM 11317 C CA . THR A 1 35 ? 4.278 -5.174 -4.264 1.00 0.00 489 THR A CA 11
ATOM 11318 C C . THR A 1 35 ? 2.958 -5.705 -3.716 1.00 0.00 489 THR A C 11
ATOM 11319 O O . THR A 1 35 ? 2.770 -6.914 -3.589 1.00 0.00 489 THR A O 11
ATOM 11330 N N . GLY A 1 36 ? 2.046 -4.793 -3.394 1.00 0.00 490 GLY A N 11
ATOM 11331 C CA . GLY A 1 36 ? 0.755 -5.191 -2.864 1.00 0.00 490 GLY A CA 11
ATOM 11332 C C . GLY A 1 36 ? -0.166 -4.009 -2.634 1.00 0.00 490 GLY A C 11
ATOM 11333 O O . GLY A 1 36 ? 0.215 -2.861 -2.865 1.00 0.00 490 GLY A O 11
ATOM 11337 N N . LEU A 1 37 ? -1.383 -4.289 -2.180 1.00 0.00 491 LEU A N 11
ATOM 11338 C CA . LEU A 1 37 ? -2.362 -3.239 -1.920 1.00 0.00 491 LEU A CA 11
ATOM 11339 C C . LEU A 1 37 ? -2.362 -2.847 -0.446 1.00 0.00 491 LEU A C 11
ATOM 11340 O O . LEU A 1 37 ? -1.879 -3.594 0.405 1.00 0.00 491 LEU A O 11
ATOM 11356 N N . ILE A 1 38 ? -2.907 -1.671 -0.152 1.00 0.00 492 ILE A N 11
ATOM 11357 C CA . ILE A 1 38 ? -2.972 -1.181 1.219 1.00 0.00 492 ILE A CA 11
ATOM 11358 C C . ILE A 1 38 ? -4.265 -1.618 1.899 1.00 0.00 492 ILE A C 11
ATOM 11359 O O . ILE A 1 38 ? -5.359 -1.252 1.469 1.00 0.00 492 ILE A O 11
ATOM 11375 N N . VAL A 1 39 ? -4.132 -2.402 2.964 1.00 0.00 493 VAL A N 11
ATOM 11376 C CA . VAL A 1 39 ? -5.290 -2.887 3.706 1.00 0.00 493 VAL A CA 11
ATOM 11377 C C . VAL A 1 39 ? -5.412 -2.186 5.054 1.00 0.00 493 VAL A C 11
ATOM 11378 O O . VAL A 1 39 ? -6.515 -1.983 5.562 1.00 0.00 493 VAL A O 11
ATOM 11391 N N . ARG A 1 40 ? -4.271 -1.818 5.628 1.00 0.00 494 ARG A N 11
ATOM 11392 C CA . ARG A 1 40 ? -4.250 -1.139 6.919 1.00 0.00 494 ARG A CA 11
ATOM 11393 C C . ARG A 1 40 ? -3.057 -0.192 7.016 1.00 0.00 494 ARG A C 11
ATOM 11394 O O . ARG A 1 40 ? -1.948 -0.530 6.602 1.00 0.00 494 ARG A O 11
ATOM 11415 N N . VAL A 1 41 ? -3.294 0.995 7.564 1.00 0.00 495 VAL A N 11
ATOM 11416 C CA . VAL A 1 41 ? -2.240 1.991 7.716 1.00 0.00 495 VAL A CA 11
ATOM 11417 C C . VAL A 1 41 ? -2.078 2.401 9.176 1.00 0.00 495 VAL A C 11
ATOM 11418 O O . VAL A 1 41 ? -3.062 2.589 9.890 1.00 0.00 495 VAL A O 11
ATOM 11431 N N . GLU A 1 42 ? -0.829 2.540 9.611 1.00 0.00 496 GLU A N 11
ATOM 11432 C CA . GLU A 1 42 ? -0.539 2.928 10.986 1.00 0.00 496 GLU A CA 11
ATOM 11433 C C . GLU A 1 42 ? 0.383 4.143 11.025 1.00 0.00 496 GLU A C 11
ATOM 11434 O O . GLU A 1 42 ? 1.215 4.332 10.138 1.00 0.00 496 GLU A O 11
ATOM 11446 N N . GLU A 1 43 ? 0.227 4.964 12.059 1.00 0.00 497 GLU A N 11
ATOM 11447 C CA . GLU A 1 43 ? 1.045 6.162 12.212 1.00 0.00 497 GLU A CA 11
ATOM 11448 C C . GLU A 1 43 ? 2.530 5.815 12.173 1.00 0.00 497 GLU A C 11
ATOM 11449 O O . GLU A 1 43 ? 3.371 6.671 11.901 1.00 0.00 497 GLU A O 11
ATOM 11461 N N . ASN A 1 44 ? 2.845 4.554 12.448 1.00 0.00 498 ASN A N 11
ATOM 11462 C CA . ASN A 1 44 ? 4.229 4.093 12.446 1.00 0.00 498 ASN A CA 11
ATOM 11463 C C . ASN A 1 44 ? 4.602 3.498 11.092 1.00 0.00 498 ASN A C 11
ATOM 11464 O O . ASN A 1 44 ? 5.588 3.901 10.475 1.00 0.00 498 ASN A O 11
ATOM 11475 N N . PHE A 1 45 ? 3.806 2.537 10.635 1.00 0.00 499 PHE A N 11
ATOM 11476 C CA . PHE A 1 45 ? 4.052 1.885 9.354 1.00 0.00 499 PHE A CA 11
ATOM 11477 C C . PHE A 1 45 ? 2.740 1.591 8.632 1.00 0.00 499 PHE A C 11
ATOM 11478 O O . PHE A 1 45 ? 1.658 1.762 9.193 1.00 0.00 499 PHE A O 11
ATOM 11495 N N . VAL A 1 46 ? 2.845 1.148 7.383 1.00 0.00 500 VAL A N 11
ATOM 11496 C CA . VAL A 1 46 ? 1.668 0.830 6.583 1.00 0.00 500 VAL A CA 11
ATOM 11497 C C . VAL A 1 46 ? 1.636 -0.650 6.219 1.00 0.00 500 VAL A C 11
ATOM 11498 O O . VAL A 1 46 ? 2.591 -1.181 5.650 1.00 0.00 500 VAL A O 11
ATOM 11511 N N . ILE A 1 47 ? 0.532 -1.311 6.549 1.00 0.00 501 ILE A N 11
ATOM 11512 C CA . ILE A 1 47 ? 0.375 -2.730 6.255 1.00 0.00 501 ILE A CA 11
ATOM 11513 C C . ILE A 1 47 ? -0.275 -2.940 4.891 1.00 0.00 501 ILE A C 11
ATOM 11514 O O . ILE A 1 47 ? -1.404 -2.508 4.656 1.00 0.00 501 ILE A O 11
ATOM 11530 N N . LEU A 1 48 ? 0.445 -3.607 3.996 1.00 0.00 502 LEU A N 11
ATOM 11531 C CA . LEU A 1 48 ? -0.061 -3.877 2.654 1.00 0.00 502 LEU A CA 11
ATOM 11532 C C . LEU A 1 48 ? -0.213 -5.376 2.421 1.00 0.00 502 LEU A C 11
ATOM 11533 O O . LEU A 1 48 ? 0.628 -6.170 2.846 1.00 0.00 502 LEU A O 11
ATOM 11549 N N . PHE A 1 49 ? -1.288 -5.758 1.741 1.00 0.00 503 PHE A N 11
ATOM 11550 C CA . PHE A 1 49 ? -1.550 -7.163 1.449 1.00 0.00 503 PHE A CA 11
ATOM 11551 C C . PHE A 1 49 ? -0.828 -7.598 0.177 1.00 0.00 503 PHE A C 11
ATOM 11552 O O . PHE A 1 49 ? -0.891 -6.920 -0.848 1.00 0.00 503 PHE A O 11
ATOM 11569 N N . SER A 1 50 ? -0.141 -8.734 0.253 1.00 0.00 504 SER A N 11
ATOM 11570 C CA . SER A 1 50 ? 0.597 -9.258 -0.890 1.00 0.00 504 SER A CA 11
ATOM 11571 C C . SER A 1 50 ? -0.310 -10.099 -1.783 1.00 0.00 504 SER A C 11
ATOM 11572 O O . SER A 1 50 ? -1.314 -10.646 -1.327 1.00 0.00 504 SER A O 11
ATOM 11580 N N . ASP A 1 51 ? 0.051 -10.196 -3.058 1.00 0.00 505 ASP A N 11
ATOM 11581 C CA . ASP A 1 51 ? -0.728 -10.971 -4.016 1.00 0.00 505 ASP A CA 11
ATOM 11582 C C . ASP A 1 51 ? -0.126 -12.359 -4.212 1.00 0.00 505 ASP A C 11
ATOM 11583 O O . ASP A 1 51 ? -0.827 -13.308 -4.565 1.00 0.00 505 ASP A O 11
ATOM 11592 N N . LEU A 1 52 ? 1.178 -12.470 -3.981 1.00 0.00 506 LEU A N 11
ATOM 11593 C CA . LEU A 1 52 ? 1.876 -13.742 -4.132 1.00 0.00 506 LEU A CA 11
ATOM 11594 C C . LEU A 1 52 ? 1.802 -14.560 -2.847 1.00 0.00 506 LEU A C 11
ATOM 11595 O O . LEU A 1 52 ? 1.372 -15.714 -2.855 1.00 0.00 506 LEU A O 11
ATOM 11611 N N . THR A 1 53 ? 2.223 -13.954 -1.740 1.00 0.00 507 THR A N 11
ATOM 11612 C CA . THR A 1 53 ? 2.204 -14.624 -0.447 1.00 0.00 507 THR A CA 11
ATOM 11613 C C . THR A 1 53 ? 0.809 -14.596 0.167 1.00 0.00 507 THR A C 11
ATOM 11614 O O . THR A 1 53 ? 0.561 -15.225 1.195 1.00 0.00 507 THR A O 11
ATOM 11625 N N . MET A 1 54 ? -0.098 -13.863 -0.471 1.00 0.00 508 MET A N 11
ATOM 11626 C CA . MET A 1 54 ? -1.470 -13.755 0.013 1.00 0.00 508 MET A CA 11
ATOM 11627 C C . MET A 1 54 ? -1.497 -13.506 1.518 1.00 0.00 508 MET A C 11
ATOM 11628 O O . MET A 1 54 ? -2.367 -14.016 2.225 1.00 0.00 508 MET A O 11
ATOM 11642 N N . HIS A 1 55 ? -0.541 -12.720 2.001 1.00 0.00 509 HIS A N 11
ATOM 11643 C CA . HIS A 1 55 ? -0.457 -12.403 3.422 1.00 0.00 509 HIS A CA 11
ATOM 11644 C C . HIS A 1 55 ? -0.182 -10.917 3.633 1.00 0.00 509 HIS A C 11
ATOM 11645 O O . HIS A 1 55 ? 0.232 -10.217 2.710 1.00 0.00 509 HIS A O 11
ATOM 11659 N N . GLU A 1 56 ? -0.416 -10.444 4.853 1.00 0.00 510 GLU A N 11
ATOM 11660 C CA . GLU A 1 56 ? -0.195 -9.041 5.183 1.00 0.00 510 GLU A CA 11
ATOM 11661 C C . GLU A 1 56 ? 1.267 -8.790 5.543 1.00 0.00 510 GLU A C 11
ATOM 11662 O O . GLU A 1 56 ? 1.824 -9.451 6.420 1.00 0.00 510 GLU A O 11
ATOM 11674 N N . LEU A 1 57 ? 1.882 -7.833 4.858 1.00 0.00 511 LEU A N 11
ATOM 11675 C CA . LEU A 1 57 ? 3.280 -7.494 5.105 1.00 0.00 511 LEU A CA 11
ATOM 11676 C C . LEU A 1 57 ? 3.399 -6.126 5.769 1.00 0.00 511 LEU A C 11
ATOM 11677 O O . LEU A 1 57 ? 2.761 -5.161 5.348 1.00 0.00 511 LEU A O 11
ATOM 11693 N N . LYS A 1 58 ? 4.223 -6.049 6.809 1.00 0.00 512 LYS A N 11
ATOM 11694 C CA . LYS A 1 58 ? 4.431 -4.800 7.531 1.00 0.00 512 LYS A CA 11
ATOM 11695 C C . LYS A 1 58 ? 5.746 -4.146 7.120 1.00 0.00 512 LYS A C 11
ATOM 11696 O O . LYS A 1 58 ? 6.825 -4.659 7.417 1.00 0.00 512 LYS A O 11
ATOM 11715 N N . VAL A 1 59 ? 5.649 -3.010 6.436 1.00 0.00 513 VAL A N 11
ATOM 11716 C CA . VAL A 1 59 ? 6.832 -2.285 5.987 1.00 0.00 513 VAL A CA 11
ATOM 11717 C C . VAL A 1 59 ? 6.641 -0.779 6.131 1.00 0.00 513 VAL A C 11
ATOM 11718 O O . VAL A 1 59 ? 5.545 -0.258 5.917 1.00 0.00 513 VAL A O 11
ATOM 11731 N N . LEU A 1 60 ? 7.713 -0.085 6.493 1.00 0.00 514 LEU A N 11
ATOM 11732 C CA . LEU A 1 60 ? 7.665 1.363 6.666 1.00 0.00 514 LEU A CA 11
ATOM 11733 C C . LEU A 1 60 ? 7.346 2.058 5.346 1.00 0.00 514 LEU A C 11
ATOM 11734 O O . LEU A 1 60 ? 7.633 1.549 4.262 1.00 0.00 514 LEU A O 11
ATOM 11750 N N . PRO A 1 61 ? 6.740 3.252 5.436 1.00 0.00 515 PRO A N 11
ATOM 11751 C CA . PRO A 1 61 ? 6.372 4.044 4.259 1.00 0.00 515 PRO A CA 11
ATOM 11752 C C . PRO A 1 61 ? 7.590 4.607 3.536 1.00 0.00 515 PRO A C 11
ATOM 11753 O O . PRO A 1 61 ? 7.459 5.284 2.515 1.00 0.00 515 PRO A O 11
ATOM 11764 N N . ARG A 1 62 ? 8.773 4.324 4.070 1.00 0.00 516 ARG A N 11
ATOM 11765 C CA . ARG A 1 62 ? 10.015 4.804 3.475 1.00 0.00 516 ARG A CA 11
ATOM 11766 C C . ARG A 1 62 ? 10.569 3.788 2.480 1.00 0.00 516 ARG A C 11
ATOM 11767 O O . ARG A 1 62 ? 11.494 4.085 1.724 1.00 0.00 516 ARG A O 11
ATOM 11788 N N . ASP A 1 63 ? 9.998 2.588 2.488 1.00 0.00 517 ASP A N 11
ATOM 11789 C CA . ASP A 1 63 ? 10.435 1.528 1.587 1.00 0.00 517 ASP A CA 11
ATOM 11790 C C . ASP A 1 63 ? 9.355 1.212 0.557 1.00 0.00 517 ASP A C 11
ATOM 11791 O O . ASP A 1 63 ? 9.518 0.317 -0.274 1.00 0.00 517 ASP A O 11
ATOM 11800 N N . LEU A 1 64 ? 8.253 1.950 0.617 1.00 0.00 518 LEU A N 11
ATOM 11801 C CA . LEU A 1 64 ? 7.145 1.748 -0.310 1.00 0.00 518 LEU A CA 11
ATOM 11802 C C . LEU A 1 64 ? 6.930 2.984 -1.179 1.00 0.00 518 LEU A C 11
ATOM 11803 O O . LEU A 1 64 ? 7.357 4.083 -0.827 1.00 0.00 518 LEU A O 11
ATOM 11819 N N . GLN A 1 65 ? 6.263 2.794 -2.313 1.00 0.00 519 GLN A N 11
ATOM 11820 C CA . GLN A 1 65 ? 5.990 3.894 -3.231 1.00 0.00 519 GLN A CA 11
ATOM 11821 C C . GLN A 1 65 ? 4.716 3.634 -4.028 1.00 0.00 519 GLN A C 11
ATOM 11822 O O . GLN A 1 65 ? 4.511 2.538 -4.551 1.00 0.00 519 GLN A O 11
ATOM 11836 N N . LEU A 1 66 ? 3.862 4.648 -4.116 1.00 0.00 520 LEU A N 11
ATOM 11837 C CA . LEU A 1 66 ? 2.607 4.529 -4.850 1.00 0.00 520 LEU A CA 11
ATOM 11838 C C . LEU A 1 66 ? 2.862 4.185 -6.314 1.00 0.00 520 LEU A C 11
ATOM 11839 O O . LEU A 1 66 ? 3.963 4.389 -6.827 1.00 0.00 520 LEU A O 11
ATOM 11855 N N . CYS A 1 67 ? 1.838 3.665 -6.981 1.00 0.00 521 CYS A N 11
ATOM 11856 C CA . CYS A 1 67 ? 1.951 3.294 -8.387 1.00 0.00 521 CYS A CA 11
ATOM 11857 C C . CYS A 1 67 ? 1.218 4.295 -9.274 1.00 0.00 521 CYS A C 11
ATOM 11858 O O . CYS A 1 67 ? 0.013 4.177 -9.497 1.00 0.00 521 CYS A O 11
ATOM 11866 N N . SER A 1 68 ? 1.954 5.282 -9.776 1.00 0.00 522 SER A N 11
ATOM 11867 C CA . SER A 1 68 ? 1.373 6.308 -10.634 1.00 0.00 522 SER A CA 11
ATOM 11868 C C . SER A 1 68 ? 0.288 7.085 -9.894 1.00 0.00 522 SER A C 11
ATOM 11869 O O . SER A 1 68 ? -0.825 7.244 -10.393 1.00 0.00 522 SER A O 11
ATOM 11877 N N . GLU A 1 69 ? 0.623 7.567 -8.701 1.00 0.00 523 GLU A N 11
ATOM 11878 C CA . GLU A 1 69 ? -0.323 8.326 -7.892 1.00 0.00 523 GLU A CA 11
ATOM 11879 C C . GLU A 1 69 ? -1.167 9.250 -8.765 1.00 0.00 523 GLU A C 11
ATOM 11880 O O . GLU A 1 69 ? -2.356 9.442 -8.513 1.00 0.00 523 GLU A O 11
ATOM 11892 N N . GLY A 1 1 ? -19.833 20.257 12.168 1.00 0.00 455 GLY A N 12
ATOM 11893 C CA . GLY A 1 1 ? -20.578 20.625 13.358 1.00 0.00 455 GLY A CA 12
ATOM 11894 C C . GLY A 1 1 ? -21.219 21.993 13.241 1.00 0.00 455 GLY A C 12
ATOM 11895 O O . GLY A 1 1 ? -20.855 22.920 13.965 1.00 0.00 455 GLY A O 12
ATOM 11899 N N . SER A 1 2 ? -22.174 22.122 12.326 1.00 0.00 456 SER A N 12
ATOM 11900 C CA . SER A 1 2 ? -22.863 23.389 12.113 1.00 0.00 456 SER A CA 12
ATOM 11901 C C . SER A 1 2 ? -21.876 24.485 11.720 1.00 0.00 456 SER A C 12
ATOM 11902 O O . SER A 1 2 ? -21.979 25.622 12.180 1.00 0.00 456 SER A O 12
ATOM 11910 N N . SER A 1 3 ? -20.920 24.132 10.867 1.00 0.00 457 SER A N 12
ATOM 11911 C CA . SER A 1 3 ? -19.911 25.083 10.414 1.00 0.00 457 SER A CA 12
ATOM 11912 C C . SER A 1 3 ? -19.692 24.967 8.909 1.00 0.00 457 SER A C 12
ATOM 11913 O O . SER A 1 3 ? -20.092 23.985 8.286 1.00 0.00 457 SER A O 12
ATOM 11921 N N . GLY A 1 4 ? -19.052 25.979 8.331 1.00 0.00 458 GLY A N 12
ATOM 11922 C CA . GLY A 1 4 ? -18.791 25.973 6.903 1.00 0.00 458 GLY A CA 12
ATOM 11923 C C . GLY A 1 4 ? -17.967 24.776 6.470 1.00 0.00 458 GLY A C 12
ATOM 11924 O O . GLY A 1 4 ? -17.108 24.303 7.214 1.00 0.00 458 GLY A O 12
ATOM 11928 N N . SER A 1 5 ? -18.231 24.283 5.264 1.00 0.00 459 SER A N 12
ATOM 11929 C CA . SER A 1 5 ? -17.512 23.130 4.736 1.00 0.00 459 SER A CA 12
ATOM 11930 C C . SER A 1 5 ? -16.661 23.525 3.533 1.00 0.00 459 SER A C 12
ATOM 11931 O O . SER A 1 5 ? -17.175 24.024 2.532 1.00 0.00 459 SER A O 12
ATOM 11939 N N . SER A 1 6 ? -15.356 23.299 3.639 1.00 0.00 460 SER A N 12
ATOM 11940 C CA . SER A 1 6 ? -14.431 23.634 2.563 1.00 0.00 460 SER A CA 12
ATOM 11941 C C . SER A 1 6 ? -14.767 22.854 1.295 1.00 0.00 460 SER A C 12
ATOM 11942 O O . SER A 1 6 ? -14.948 21.638 1.331 1.00 0.00 460 SER A O 12
ATOM 11950 N N . GLY A 1 7 ? -14.849 23.565 0.174 1.00 0.00 461 GLY A N 12
ATOM 11951 C CA . GLY A 1 7 ? -15.163 22.924 -1.089 1.00 0.00 461 GLY A CA 12
ATOM 11952 C C . GLY A 1 7 ? -16.584 22.398 -1.135 1.00 0.00 461 GLY A C 12
ATOM 11953 O O . GLY A 1 7 ? -17.200 22.164 -0.095 1.00 0.00 461 GLY A O 12
ATOM 11957 N N . GLU A 1 8 ? -17.107 22.213 -2.343 1.00 0.00 462 GLU A N 12
ATOM 11958 C CA . GLU A 1 8 ? -18.465 21.714 -2.519 1.00 0.00 462 GLU A CA 12
ATOM 11959 C C . GLU A 1 8 ? -18.487 20.514 -3.462 1.00 0.00 462 GLU A C 12
ATOM 11960 O O . GLU A 1 8 ? -18.979 19.442 -3.110 1.00 0.00 462 GLU A O 12
ATOM 11972 N N . PHE A 1 9 ? -17.950 20.704 -4.663 1.00 0.00 463 PHE A N 12
ATOM 11973 C CA . PHE A 1 9 ? -17.908 19.639 -5.658 1.00 0.00 463 PHE A CA 12
ATOM 11974 C C . PHE A 1 9 ? -17.110 18.444 -5.143 1.00 0.00 463 PHE A C 12
ATOM 11975 O O . PHE A 1 9 ? -16.136 18.588 -4.405 1.00 0.00 463 PHE A O 12
ATOM 11992 N N . PRO A 1 10 ? -17.533 17.235 -5.542 1.00 0.00 464 PRO A N 12
ATOM 11993 C CA . PRO A 1 10 ? -16.872 15.992 -5.134 1.00 0.00 464 PRO A CA 12
ATOM 11994 C C . PRO A 1 10 ? -15.497 15.829 -5.771 1.00 0.00 464 PRO A C 12
ATOM 11995 O O . PRO A 1 10 ? -15.375 15.329 -6.889 1.00 0.00 464 PRO A O 12
ATOM 12006 N N . ALA A 1 11 ? -14.463 16.255 -5.053 1.00 0.00 465 ALA A N 12
ATOM 12007 C CA . ALA A 1 11 ? -13.095 16.155 -5.548 1.00 0.00 465 ALA A CA 12
ATOM 12008 C C . ALA A 1 11 ? -12.353 15.003 -4.879 1.00 0.00 465 ALA A C 12
ATOM 12009 O O . ALA A 1 11 ? -12.906 14.308 -4.027 1.00 0.00 465 ALA A O 12
ATOM 12016 N N . GLN A 1 12 ? -11.098 14.806 -5.271 1.00 0.00 466 GLN A N 12
ATOM 12017 C CA . GLN A 1 12 ? -10.282 13.737 -4.710 1.00 0.00 466 GLN A CA 12
ATOM 12018 C C . GLN A 1 12 ? -8.896 14.251 -4.334 1.00 0.00 466 GLN A C 12
ATOM 12019 O O . GLN A 1 12 ? -8.406 15.221 -4.911 1.00 0.00 466 GLN A O 12
ATOM 12033 N N . GLU A 1 13 ? -8.270 13.593 -3.362 1.00 0.00 467 GLU A N 12
ATOM 12034 C CA . GLU A 1 13 ? -6.941 13.986 -2.909 1.00 0.00 467 GLU A CA 12
ATOM 12035 C C . GLU A 1 13 ? -5.887 13.656 -3.963 1.00 0.00 467 GLU A C 12
ATOM 12036 O O . GLU A 1 13 ? -5.948 12.611 -4.613 1.00 0.00 467 GLU A O 12
ATOM 12048 N N . LEU A 1 14 ? -4.922 14.553 -4.127 1.00 0.00 468 LEU A N 12
ATOM 12049 C CA . LEU A 1 14 ? -3.854 14.359 -5.102 1.00 0.00 468 LEU A CA 12
ATOM 12050 C C . LEU A 1 14 ? -2.487 14.399 -4.427 1.00 0.00 468 LEU A C 12
ATOM 12051 O O . LEU A 1 14 ? -1.537 14.973 -4.959 1.00 0.00 468 LEU A O 12
ATOM 12067 N N . ARG A 1 15 ? -2.394 13.783 -3.253 1.00 0.00 469 ARG A N 12
ATOM 12068 C CA . ARG A 1 15 ? -1.143 13.747 -2.505 1.00 0.00 469 ARG A CA 12
ATOM 12069 C C . ARG A 1 15 ? -0.548 12.342 -2.508 1.00 0.00 469 ARG A C 12
ATOM 12070 O O . ARG A 1 15 ? -1.220 11.372 -2.862 1.00 0.00 469 ARG A O 12
ATOM 12091 N N . LYS A 1 16 ? 0.716 12.239 -2.112 1.00 0.00 470 LYS A N 12
ATOM 12092 C CA . LYS A 1 16 ? 1.402 10.953 -2.068 1.00 0.00 470 LYS A CA 12
ATOM 12093 C C . LYS A 1 16 ? 1.357 10.360 -0.663 1.00 0.00 470 LYS A C 12
ATOM 12094 O O . LYS A 1 16 ? 2.303 10.503 0.112 1.00 0.00 470 LYS A O 12
ATOM 12113 N N . TYR A 1 17 ? 0.254 9.694 -0.343 1.00 0.00 471 TYR A N 12
ATOM 12114 C CA . TYR A 1 17 ? 0.085 9.080 0.969 1.00 0.00 471 TYR A CA 12
ATOM 12115 C C . TYR A 1 17 ? -0.522 7.686 0.844 1.00 0.00 471 TYR A C 12
ATOM 12116 O O . TYR A 1 17 ? -1.655 7.528 0.390 1.00 0.00 471 TYR A O 12
ATOM 12134 N N . PHE A 1 18 ? 0.241 6.677 1.252 1.00 0.00 472 PHE A N 12
ATOM 12135 C CA . PHE A 1 18 ? -0.220 5.295 1.186 1.00 0.00 472 PHE A CA 12
ATOM 12136 C C . PHE A 1 18 ? -1.482 5.102 2.021 1.00 0.00 472 PHE A C 12
ATOM 12137 O O . PHE A 1 18 ? -1.421 5.011 3.248 1.00 0.00 472 PHE A O 12
ATOM 12154 N N . LYS A 1 19 ? -2.626 5.042 1.348 1.00 0.00 473 LYS A N 12
ATOM 12155 C CA . LYS A 1 19 ? -3.904 4.860 2.026 1.00 0.00 473 LYS A CA 12
ATOM 12156 C C . LYS A 1 19 ? -4.605 3.598 1.534 1.00 0.00 473 LYS A C 12
ATOM 12157 O O . LYS A 1 19 ? -4.448 3.198 0.381 1.00 0.00 473 LYS A O 12
ATOM 12176 N N . MET A 1 20 ? -5.381 2.975 2.416 1.00 0.00 474 MET A N 12
ATOM 12177 C CA . MET A 1 20 ? -6.108 1.760 2.069 1.00 0.00 474 MET A CA 12
ATOM 12178 C C . MET A 1 20 ? -6.732 1.876 0.682 1.00 0.00 474 MET A C 12
ATOM 12179 O O . MET A 1 20 ? -7.243 2.931 0.308 1.00 0.00 474 MET A O 12
ATOM 12193 N N . GLY A 1 21 ? -6.685 0.785 -0.077 1.00 0.00 475 GLY A N 12
ATOM 12194 C CA . GLY A 1 21 ? -7.249 0.787 -1.414 1.00 0.00 475 GLY A CA 12
ATOM 12195 C C . GLY A 1 21 ? -6.207 1.059 -2.481 1.00 0.00 475 GLY A C 12
ATOM 12196 O O . GLY A 1 21 ? -6.119 0.333 -3.472 1.00 0.00 475 GLY A O 12
ATOM 12200 N N . ASP A 1 22 ? -5.418 2.109 -2.282 1.00 0.00 476 ASP A N 12
ATOM 12201 C CA . ASP A 1 22 ? -4.378 2.476 -3.235 1.00 0.00 476 ASP A CA 12
ATOM 12202 C C . ASP A 1 22 ? -3.332 1.371 -3.351 1.00 0.00 476 ASP A C 12
ATOM 12203 O O . ASP A 1 22 ? -3.108 0.613 -2.407 1.00 0.00 476 ASP A O 12
ATOM 12212 N N . HIS A 1 23 ? -2.696 1.286 -4.515 1.00 0.00 477 HIS A N 12
ATOM 12213 C CA . HIS A 1 23 ? -1.674 0.273 -4.755 1.00 0.00 477 HIS A CA 12
ATOM 12214 C C . HIS A 1 23 ? -0.281 0.829 -4.473 1.00 0.00 477 HIS A C 12
ATOM 12215 O O . HIS A 1 23 ? 0.080 1.901 -4.958 1.00 0.00 477 HIS A O 12
ATOM 12229 N N . VAL A 1 24 ? 0.497 0.093 -3.686 1.00 0.00 478 VAL A N 12
ATOM 12230 C CA . VAL A 1 24 ? 1.850 0.512 -3.340 1.00 0.00 478 VAL A CA 12
ATOM 12231 C C . VAL A 1 24 ? 2.868 -0.562 -3.705 1.00 0.00 478 VAL A C 12
ATOM 12232 O O . VAL A 1 24 ? 2.527 -1.737 -3.841 1.00 0.00 478 VAL A O 12
ATOM 12245 N N . LYS A 1 25 ? 4.122 -0.151 -3.864 1.00 0.00 479 LYS A N 12
ATOM 12246 C CA . LYS A 1 25 ? 5.193 -1.077 -4.212 1.00 0.00 479 LYS A CA 12
ATOM 12247 C C . LYS A 1 25 ? 6.358 -0.952 -3.237 1.00 0.00 479 LYS A C 12
ATOM 12248 O O . LYS A 1 25 ? 6.625 0.126 -2.706 1.00 0.00 479 LYS A O 12
ATOM 12267 N N . VAL A 1 26 ? 7.051 -2.063 -3.005 1.00 0.00 480 VAL A N 12
ATOM 12268 C CA . VAL A 1 26 ? 8.191 -2.077 -2.095 1.00 0.00 480 VAL A CA 12
ATOM 12269 C C . VAL A 1 26 ? 9.505 -1.965 -2.858 1.00 0.00 480 VAL A C 12
ATOM 12270 O O . VAL A 1 26 ? 9.810 -2.795 -3.716 1.00 0.00 480 VAL A O 12
ATOM 12283 N N . ILE A 1 27 ? 10.281 -0.934 -2.541 1.00 0.00 481 ILE A N 12
ATOM 12284 C CA . ILE A 1 27 ? 11.564 -0.714 -3.196 1.00 0.00 481 ILE A CA 12
ATOM 12285 C C . ILE A 1 27 ? 12.721 -1.120 -2.289 1.00 0.00 481 ILE A C 12
ATOM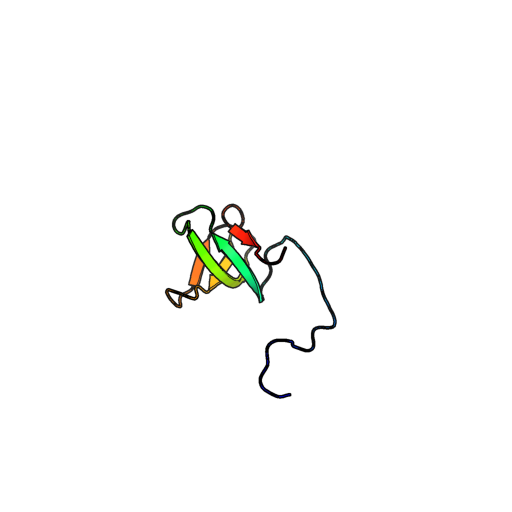 12286 O O . ILE A 1 27 ? 13.815 -1.426 -2.762 1.00 0.00 481 ILE A O 12
ATOM 12302 N N . ALA A 1 28 ? 12.470 -1.122 -0.984 1.00 0.00 482 ALA A N 12
ATOM 12303 C CA . ALA A 1 28 ? 13.490 -1.494 -0.011 1.00 0.00 482 ALA A CA 12
ATOM 12304 C C . ALA A 1 28 ? 12.873 -2.224 1.178 1.00 0.00 482 ALA A C 12
ATOM 12305 O O . ALA A 1 28 ? 11.667 -2.465 1.213 1.00 0.00 482 ALA A O 12
ATOM 12312 N N . GLY A 1 29 ? 13.709 -2.573 2.151 1.00 0.00 483 GLY A N 12
ATOM 12313 C CA . GLY A 1 29 ? 13.228 -3.272 3.327 1.00 0.00 483 GLY A CA 12
ATOM 12314 C C . GLY A 1 29 ? 13.465 -4.767 3.251 1.00 0.00 483 GLY A C 12
ATOM 12315 O O . GLY A 1 29 ? 14.398 -5.221 2.589 1.00 0.00 483 GLY A O 12
ATOM 12319 N N . ARG A 1 30 ? 12.619 -5.535 3.931 1.00 0.00 484 ARG A N 12
ATOM 12320 C CA . ARG A 1 30 ? 12.743 -6.987 3.940 1.00 0.00 484 ARG A CA 12
ATOM 12321 C C . ARG A 1 30 ? 11.944 -7.608 2.798 1.00 0.00 484 ARG A C 12
ATOM 12322 O O . ARG A 1 30 ? 12.001 -8.817 2.572 1.00 0.00 484 ARG A O 12
ATOM 12343 N N . PHE A 1 31 ? 11.200 -6.772 2.081 1.00 0.00 485 PHE A N 12
ATOM 12344 C CA . PHE A 1 31 ? 10.388 -7.239 0.963 1.00 0.00 485 PHE A CA 12
ATOM 12345 C C . PHE A 1 31 ? 10.671 -6.421 -0.294 1.00 0.00 485 PHE A C 12
ATOM 12346 O O . PHE A 1 31 ? 9.764 -6.124 -1.070 1.00 0.00 485 PHE A O 12
ATOM 12363 N N . GLU A 1 32 ? 11.936 -6.062 -0.486 1.00 0.00 486 GLU A N 12
ATOM 12364 C CA . GLU A 1 32 ? 12.339 -5.277 -1.647 1.00 0.00 486 GLU A CA 12
ATOM 12365 C C . GLU A 1 32 ? 11.967 -5.993 -2.943 1.00 0.00 486 GLU A C 12
ATOM 12366 O O . GLU A 1 32 ? 12.157 -7.202 -3.073 1.00 0.00 486 GLU A O 12
ATOM 12378 N N . GLY A 1 33 ? 11.436 -5.237 -3.899 1.00 0.00 487 GLY A N 12
ATOM 12379 C CA . GLY A 1 33 ? 11.045 -5.815 -5.171 1.00 0.00 487 GLY A CA 12
ATOM 12380 C C . GLY A 1 33 ? 9.683 -6.477 -5.113 1.00 0.00 487 GLY A C 12
ATOM 12381 O O . GLY A 1 33 ? 9.334 -7.274 -5.985 1.00 0.00 487 GLY A O 12
ATOM 12385 N N . ASP A 1 34 ? 8.911 -6.149 -4.083 1.00 0.00 488 ASP A N 12
ATOM 12386 C CA . ASP A 1 34 ? 7.578 -6.717 -3.914 1.00 0.00 488 ASP A CA 12
ATOM 12387 C C . ASP A 1 34 ? 6.503 -5.666 -4.167 1.00 0.00 488 ASP A C 12
ATOM 12388 O O . ASP A 1 34 ? 6.802 -4.484 -4.343 1.00 0.00 488 ASP A O 12
ATOM 12397 N N . THR A 1 35 ? 5.247 -6.103 -4.186 1.00 0.00 489 THR A N 12
ATOM 12398 C CA . THR A 1 35 ? 4.127 -5.201 -4.420 1.00 0.00 489 THR A CA 12
ATOM 12399 C C . THR A 1 35 ? 2.861 -5.707 -3.737 1.00 0.00 489 THR A C 12
ATOM 12400 O O . THR A 1 35 ? 2.755 -6.886 -3.401 1.00 0.00 489 THR A O 12
ATOM 12411 N N . GLY A 1 36 ? 1.903 -4.808 -3.536 1.00 0.00 490 GLY A N 12
ATOM 12412 C CA . GLY A 1 36 ? 0.656 -5.184 -2.895 1.00 0.00 490 GLY A CA 12
ATOM 12413 C C . GLY A 1 36 ? -0.275 -4.003 -2.702 1.00 0.00 490 GLY A C 12
ATOM 12414 O O . GLY A 1 36 ? 0.073 -2.868 -3.029 1.00 0.00 490 GLY A O 12
ATOM 12418 N N . LEU A 1 37 ? -1.464 -4.270 -2.172 1.00 0.00 491 LEU A N 12
ATOM 12419 C CA . LEU A 1 37 ? -2.450 -3.221 -1.937 1.00 0.00 491 LEU A CA 12
ATOM 12420 C C . LEU A 1 37 ? -2.494 -2.835 -0.462 1.00 0.00 491 LEU A C 12
ATOM 12421 O O . LEU A 1 37 ? -2.153 -3.635 0.409 1.00 0.00 491 LEU A O 12
ATOM 12437 N N . ILE A 1 38 ? -2.917 -1.605 -0.190 1.00 0.00 492 ILE A N 12
ATOM 12438 C CA . ILE A 1 38 ? -3.009 -1.115 1.179 1.00 0.00 492 ILE A CA 12
ATOM 12439 C C . ILE A 1 38 ? -4.312 -1.558 1.836 1.00 0.00 492 ILE A C 12
ATOM 12440 O O . ILE A 1 38 ? -5.400 -1.224 1.368 1.00 0.00 492 ILE A O 12
ATOM 12456 N N . VAL A 1 39 ? -4.193 -2.311 2.925 1.00 0.00 493 VAL A N 12
ATOM 12457 C CA . VAL A 1 39 ? -5.362 -2.798 3.648 1.00 0.00 493 VAL A CA 12
ATOM 12458 C C . VAL A 1 39 ? -5.469 -2.145 5.022 1.00 0.00 493 VAL A C 12
ATOM 12459 O O . VAL A 1 39 ? -6.560 -2.024 5.580 1.00 0.00 493 VAL A O 12
ATOM 12472 N N . ARG A 1 40 ? -4.329 -1.725 5.561 1.00 0.00 494 ARG A N 12
ATOM 12473 C CA . ARG A 1 40 ? -4.295 -1.084 6.871 1.00 0.00 494 ARG A CA 12
ATOM 12474 C C . ARG A 1 40 ? -3.007 -0.286 7.051 1.00 0.00 494 ARG A C 12
ATOM 12475 O O . ARG A 1 40 ? -1.908 -0.836 6.979 1.00 0.00 494 ARG A O 12
ATOM 12496 N N . VAL A 1 41 ? -3.151 1.014 7.287 1.00 0.00 495 VAL A N 12
ATOM 12497 C CA . VAL A 1 41 ? -2.000 1.888 7.479 1.00 0.00 495 VAL A CA 12
ATOM 12498 C C . VAL A 1 41 ? -1.893 2.346 8.929 1.00 0.00 495 VAL A C 12
ATOM 12499 O O . VAL A 1 41 ? -2.903 2.537 9.605 1.00 0.00 495 VAL A O 12
ATOM 12512 N N . GLU A 1 42 ? -0.662 2.521 9.400 1.00 0.00 496 GLU A N 12
ATOM 12513 C CA . GLU A 1 42 ? -0.423 2.956 10.771 1.00 0.00 496 GLU A CA 12
ATOM 12514 C C . GLU A 1 42 ? 0.590 4.096 10.811 1.00 0.00 496 GLU A C 12
ATOM 12515 O O . GLU A 1 42 ? 1.463 4.194 9.949 1.00 0.00 496 GLU A O 12
ATOM 12527 N N . GLU A 1 43 ? 0.467 4.954 11.819 1.00 0.00 497 GLU A N 12
ATOM 12528 C CA . GLU A 1 43 ? 1.372 6.088 11.971 1.00 0.00 497 GLU A CA 12
ATOM 12529 C C . GLU A 1 43 ? 2.827 5.628 11.963 1.00 0.00 497 GLU A C 12
ATOM 12530 O O . GLU A 1 43 ? 3.725 6.381 11.589 1.00 0.00 497 GLU A O 12
ATOM 12542 N N . ASN A 1 44 ? 3.051 4.385 12.378 1.00 0.00 498 ASN A N 12
ATOM 12543 C CA . ASN A 1 44 ? 4.396 3.824 12.420 1.00 0.00 498 ASN A CA 12
ATOM 12544 C C . ASN A 1 44 ? 4.785 3.242 11.065 1.00 0.00 498 ASN A C 12
ATOM 12545 O O . ASN A 1 44 ? 5.766 3.667 10.453 1.00 0.00 498 ASN A O 12
ATOM 12556 N N . PHE A 1 45 ? 4.010 2.268 10.600 1.00 0.00 499 PHE A N 12
ATOM 12557 C CA . PHE A 1 45 ? 4.273 1.627 9.317 1.00 0.00 499 PHE A CA 12
ATOM 12558 C C . PHE A 1 45 ? 2.974 1.374 8.559 1.00 0.00 499 PHE A C 12
ATOM 12559 O O . PHE A 1 45 ? 1.882 1.599 9.082 1.00 0.00 499 PHE A O 12
ATOM 12576 N N . VAL A 1 46 ? 3.099 0.903 7.322 1.00 0.00 500 VAL A N 12
ATOM 12577 C CA . VAL A 1 46 ? 1.936 0.618 6.491 1.00 0.00 500 VAL A CA 12
ATOM 12578 C C . VAL A 1 46 ? 1.813 -0.876 6.212 1.00 0.00 500 VAL A C 12
ATOM 12579 O O . VAL A 1 46 ? 2.795 -1.537 5.874 1.00 0.00 500 VAL A O 12
ATOM 12592 N N . ILE A 1 47 ? 0.600 -1.401 6.355 1.00 0.00 501 ILE A N 12
ATOM 12593 C CA . ILE A 1 47 ? 0.348 -2.816 6.117 1.00 0.00 501 ILE A CA 12
ATOM 12594 C C . ILE A 1 47 ? -0.348 -3.033 4.778 1.00 0.00 501 ILE A C 12
ATOM 12595 O O . ILE A 1 47 ? -1.509 -2.662 4.602 1.00 0.00 501 ILE A O 12
ATOM 12611 N N . LEU A 1 48 ? 0.368 -3.638 3.836 1.00 0.00 502 LEU A N 12
ATOM 12612 C CA . LEU A 1 48 ? -0.182 -3.907 2.512 1.00 0.00 502 LEU A CA 12
ATOM 12613 C C . LEU A 1 48 ? -0.306 -5.408 2.269 1.00 0.00 502 LEU A C 12
ATOM 12614 O O . LEU A 1 48 ? 0.581 -6.182 2.629 1.00 0.00 502 LEU A O 12
ATOM 12630 N N . PHE A 1 49 ? -1.413 -5.812 1.654 1.00 0.00 503 PHE A N 12
ATOM 12631 C CA . PHE A 1 49 ? -1.654 -7.220 1.361 1.00 0.00 503 PHE A CA 12
ATOM 12632 C C . PHE A 1 49 ? -0.886 -7.656 0.116 1.00 0.00 503 PHE A C 12
ATOM 12633 O O . PHE A 1 49 ? -0.919 -6.983 -0.914 1.00 0.00 503 PHE A O 12
ATOM 12650 N N . SER A 1 50 ? -0.194 -8.786 0.220 1.00 0.00 504 SER A N 12
ATOM 12651 C CA . SER A 1 50 ? 0.586 -9.310 -0.895 1.00 0.00 504 SER A CA 12
ATOM 12652 C C . SER A 1 50 ? -0.259 -10.242 -1.758 1.00 0.00 504 SER A C 12
ATOM 12653 O O . SER A 1 50 ? -1.201 -10.871 -1.275 1.00 0.00 504 SER A O 12
ATOM 12661 N N . ASP A 1 51 ? 0.085 -10.325 -3.039 1.00 0.00 505 ASP A N 12
ATOM 12662 C CA . ASP A 1 51 ? -0.641 -11.181 -3.971 1.00 0.00 505 ASP A CA 12
ATOM 12663 C C . ASP A 1 51 ? 0.071 -12.519 -4.146 1.00 0.00 505 ASP A C 12
ATOM 12664 O O . ASP A 1 51 ? -0.535 -13.506 -4.566 1.00 0.00 505 ASP A O 12
ATOM 12673 N N . LEU A 1 52 ? 1.359 -12.545 -3.824 1.00 0.00 506 LEU A N 12
ATOM 12674 C CA . LEU A 1 52 ? 2.154 -13.762 -3.947 1.00 0.00 506 LEU A CA 12
ATOM 12675 C C . LEU A 1 52 ? 2.111 -14.573 -2.656 1.00 0.00 506 LEU A C 12
ATOM 12676 O O . LEU A 1 52 ? 1.853 -15.777 -2.675 1.00 0.00 506 LEU A O 12
ATOM 12692 N N . THR A 1 53 ? 2.362 -13.905 -1.535 1.00 0.00 507 THR A N 12
ATOM 12693 C CA . THR A 1 53 ? 2.351 -14.563 -0.234 1.00 0.00 507 THR A CA 12
ATOM 12694 C C . THR A 1 53 ? 0.958 -14.534 0.385 1.00 0.00 507 THR A C 12
ATOM 12695 O O . THR A 1 53 ? 0.757 -14.998 1.507 1.00 0.00 507 THR A O 12
ATOM 12706 N N . MET A 1 54 ? -0.002 -13.987 -0.354 1.00 0.00 508 MET A N 12
ATOM 12707 C CA . MET A 1 54 ? -1.377 -13.900 0.122 1.00 0.00 508 MET A CA 12
ATOM 12708 C C . MET A 1 54 ? -1.416 -13.627 1.623 1.00 0.00 508 MET A C 12
ATOM 12709 O O . MET A 1 54 ? -2.296 -14.118 2.330 1.00 0.00 508 MET A O 12
ATOM 12723 N N . HIS A 1 55 ? -0.457 -12.841 2.102 1.00 0.00 509 HIS A N 12
ATOM 12724 C CA . HIS A 1 55 ? -0.383 -12.503 3.519 1.00 0.00 509 HIS A CA 12
ATOM 12725 C C . HIS A 1 55 ? -0.214 -10.999 3.711 1.00 0.00 509 HIS A C 12
ATOM 12726 O O . HIS A 1 55 ? -0.006 -10.262 2.748 1.00 0.00 509 HIS A O 12
ATOM 12740 N N . GLU A 1 56 ? -0.305 -10.553 4.959 1.00 0.00 510 GLU A N 12
ATOM 12741 C CA . GLU A 1 56 ? -0.164 -9.136 5.275 1.00 0.00 510 GLU A CA 12
ATOM 12742 C C . GLU A 1 56 ? 1.296 -8.782 5.548 1.00 0.00 510 GLU A C 12
ATOM 12743 O O . GLU A 1 56 ? 1.903 -9.287 6.493 1.00 0.00 510 GLU A O 12
ATOM 12755 N N . LEU A 1 57 ? 1.853 -7.912 4.713 1.00 0.00 511 LEU A N 12
ATOM 12756 C CA . LEU A 1 57 ? 3.241 -7.490 4.862 1.00 0.00 511 LEU A CA 12
ATOM 12757 C C . LEU A 1 57 ? 3.325 -6.118 5.524 1.00 0.00 511 LEU A C 12
ATOM 12758 O O . LEU A 1 57 ? 2.692 -5.161 5.078 1.00 0.00 511 LEU A O 12
ATOM 12774 N N . LYS A 1 58 ? 4.113 -6.029 6.590 1.00 0.00 512 LYS A N 12
ATOM 12775 C CA . LYS A 1 58 ? 4.284 -4.774 7.313 1.00 0.00 512 LYS A CA 12
ATOM 12776 C C . LYS A 1 58 ? 5.604 -4.107 6.940 1.00 0.00 512 LYS A C 12
ATOM 12777 O O . LYS A 1 58 ? 6.679 -4.655 7.186 1.00 0.00 512 LYS A O 12
ATOM 12796 N N . VAL A 1 59 ? 5.516 -2.921 6.347 1.00 0.00 513 VAL A N 12
ATOM 12797 C CA . VAL A 1 59 ? 6.703 -2.178 5.943 1.00 0.00 513 VAL A CA 12
ATOM 12798 C C . VAL A 1 59 ? 6.545 -0.689 6.230 1.00 0.00 513 VAL A C 12
ATOM 12799 O O . VAL A 1 59 ? 5.427 -0.182 6.338 1.00 0.00 513 VAL A O 12
ATOM 12812 N N . LEU A 1 60 ? 7.669 0.007 6.353 1.00 0.00 514 LEU A N 12
ATOM 12813 C CA . LEU A 1 60 ? 7.656 1.440 6.628 1.00 0.00 514 LEU A CA 12
ATOM 12814 C C . LEU A 1 60 ? 7.328 2.233 5.367 1.00 0.00 514 LEU A C 12
ATOM 12815 O O . LEU A 1 60 ? 7.572 1.790 4.244 1.00 0.00 514 LEU A O 12
ATOM 12831 N N . PRO A 1 61 ? 6.763 3.435 5.554 1.00 0.00 515 PRO A N 12
ATOM 12832 C CA . PRO A 1 61 ? 6.392 4.317 4.443 1.00 0.00 515 PRO A CA 12
ATOM 12833 C C . PRO A 1 61 ? 7.610 4.891 3.727 1.00 0.00 515 PRO A C 12
ATOM 12834 O O . PRO A 1 61 ? 7.476 5.665 2.779 1.00 0.00 515 PRO A O 12
ATOM 12845 N N . ARG A 1 62 ? 8.796 4.507 4.187 1.00 0.00 516 ARG A N 12
ATOM 12846 C CA . ARG A 1 62 ? 10.038 4.985 3.591 1.00 0.00 516 ARG A CA 12
ATOM 12847 C C . ARG A 1 62 ? 10.560 3.994 2.555 1.00 0.00 516 ARG A C 12
ATOM 12848 O O . ARG A 1 62 ? 11.465 4.308 1.781 1.00 0.00 516 ARG A O 12
ATOM 12869 N N . ASP A 1 63 ? 9.985 2.796 2.547 1.00 0.00 517 ASP A N 12
ATOM 12870 C CA . ASP A 1 63 ? 10.392 1.759 1.607 1.00 0.00 517 ASP A CA 12
ATOM 12871 C C . ASP A 1 63 ? 9.252 1.411 0.654 1.00 0.00 517 ASP A C 12
ATOM 12872 O O . ASP A 1 63 ? 9.306 0.405 -0.054 1.00 0.00 517 ASP A O 12
ATOM 12881 N N . LEU A 1 64 ? 8.222 2.250 0.642 1.00 0.00 518 LEU A N 12
ATOM 12882 C CA . LEU A 1 64 ? 7.068 2.031 -0.223 1.00 0.00 518 LEU A CA 12
ATOM 12883 C C . LEU A 1 64 ? 6.944 3.145 -1.258 1.00 0.00 518 LEU A C 12
ATOM 12884 O O . LEU A 1 64 ? 7.531 4.215 -1.103 1.00 0.00 518 LEU A O 12
ATOM 12900 N N . GLN A 1 65 ? 6.176 2.884 -2.311 1.00 0.00 519 GLN A N 12
ATOM 12901 C CA . GLN A 1 65 ? 5.975 3.865 -3.370 1.00 0.00 519 GLN A CA 12
ATOM 12902 C C . GLN A 1 65 ? 4.624 3.665 -4.049 1.00 0.00 519 GLN A C 12
ATOM 12903 O O . GLN A 1 65 ? 4.217 2.535 -4.322 1.00 0.00 519 GLN A O 12
ATOM 12917 N N . LEU A 1 66 ? 3.934 4.767 -4.319 1.00 0.00 520 LEU A N 12
ATOM 12918 C CA . LEU A 1 66 ? 2.627 4.712 -4.966 1.00 0.00 520 LEU A CA 12
ATOM 12919 C C . LEU A 1 66 ? 2.770 4.427 -6.457 1.00 0.00 520 LEU A C 12
ATOM 12920 O O . LEU A 1 66 ? 3.805 4.716 -7.058 1.00 0.00 520 LEU A O 12
ATOM 12936 N N . CYS A 1 67 ? 1.724 3.861 -7.049 1.00 0.00 521 CYS A N 12
ATOM 12937 C CA . CYS A 1 67 ? 1.732 3.538 -8.471 1.00 0.00 521 CYS A CA 12
ATOM 12938 C C . CYS A 1 67 ? 0.676 4.347 -9.218 1.00 0.00 521 CYS A C 12
ATOM 12939 O O . CYS A 1 67 ? 0.821 4.628 -10.407 1.00 0.00 521 CYS A O 12
ATOM 12947 N N . SER A 1 68 ? -0.388 4.716 -8.512 1.00 0.00 522 SER A N 12
ATOM 12948 C CA . SER A 1 68 ? -1.472 5.488 -9.109 1.00 0.00 522 SER A CA 12
ATOM 12949 C C . SER A 1 68 ? -1.723 6.771 -8.323 1.00 0.00 522 SER A C 12
ATOM 12950 O O . SER A 1 68 ? -2.868 7.168 -8.112 1.00 0.00 522 SER A O 12
ATOM 12958 N N . GLU A 1 69 ? -0.642 7.415 -7.892 1.00 0.00 523 GLU A N 12
ATOM 12959 C CA . GLU A 1 69 ? -0.745 8.652 -7.128 1.00 0.00 523 GLU A CA 12
ATOM 12960 C C . GLU A 1 69 ? -1.644 9.659 -7.841 1.00 0.00 523 GLU A C 12
ATOM 12961 O O . GLU A 1 69 ? -2.676 10.068 -7.311 1.00 0.00 523 GLU A O 12
ATOM 12973 N N . GLY A 1 1 ? -27.037 19.297 -17.398 1.00 0.00 455 GLY A N 13
ATOM 12974 C CA . GLY A 1 1 ? -27.347 20.580 -16.794 1.00 0.00 455 GLY A CA 13
ATOM 12975 C C . GLY A 1 1 ? -27.630 20.469 -15.310 1.00 0.00 455 GLY A C 13
ATOM 12976 O O . GLY A 1 1 ? -28.550 19.762 -14.898 1.00 0.00 455 GLY A O 13
ATOM 12980 N N . SER A 1 2 ? -26.837 21.167 -14.503 1.00 0.00 456 SER A N 13
ATOM 12981 C CA . SER A 1 2 ? -27.004 21.139 -13.055 1.00 0.00 456 SER A CA 13
ATOM 12982 C C . SER A 1 2 ? -27.925 22.265 -12.593 1.00 0.00 456 SER A C 13
ATOM 12983 O O . SER A 1 2 ? -27.892 23.370 -13.134 1.00 0.00 456 SER A O 13
ATOM 12991 N N . SER A 1 3 ? -28.745 21.975 -11.588 1.00 0.00 457 SER A N 13
ATOM 12992 C CA . SER A 1 3 ? -29.678 22.960 -11.054 1.00 0.00 457 SER A CA 13
ATOM 12993 C C . SER A 1 3 ? -29.102 23.638 -9.815 1.00 0.00 457 SER A C 13
ATOM 12994 O O . SER A 1 3 ? -28.022 23.283 -9.345 1.00 0.00 457 SER A O 13
ATOM 13002 N N . GLY A 1 4 ? -29.832 24.618 -9.291 1.00 0.00 458 GLY A N 13
ATOM 13003 C CA . GLY A 1 4 ? -29.378 25.332 -8.111 1.00 0.00 458 GLY A CA 13
ATOM 13004 C C . GLY A 1 4 ? -28.055 26.036 -8.333 1.00 0.00 458 GLY A C 13
ATOM 13005 O O . GLY A 1 4 ? -27.206 25.556 -9.084 1.00 0.00 458 GLY A O 13
ATOM 13009 N N . SER A 1 5 ? -27.878 27.180 -7.680 1.00 0.00 459 SER A N 13
ATOM 13010 C CA . SER A 1 5 ? -26.650 27.955 -7.814 1.00 0.00 459 SER A CA 13
ATOM 13011 C C . SER A 1 5 ? -25.853 27.940 -6.513 1.00 0.00 459 SER A C 13
ATOM 13012 O O . SER A 1 5 ? -24.700 27.512 -6.483 1.00 0.00 459 SER A O 13
ATOM 13020 N N . SER A 1 6 ? -26.478 28.412 -5.438 1.00 0.00 460 SER A N 13
ATOM 13021 C CA . SER A 1 6 ? -25.827 28.457 -4.134 1.00 0.00 460 SER A CA 13
ATOM 13022 C C . SER A 1 6 ? -25.949 27.114 -3.419 1.00 0.00 460 SER A C 13
ATOM 13023 O O . SER A 1 6 ? -27.016 26.501 -3.404 1.00 0.00 460 SER A O 13
ATOM 13031 N N . GLY A 1 7 ? -24.847 26.663 -2.828 1.00 0.00 461 GLY A N 13
ATOM 13032 C CA . GLY A 1 7 ? -24.850 25.397 -2.120 1.00 0.00 461 GLY A CA 13
ATOM 13033 C C . GLY A 1 7 ? -23.513 25.089 -1.476 1.00 0.00 461 GLY A C 13
ATOM 13034 O O . GLY A 1 7 ? -22.471 25.543 -1.948 1.00 0.00 461 GLY A O 13
ATOM 13038 N N . GLU A 1 8 ? -23.542 24.316 -0.394 1.00 0.00 462 GLU A N 13
ATOM 13039 C CA . GLU A 1 8 ? -22.323 23.951 0.316 1.00 0.00 462 GLU A CA 13
ATOM 13040 C C . GLU A 1 8 ? -21.763 22.631 -0.208 1.00 0.00 462 GLU A C 13
ATOM 13041 O O . GLU A 1 8 ? -22.281 21.558 0.100 1.00 0.00 462 GLU A O 13
ATOM 13053 N N . PHE A 1 9 ? -20.700 22.720 -1.001 1.00 0.00 463 PHE A N 13
ATOM 13054 C CA . PHE A 1 9 ? -20.070 21.534 -1.569 1.00 0.00 463 PHE A CA 13
ATOM 13055 C C . PHE A 1 9 ? -18.603 21.447 -1.157 1.00 0.00 463 PHE A C 13
ATOM 13056 O O . PHE A 1 9 ? -17.696 21.761 -1.928 1.00 0.00 463 PHE A O 13
ATOM 13073 N N . PRO A 1 10 ? -18.364 21.011 0.088 1.00 0.00 464 PRO A N 13
ATOM 13074 C CA . PRO A 1 10 ? -17.010 20.872 0.632 1.00 0.00 464 PRO A CA 13
ATOM 13075 C C . PRO A 1 10 ? -16.237 19.732 -0.021 1.00 0.00 464 PRO A C 13
ATOM 13076 O O . PRO A 1 10 ? -16.431 18.564 0.317 1.00 0.00 464 PRO A O 13
ATOM 13087 N N . ALA A 1 11 ? -15.360 20.077 -0.958 1.00 0.00 465 ALA A N 13
ATOM 13088 C CA . ALA A 1 11 ? -14.556 19.082 -1.656 1.00 0.00 465 ALA A CA 13
ATOM 13089 C C . ALA A 1 11 ? -13.132 19.048 -1.113 1.00 0.00 465 ALA A C 13
ATOM 13090 O O . ALA A 1 11 ? -12.253 19.754 -1.606 1.00 0.00 465 ALA A O 13
ATOM 13097 N N . GLN A 1 12 ? -12.912 18.222 -0.094 1.00 0.00 466 GLN A N 13
ATOM 13098 C CA . GLN A 1 12 ? -11.593 18.098 0.516 1.00 0.00 466 GLN A CA 13
ATOM 13099 C C . GLN A 1 12 ? -10.564 17.621 -0.503 1.00 0.00 466 GLN A C 13
ATOM 13100 O O . GLN A 1 12 ? -10.899 16.910 -1.450 1.00 0.00 466 GLN A O 13
ATOM 13114 N N . GLU A 1 13 ? -9.311 18.017 -0.302 1.00 0.00 467 GLU A N 13
ATOM 13115 C CA . GLU A 1 13 ? -8.234 17.631 -1.205 1.00 0.00 467 GLU A CA 13
ATOM 13116 C C . GLU A 1 13 ? -7.397 16.506 -0.603 1.00 0.00 467 GLU A C 13
ATOM 13117 O O . GLU A 1 13 ? -7.381 16.311 0.613 1.00 0.00 467 GLU A O 13
ATOM 13129 N N . LEU A 1 14 ? -6.702 15.769 -1.462 1.00 0.00 468 LEU A N 13
ATOM 13130 C CA . LEU A 1 14 ? -5.861 14.663 -1.016 1.00 0.00 468 LEU A CA 13
ATOM 13131 C C . LEU A 1 14 ? -4.427 14.838 -1.503 1.00 0.00 468 LEU A C 13
ATOM 13132 O O . LEU A 1 14 ? -4.160 15.628 -2.409 1.00 0.00 468 LEU A O 13
ATOM 13148 N N . ARG A 1 15 ? -3.507 14.094 -0.898 1.00 0.00 469 ARG A N 13
ATOM 13149 C CA . ARG A 1 15 ? -2.099 14.167 -1.271 1.00 0.00 469 ARG A CA 13
ATOM 13150 C C . ARG A 1 15 ? -1.479 12.774 -1.326 1.00 0.00 469 ARG A C 13
ATOM 13151 O O . ARG A 1 15 ? -1.770 11.919 -0.489 1.00 0.00 469 ARG A O 13
ATOM 13172 N N . LYS A 1 16 ? -0.622 12.552 -2.317 1.00 0.00 470 LYS A N 13
ATOM 13173 C CA . LYS A 1 16 ? 0.041 11.264 -2.482 1.00 0.00 470 LYS A CA 13
ATOM 13174 C C . LYS A 1 16 ? 0.413 10.666 -1.129 1.00 0.00 470 LYS A C 13
ATOM 13175 O O . LYS A 1 16 ? 1.384 11.086 -0.499 1.00 0.00 470 LYS A O 13
ATOM 13194 N N . TYR A 1 17 ? -0.365 9.683 -0.688 1.00 0.00 471 TYR A N 13
ATOM 13195 C CA . TYR A 1 17 ? -0.118 9.028 0.590 1.00 0.00 471 TYR A CA 13
ATOM 13196 C C . TYR A 1 17 ? -0.679 7.609 0.593 1.00 0.00 471 TYR A C 13
ATOM 13197 O O . TYR A 1 17 ? -1.793 7.369 0.128 1.00 0.00 471 TYR A O 13
ATOM 13215 N N . PHE A 1 18 ? 0.101 6.672 1.122 1.00 0.00 472 PHE A N 13
ATOM 13216 C CA . PHE A 1 18 ? -0.316 5.277 1.186 1.00 0.00 472 PHE A CA 13
ATOM 13217 C C . PHE A 1 18 ? -1.566 5.122 2.047 1.00 0.00 472 PHE A C 13
ATOM 13218 O O . PHE A 1 18 ? -1.486 5.074 3.275 1.00 0.00 472 PHE A O 13
ATOM 13235 N N . LYS A 1 19 ? -2.721 5.044 1.395 1.00 0.00 473 LYS A N 13
ATOM 13236 C CA . LYS A 1 19 ? -3.989 4.893 2.098 1.00 0.00 473 LYS A CA 13
ATOM 13237 C C . LYS A 1 19 ? -4.733 3.651 1.619 1.00 0.00 473 L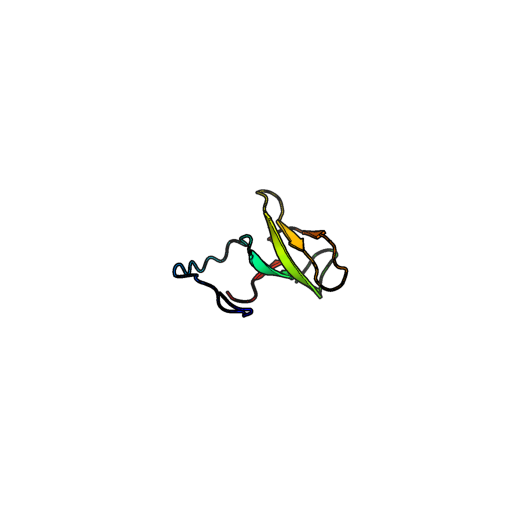YS A C 13
ATOM 13238 O O . LYS A 1 19 ? -4.730 3.334 0.430 1.00 0.00 473 LYS A O 13
ATOM 13257 N N . MET A 1 20 ? -5.371 2.952 2.553 1.00 0.00 474 MET A N 13
ATOM 13258 C CA . MET A 1 20 ? -6.122 1.746 2.224 1.00 0.00 474 MET A CA 13
ATOM 13259 C C . MET A 1 20 ? -6.777 1.870 0.853 1.00 0.00 474 MET A C 13
ATOM 13260 O O . MET A 1 20 ? -7.461 2.853 0.568 1.00 0.00 474 MET A O 13
ATOM 13274 N N . GLY A 1 21 ? -6.563 0.868 0.006 1.00 0.00 475 GLY A N 13
ATOM 13275 C CA . GLY A 1 21 ? -7.140 0.885 -1.326 1.00 0.00 475 GLY A CA 13
ATOM 13276 C C . GLY A 1 21 ? -6.106 1.154 -2.402 1.00 0.00 475 GLY A C 13
ATOM 13277 O O . GLY A 1 21 ? -6.033 0.431 -3.396 1.00 0.00 475 GLY A O 13
ATOM 13281 N N . ASP A 1 22 ? -5.306 2.195 -2.204 1.00 0.00 476 ASP A N 13
ATOM 13282 C CA . ASP A 1 22 ? -4.272 2.558 -3.166 1.00 0.00 476 ASP A CA 13
ATOM 13283 C C . ASP A 1 22 ? -3.238 1.444 -3.299 1.00 0.00 476 ASP A C 13
ATOM 13284 O O . ASP A 1 22 ? -3.039 0.655 -2.375 1.00 0.00 476 ASP A O 13
ATOM 13293 N N . HIS A 1 23 ? -2.585 1.384 -4.455 1.00 0.00 477 HIS A N 13
ATOM 13294 C CA . HIS A 1 23 ? -1.572 0.366 -4.709 1.00 0.00 477 HIS A CA 13
ATOM 13295 C C . HIS A 1 23 ? -0.176 0.897 -4.396 1.00 0.00 477 HIS A C 13
ATOM 13296 O O . HIS A 1 23 ? 0.156 2.034 -4.732 1.00 0.00 477 HIS A O 13
ATOM 13310 N N . VAL A 1 24 ? 0.637 0.068 -3.749 1.00 0.00 478 VAL A N 13
ATOM 13311 C CA . VAL A 1 24 ? 1.996 0.454 -3.391 1.00 0.00 478 VAL A CA 13
ATOM 13312 C C . VAL A 1 24 ? 2.993 -0.640 -3.756 1.00 0.00 478 VAL A C 13
ATOM 13313 O O . VAL A 1 24 ? 2.632 -1.812 -3.867 1.00 0.00 478 VAL A O 13
ATOM 13326 N N . LYS A 1 25 ? 4.250 -0.251 -3.941 1.00 0.00 479 LYS A N 13
ATOM 13327 C CA . LYS A 1 25 ? 5.301 -1.198 -4.291 1.00 0.00 479 LYS A CA 13
ATOM 13328 C C . LYS A 1 25 ? 6.494 -1.059 -3.351 1.00 0.00 479 LYS A C 13
ATOM 13329 O O . LYS A 1 25 ? 6.787 0.031 -2.861 1.00 0.00 479 LYS A O 13
ATOM 13348 N N . VAL A 1 26 ? 7.181 -2.171 -3.105 1.00 0.00 480 VAL A N 13
ATOM 13349 C CA . VAL A 1 26 ? 8.344 -2.172 -2.226 1.00 0.00 480 VAL A CA 13
ATOM 13350 C C . VAL A 1 26 ? 9.635 -2.028 -3.023 1.00 0.00 480 VAL A C 13
ATOM 13351 O O . VAL A 1 26 ? 10.027 -2.935 -3.759 1.00 0.00 480 VAL A O 13
ATOM 13364 N N . ILE A 1 27 ? 10.293 -0.884 -2.872 1.00 0.00 481 ILE A N 13
ATOM 13365 C CA . ILE A 1 27 ? 11.542 -0.622 -3.577 1.00 0.00 481 ILE A CA 13
ATOM 13366 C C . ILE A 1 27 ? 12.746 -0.983 -2.714 1.00 0.00 481 ILE A C 13
ATOM 13367 O O . ILE A 1 27 ? 13.825 -1.278 -3.227 1.00 0.00 481 ILE A O 13
ATOM 13383 N N . ALA A 1 28 ? 12.554 -0.959 -1.399 1.00 0.00 482 ALA A N 13
ATOM 13384 C CA . ALA A 1 28 ? 13.622 -1.287 -0.464 1.00 0.00 482 ALA A CA 13
ATOM 13385 C C . ALA A 1 28 ? 13.084 -2.058 0.737 1.00 0.00 482 ALA A C 13
ATOM 13386 O O . ALA A 1 28 ? 11.883 -2.300 0.844 1.00 0.00 482 ALA A O 13
ATOM 13393 N N . GLY A 1 29 ? 13.982 -2.442 1.639 1.00 0.00 483 GLY A N 13
ATOM 13394 C CA . GLY A 1 29 ? 13.578 -3.182 2.820 1.00 0.00 483 GLY A CA 13
ATOM 13395 C C . GLY A 1 29 ? 13.825 -4.671 2.684 1.00 0.00 483 GLY A C 13
ATOM 13396 O O . GLY A 1 29 ? 14.699 -5.096 1.927 1.00 0.00 483 GLY A O 13
ATOM 13400 N N . ARG A 1 30 ? 13.056 -5.467 3.419 1.00 0.00 484 ARG A N 13
ATOM 13401 C CA . ARG A 1 30 ? 13.198 -6.918 3.379 1.00 0.00 484 ARG A CA 13
ATOM 13402 C C . ARG A 1 30 ? 12.371 -7.514 2.243 1.00 0.00 484 ARG A C 13
ATOM 13403 O O . ARG A 1 30 ? 12.713 -8.563 1.697 1.00 0.00 484 ARG A O 13
ATOM 13424 N N . PHE A 1 31 ? 11.282 -6.838 1.893 1.00 0.00 485 PHE A N 13
ATOM 13425 C CA . PHE A 1 31 ? 10.406 -7.301 0.824 1.00 0.00 485 PHE A CA 13
ATOM 13426 C C . PHE A 1 31 ? 10.676 -6.538 -0.470 1.00 0.00 485 PHE A C 13
ATOM 13427 O O . PHE A 1 31 ? 9.761 -6.275 -1.250 1.00 0.00 485 PHE A O 13
ATOM 13444 N N . GLU A 1 32 ? 11.939 -6.186 -0.689 1.00 0.00 486 GLU A N 13
ATOM 13445 C CA . GLU A 1 32 ? 12.330 -5.452 -1.887 1.00 0.00 486 GLU A CA 13
ATOM 13446 C C . GLU A 1 32 ? 11.884 -6.190 -3.147 1.00 0.00 486 GLU A C 13
ATOM 13447 O O . GLU A 1 32 ? 12.015 -7.409 -3.244 1.00 0.00 486 GLU A O 13
ATOM 13459 N N . GLY A 1 33 ? 11.358 -5.439 -4.110 1.00 0.00 487 GLY A N 13
ATOM 13460 C CA . GLY A 1 33 ? 10.900 -6.039 -5.350 1.00 0.00 487 GLY A CA 13
ATOM 13461 C C . GLY A 1 33 ? 9.460 -6.503 -5.273 1.00 0.00 487 GLY A C 13
ATOM 13462 O O . GLY A 1 33 ? 8.799 -6.672 -6.298 1.00 0.00 487 GLY A O 13
ATOM 13466 N N . ASP A 1 34 ? 8.972 -6.713 -4.055 1.00 0.00 488 ASP A N 13
ATOM 13467 C CA . ASP A 1 34 ? 7.600 -7.162 -3.848 1.00 0.00 488 ASP A CA 13
ATOM 13468 C C . ASP A 1 34 ? 6.632 -5.983 -3.875 1.00 0.00 488 ASP A C 13
ATOM 13469 O O . ASP A 1 34 ? 7.026 -4.836 -3.656 1.00 0.00 488 ASP A O 13
ATOM 13478 N N . THR A 1 35 ? 5.363 -6.271 -4.145 1.00 0.00 489 THR A N 13
ATOM 13479 C CA . THR A 1 35 ? 4.339 -5.235 -4.203 1.00 0.00 489 THR A CA 13
ATOM 13480 C C . THR A 1 35 ? 3.002 -5.754 -3.686 1.00 0.00 489 THR A C 13
ATOM 13481 O O . THR A 1 35 ? 2.771 -6.962 -3.638 1.00 0.00 489 THR A O 13
ATOM 13492 N N . GLY A 1 36 ? 2.124 -4.834 -3.301 1.00 0.00 490 GLY A N 13
ATOM 13493 C CA . GLY A 1 36 ? 0.820 -5.219 -2.794 1.00 0.00 490 GLY A CA 13
ATOM 13494 C C . GLY A 1 36 ? -0.101 -4.030 -2.602 1.00 0.00 490 GLY A C 13
ATOM 13495 O O . GLY A 1 36 ? 0.288 -2.887 -2.847 1.00 0.00 490 GLY A O 13
ATOM 13499 N N . LEU A 1 37 ? -1.326 -4.298 -2.163 1.00 0.00 491 LEU A N 13
ATOM 13500 C CA . LEU A 1 37 ? -2.307 -3.242 -1.940 1.00 0.00 491 LEU A CA 13
ATOM 13501 C C . LEU A 1 37 ? -2.342 -2.833 -0.471 1.00 0.00 491 LEU A C 13
ATOM 13502 O O . LEU A 1 37 ? -1.987 -3.617 0.410 1.00 0.00 491 LEU A O 13
ATOM 13518 N N . ILE A 1 38 ? -2.773 -1.603 -0.214 1.00 0.00 492 ILE A N 13
ATOM 13519 C CA . ILE A 1 38 ? -2.858 -1.092 1.148 1.00 0.00 492 ILE A CA 13
ATOM 13520 C C . ILE A 1 38 ? -4.139 -1.558 1.832 1.00 0.00 492 ILE A C 13
ATOM 13521 O O . ILE A 1 38 ? -5.238 -1.147 1.461 1.00 0.00 492 ILE A O 13
ATOM 13537 N N . VAL A 1 39 ? -3.988 -2.418 2.834 1.00 0.00 493 VAL A N 13
ATOM 13538 C CA . VAL A 1 39 ? -5.133 -2.939 3.573 1.00 0.00 493 VAL A CA 13
ATOM 13539 C C . VAL A 1 39 ? -5.301 -2.218 4.906 1.00 0.00 493 VAL A C 13
ATOM 13540 O O . VAL A 1 39 ? -6.403 -2.146 5.450 1.00 0.00 493 VAL A O 13
ATOM 13553 N N . ARG A 1 40 ? -4.200 -1.684 5.426 1.00 0.00 494 ARG A N 13
ATOM 13554 C CA . ARG A 1 40 ? -4.225 -0.969 6.696 1.00 0.00 494 ARG A CA 13
ATOM 13555 C C . ARG A 1 40 ? -3.065 0.018 6.788 1.00 0.00 494 ARG A C 13
ATOM 13556 O O . ARG A 1 40 ? -2.002 -0.202 6.206 1.00 0.00 494 ARG A O 13
ATOM 13577 N N . VAL A 1 41 ? -3.276 1.106 7.521 1.00 0.00 495 VAL A N 13
ATOM 13578 C CA . VAL A 1 41 ? -2.249 2.127 7.689 1.00 0.00 495 VAL A CA 13
ATOM 13579 C C . VAL A 1 41 ? -2.089 2.509 9.156 1.00 0.00 495 VAL A C 13
ATOM 13580 O O . VAL A 1 41 ? -3.073 2.663 9.878 1.00 0.00 495 VAL A O 13
ATOM 13593 N N . GLU A 1 42 ? -0.842 2.662 9.590 1.00 0.00 496 GLU A N 13
ATOM 13594 C CA . GLU A 1 42 ? -0.553 3.027 10.972 1.00 0.00 496 GLU A CA 13
ATOM 13595 C C . GLU A 1 42 ? 0.453 4.173 11.034 1.00 0.00 496 GLU A C 13
ATOM 13596 O O . GLU A 1 42 ? 1.404 4.219 10.255 1.00 0.00 496 GLU A O 13
ATOM 13608 N N . GLU A 1 43 ? 0.234 5.095 11.965 1.00 0.00 497 GLU A N 13
ATOM 13609 C CA . GLU A 1 43 ? 1.120 6.241 12.128 1.00 0.00 497 GLU A CA 13
ATOM 13610 C C . GLU A 1 43 ? 2.583 5.810 12.073 1.00 0.00 497 GLU A C 13
ATOM 13611 O O . GLU A 1 43 ? 3.453 6.578 11.665 1.00 0.00 497 GLU A O 13
ATOM 13623 N N . ASN A 1 44 ? 2.845 4.575 12.487 1.00 0.00 498 ASN A N 13
ATOM 13624 C CA . ASN A 1 44 ? 4.202 4.040 12.486 1.00 0.00 498 ASN A CA 13
ATOM 13625 C C . ASN A 1 44 ? 4.571 3.493 11.110 1.00 0.00 498 ASN A C 13
ATOM 13626 O O . ASN A 1 44 ? 5.477 4.003 10.451 1.00 0.00 498 ASN A O 13
ATOM 13637 N N . PHE A 1 45 ? 3.862 2.454 10.683 1.00 0.00 499 PHE A N 13
ATOM 13638 C CA . PHE A 1 45 ? 4.114 1.837 9.386 1.00 0.00 499 PHE A CA 13
ATOM 13639 C C . PHE A 1 45 ? 2.804 1.516 8.673 1.00 0.00 499 PHE A C 13
ATOM 13640 O O . PHE A 1 45 ? 1.722 1.669 9.239 1.00 0.00 499 PHE A O 13
ATOM 13657 N N . VAL A 1 46 ? 2.911 1.071 7.425 1.00 0.00 500 VAL A N 13
ATOM 13658 C CA . VAL A 1 46 ? 1.736 0.727 6.632 1.00 0.00 500 VAL A CA 13
ATOM 13659 C C . VAL A 1 46 ? 1.700 -0.764 6.321 1.00 0.00 500 VAL A C 13
ATOM 13660 O O . VAL A 1 46 ? 2.732 -1.375 6.041 1.00 0.00 500 VAL A O 13
ATOM 13673 N N . ILE A 1 47 ? 0.506 -1.345 6.371 1.00 0.00 501 ILE A N 13
ATOM 13674 C CA . ILE A 1 47 ? 0.336 -2.766 6.092 1.00 0.00 501 ILE A CA 13
ATOM 13675 C C . ILE A 1 47 ? -0.284 -2.985 4.717 1.00 0.00 501 ILE A C 13
ATOM 13676 O O . ILE A 1 47 ? -1.403 -2.545 4.450 1.00 0.00 501 ILE A O 13
ATOM 13692 N N . LEU A 1 48 ? 0.449 -3.671 3.846 1.00 0.00 502 LEU A N 13
ATOM 13693 C CA . LEU A 1 48 ? -0.028 -3.951 2.497 1.00 0.00 502 LEU A CA 13
ATOM 13694 C C . LEU A 1 48 ? -0.186 -5.453 2.276 1.00 0.00 502 LEU A C 13
ATOM 13695 O O . LEU A 1 48 ? 0.668 -6.243 2.680 1.00 0.00 502 LEU A O 13
ATOM 13711 N N . PHE A 1 49 ? -1.282 -5.839 1.632 1.00 0.00 503 PHE A N 13
ATOM 13712 C CA . PHE A 1 49 ? -1.550 -7.246 1.356 1.00 0.00 503 PHE A CA 13
ATOM 13713 C C . PHE A 1 49 ? -0.841 -7.695 0.082 1.00 0.00 503 PHE A C 13
ATOM 13714 O O . PHE A 1 49 ? -0.948 -7.051 -0.961 1.00 0.00 503 PHE A O 13
ATOM 13731 N N . SER A 1 50 ? -0.117 -8.806 0.176 1.00 0.00 504 SER A N 13
ATOM 13732 C CA . SER A 1 50 ? 0.614 -9.340 -0.968 1.00 0.00 504 SER A CA 13
ATOM 13733 C C . SER A 1 50 ? -0.287 -10.226 -1.822 1.00 0.00 504 SER A C 13
ATOM 13734 O O . SER A 1 50 ? -1.247 -10.816 -1.326 1.00 0.00 504 SER A O 13
ATOM 13742 N N . ASP A 1 51 ? 0.029 -10.313 -3.110 1.00 0.00 505 ASP A N 13
ATOM 13743 C CA . ASP A 1 51 ? -0.750 -11.127 -4.035 1.00 0.00 505 ASP A CA 13
ATOM 13744 C C . ASP A 1 51 ? -0.099 -12.492 -4.239 1.00 0.00 505 ASP A C 13
ATOM 13745 O O . ASP A 1 51 ? -0.757 -13.450 -4.648 1.00 0.00 505 ASP A O 13
ATOM 13754 N N . LEU A 1 52 ? 1.195 -12.572 -3.954 1.00 0.00 506 LEU A N 13
ATOM 13755 C CA . LEU A 1 52 ? 1.937 -13.820 -4.107 1.00 0.00 506 LEU A CA 13
ATOM 13756 C C . LEU A 1 52 ? 1.906 -14.633 -2.817 1.00 0.00 506 LEU A C 13
ATOM 13757 O O . LEU A 1 52 ? 1.540 -15.809 -2.820 1.00 0.00 506 LEU A O 13
ATOM 13773 N N . THR A 1 53 ? 2.290 -13.999 -1.713 1.00 0.00 507 THR A N 13
ATOM 13774 C CA . THR A 1 53 ? 2.305 -14.663 -0.416 1.00 0.00 507 THR A CA 13
ATOM 13775 C C . THR A 1 53 ? 0.920 -14.660 0.219 1.00 0.00 507 THR A C 13
ATOM 13776 O O . THR A 1 53 ? 0.692 -15.315 1.236 1.00 0.00 507 THR A O 13
ATOM 13787 N N . MET A 1 54 ? -0.003 -13.920 -0.387 1.00 0.00 508 MET A N 13
ATOM 13788 C CA . MET A 1 54 ? -1.367 -13.834 0.120 1.00 0.00 508 MET A CA 13
ATOM 13789 C C . MET A 1 54 ? -1.374 -13.603 1.628 1.00 0.00 508 MET A C 13
ATOM 13790 O O . MET A 1 54 ? -2.177 -14.191 2.353 1.00 0.00 508 MET A O 13
ATOM 13804 N N . HIS A 1 55 ? -0.473 -12.744 2.095 1.00 0.00 509 HIS A N 13
ATOM 13805 C CA . HIS A 1 55 ? -0.376 -12.436 3.517 1.00 0.00 509 HIS A CA 13
ATOM 13806 C C . HIS A 1 55 ? -0.206 -10.935 3.737 1.00 0.00 509 HIS A C 13
ATOM 13807 O O . HIS A 1 55 ? 0.052 -10.186 2.795 1.00 0.00 509 HIS A O 13
ATOM 13821 N N . GLU A 1 56 ? -0.354 -10.505 4.986 1.00 0.00 510 GLU A N 13
ATOM 13822 C CA . GLU A 1 56 ? -0.219 -9.094 5.328 1.00 0.00 510 GLU A CA 13
ATOM 13823 C C . GLU A 1 56 ? 1.238 -8.741 5.613 1.00 0.00 510 GLU A C 13
ATOM 13824 O O . GLU A 1 56 ? 1.824 -9.214 6.588 1.00 0.00 510 GLU A O 13
ATOM 13836 N N . LEU A 1 57 ? 1.817 -7.907 4.756 1.00 0.00 511 LEU A N 13
ATOM 13837 C CA . LEU A 1 57 ? 3.206 -7.489 4.915 1.00 0.00 511 LEU A CA 13
ATOM 13838 C C . LEU A 1 57 ? 3.291 -6.138 5.616 1.00 0.00 511 LEU A C 13
ATOM 13839 O O . LEU A 1 57 ? 2.596 -5.190 5.250 1.00 0.00 511 LEU A O 13
ATOM 13855 N N . LYS A 1 58 ? 4.151 -6.054 6.626 1.00 0.00 512 LYS A N 13
ATOM 13856 C CA . LYS A 1 58 ? 4.332 -4.818 7.378 1.00 0.00 512 LYS A CA 13
ATOM 13857 C C . LYS A 1 58 ? 5.646 -4.140 7.002 1.00 0.00 512 LYS A C 13
ATOM 13858 O O . LYS A 1 58 ? 6.725 -4.614 7.358 1.00 0.00 512 LYS A O 13
ATOM 13877 N N . VAL A 1 59 ? 5.548 -3.027 6.282 1.00 0.00 513 VAL A N 13
ATOM 13878 C CA . VAL A 1 59 ? 6.728 -2.283 5.860 1.00 0.00 513 VAL A CA 13
ATOM 13879 C C . VAL A 1 59 ? 6.556 -0.789 6.114 1.00 0.00 513 VAL A C 13
ATOM 13880 O O . VAL A 1 59 ? 5.435 -0.281 6.153 1.00 0.00 513 VAL A O 13
ATOM 13893 N N . LEU A 1 60 ? 7.673 -0.091 6.285 1.00 0.00 514 LEU A N 13
ATOM 13894 C CA . LEU A 1 60 ? 7.646 1.346 6.535 1.00 0.00 514 LEU A CA 13
ATOM 13895 C C . LEU A 1 60 ? 7.250 2.110 5.275 1.00 0.00 514 LEU A C 13
ATOM 13896 O O . LEU A 1 60 ? 7.431 1.640 4.152 1.00 0.00 514 LEU A O 13
ATOM 13912 N N . PRO A 1 61 ? 6.698 3.318 5.465 1.00 0.00 515 PRO A N 13
ATOM 13913 C CA . PRO A 1 61 ? 6.268 4.174 4.356 1.00 0.00 515 PRO A CA 13
ATOM 13914 C C . PRO A 1 61 ? 7.445 4.728 3.560 1.00 0.00 515 PRO A C 13
ATOM 13915 O O . PRO A 1 61 ? 7.260 5.387 2.537 1.00 0.00 515 PRO A O 13
ATOM 13926 N N . ARG A 1 62 ? 8.655 4.457 4.037 1.00 0.00 516 ARG A N 13
ATOM 13927 C CA . ARG A 1 62 ? 9.863 4.929 3.370 1.00 0.00 516 ARG A CA 13
ATOM 13928 C C . ARG A 1 62 ? 10.365 3.900 2.362 1.00 0.00 516 ARG A C 13
ATOM 13929 O O . ARG A 1 62 ? 11.022 4.247 1.380 1.00 0.00 516 ARG A O 13
ATOM 13950 N N . ASP A 1 63 ? 10.052 2.633 2.612 1.00 0.00 517 ASP A N 13
ATOM 13951 C CA . ASP A 1 63 ? 10.471 1.553 1.726 1.00 0.00 517 ASP A CA 13
ATOM 13952 C C . ASP A 1 63 ? 9.341 1.157 0.780 1.00 0.00 517 ASP A C 13
ATOM 13953 O O . ASP A 1 63 ? 9.357 0.072 0.196 1.00 0.00 517 ASP A O 13
ATOM 13962 N N . LEU A 1 64 ? 8.361 2.041 0.635 1.00 0.00 518 LEU A N 13
ATOM 13963 C CA . LEU A 1 64 ? 7.221 1.784 -0.239 1.00 0.00 518 LEU A CA 13
ATOM 13964 C C . LEU A 1 64 ? 6.936 2.988 -1.130 1.00 0.00 518 LEU A C 13
ATOM 13965 O O . LEU A 1 64 ? 7.277 4.120 -0.788 1.00 0.00 518 LEU A O 13
ATOM 13981 N N . GLN A 1 65 ? 6.306 2.736 -2.273 1.00 0.00 519 GLN A N 13
ATOM 13982 C CA . GLN A 1 65 ? 5.973 3.801 -3.213 1.00 0.00 519 GLN A CA 13
ATOM 13983 C C . GLN A 1 65 ? 4.593 3.577 -3.822 1.00 0.00 519 GLN A C 13
ATOM 13984 O O . GLN A 1 65 ? 4.230 2.452 -4.168 1.00 0.00 519 GLN A O 13
ATOM 13998 N N . LEU A 1 66 ? 3.827 4.655 -3.950 1.00 0.00 520 LEU A N 13
ATOM 13999 C CA . LEU A 1 66 ? 2.485 4.577 -4.518 1.00 0.00 520 LEU A CA 13
ATOM 14000 C C . LEU A 1 66 ? 2.526 4.021 -5.937 1.00 0.00 520 LEU A C 13
ATOM 14001 O O . LEU A 1 66 ? 3.567 4.049 -6.596 1.00 0.00 520 LEU A O 13
ATOM 14017 N N . CYS A 1 67 ? 1.388 3.520 -6.404 1.00 0.00 521 CYS A N 13
ATOM 14018 C CA . CYS A 1 67 ? 1.293 2.958 -7.747 1.00 0.00 521 CYS A CA 13
ATOM 14019 C C . CYS A 1 67 ? 0.043 3.463 -8.460 1.00 0.00 521 CYS A C 13
ATOM 14020 O O . CYS A 1 67 ? 0.085 3.803 -9.642 1.00 0.00 521 CYS A O 13
ATOM 14028 N N . SER A 1 68 ? -1.069 3.508 -7.733 1.00 0.00 522 SER A N 13
ATOM 14029 C CA . SER A 1 68 ? -2.333 3.966 -8.297 1.00 0.00 522 SER A CA 13
ATOM 14030 C C . SER A 1 68 ? -2.851 5.190 -7.548 1.00 0.00 522 SER A C 13
ATOM 14031 O O . SER A 1 68 ? -3.966 5.187 -7.029 1.00 0.00 522 SER A O 13
ATOM 14039 N N . GLU A 1 69 ? -2.031 6.236 -7.498 1.00 0.00 523 GLU A N 13
ATOM 14040 C CA . GLU A 1 69 ? -2.406 7.467 -6.812 1.00 0.00 523 GLU A CA 13
ATOM 14041 C C . GLU A 1 69 ? -3.635 8.098 -7.459 1.00 0.00 523 GLU A C 13
ATOM 14042 O O . GLU A 1 69 ? -4.150 7.595 -8.457 1.00 0.00 523 GLU A O 13
ATOM 14054 N N . GLY A 1 1 ? -25.634 30.332 4.439 1.00 0.00 455 GLY A N 14
ATOM 14055 C CA . GLY A 1 1 ? -25.582 30.232 2.992 1.00 0.00 455 GLY A CA 14
ATOM 14056 C C . GLY A 1 1 ? -24.186 30.459 2.445 1.00 0.00 455 GLY A C 14
ATOM 14057 O O . GLY A 1 1 ? -23.195 30.207 3.130 1.00 0.00 455 GLY A O 14
ATOM 14061 N N . SER A 1 2 ? -24.108 30.934 1.206 1.00 0.00 456 SER A N 14
ATOM 14062 C CA . SER A 1 2 ? -22.823 31.189 0.565 1.00 0.00 456 SER A CA 14
ATOM 14063 C C . SER A 1 2 ? -21.898 31.969 1.495 1.00 0.00 456 SER A C 14
ATOM 14064 O O . SER A 1 2 ? -20.725 31.628 1.650 1.00 0.00 456 SER A O 14
ATOM 14072 N N . SER A 1 3 ? -22.434 33.018 2.110 1.00 0.00 457 SER A N 14
ATOM 14073 C CA . SER A 1 3 ? -21.657 33.849 3.021 1.00 0.00 457 SER A CA 14
ATOM 14074 C C . SER A 1 3 ? -20.247 34.074 2.483 1.00 0.00 457 SER A C 14
ATOM 14075 O O . SER A 1 3 ? -19.271 34.028 3.230 1.00 0.00 457 SER A O 14
ATOM 14083 N N . GLY A 1 4 ? -20.150 34.317 1.179 1.00 0.00 458 GLY A N 14
ATOM 14084 C CA . GLY A 1 4 ? -18.856 34.545 0.562 1.00 0.00 458 GLY A CA 14
ATOM 14085 C C . GLY A 1 4 ? -17.896 35.276 1.480 1.00 0.00 458 GLY A C 14
ATOM 14086 O O . GLY A 1 4 ? -18.228 36.328 2.025 1.00 0.00 458 GLY A O 14
ATOM 14090 N N . SER A 1 5 ? -16.703 34.716 1.653 1.00 0.00 459 SER A N 14
ATOM 14091 C CA . SER A 1 5 ? -15.694 35.318 2.516 1.00 0.00 459 SER A CA 14
ATOM 14092 C C . SER A 1 5 ? -14.292 35.067 1.969 1.00 0.00 459 SER A C 14
ATOM 14093 O O . SER A 1 5 ? -14.118 34.364 0.973 1.00 0.00 459 SER A O 14
ATOM 14101 N N . SER A 1 6 ? -13.294 35.647 2.628 1.00 0.00 460 SER A N 14
ATOM 14102 C CA . SER A 1 6 ? -11.907 35.490 2.207 1.00 0.00 460 SER A CA 14
ATOM 14103 C C . SER A 1 6 ? -11.071 34.856 3.315 1.00 0.00 460 SER A C 14
ATOM 14104 O O . SER A 1 6 ? -11.548 34.658 4.431 1.00 0.00 460 SER A O 14
ATOM 14112 N N . GLY A 1 7 ? -9.820 34.539 2.996 1.00 0.00 461 GLY A N 14
ATOM 14113 C CA . GLY A 1 7 ? -8.937 33.930 3.974 1.00 0.00 461 GLY A CA 14
ATOM 14114 C C . GLY A 1 7 ? -8.263 32.679 3.446 1.00 0.00 461 GLY A C 14
ATOM 14115 O O . GLY A 1 7 ? -7.757 32.665 2.325 1.00 0.00 461 GLY A O 14
ATOM 14119 N N . GLU A 1 8 ? -8.255 31.626 4.258 1.00 0.00 462 GLU A N 14
ATOM 14120 C CA . GLU A 1 8 ? -7.635 30.365 3.867 1.00 0.00 462 GLU A CA 14
ATOM 14121 C C . GLU A 1 8 ? -8.488 29.638 2.831 1.00 0.00 462 GLU A C 14
ATOM 14122 O O . GLU A 1 8 ? -9.718 29.683 2.881 1.00 0.00 462 GLU A O 14
ATOM 14134 N N . PHE A 1 9 ? -7.826 28.970 1.892 1.00 0.00 463 PHE A N 14
ATOM 14135 C CA . PHE A 1 9 ? -8.522 28.235 0.843 1.00 0.00 463 PHE A CA 14
ATOM 14136 C C . PHE A 1 9 ? -8.072 26.777 0.809 1.00 0.00 463 PHE A C 14
ATOM 14137 O O . PHE A 1 9 ? -6.907 26.456 1.044 1.00 0.00 463 PHE A O 14
ATOM 14154 N N . PRO A 1 10 ? -9.017 25.873 0.512 1.00 0.00 464 PRO A N 14
ATOM 14155 C CA . PRO A 1 10 ? -8.742 24.435 0.441 1.00 0.00 464 PRO A CA 14
ATOM 14156 C C . PRO A 1 10 ? -7.876 24.069 -0.759 1.00 0.00 464 PRO A C 14
ATOM 14157 O O . PRO A 1 10 ? -7.630 24.898 -1.635 1.00 0.00 464 PRO A O 14
ATOM 14168 N N . ALA A 1 11 ? -7.416 22.822 -0.793 1.00 0.00 465 ALA A N 14
ATOM 14169 C CA . ALA A 1 11 ? -6.580 22.346 -1.888 1.00 0.00 465 ALA A CA 14
ATOM 14170 C C . ALA A 1 11 ? -7.284 21.251 -2.681 1.00 0.00 465 ALA A C 14
ATOM 14171 O O . ALA A 1 11 ? -7.964 20.399 -2.111 1.00 0.00 465 ALA A O 14
ATOM 14178 N N . GLN A 1 12 ? -7.117 21.282 -4.000 1.00 0.00 466 GLN A N 14
ATOM 14179 C CA . GLN A 1 12 ? -7.739 20.292 -4.871 1.00 0.00 466 GLN A CA 14
ATOM 14180 C C . GLN A 1 12 ? -6.734 19.221 -5.283 1.00 0.00 466 GLN A C 14
ATOM 14181 O O . GLN A 1 12 ? -7.081 18.047 -5.408 1.00 0.00 466 GLN A O 14
ATOM 14195 N N . GLU A 1 13 ? -5.489 19.636 -5.494 1.00 0.00 467 GLU A N 14
ATOM 14196 C CA . GLU A 1 13 ? -4.434 18.711 -5.894 1.00 0.00 467 GLU A CA 14
ATOM 14197 C C . GLU A 1 13 ? -4.433 17.471 -5.005 1.00 0.00 467 GLU A C 14
ATOM 14198 O O . GLU A 1 13 ? -4.317 17.569 -3.783 1.00 0.00 467 GLU A O 14
ATOM 14210 N N . LEU A 1 14 ? -4.563 16.304 -5.628 1.00 0.00 468 LEU A N 14
ATOM 14211 C CA . LEU A 1 14 ? -4.577 15.043 -4.895 1.00 0.00 468 LEU A CA 14
ATOM 14212 C C . LEU A 1 14 ? -3.342 14.914 -4.009 1.00 0.00 468 LEU A C 14
ATOM 14213 O O . LEU A 1 14 ? -2.392 15.687 -4.135 1.00 0.00 468 LEU A O 14
ATOM 14229 N N . ARG A 1 15 ? -3.362 13.932 -3.114 1.00 0.00 469 ARG A N 14
ATOM 14230 C CA . ARG A 1 15 ? -2.243 13.701 -2.208 1.00 0.00 469 ARG A CA 14
ATOM 14231 C C . ARG A 1 15 ? -1.508 12.414 -2.569 1.00 0.00 469 ARG A C 14
ATOM 14232 O O . ARG A 1 15 ? -2.125 11.421 -2.957 1.00 0.00 469 ARG A O 14
ATOM 14253 N N . LYS A 1 16 ? -0.186 12.437 -2.439 1.00 0.00 470 LYS A N 14
ATOM 14254 C CA . LYS A 1 16 ? 0.635 11.273 -2.750 1.00 0.00 470 LYS A CA 14
ATOM 14255 C C . LYS A 1 16 ? 0.964 10.486 -1.486 1.00 0.00 470 LYS A C 14
ATOM 14256 O O . LYS A 1 16 ? 2.127 10.187 -1.214 1.00 0.00 470 LYS A O 14
ATOM 14275 N N . TYR A 1 17 ? -0.067 10.151 -0.718 1.00 0.00 471 TYR A N 14
ATOM 14276 C CA . TYR A 1 17 ? 0.113 9.399 0.518 1.00 0.00 471 TYR A CA 14
ATOM 14277 C C . TYR A 1 17 ? -0.525 8.017 0.412 1.00 0.00 471 TYR A C 14
ATOM 14278 O O . TYR A 1 17 ? -1.622 7.866 -0.127 1.00 0.00 471 TYR A O 14
ATOM 14296 N N . PHE A 1 18 ? 0.170 7.010 0.931 1.00 0.00 472 PHE A N 14
ATOM 14297 C CA . PHE A 1 18 ? -0.326 5.640 0.896 1.00 0.00 472 PHE A CA 14
ATOM 14298 C C . PHE A 1 18 ? -1.638 5.516 1.667 1.00 0.00 472 PHE A C 14
ATOM 14299 O O . PHE A 1 18 ? -1.660 5.598 2.895 1.00 0.00 472 PHE A O 14
ATOM 14316 N N . LYS A 1 19 ? -2.730 5.319 0.936 1.00 0.00 473 LYS A N 14
ATOM 14317 C CA . LYS A 1 19 ? -4.046 5.184 1.549 1.00 0.00 473 LYS A CA 14
ATOM 14318 C C . LYS A 1 19 ? -4.670 3.836 1.203 1.00 0.00 473 LYS A C 14
ATOM 14319 O O . LYS A 1 19 ? -4.489 3.321 0.100 1.00 0.00 473 LYS A O 14
ATOM 14338 N N . MET A 1 20 ? -5.407 3.269 2.153 1.00 0.00 474 MET A N 14
ATOM 14339 C CA . MET A 1 20 ? -6.061 1.982 1.948 1.00 0.00 474 MET A CA 14
ATOM 14340 C C . MET A 1 20 ? -6.763 1.938 0.594 1.00 0.00 474 MET A C 14
ATOM 14341 O O . MET A 1 20 ? -7.325 2.936 0.144 1.00 0.00 474 MET A O 14
ATOM 14355 N N . GLY A 1 21 ? -6.727 0.776 -0.050 1.00 0.00 475 GLY A N 14
ATOM 14356 C CA . GLY A 1 21 ? -7.363 0.625 -1.345 1.00 0.00 475 GLY A CA 14
ATOM 14357 C C . GLY A 1 21 ? -6.399 0.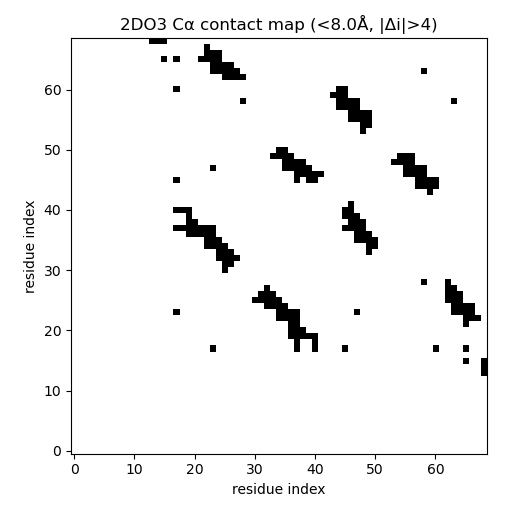845 -2.494 1.00 0.00 475 GLY A C 14
ATOM 14358 O O . GLY A 1 21 ? -6.539 0.237 -3.556 1.00 0.00 475 GLY A O 14
ATOM 14362 N N . ASP A 1 22 ? -5.419 1.716 -2.283 1.00 0.00 476 ASP A N 14
ATOM 14363 C CA . ASP A 1 22 ? -4.427 2.015 -3.310 1.00 0.00 476 ASP A CA 14
ATOM 14364 C C . ASP A 1 22 ? -3.349 0.936 -3.355 1.00 0.00 476 ASP A C 14
ATOM 14365 O O . ASP A 1 22 ? -3.171 0.181 -2.398 1.00 0.00 476 ASP A O 14
ATOM 14374 N N . HIS A 1 23 ? -2.633 0.869 -4.473 1.00 0.00 477 HIS A N 14
ATOM 14375 C CA . HIS A 1 23 ? -1.572 -0.118 -4.643 1.00 0.00 477 HIS A CA 14
ATOM 14376 C C . HIS A 1 23 ? -0.199 0.532 -4.506 1.00 0.00 477 HIS A C 14
ATOM 14377 O O . HIS A 1 23 ? 0.065 1.580 -5.094 1.00 0.00 477 HIS A O 14
ATOM 14391 N N . VAL A 1 24 ? 0.673 -0.098 -3.725 1.00 0.00 478 VAL A N 14
ATOM 14392 C CA . VAL A 1 24 ? 2.020 0.418 -3.511 1.00 0.00 478 VAL A CA 14
ATOM 14393 C C . VAL A 1 24 ? 3.071 -0.638 -3.833 1.00 0.00 478 VAL A C 14
ATOM 14394 O O . VAL A 1 24 ? 2.782 -1.835 -3.844 1.00 0.00 478 VAL A O 14
ATOM 14407 N N . LYS A 1 25 ? 4.294 -0.188 -4.095 1.00 0.00 479 LYS A N 14
ATOM 14408 C CA . LYS A 1 25 ? 5.390 -1.093 -4.416 1.00 0.00 479 LYS A CA 14
ATOM 14409 C C . LYS A 1 25 ? 6.527 -0.949 -3.409 1.00 0.00 479 LYS A C 14
ATOM 14410 O O . LYS A 1 25 ? 6.742 0.126 -2.850 1.00 0.00 479 LYS A O 14
ATOM 14429 N N . VAL A 1 26 ? 7.253 -2.040 -3.184 1.00 0.00 480 VAL A N 14
ATOM 14430 C CA . VAL A 1 26 ? 8.370 -2.034 -2.246 1.00 0.00 480 VAL A CA 14
ATOM 14431 C C . VAL A 1 26 ? 9.691 -1.786 -2.966 1.00 0.00 480 VAL A C 14
ATOM 14432 O O . VAL A 1 26 ? 10.052 -2.515 -3.890 1.00 0.00 480 VAL A O 14
ATOM 14445 N N . ILE A 1 27 ? 10.407 -0.752 -2.536 1.00 0.00 481 ILE A N 14
ATOM 14446 C CA . ILE A 1 27 ? 11.689 -0.409 -3.139 1.00 0.00 481 ILE A CA 14
ATOM 14447 C C . ILE A 1 27 ? 12.849 -0.847 -2.251 1.00 0.00 481 ILE A C 14
ATOM 14448 O O . ILE A 1 27 ? 13.951 -1.106 -2.734 1.00 0.00 481 ILE A O 14
ATOM 14464 N N . ALA A 1 28 ? 12.592 -0.930 -0.950 1.00 0.00 482 ALA A N 14
ATOM 14465 C CA . ALA A 1 28 ? 13.613 -1.340 0.006 1.00 0.00 482 ALA A CA 14
ATOM 14466 C C . ALA A 1 28 ? 13.007 -2.162 1.138 1.00 0.00 482 ALA A C 14
ATOM 14467 O O . ALA A 1 28 ? 11.816 -2.471 1.126 1.00 0.00 482 ALA A O 14
ATOM 14474 N N . GLY A 1 29 ? 13.835 -2.514 2.117 1.00 0.00 483 GLY A N 14
ATOM 14475 C CA . GLY A 1 29 ? 13.361 -3.298 3.243 1.00 0.00 483 GLY A CA 14
ATOM 14476 C C . GLY A 1 29 ? 13.612 -4.782 3.063 1.00 0.00 483 GLY A C 14
ATOM 14477 O O . GLY A 1 29 ? 14.533 -5.180 2.350 1.00 0.00 483 GLY A O 14
ATOM 14481 N N . ARG A 1 30 ? 12.792 -5.602 3.711 1.00 0.00 484 ARG A N 14
ATOM 14482 C CA . ARG A 1 30 ? 12.932 -7.051 3.621 1.00 0.00 484 ARG A CA 14
ATOM 14483 C C . ARG A 1 30 ? 12.126 -7.603 2.449 1.00 0.00 484 ARG A C 14
ATOM 14484 O O . ARG A 1 30 ? 12.170 -8.799 2.160 1.00 0.00 484 ARG A O 14
ATOM 14505 N N . PHE A 1 31 ? 11.390 -6.723 1.777 1.00 0.00 485 PHE A N 14
ATOM 14506 C CA . PHE A 1 31 ? 10.573 -7.123 0.637 1.00 0.00 485 PHE A CA 14
ATOM 14507 C C . PHE A 1 31 ? 10.890 -6.266 -0.585 1.00 0.00 485 PHE A C 14
ATOM 14508 O O . PHE A 1 31 ? 10.012 -5.978 -1.398 1.00 0.00 485 PHE A O 14
ATOM 14525 N N . GLU A 1 32 ? 12.151 -5.862 -0.707 1.00 0.00 486 GLU A N 14
ATOM 14526 C CA . GLU A 1 32 ? 12.583 -5.038 -1.829 1.00 0.00 486 GLU A CA 14
ATOM 14527 C C . GLU A 1 32 ? 12.276 -5.723 -3.158 1.00 0.00 486 GLU A C 14
ATOM 14528 O O . GLU A 1 32 ? 12.913 -6.711 -3.521 1.00 0.00 486 GLU A O 14
ATOM 14540 N N . GLY A 1 33 ? 11.294 -5.190 -3.879 1.00 0.00 487 GLY A N 14
ATOM 14541 C CA . GLY A 1 33 ? 10.919 -5.763 -5.158 1.00 0.00 487 GLY A CA 14
ATOM 14542 C C . GLY A 1 33 ? 9.504 -6.307 -5.157 1.00 0.00 487 GLY A C 14
ATOM 14543 O O . GLY A 1 33 ? 8.946 -6.607 -6.213 1.00 0.00 487 GLY A O 14
ATOM 14547 N N . ASP A 1 34 ? 8.923 -6.437 -3.970 1.00 0.00 488 ASP A N 14
ATOM 14548 C CA . ASP A 1 34 ? 7.564 -6.950 -3.835 1.00 0.00 488 ASP A CA 14
ATOM 14549 C C . ASP A 1 34 ? 6.549 -5.811 -3.852 1.00 0.00 488 ASP A C 14
ATOM 14550 O O . ASP A 1 34 ? 6.883 -4.662 -3.558 1.00 0.00 488 ASP A O 14
ATOM 14559 N N . THR A 1 35 ? 5.308 -6.136 -4.199 1.00 0.00 489 THR A N 14
ATOM 14560 C CA . THR A 1 35 ? 4.245 -5.141 -4.256 1.00 0.00 489 THR A CA 14
ATOM 14561 C C . THR A 1 35 ? 2.950 -5.686 -3.665 1.00 0.00 489 THR A C 14
ATOM 14562 O O . THR A 1 35 ? 2.799 -6.893 -3.480 1.00 0.00 489 THR A O 14
ATOM 14573 N N . GLY A 1 36 ? 2.015 -4.787 -3.369 1.00 0.00 490 GLY A N 14
ATOM 14574 C CA . GLY A 1 36 ? 0.744 -5.197 -2.802 1.00 0.00 490 GLY A CA 14
ATOM 14575 C C . GLY A 1 36 ? -0.196 -4.029 -2.581 1.00 0.00 490 GLY A C 14
ATOM 14576 O O . GLY A 1 36 ? 0.174 -2.875 -2.799 1.00 0.00 490 GLY A O 14
ATOM 14580 N N . LEU A 1 37 ? -1.417 -4.328 -2.150 1.00 0.00 491 LEU A N 14
ATOM 14581 C CA . LEU A 1 37 ? -2.415 -3.293 -1.901 1.00 0.00 491 LEU A CA 14
ATOM 14582 C C . LEU A 1 37 ? -2.375 -2.836 -0.446 1.00 0.00 491 LEU A C 14
ATOM 14583 O O . LEU A 1 37 ? -1.776 -3.495 0.405 1.00 0.00 491 LEU A O 14
ATOM 14599 N N . ILE A 1 38 ? -3.018 -1.707 -0.168 1.00 0.00 492 ILE A N 14
ATOM 14600 C CA . ILE A 1 38 ? -3.058 -1.165 1.185 1.00 0.00 492 ILE A CA 14
ATOM 14601 C C . ILE A 1 38 ? -4.353 -1.548 1.892 1.00 0.00 492 ILE A C 14
ATOM 14602 O O . ILE A 1 38 ? -5.437 -1.110 1.506 1.00 0.00 492 ILE A O 14
ATOM 14618 N N . VAL A 1 39 ? -4.233 -2.368 2.931 1.00 0.00 493 VAL A N 14
ATOM 14619 C CA . VAL A 1 39 ? -5.394 -2.808 3.696 1.00 0.00 493 VAL A CA 14
ATOM 14620 C C . VAL A 1 39 ? -5.494 -2.064 5.022 1.00 0.00 493 VAL A C 14
ATOM 14621 O O . VAL A 1 39 ? -6.590 -1.797 5.515 1.00 0.00 493 VAL A O 14
ATOM 14634 N N . ARG A 1 40 ? -4.342 -1.731 5.595 1.00 0.00 494 ARG A N 14
ATOM 14635 C CA . ARG A 1 40 ? -4.298 -1.018 6.866 1.00 0.00 494 ARG A CA 14
ATOM 14636 C C . ARG A 1 40 ? -3.072 -0.113 6.940 1.00 0.00 494 ARG A C 14
ATOM 14637 O O . ARG A 1 40 ? -2.026 -0.419 6.367 1.00 0.00 494 ARG A O 14
ATOM 14658 N N . VAL A 1 41 ? -3.208 1.003 7.649 1.00 0.00 495 VAL A N 14
ATOM 14659 C CA . VAL A 1 41 ? -2.111 1.952 7.799 1.00 0.00 495 VAL A CA 14
ATOM 14660 C C . VAL A 1 41 ? -1.952 2.383 9.253 1.00 0.00 495 VAL A C 14
ATOM 14661 O O . VAL A 1 41 ? -2.937 2.583 9.962 1.00 0.00 495 VAL A O 14
ATOM 14674 N N . GLU A 1 42 ? -0.704 2.524 9.689 1.00 0.00 496 GLU A N 14
ATOM 14675 C CA . GLU A 1 42 ? -0.416 2.931 11.060 1.00 0.00 496 GLU A CA 14
ATOM 14676 C C . GLU A 1 42 ? 0.570 4.095 11.086 1.00 0.00 496 GLU A C 14
ATOM 14677 O O . GLU A 1 42 ? 1.459 4.186 10.240 1.00 0.00 496 GLU A O 14
ATOM 14689 N N . GLU A 1 43 ? 0.404 4.982 12.062 1.00 0.00 497 GLU A N 14
ATOM 14690 C CA . GLU A 1 43 ? 1.279 6.141 12.197 1.00 0.00 497 GLU A CA 14
ATOM 14691 C C . GLU A 1 43 ? 2.745 5.728 12.112 1.00 0.00 497 GLU A C 14
ATOM 14692 O O . GLU A 1 43 ? 3.583 6.475 11.607 1.00 0.00 497 GLU A O 14
ATOM 14704 N N . ASN A 1 44 ? 3.048 4.534 12.610 1.00 0.00 498 ASN A N 14
ATOM 14705 C CA . ASN A 1 44 ? 4.413 4.022 12.592 1.00 0.00 498 ASN A CA 14
ATOM 14706 C C . ASN A 1 44 ? 4.773 3.479 11.212 1.00 0.00 498 ASN A C 14
ATOM 14707 O O . ASN A 1 44 ? 5.704 3.961 10.567 1.00 0.00 498 ASN A O 14
ATOM 14718 N N . PHE A 1 45 ? 4.027 2.474 10.765 1.00 0.00 499 PHE A N 14
ATOM 14719 C CA . PHE A 1 45 ? 4.266 1.865 9.462 1.00 0.00 499 PHE A CA 14
ATOM 14720 C C . PHE A 1 45 ? 2.951 1.596 8.737 1.00 0.00 499 PHE A C 14
ATOM 14721 O O . PHE A 1 45 ? 1.873 1.903 9.248 1.00 0.00 499 PHE A O 14
ATOM 14738 N N . VAL A 1 46 ? 3.047 1.021 7.543 1.00 0.00 500 VAL A N 14
ATOM 14739 C CA . VAL A 1 46 ? 1.865 0.709 6.747 1.00 0.00 500 VAL A CA 14
ATOM 14740 C C . VAL A 1 46 ? 1.753 -0.790 6.494 1.00 0.00 500 VAL A C 14
ATOM 14741 O O . VAL A 1 46 ? 2.759 -1.477 6.319 1.00 0.00 500 VAL A O 14
ATOM 14754 N N . ILE A 1 47 ? 0.522 -1.291 6.476 1.00 0.00 501 ILE A N 14
ATOM 14755 C CA . ILE A 1 47 ? 0.278 -2.709 6.243 1.00 0.00 501 ILE A CA 14
ATOM 14756 C C . ILE A 1 47 ? -0.337 -2.941 4.867 1.00 0.00 501 ILE A C 14
ATOM 14757 O O . ILE A 1 47 ? -1.491 -2.587 4.622 1.00 0.00 501 ILE A O 14
ATOM 14773 N N . LEU A 1 48 ? 0.440 -3.541 3.972 1.00 0.00 502 LEU A N 14
ATOM 14774 C CA . LEU A 1 48 ? -0.028 -3.824 2.620 1.00 0.00 502 LEU A CA 14
ATOM 14775 C C . LEU A 1 48 ? -0.223 -5.323 2.413 1.00 0.00 502 LEU A C 14
ATOM 14776 O O . LEU A 1 48 ? 0.606 -6.131 2.832 1.00 0.00 502 LEU A O 14
ATOM 14792 N N . PHE A 1 49 ? -1.323 -5.687 1.763 1.00 0.00 503 PHE A N 14
ATOM 14793 C CA . PHE A 1 49 ? -1.627 -7.089 1.500 1.00 0.00 503 PHE A CA 14
ATOM 14794 C C . PHE A 1 49 ? -0.889 -7.581 0.258 1.00 0.00 503 PHE A C 14
ATOM 14795 O O . PHE A 1 49 ? -0.918 -6.936 -0.790 1.00 0.00 503 PHE A O 14
ATOM 14812 N N . SER A 1 50 ? -0.229 -8.727 0.385 1.00 0.00 504 SER A N 14
ATOM 14813 C CA . SER A 1 50 ? 0.521 -9.305 -0.725 1.00 0.00 504 SER A CA 14
ATOM 14814 C C . SER A 1 50 ? -0.382 -10.174 -1.596 1.00 0.00 504 SER A C 14
ATOM 14815 O O . SER A 1 50 ? -1.309 -10.815 -1.102 1.00 0.00 504 SER A O 14
ATOM 14823 N N . ASP A 1 51 ? -0.102 -10.189 -2.895 1.00 0.00 505 ASP A N 14
ATOM 14824 C CA . ASP A 1 51 ? -0.887 -10.980 -3.836 1.00 0.00 505 ASP A CA 14
ATOM 14825 C C . ASP A 1 51 ? -0.193 -12.303 -4.146 1.00 0.00 505 ASP A C 14
ATOM 14826 O O . ASP A 1 51 ? -0.832 -13.268 -4.566 1.00 0.00 505 ASP A O 14
ATOM 14835 N N . LEU A 1 52 ? 1.118 -12.340 -3.937 1.00 0.00 506 LEU A N 14
ATOM 14836 C CA . LEU A 1 52 ? 1.900 -13.544 -4.195 1.00 0.00 506 LEU A CA 14
ATOM 14837 C C . LEU A 1 52 ? 1.797 -14.521 -3.028 1.00 0.00 506 LEU A C 14
ATOM 14838 O O . LEU A 1 52 ? 1.346 -15.655 -3.192 1.00 0.00 506 LEU A O 14
ATOM 14854 N N . THR A 1 53 ? 2.215 -14.073 -1.848 1.00 0.00 507 THR A N 14
ATOM 14855 C CA . THR A 1 53 ? 2.168 -14.907 -0.654 1.00 0.00 507 THR A CA 14
ATOM 14856 C C . THR A 1 53 ? 0.791 -14.857 -0.002 1.00 0.00 507 THR A C 14
ATOM 14857 O O . THR A 1 53 ? 0.542 -15.532 0.996 1.00 0.00 507 THR A O 14
ATOM 14868 N N . MET A 1 54 ? -0.101 -14.055 -0.575 1.00 0.00 508 MET A N 14
ATOM 14869 C CA . MET A 1 54 ? -1.454 -13.919 -0.049 1.00 0.00 508 MET A CA 14
ATOM 14870 C C . MET A 1 54 ? -1.432 -13.685 1.458 1.00 0.00 508 MET A C 14
ATOM 14871 O O . MET A 1 54 ? -2.293 -14.181 2.186 1.00 0.00 508 MET A O 14
ATOM 14885 N N . HIS A 1 55 ? -0.442 -12.929 1.920 1.00 0.00 509 HIS A N 14
ATOM 14886 C CA . HIS A 1 55 ? -0.308 -12.629 3.342 1.00 0.00 509 HIS A CA 14
ATOM 14887 C C . HIS A 1 55 ? -0.170 -11.127 3.570 1.00 0.00 509 HIS A C 14
ATOM 14888 O O . HIS A 1 55 ? -0.038 -10.356 2.620 1.00 0.00 509 HIS A O 14
ATOM 14902 N N . GLU A 1 56 ? -0.202 -10.720 4.835 1.00 0.00 510 GLU A N 14
ATOM 14903 C CA . GLU A 1 56 ? -0.082 -9.310 5.186 1.00 0.00 510 GLU A CA 14
ATOM 14904 C C . GLU A 1 56 ? 1.374 -8.937 5.451 1.00 0.00 510 GLU A C 14
ATOM 14905 O O . GLU A 1 56 ? 2.034 -9.535 6.302 1.00 0.00 510 GLU A O 14
ATOM 14917 N N . LEU A 1 57 ? 1.868 -7.947 4.717 1.00 0.00 511 LEU A N 14
ATOM 14918 C CA . LEU A 1 57 ? 3.246 -7.493 4.871 1.00 0.00 511 LEU A CA 14
ATOM 14919 C C . LEU A 1 57 ? 3.303 -6.170 5.627 1.00 0.00 511 LEU A C 14
ATOM 14920 O O . LEU A 1 57 ? 2.529 -5.252 5.353 1.00 0.00 511 LEU A O 14
ATOM 14936 N N . LYS A 1 58 ? 4.225 -6.077 6.579 1.00 0.00 512 LYS A N 14
ATOM 14937 C CA . LYS A 1 58 ? 4.386 -4.865 7.373 1.00 0.00 512 LYS A CA 14
ATOM 14938 C C . LYS A 1 58 ? 5.726 -4.197 7.081 1.00 0.00 512 LYS A C 14
ATOM 14939 O O . LYS A 1 58 ? 6.784 -4.732 7.413 1.00 0.00 512 LYS A O 14
ATOM 14958 N N . VAL A 1 59 ? 5.674 -3.024 6.458 1.00 0.00 513 VAL A N 14
ATOM 14959 C CA . VAL A 1 59 ? 6.883 -2.281 6.123 1.00 0.00 513 VAL A CA 14
ATOM 14960 C C . VAL A 1 59 ? 6.681 -0.783 6.320 1.00 0.00 513 VAL A C 14
ATOM 14961 O O . VAL A 1 59 ? 5.549 -0.303 6.393 1.00 0.00 513 VAL A O 14
ATOM 14974 N N . LEU A 1 60 ? 7.784 -0.049 6.404 1.00 0.00 514 LEU A N 14
ATOM 14975 C CA . LEU A 1 60 ? 7.729 1.397 6.591 1.00 0.00 514 LEU A CA 14
ATOM 14976 C C . LEU A 1 60 ? 7.335 2.099 5.296 1.00 0.00 514 LEU A C 14
ATOM 14977 O O . LEU A 1 60 ? 7.588 1.611 4.195 1.00 0.00 514 LEU A O 14
ATOM 14993 N N . PRO A 1 61 ? 6.702 3.274 5.429 1.00 0.00 515 PRO A N 14
ATOM 14994 C CA . PRO A 1 61 ? 6.262 4.071 4.280 1.00 0.00 515 PRO A CA 14
ATOM 14995 C C . PRO A 1 61 ? 7.432 4.677 3.512 1.00 0.00 515 PRO A C 14
ATOM 14996 O O . PRO A 1 61 ? 7.241 5.345 2.496 1.00 0.00 515 PRO A O 14
ATOM 15007 N N . ARG A 1 62 ? 8.643 4.438 4.004 1.00 0.00 516 ARG A N 14
ATOM 15008 C CA . ARG A 1 62 ? 9.844 4.961 3.364 1.00 0.00 516 ARG A CA 14
ATOM 15009 C C . ARG A 1 62 ? 10.369 3.986 2.314 1.00 0.00 516 ARG A C 14
ATOM 15010 O O . ARG A 1 62 ? 11.001 4.391 1.338 1.00 0.00 516 ARG A O 14
ATOM 15031 N N . ASP A 1 63 ? 10.104 2.701 2.522 1.00 0.00 517 ASP A N 14
ATOM 15032 C CA . ASP A 1 63 ? 10.549 1.669 1.594 1.00 0.00 517 ASP A CA 14
ATOM 15033 C C . ASP A 1 63 ? 9.435 1.296 0.621 1.00 0.00 517 ASP A C 14
ATOM 15034 O O . ASP A 1 63 ? 9.504 0.269 -0.056 1.00 0.00 517 ASP A O 14
ATOM 15043 N N . LEU A 1 64 ? 8.408 2.137 0.556 1.00 0.00 518 LEU A N 14
ATOM 15044 C CA . LEU A 1 64 ? 7.277 1.896 -0.334 1.00 0.00 518 LEU A CA 14
ATOM 15045 C C . LEU A 1 64 ? 7.038 3.094 -1.248 1.00 0.00 518 LEU A C 14
ATOM 15046 O O . LEU A 1 64 ? 7.614 4.163 -1.047 1.00 0.00 518 LEU A O 14
ATOM 15062 N N . GLN A 1 65 ? 6.185 2.907 -2.249 1.00 0.00 519 GLN A N 14
ATOM 15063 C CA . GLN A 1 65 ? 5.869 3.974 -3.192 1.00 0.00 519 GLN A CA 14
ATOM 15064 C C . GLN A 1 65 ? 4.599 3.652 -3.972 1.00 0.00 519 GLN A C 14
ATOM 15065 O O . GLN A 1 65 ? 4.423 2.535 -4.460 1.00 0.00 519 GLN A O 14
ATOM 15079 N N . LEU A 1 66 ? 3.715 4.638 -4.086 1.00 0.00 520 LEU A N 14
ATOM 15080 C CA . LEU A 1 66 ? 2.459 4.460 -4.807 1.00 0.00 520 LEU A CA 14
ATOM 15081 C C . LEU A 1 66 ? 2.716 4.085 -6.263 1.00 0.00 520 LEU A C 14
ATOM 15082 O O . LEU A 1 66 ? 3.773 4.391 -6.816 1.00 0.00 520 LEU A O 14
ATOM 15098 N N . CYS A 1 67 ? 1.743 3.422 -6.879 1.00 0.00 521 CYS A N 14
ATOM 15099 C CA . CYS A 1 67 ? 1.863 3.006 -8.272 1.00 0.00 521 CYS A CA 14
ATOM 15100 C C . CYS A 1 67 ? 1.014 3.891 -9.178 1.00 0.00 521 CYS A C 14
ATOM 15101 O O . CYS A 1 67 ? 1.444 4.279 -10.264 1.00 0.00 521 CYS A O 14
ATOM 15109 N N . SER A 1 68 ? -0.196 4.204 -8.726 1.00 0.00 522 SER A N 14
ATOM 15110 C CA . SER A 1 68 ? -1.109 5.038 -9.498 1.00 0.00 522 SER A CA 14
ATOM 15111 C C . SER A 1 68 ? -1.669 6.169 -8.641 1.00 0.00 522 SER A C 14
ATOM 15112 O O . SER A 1 68 ? -2.683 6.005 -7.964 1.00 0.00 522 SER A O 14
ATOM 15120 N N . GLU A 1 69 ? -1.000 7.318 -8.676 1.00 0.00 523 GLU A N 14
ATOM 15121 C CA . GLU A 1 69 ? -1.430 8.476 -7.902 1.00 0.00 523 GLU A CA 14
ATOM 15122 C C . GLU A 1 69 ? -1.853 9.618 -8.821 1.00 0.00 523 GLU A C 14
ATOM 15123 O O . GLU A 1 69 ? -2.929 10.193 -8.658 1.00 0.00 523 GLU A O 14
ATOM 15135 N N . GLY A 1 1 ? -12.744 37.391 4.464 1.00 0.00 455 GLY A N 15
ATOM 15136 C CA . GLY A 1 1 ? -13.522 37.409 3.239 1.00 0.00 455 GLY A CA 15
ATOM 15137 C C . GLY A 1 1 ? -14.944 36.928 3.448 1.00 0.00 455 GLY A C 15
ATOM 15138 O O . GLY A 1 1 ? -15.471 36.991 4.559 1.00 0.00 455 GLY A O 15
ATOM 15142 N N . SER A 1 2 ? -15.568 36.448 2.377 1.00 0.00 456 SER A N 15
ATOM 15143 C CA . SER A 1 2 ? -16.940 35.959 2.447 1.00 0.00 456 SER A CA 15
ATOM 15144 C C . SER A 1 2 ? -17.121 34.722 1.573 1.00 0.00 456 SER A C 15
ATOM 15145 O O . SER A 1 2 ? -16.435 34.555 0.564 1.00 0.00 456 SER A O 15
ATOM 15153 N N . SER A 1 3 ? -18.050 33.857 1.967 1.00 0.00 457 SER A N 15
ATOM 15154 C CA . SER A 1 3 ? -18.320 32.632 1.223 1.00 0.00 457 SER A CA 15
ATOM 15155 C C . SER A 1 3 ? -18.417 32.916 -0.273 1.00 0.00 457 SER A C 15
ATOM 15156 O O . SER A 1 3 ? -18.518 34.068 -0.693 1.00 0.00 457 SER A O 15
ATOM 15164 N N . GLY A 1 4 ? -18.385 31.855 -1.074 1.00 0.00 458 GLY A N 15
ATOM 15165 C CA . GLY A 1 4 ? -18.470 32.010 -2.515 1.00 0.00 458 GLY A CA 15
ATOM 15166 C C . GLY A 1 4 ? -17.201 31.575 -3.220 1.00 0.00 458 GLY A C 15
ATOM 15167 O O . GLY A 1 4 ? -17.234 30.703 -4.089 1.00 0.00 458 GLY A O 15
ATOM 15171 N N . SER A 1 5 ? -16.080 32.184 -2.848 1.00 0.00 459 SER A N 15
ATOM 15172 C CA . SER A 1 5 ? -14.795 31.858 -3.456 1.00 0.00 459 SER A CA 15
ATOM 15173 C C . SER A 1 5 ? -14.443 30.391 -3.227 1.00 0.00 459 SER A C 15
ATOM 15174 O O . SER A 1 5 ? -14.529 29.888 -2.107 1.00 0.00 459 SER A O 15
ATOM 15182 N N . SER A 1 6 ? -14.045 29.711 -4.298 1.00 0.00 460 SER A N 15
ATOM 15183 C CA . SER A 1 6 ? -13.683 28.301 -4.216 1.00 0.00 460 SER A CA 15
ATOM 15184 C C . SER A 1 6 ? -14.709 27.523 -3.397 1.00 0.00 460 SER A C 15
ATOM 15185 O O . SER A 1 6 ? -14.353 26.672 -2.583 1.00 0.00 460 SER A O 15
ATOM 15193 N N . GLY A 1 7 ? -15.985 27.822 -3.620 1.00 0.00 461 GLY A N 15
ATOM 15194 C CA . GLY A 1 7 ? -17.044 27.143 -2.896 1.00 0.00 461 GLY A CA 15
ATOM 15195 C C . GLY A 1 7 ? -17.923 26.307 -3.805 1.00 0.00 461 GLY A C 15
ATOM 15196 O O . GLY A 1 7 ? -18.337 25.208 -3.437 1.00 0.00 461 GLY A O 15
ATOM 15200 N N . GLU A 1 8 ? -18.209 26.828 -4.993 1.00 0.00 462 GLU A N 15
ATOM 15201 C CA . GLU A 1 8 ? -19.047 26.122 -5.955 1.00 0.00 462 GLU A CA 15
ATOM 15202 C C . GLU A 1 8 ? -18.265 25.006 -6.642 1.00 0.00 462 GLU A C 15
ATOM 15203 O O . GLU A 1 8 ? -18.777 23.904 -6.839 1.00 0.00 462 GLU A O 15
ATOM 15215 N N . PHE A 1 9 ? -17.021 25.301 -7.005 1.00 0.00 463 PHE A N 15
ATOM 15216 C CA . PHE A 1 9 ? -16.168 24.324 -7.672 1.00 0.00 463 PHE A CA 15
ATOM 15217 C C . PHE A 1 9 ? -15.067 23.835 -6.735 1.00 0.00 463 PHE A C 15
ATOM 15218 O O . PHE A 1 9 ? -13.924 24.290 -6.788 1.00 0.00 463 PHE A O 15
ATOM 15235 N N . PRO A 1 10 ? -15.418 22.885 -5.856 1.00 0.00 464 PRO A N 15
ATOM 15236 C CA . PRO A 1 10 ? -14.475 22.312 -4.891 1.00 0.00 464 PRO A CA 15
ATOM 15237 C C . PRO A 1 10 ? -13.417 21.441 -5.560 1.00 0.00 464 PRO A C 15
ATOM 15238 O O . PRO A 1 10 ? -13.720 20.360 -6.066 1.00 0.00 464 PRO A O 15
ATOM 15249 N N . ALA A 1 11 ? -12.177 21.917 -5.558 1.00 0.00 465 ALA A N 15
ATOM 15250 C CA . ALA A 1 11 ? -11.075 21.179 -6.163 1.00 0.00 465 ALA A CA 15
ATOM 15251 C C . ALA A 1 11 ? -10.580 20.074 -5.237 1.00 0.00 465 ALA A C 15
ATOM 15252 O O . ALA A 1 11 ? -10.248 20.325 -4.079 1.00 0.00 465 ALA A O 15
ATOM 15259 N N . GLN A 1 12 ? -10.535 18.850 -5.755 1.00 0.00 466 GLN A N 15
ATOM 15260 C CA . GLN A 1 12 ? -10.082 17.706 -4.973 1.00 0.00 466 GLN A CA 15
ATOM 15261 C C . GLN A 1 12 ? -8.682 17.276 -5.398 1.00 0.00 466 GLN A C 15
ATOM 15262 O O . GLN A 1 12 ? -8.520 16.321 -6.156 1.00 0.00 466 GLN A O 15
ATOM 15276 N N . GLU A 1 13 ? -7.674 17.988 -4.904 1.00 0.00 467 GLU A N 15
ATOM 15277 C CA . GLU A 1 13 ? -6.288 17.679 -5.234 1.00 0.00 467 GLU A CA 15
ATOM 15278 C C . GLU A 1 13 ? -5.716 16.643 -4.271 1.00 0.00 467 GLU A C 15
ATOM 15279 O O . GLU A 1 13 ? -5.147 16.990 -3.234 1.00 0.00 467 GLU A O 15
ATOM 15291 N N . LEU A 1 14 ? -5.872 15.371 -4.619 1.00 0.00 468 LEU A N 15
ATOM 15292 C CA . LEU A 1 14 ? -5.373 14.283 -3.785 1.00 0.00 468 LEU A CA 15
ATOM 15293 C C . LEU A 1 14 ? -3.850 14.307 -3.712 1.00 0.00 468 LEU A C 15
ATOM 15294 O O . LEU A 1 14 ? -3.178 14.681 -4.675 1.00 0.00 468 LEU A O 15
ATOM 15310 N N . ARG A 1 15 ? -3.310 13.906 -2.566 1.00 0.00 469 ARG A N 15
ATOM 15311 C CA . ARG A 1 15 ? -1.866 13.881 -2.369 1.00 0.00 469 ARG A CA 15
ATOM 15312 C C . ARG A 1 15 ? -1.320 12.464 -2.525 1.00 0.00 469 ARG A C 15
ATOM 15313 O O . ARG A 1 15 ? -2.052 11.485 -2.378 1.00 0.00 469 ARG A O 15
ATOM 15334 N N . LYS A 1 16 ? -0.030 12.363 -2.825 1.00 0.00 470 LYS A N 15
ATOM 15335 C CA . LYS A 1 16 ? 0.616 11.068 -3.002 1.00 0.00 470 LYS A CA 15
ATOM 15336 C C . LYS A 1 16 ? 0.927 10.427 -1.653 1.00 0.00 470 LYS A C 15
ATOM 15337 O O . LYS A 1 16 ? 2.046 10.529 -1.150 1.00 0.00 470 LYS A O 15
ATOM 15356 N N . TYR A 1 17 ? -0.069 9.765 -1.074 1.00 0.00 471 TYR A N 15
ATOM 15357 C CA . TYR A 1 17 ? 0.098 9.108 0.217 1.00 0.00 471 TYR A CA 15
ATOM 15358 C C . TYR A 1 17 ? -0.477 7.695 0.187 1.00 0.00 471 TYR A C 15
ATOM 15359 O O . TYR A 1 17 ? -1.483 7.435 -0.473 1.00 0.00 471 TYR A O 15
ATOM 15377 N N . PHE A 1 18 ? 0.170 6.786 0.909 1.00 0.00 472 PHE A N 15
ATOM 15378 C CA . PHE A 1 18 ? -0.276 5.398 0.967 1.00 0.00 472 PHE A CA 15
ATOM 15379 C C . PHE A 1 18 ? -1.553 5.271 1.791 1.00 0.00 472 PHE A C 15
ATOM 15380 O O . PHE A 1 18 ? -1.511 5.228 3.021 1.00 0.00 472 PHE A O 15
ATOM 15397 N N . LYS A 1 19 ? -2.690 5.212 1.104 1.00 0.00 473 LYS A N 15
ATOM 15398 C CA . LYS A 1 19 ? -3.981 5.090 1.770 1.00 0.00 473 LYS A CA 15
ATOM 15399 C C . LYS A 1 19 ? -4.671 3.786 1.383 1.00 0.00 473 LYS A C 15
ATOM 15400 O O . LYS A 1 19 ? -4.661 3.390 0.218 1.00 0.00 473 LYS A O 15
ATOM 15419 N N . MET A 1 20 ? -5.269 3.123 2.368 1.00 0.00 474 MET A N 15
ATOM 15420 C CA . MET A 1 20 ? -5.967 1.865 2.128 1.00 0.00 474 MET A CA 15
ATOM 15421 C C . MET A 1 20 ? -6.683 1.888 0.782 1.00 0.00 474 MET A C 15
ATOM 15422 O O . MET A 1 20 ? -7.370 2.853 0.450 1.00 0.00 474 MET A O 15
ATOM 15436 N N . GLY A 1 21 ? -6.517 0.818 0.010 1.00 0.00 475 GLY A N 15
ATOM 15437 C CA . GLY A 1 21 ? -7.153 0.737 -1.292 1.00 0.00 475 GLY A CA 15
ATOM 15438 C C . GLY A 1 21 ? -6.176 0.955 -2.430 1.00 0.00 475 GLY A C 15
ATOM 15439 O O . GLY A 1 21 ? -6.184 0.216 -3.415 1.00 0.00 475 GLY A O 15
ATOM 15443 N N . ASP A 1 22 ? -5.333 1.973 -2.296 1.00 0.00 476 ASP A N 15
ATOM 15444 C CA . ASP A 1 22 ? -4.345 2.287 -3.322 1.00 0.00 476 ASP A CA 15
ATOM 15445 C C . ASP A 1 22 ? -3.292 1.188 -3.417 1.00 0.00 476 ASP A C 15
ATOM 15446 O O . ASP A 1 22 ? -3.055 0.455 -2.456 1.00 0.00 476 ASP A O 15
ATOM 15455 N N . HIS A 1 23 ? -2.662 1.078 -4.582 1.00 0.00 477 HIS A N 15
ATOM 15456 C CA . HIS A 1 23 ? -1.634 0.068 -4.803 1.00 0.00 477 HIS A CA 15
ATOM 15457 C C . HIS A 1 23 ? -0.244 0.642 -4.546 1.00 0.00 477 HIS A C 15
ATOM 15458 O O . HIS A 1 23 ? 0.140 1.654 -5.132 1.00 0.00 477 HIS A O 15
ATOM 15472 N N . VAL A 1 24 ? 0.507 -0.011 -3.664 1.00 0.00 478 VAL A N 15
ATOM 15473 C CA . VAL A 1 24 ? 1.854 0.434 -3.329 1.00 0.00 478 VAL A CA 15
ATOM 15474 C C . VAL A 1 24 ? 2.892 -0.614 -3.717 1.00 0.00 478 VAL A C 15
ATOM 15475 O O . VAL A 1 24 ? 2.562 -1.780 -3.933 1.00 0.00 478 VAL A O 15
ATOM 15488 N N . LYS A 1 25 ? 4.148 -0.190 -3.804 1.00 0.00 479 LYS A N 15
ATOM 15489 C CA . LYS A 1 25 ? 5.236 -1.091 -4.165 1.00 0.00 479 LYS A CA 15
ATOM 15490 C C . LYS A 1 25 ? 6.439 -0.885 -3.250 1.00 0.00 479 LYS A C 15
ATOM 15491 O O . LYS A 1 25 ? 6.679 0.220 -2.763 1.00 0.00 479 LYS A O 15
ATOM 15510 N N . VAL A 1 26 ? 7.194 -1.956 -3.021 1.00 0.00 480 VAL A N 15
ATOM 15511 C CA . VAL A 1 26 ? 8.373 -1.891 -2.167 1.00 0.00 480 VAL A CA 15
ATOM 15512 C C . VAL A 1 26 ? 9.630 -1.617 -2.985 1.00 0.00 480 VAL A C 15
ATOM 15513 O O . VAL A 1 26 ? 9.939 -2.344 -3.929 1.00 0.00 480 VAL A O 15
ATOM 15526 N N . ILE A 1 27 ? 10.351 -0.563 -2.616 1.00 0.00 481 ILE A N 15
ATOM 15527 C CA . ILE A 1 27 ? 11.575 -0.193 -3.315 1.00 0.00 481 ILE A CA 15
ATOM 15528 C C . ILE A 1 27 ? 12.809 -0.602 -2.517 1.00 0.00 481 ILE A C 15
ATOM 15529 O O . ILE A 1 27 ? 13.872 -0.852 -3.083 1.00 0.00 481 ILE A O 15
ATOM 15545 N N . ALA A 1 28 ? 12.657 -0.671 -1.199 1.00 0.00 482 ALA A N 15
ATOM 15546 C CA . ALA A 1 28 ? 13.758 -1.054 -0.322 1.00 0.00 482 ALA A CA 15
ATOM 15547 C C . ALA A 1 28 ? 13.259 -1.887 0.853 1.00 0.00 482 ALA A C 15
ATOM 15548 O O . ALA A 1 28 ? 12.073 -2.200 0.946 1.00 0.00 482 ALA A O 15
ATOM 15555 N N . GLY A 1 29 ? 14.173 -2.243 1.751 1.00 0.00 483 GLY A N 15
ATOM 15556 C CA . GLY A 1 29 ? 13.806 -3.037 2.908 1.00 0.00 483 GLY A CA 15
ATOM 15557 C C . GLY A 1 29 ? 14.050 -4.518 2.696 1.00 0.00 483 GLY A C 15
ATOM 15558 O O . GLY A 1 29 ? 14.939 -4.906 1.939 1.00 0.00 483 GLY A O 15
ATOM 15562 N N . ARG A 1 30 ? 13.259 -5.349 3.369 1.00 0.00 484 ARG A N 15
ATOM 15563 C CA . ARG A 1 30 ? 13.395 -6.796 3.252 1.00 0.00 484 ARG A CA 15
ATOM 15564 C C . ARG A 1 30 ? 12.552 -7.330 2.098 1.00 0.00 484 ARG A C 15
ATOM 15565 O O . ARG A 1 30 ? 12.837 -8.394 1.548 1.00 0.00 484 ARG A O 15
ATOM 15586 N N . PHE A 1 31 ? 11.513 -6.584 1.736 1.00 0.00 485 PHE A N 15
ATOM 15587 C CA . PHE A 1 31 ? 10.628 -6.984 0.649 1.00 0.00 485 PHE A CA 15
ATOM 15588 C C . PHE A 1 31 ? 10.887 -6.145 -0.600 1.00 0.00 485 PHE A C 15
ATOM 15589 O O . PHE A 1 31 ? 9.956 -5.766 -1.309 1.00 0.00 485 PHE A O 15
ATOM 15606 N N . GLU A 1 32 ? 12.159 -5.860 -0.860 1.00 0.00 486 GLU A N 15
ATOM 15607 C CA . GLU A 1 32 ? 12.541 -5.066 -2.022 1.00 0.00 486 GLU A CA 15
ATOM 15608 C C . GLU A 1 32 ? 12.141 -5.768 -3.316 1.00 0.00 486 GLU A C 15
ATOM 15609 O O . GLU A 1 32 ? 12.589 -6.878 -3.598 1.00 0.00 486 GLU A O 15
ATOM 15621 N N . GLY A 1 33 ? 11.292 -5.110 -4.101 1.00 0.00 487 GLY A N 15
ATOM 15622 C CA . GLY A 1 33 ? 10.845 -5.686 -5.356 1.00 0.00 487 GLY A CA 15
ATOM 15623 C C . GLY A 1 33 ? 9.439 -6.246 -5.268 1.00 0.00 487 GLY A C 15
ATOM 15624 O O . GLY A 1 33 ? 8.819 -6.548 -6.288 1.00 0.00 487 GLY A O 15
ATOM 15628 N N . ASP A 1 34 ? 8.936 -6.388 -4.047 1.00 0.00 488 ASP A N 15
ATOM 15629 C CA . ASP A 1 34 ? 7.594 -6.917 -3.829 1.00 0.00 488 ASP A CA 15
ATOM 15630 C C . ASP A 1 34 ? 6.559 -5.797 -3.847 1.00 0.00 488 ASP A C 15
ATOM 15631 O O . ASP A 1 34 ? 6.876 -4.639 -3.575 1.00 0.00 488 ASP A O 15
ATOM 15640 N N . THR A 1 35 ? 5.319 -6.149 -4.172 1.00 0.00 489 THR A N 15
ATOM 15641 C CA . THR A 1 35 ? 4.237 -5.174 -4.227 1.00 0.00 489 THR A CA 15
ATOM 15642 C C . THR A 1 35 ? 2.975 -5.714 -3.566 1.00 0.00 489 THR A C 15
ATOM 15643 O O . THR A 1 35 ? 2.899 -6.893 -3.221 1.00 0.00 489 THR A O 15
ATOM 15654 N N . GLY A 1 36 ? 1.984 -4.845 -3.392 1.00 0.00 490 GLY A N 15
ATOM 15655 C CA . GLY A 1 36 ? 0.737 -5.254 -2.772 1.00 0.00 490 GLY A CA 15
ATOM 15656 C C . GLY A 1 36 ? -0.223 -4.097 -2.582 1.00 0.00 490 GLY A C 15
ATOM 15657 O O . GLY A 1 36 ? 0.119 -2.945 -2.853 1.00 0.00 490 GLY A O 15
ATOM 15661 N N . LEU A 1 37 ? -1.430 -4.402 -2.117 1.00 0.00 491 LEU A N 15
ATOM 15662 C CA . LEU A 1 37 ? -2.444 -3.379 -1.892 1.00 0.00 491 LEU A CA 15
ATOM 15663 C C . LEU A 1 37 ? -2.463 -2.941 -0.431 1.00 0.00 491 LEU A C 15
ATOM 15664 O O . LEU A 1 37 ? -2.120 -3.716 0.463 1.00 0.00 491 LEU A O 15
ATOM 15680 N N . ILE A 1 38 ? -2.867 -1.698 -0.196 1.00 0.00 492 ILE A N 15
ATOM 15681 C CA . ILE A 1 38 ? -2.933 -1.159 1.157 1.00 0.00 492 ILE A CA 15
ATOM 15682 C C . ILE A 1 38 ? -4.207 -1.607 1.865 1.00 0.00 492 ILE A C 15
ATOM 15683 O O . ILE A 1 38 ? -5.300 -1.127 1.562 1.00 0.00 492 ILE A O 15
ATOM 15699 N N . VAL A 1 39 ? -4.059 -2.528 2.811 1.00 0.00 493 VAL A N 15
ATOM 15700 C CA . VAL A 1 39 ? -5.198 -3.039 3.566 1.00 0.00 493 VAL A CA 15
ATOM 15701 C C . VAL A 1 39 ? -5.333 -2.326 4.906 1.00 0.00 493 VAL A C 15
ATOM 15702 O O . VAL A 1 39 ? -6.441 -2.126 5.405 1.00 0.00 493 VAL A O 15
ATOM 15715 N N . ARG A 1 40 ? -4.199 -1.945 5.485 1.00 0.00 494 ARG A N 15
ATOM 15716 C CA . ARG A 1 40 ? -4.191 -1.254 6.769 1.00 0.00 494 ARG A CA 15
ATOM 15717 C C . ARG A 1 40 ? -3.027 -0.271 6.850 1.00 0.00 494 ARG A C 15
ATOM 15718 O O . ARG A 1 40 ? -1.957 -0.512 6.290 1.00 0.00 494 ARG A O 15
ATOM 15739 N N . VAL A 1 41 ? -3.243 0.838 7.550 1.00 0.00 495 VAL A N 15
ATOM 15740 C CA . VAL A 1 41 ? -2.213 1.858 7.705 1.00 0.00 495 VAL A CA 15
ATOM 15741 C C . VAL A 1 41 ? -2.058 2.265 9.166 1.00 0.00 495 VAL A C 15
ATOM 15742 O O . VAL A 1 41 ? -3.009 2.193 9.944 1.00 0.00 495 VAL A O 15
ATOM 15755 N N . GLU A 1 42 ? -0.854 2.693 9.531 1.00 0.00 496 GLU A N 15
ATOM 15756 C CA . GLU A 1 42 ? -0.575 3.112 10.900 1.00 0.00 496 GLU A CA 15
ATOM 15757 C C . GLU A 1 42 ? 0.437 4.254 10.924 1.00 0.00 496 GLU A C 15
ATOM 15758 O O . GLU A 1 42 ? 1.339 4.314 10.090 1.00 0.00 496 GLU A O 15
ATOM 15770 N N . GLU A 1 43 ? 0.278 5.158 11.886 1.00 0.00 497 GLU A N 15
ATOM 15771 C CA . GLU A 1 43 ? 1.176 6.298 12.018 1.00 0.00 497 GLU A CA 15
ATOM 15772 C C . GLU A 1 43 ? 2.634 5.850 11.978 1.00 0.00 497 GLU A C 15
ATOM 15773 O O . GLU A 1 43 ? 3.509 6.588 11.527 1.00 0.00 497 GLU A O 15
ATOM 15785 N N . ASN A 1 44 ? 2.887 4.635 12.453 1.00 0.00 498 ASN A N 15
ATOM 15786 C CA . ASN A 1 44 ? 4.238 4.088 12.473 1.00 0.00 498 ASN A CA 15
ATOM 15787 C C . ASN A 1 44 ? 4.608 3.500 11.115 1.00 0.00 498 ASN A C 15
ATOM 15788 O O . ASN A 1 44 ? 5.510 3.993 10.437 1.00 0.00 498 ASN A O 15
ATOM 15799 N N . PHE A 1 45 ? 3.904 2.443 10.723 1.00 0.00 499 PHE A N 15
ATOM 15800 C CA . PHE A 1 45 ? 4.157 1.787 9.445 1.00 0.00 499 PHE A CA 15
ATOM 15801 C C . PHE A 1 45 ? 2.851 1.515 8.705 1.00 0.00 499 PHE A C 15
ATOM 15802 O O . PHE A 1 45 ? 1.764 1.690 9.256 1.00 0.00 499 PHE A O 15
ATOM 15819 N N . VAL A 1 46 ? 2.966 1.085 7.452 1.00 0.00 500 VAL A N 15
ATOM 15820 C CA . VAL A 1 46 ? 1.796 0.788 6.635 1.00 0.00 500 VAL A CA 15
ATOM 15821 C C . VAL A 1 46 ? 1.716 -0.699 6.310 1.00 0.00 500 VAL A C 15
ATOM 15822 O O . VAL A 1 46 ? 2.713 -1.316 5.932 1.00 0.00 500 VAL A O 15
ATOM 15835 N N . ILE A 1 47 ? 0.525 -1.269 6.458 1.00 0.00 501 ILE A N 15
ATOM 15836 C CA . ILE A 1 47 ? 0.315 -2.684 6.177 1.00 0.00 501 ILE A CA 15
ATOM 15837 C C . ILE A 1 47 ? -0.322 -2.884 4.806 1.00 0.00 501 ILE A C 15
ATOM 15838 O O . ILE A 1 47 ? -1.304 -2.224 4.463 1.00 0.00 501 ILE A O 15
ATOM 15854 N N . LEU A 1 48 ? 0.243 -3.799 4.026 1.00 0.00 502 LEU A N 15
ATOM 15855 C CA . LEU A 1 48 ? -0.271 -4.089 2.692 1.00 0.00 502 LEU A CA 15
ATOM 15856 C C . LEU A 1 48 ? -0.373 -5.594 2.463 1.00 0.00 502 LEU A C 15
ATOM 15857 O O . LEU A 1 48 ? 0.444 -6.366 2.966 1.00 0.00 502 LEU A O 15
ATOM 15873 N N . PHE A 1 49 ? -1.379 -6.004 1.698 1.00 0.00 503 PHE A N 15
ATOM 15874 C CA . PHE A 1 49 ? -1.588 -7.416 1.401 1.00 0.00 503 PHE A CA 15
ATOM 15875 C C . PHE A 1 49 ? -0.869 -7.813 0.114 1.00 0.00 503 PHE A C 15
ATOM 15876 O O . PHE A 1 49 ? -1.010 -7.155 -0.916 1.00 0.00 503 PHE A O 15
ATOM 15893 N N . SER A 1 50 ? -0.098 -8.893 0.183 1.00 0.00 504 SER A N 15
ATOM 15894 C CA . SER A 1 50 ? 0.647 -9.376 -0.974 1.00 0.00 504 SER A CA 15
ATOM 15895 C C . SER A 1 50 ? -0.167 -10.405 -1.753 1.00 0.00 504 SER A C 15
ATOM 15896 O O . SER A 1 50 ? -0.664 -11.378 -1.186 1.00 0.00 504 SER A O 15
ATOM 15904 N N . ASP A 1 51 ? -0.298 -10.182 -3.056 1.00 0.00 505 ASP A N 15
ATOM 15905 C CA . ASP A 1 51 ? -1.051 -11.089 -3.914 1.00 0.00 505 ASP A CA 15
ATOM 15906 C C . ASP A 1 51 ? -0.285 -12.391 -4.133 1.00 0.00 505 ASP A C 15
ATOM 15907 O O . ASP A 1 51 ? -0.862 -13.403 -4.533 1.00 0.00 505 ASP A O 15
ATOM 15916 N N . LEU A 1 52 ? 1.016 -12.357 -3.868 1.00 0.00 506 LEU A N 15
ATOM 15917 C CA . LEU A 1 52 ? 1.862 -13.534 -4.036 1.00 0.00 506 LEU A CA 15
ATOM 15918 C C . LEU A 1 52 ? 1.766 -14.451 -2.821 1.00 0.00 506 LEU A C 15
ATOM 15919 O O . LEU A 1 52 ? 1.345 -15.603 -2.931 1.00 0.00 506 LEU A O 15
ATOM 15935 N N . THR A 1 53 ? 2.158 -13.932 -1.662 1.00 0.00 507 THR A N 15
ATOM 15936 C CA . THR A 1 53 ? 2.116 -14.703 -0.426 1.00 0.00 507 THR A CA 15
ATOM 15937 C C . THR A 1 53 ? 0.722 -14.679 0.190 1.00 0.00 507 THR A C 15
ATOM 15938 O O . THR A 1 53 ? 0.463 -15.350 1.189 1.00 0.00 507 THR A O 15
ATOM 15949 N N . MET A 1 54 ? -0.173 -13.903 -0.413 1.00 0.00 508 MET A N 15
ATOM 15950 C CA . MET A 1 54 ? -1.542 -13.793 0.076 1.00 0.00 508 MET A CA 15
ATOM 15951 C C . MET A 1 54 ? -1.564 -13.568 1.585 1.00 0.00 508 MET A C 15
ATOM 15952 O O . MET A 1 54 ? -2.402 -14.127 2.294 1.00 0.00 508 MET A O 15
ATOM 15966 N N . HIS A 1 55 ? -0.638 -12.747 2.070 1.00 0.00 509 HIS A N 15
ATOM 15967 C CA . HIS A 1 55 ? -0.552 -12.449 3.495 1.00 0.00 509 HIS A CA 15
ATOM 15968 C C . HIS A 1 55 ? -0.330 -10.957 3.725 1.00 0.00 509 HIS A C 15
ATOM 15969 O O . HIS A 1 55 ? -0.081 -10.205 2.783 1.00 0.00 509 HIS A O 15
ATOM 15983 N N . GLU A 1 56 ? -0.423 -10.536 4.983 1.00 0.00 510 GLU A N 15
ATOM 15984 C CA . GLU A 1 56 ? -0.233 -9.134 5.335 1.00 0.00 510 GLU A CA 15
ATOM 15985 C C . GLU A 1 56 ? 1.241 -8.831 5.589 1.00 0.00 510 GLU A C 15
ATOM 15986 O O . GLU A 1 56 ? 1.839 -9.349 6.533 1.00 0.00 510 GLU A O 15
ATOM 15998 N N . LEU A 1 57 ? 1.820 -7.990 4.740 1.00 0.00 511 LEU A N 15
ATOM 15999 C CA . LEU A 1 57 ? 3.225 -7.617 4.871 1.00 0.00 511 LEU A CA 15
ATOM 16000 C C . LEU A 1 57 ? 3.371 -6.304 5.632 1.00 0.00 511 LEU A C 15
ATOM 16001 O O . LEU A 1 57 ? 2.562 -5.389 5.476 1.00 0.00 511 LEU A O 15
ATOM 16017 N N . LYS A 1 58 ? 4.410 -6.216 6.456 1.00 0.00 512 LYS A N 15
ATOM 16018 C CA . LYS A 1 58 ? 4.666 -5.013 7.239 1.00 0.00 512 LYS A CA 15
ATOM 16019 C C . LYS A 1 58 ? 5.940 -4.319 6.770 1.00 0.00 512 LYS A C 15
ATOM 16020 O O . LYS A 1 58 ? 7.030 -4.888 6.838 1.00 0.00 512 LYS A O 15
ATOM 16039 N N . VAL A 1 59 ? 5.797 -3.086 6.296 1.00 0.00 513 VAL A N 15
ATOM 16040 C CA . VAL A 1 59 ? 6.937 -2.313 5.818 1.00 0.00 513 VAL A CA 15
ATOM 16041 C C . VAL A 1 59 ? 6.734 -0.823 6.066 1.00 0.00 513 VAL A C 15
ATOM 16042 O O . VAL A 1 59 ? 5.620 -0.309 5.950 1.00 0.00 513 VAL A O 15
ATOM 16055 N N . LEU A 1 60 ? 7.816 -0.132 6.407 1.00 0.00 514 LEU A N 15
ATOM 16056 C CA . LEU A 1 60 ? 7.758 1.301 6.672 1.00 0.00 514 LEU A CA 15
ATOM 16057 C C . LEU A 1 60 ? 7.427 2.076 5.400 1.00 0.00 514 LEU A C 15
ATOM 16058 O O . LEU A 1 60 ? 7.682 1.624 4.284 1.00 0.00 514 LEU A O 15
ATOM 16074 N N . PRO A 1 61 ? 6.848 3.274 5.571 1.00 0.00 515 PRO A N 15
ATOM 16075 C CA . PRO A 1 61 ? 6.472 4.139 4.448 1.00 0.00 515 PRO A CA 15
ATOM 16076 C C . PRO A 1 61 ? 7.687 4.719 3.732 1.00 0.00 515 PRO A C 15
ATOM 16077 O O . PRO A 1 61 ? 7.550 5.450 2.751 1.00 0.00 515 PRO A O 15
ATOM 16088 N N . ARG A 1 62 ? 8.875 4.388 4.228 1.00 0.00 516 ARG A N 15
ATOM 16089 C CA . ARG A 1 62 ? 10.113 4.878 3.636 1.00 0.00 516 ARG A CA 15
ATOM 16090 C C . ARG A 1 62 ? 10.657 3.883 2.614 1.00 0.00 516 ARG A C 15
ATOM 16091 O O . ARG A 1 62 ? 11.622 4.171 1.906 1.00 0.00 516 ARG A O 15
ATOM 16112 N N . ASP A 1 63 ? 10.033 2.713 2.546 1.00 0.00 517 ASP A N 15
ATOM 16113 C CA . ASP A 1 63 ? 10.454 1.675 1.611 1.00 0.00 517 ASP A CA 15
ATOM 16114 C C . ASP A 1 63 ? 9.340 1.354 0.619 1.00 0.00 517 ASP A C 15
ATOM 16115 O O . ASP A 1 63 ? 9.465 0.437 -0.194 1.00 0.00 517 ASP A O 15
ATOM 16124 N N . LEU A 1 64 ? 8.253 2.114 0.691 1.00 0.00 518 LEU A N 15
ATOM 16125 C CA . LEU A 1 64 ? 7.117 1.910 -0.200 1.00 0.00 518 LEU A CA 15
ATOM 16126 C C . LEU A 1 64 ? 6.955 3.088 -1.155 1.00 0.00 518 LEU A C 15
ATOM 16127 O O . LEU A 1 64 ? 7.448 4.184 -0.891 1.00 0.00 518 LEU A O 15
ATOM 16143 N N . GLN A 1 65 ? 6.258 2.855 -2.263 1.00 0.00 519 GLN A N 15
ATOM 16144 C CA . GLN A 1 65 ? 6.030 3.898 -3.255 1.00 0.00 519 GLN A CA 15
ATOM 16145 C C . GLN A 1 65 ? 4.741 3.641 -4.028 1.00 0.00 519 GLN A C 15
ATOM 16146 O O . GLN A 1 65 ? 4.507 2.535 -4.517 1.00 0.00 519 GLN A O 15
ATOM 16160 N N . LEU A 1 66 ? 3.907 4.670 -4.136 1.00 0.00 520 LEU A N 15
ATOM 16161 C CA . LEU A 1 66 ? 2.640 4.556 -4.850 1.00 0.00 520 LEU A CA 15
ATOM 16162 C C . LEU A 1 66 ? 2.867 4.130 -6.297 1.00 0.00 520 LEU A C 15
ATOM 16163 O O . LEU A 1 66 ? 3.991 4.172 -6.798 1.00 0.00 520 LEU A O 15
ATOM 16179 N N . CYS A 1 67 ? 1.792 3.723 -6.964 1.00 0.00 521 CYS A N 15
ATOM 16180 C CA . CYS A 1 67 ? 1.874 3.291 -8.355 1.00 0.00 521 CYS A CA 15
ATOM 16181 C C . CYS A 1 67 ? 0.779 3.944 -9.192 1.00 0.00 521 CYS A C 15
ATOM 16182 O O . CYS A 1 67 ? -0.408 3.694 -8.984 1.00 0.00 521 CYS A O 15
ATOM 16190 N N . SER A 1 68 ? 1.187 4.784 -10.138 1.00 0.00 522 SER A N 15
ATOM 16191 C CA . SER A 1 68 ? 0.241 5.478 -11.004 1.00 0.00 522 SER A CA 15
ATOM 16192 C C . SER A 1 68 ? -0.505 6.563 -10.233 1.00 0.00 522 SER A C 15
ATOM 16193 O O . SER A 1 68 ? -1.735 6.599 -10.225 1.00 0.00 522 SER A O 15
ATOM 16201 N N . GLU A 1 69 ? 0.249 7.446 -9.586 1.00 0.00 523 GLU A N 15
ATOM 16202 C CA . GLU A 1 69 ? -0.340 8.532 -8.812 1.00 0.00 523 GLU A CA 15
ATOM 16203 C C . GLU A 1 69 ? 0.549 9.772 -8.848 1.00 0.00 523 GLU A C 15
ATOM 16204 O O . GLU A 1 69 ? 1.682 9.749 -8.369 1.00 0.00 523 GLU A O 15
ATOM 16216 N N . GLY A 1 1 ? 2.279 35.648 -34.570 1.00 0.00 455 GLY A N 16
ATOM 16217 C CA . GLY A 1 1 ? 1.710 36.891 -34.084 1.00 0.00 455 GLY A CA 16
ATOM 16218 C C . GLY A 1 1 ? 0.953 36.713 -32.783 1.00 0.00 455 GLY A C 16
ATOM 16219 O O . GLY A 1 1 ? 1.107 37.506 -31.854 1.00 0.00 455 GLY A O 16
ATOM 16223 N N . SER A 1 2 ? 0.132 35.671 -32.716 1.00 0.00 456 SER A N 16
ATOM 16224 C CA . SER A 1 2 ? -0.656 35.394 -31.521 1.00 0.00 456 SER A CA 16
ATOM 16225 C C . SER A 1 2 ? 0.105 34.478 -30.568 1.00 0.00 456 SER A C 16
ATOM 16226 O O . SER A 1 2 ? 1.074 33.826 -30.957 1.00 0.00 456 SER A O 16
ATOM 16234 N N . SER A 1 3 ? -0.342 34.433 -29.317 1.00 0.00 457 SER A N 16
ATOM 16235 C CA . SER A 1 3 ? 0.299 33.600 -28.306 1.00 0.00 457 SER A CA 16
ATOM 16236 C C . SER A 1 3 ? -0.744 32.888 -27.448 1.00 0.00 457 SER A C 16
ATOM 16237 O O . SER A 1 3 ? -1.844 33.396 -27.240 1.00 0.00 457 SER A O 16
ATOM 16245 N N . GLY A 1 4 ? -0.387 31.707 -26.953 1.00 0.00 458 GLY A N 16
ATOM 16246 C CA . GLY A 1 4 ? -1.301 30.944 -26.124 1.00 0.00 458 GLY A CA 16
ATOM 16247 C C . GLY A 1 4 ? -1.759 29.663 -26.794 1.00 0.00 458 GLY A C 16
ATOM 16248 O O . GLY A 1 4 ? -1.929 29.618 -28.012 1.00 0.00 458 GLY A O 16
ATOM 16252 N N . SER A 1 5 ? -1.957 28.618 -25.996 1.00 0.00 459 SER A N 16
ATOM 16253 C CA . SER A 1 5 ? -2.392 27.328 -26.519 1.00 0.00 459 SER A CA 16
ATOM 16254 C C . SER A 1 5 ? -3.200 26.563 -25.475 1.00 0.00 459 SER A C 16
ATOM 16255 O O . SER A 1 5 ? -3.211 26.921 -24.298 1.00 0.00 459 SER A O 16
ATOM 16263 N N . SER A 1 6 ? -3.876 25.508 -25.917 1.00 0.00 460 SER A N 16
ATOM 16264 C CA . SER A 1 6 ? -4.691 24.693 -25.023 1.00 0.00 460 SER A CA 16
ATOM 16265 C C . SER A 1 6 ? -3.822 23.718 -24.234 1.00 0.00 460 SER A C 16
ATOM 16266 O O . SER A 1 6 ? -2.805 23.234 -24.728 1.00 0.00 460 SER A O 16
ATOM 16274 N N . GLY A 1 7 ? -4.232 23.435 -23.001 1.00 0.00 461 GLY A N 16
ATOM 16275 C CA . GLY A 1 7 ? -3.481 22.520 -22.161 1.00 0.00 461 GLY A CA 16
ATOM 16276 C C . GLY A 1 7 ? -3.166 23.108 -20.800 1.00 0.00 461 GLY A C 16
ATOM 16277 O O . GLY A 1 7 ? -2.446 24.101 -20.698 1.00 0.00 461 GLY A O 16
ATOM 16281 N N . GLU A 1 8 ? -3.707 22.495 -19.752 1.00 0.00 462 GLU A N 16
ATOM 16282 C CA . GLU A 1 8 ? -3.481 22.966 -18.391 1.00 0.00 462 GLU A CA 16
ATOM 16283 C C . GLU A 1 8 ? -2.019 22.792 -17.991 1.00 0.00 462 GLU A C 16
ATOM 16284 O O . GLU A 1 8 ? -1.354 21.849 -18.422 1.00 0.00 462 GLU A O 16
ATOM 16296 N N . PHE A 1 9 ? -1.525 23.707 -17.164 1.00 0.00 463 PHE A N 16
ATOM 16297 C CA . PHE A 1 9 ? -0.141 23.656 -16.706 1.00 0.00 463 PHE A CA 16
ATOM 16298 C C . PHE A 1 9 ? -0.069 23.733 -15.184 1.00 0.00 463 PHE A C 16
ATOM 16299 O O . PHE A 1 9 ? 0.187 24.787 -14.602 1.00 0.00 463 PHE A O 16
ATOM 16316 N N . PRO A 1 10 ? -0.300 22.589 -14.523 1.00 0.00 464 PRO A N 16
ATOM 16317 C CA . PRO A 1 10 ? -0.267 22.500 -13.060 1.00 0.00 464 PRO A CA 16
ATOM 16318 C C . PRO A 1 10 ? 1.144 22.652 -12.501 1.00 0.00 464 PRO A C 16
ATOM 16319 O O . PRO A 1 10 ? 2.128 22.474 -13.219 1.00 0.00 464 PRO A O 16
ATOM 16330 N N . ALA A 1 11 ? 1.234 22.982 -11.217 1.00 0.00 465 ALA A N 16
ATOM 16331 C CA . ALA A 1 11 ? 2.525 23.155 -10.562 1.00 0.00 465 ALA A CA 16
ATOM 16332 C C . ALA A 1 11 ? 2.743 22.093 -9.489 1.00 0.00 465 ALA A C 16
ATOM 16333 O O . ALA A 1 11 ? 3.823 21.512 -9.390 1.00 0.00 465 ALA A O 16
ATOM 16340 N N . GLN A 1 12 ? 1.711 21.847 -8.689 1.00 0.00 466 GLN A N 16
ATOM 16341 C CA . GLN A 1 12 ? 1.792 20.856 -7.622 1.00 0.00 466 GLN A CA 16
ATOM 16342 C C . GLN A 1 12 ? 1.162 19.536 -8.057 1.00 0.00 466 GLN A C 16
ATOM 16343 O O . GLN A 1 12 ? 0.150 19.522 -8.756 1.00 0.00 466 GLN A O 16
ATOM 16357 N N . GLU A 1 13 ? 1.769 18.430 -7.637 1.00 0.00 467 GLU A N 16
ATOM 16358 C CA . GLU A 1 13 ? 1.267 17.106 -7.984 1.00 0.00 467 GLU A CA 16
ATOM 16359 C C . GLU A 1 13 ? 0.185 16.660 -7.005 1.00 0.00 467 GLU A C 16
ATOM 16360 O O . GLU A 1 13 ? 0.115 17.146 -5.875 1.00 0.00 467 GLU A O 16
ATOM 16372 N N . LEU A 1 14 ? -0.658 15.733 -7.446 1.00 0.00 468 LEU A N 16
ATOM 16373 C CA . LEU A 1 14 ? -1.738 15.220 -6.610 1.00 0.00 468 LEU A CA 16
ATOM 16374 C C . LEU A 1 14 ? -1.203 14.736 -5.266 1.00 0.00 468 LEU A C 16
ATOM 16375 O O . LEU A 1 14 ? -0.001 14.799 -5.006 1.00 0.00 468 LEU A O 16
ATOM 16391 N N . ARG A 1 15 ? -2.103 14.249 -4.418 1.00 0.00 469 ARG A N 16
ATOM 16392 C CA . ARG A 1 15 ? -1.721 13.752 -3.101 1.00 0.00 469 ARG A CA 16
ATOM 16393 C C . ARG A 1 15 ? -1.030 12.397 -3.211 1.00 0.00 469 ARG A C 16
ATOM 16394 O O . ARG A 1 15 ? -1.586 11.447 -3.762 1.00 0.00 469 ARG A O 16
ATOM 16415 N N . LYS A 1 16 ? 0.187 12.314 -2.684 1.00 0.00 470 LYS A N 16
ATOM 16416 C CA . LYS A 1 16 ? 0.956 11.076 -2.721 1.00 0.00 470 LYS A CA 16
ATOM 16417 C C . LYS A 1 16 ? 1.101 10.483 -1.323 1.00 0.00 470 LYS A C 16
ATOM 16418 O O . LYS A 1 16 ? 2.122 10.673 -0.661 1.00 0.00 470 LYS A O 16
ATOM 16437 N N . TYR A 1 17 ? 0.075 9.765 -0.881 1.00 0.00 471 TYR A N 16
ATOM 16438 C CA . TYR A 1 17 ? 0.089 9.145 0.439 1.00 0.00 471 TYR A CA 16
ATOM 16439 C C . TYR A 1 17 ? -0.532 7.752 0.393 1.00 0.00 471 TYR A C 16
ATOM 16440 O O . TYR A 1 17 ? -1.660 7.576 -0.068 1.00 0.00 471 TYR A O 16
ATOM 16458 N N . PHE A 1 18 ? 0.214 6.763 0.876 1.00 0.00 472 PHE A N 16
ATOM 16459 C CA . PHE A 1 18 ? -0.261 5.385 0.890 1.00 0.00 472 PHE A CA 16
ATOM 16460 C C . PHE A 1 18 ? -1.547 5.261 1.701 1.00 0.00 472 PHE A C 16
ATOM 16461 O O . PHE A 1 18 ? -1.518 5.216 2.931 1.00 0.00 472 PHE A O 16
ATOM 16478 N N . LYS A 1 19 ? -2.677 5.208 1.003 1.00 0.00 473 LYS A N 16
ATOM 16479 C CA . LYS A 1 19 ? -3.975 5.089 1.655 1.00 0.00 473 LYS A CA 16
ATOM 16480 C C . LYS A 1 19 ? -4.649 3.770 1.290 1.00 0.00 473 LYS A C 16
ATOM 16481 O O . LYS A 1 19 ? -4.463 3.251 0.190 1.00 0.00 473 LYS A O 16
ATOM 16500 N N . MET A 1 20 ? -5.432 3.233 2.220 1.00 0.00 474 MET A N 16
ATOM 16501 C CA . MET A 1 20 ? -6.136 1.976 1.994 1.00 0.00 474 MET A CA 16
ATOM 16502 C C . MET A 1 20 ? -6.792 1.960 0.617 1.00 0.00 474 MET A C 16
ATOM 16503 O O . MET A 1 20 ? -7.379 2.952 0.188 1.00 0.00 474 MET A O 16
ATOM 16517 N N . GLY A 1 21 ? -6.688 0.827 -0.070 1.00 0.00 475 GLY A N 16
ATOM 16518 C CA . GLY A 1 21 ? -7.277 0.704 -1.391 1.00 0.00 475 GLY A CA 16
ATOM 16519 C C . GLY A 1 21 ? -6.266 0.926 -2.499 1.00 0.00 475 GLY A C 16
ATOM 16520 O O . GLY A 1 21 ? -6.291 0.237 -3.519 1.00 0.00 475 GLY A O 16
ATOM 16524 N N . ASP A 1 22 ? -5.375 1.891 -2.300 1.00 0.00 476 ASP A N 16
ATOM 16525 C CA . ASP A 1 22 ? -4.351 2.202 -3.290 1.00 0.00 476 ASP A CA 16
ATOM 16526 C C . ASP A 1 22 ? -3.283 1.113 -3.330 1.00 0.00 476 ASP A C 16
ATOM 16527 O O . ASP A 1 22 ? -3.091 0.382 -2.357 1.00 0.00 476 ASP A O 16
ATOM 16536 N N . HIS A 1 23 ? -2.592 1.010 -4.460 1.00 0.00 477 HIS A N 16
ATOM 16537 C CA . HIS A 1 23 ? -1.544 0.009 -4.626 1.00 0.00 477 HIS A CA 16
ATOM 16538 C C . HIS A 1 23 ? -0.168 0.615 -4.365 1.00 0.00 477 HIS A C 16
ATOM 16539 O O . HIS A 1 23 ? 0.175 1.662 -4.915 1.00 0.00 477 HIS A O 16
ATOM 16553 N N . VAL A 1 24 ? 0.616 -0.049 -3.522 1.00 0.00 478 VAL A N 16
ATOM 16554 C CA . VAL A 1 24 ? 1.954 0.423 -3.188 1.00 0.00 478 VAL A CA 16
ATOM 16555 C C . VAL A 1 24 ? 3.013 -0.599 -3.585 1.00 0.00 478 VAL A C 16
ATOM 16556 O O . VAL A 1 24 ? 2.719 -1.784 -3.746 1.00 0.00 478 VAL A O 16
ATOM 16569 N N . LYS A 1 25 ? 4.248 -0.134 -3.740 1.00 0.00 479 LYS A N 16
ATOM 16570 C CA . LYS A 1 25 ? 5.353 -1.007 -4.116 1.00 0.00 479 LYS A CA 16
ATOM 16571 C C . LYS A 1 25 ? 6.512 -0.872 -3.133 1.00 0.00 479 LYS A C 16
ATOM 16572 O O . LYS A 1 25 ? 6.696 0.176 -2.515 1.00 0.00 479 LYS A O 16
ATOM 16591 N N . VAL A 1 26 ? 7.291 -1.940 -2.994 1.00 0.00 480 VAL A N 16
ATOM 16592 C CA . VAL A 1 26 ? 8.433 -1.940 -2.088 1.00 0.00 480 VAL A CA 16
ATOM 16593 C C . VAL A 1 26 ? 9.737 -1.718 -2.847 1.00 0.00 480 VAL A C 16
ATOM 16594 O O . VAL A 1 26 ? 10.120 -2.527 -3.693 1.00 0.00 480 VAL A O 16
ATOM 16607 N N . ILE A 1 27 ? 10.414 -0.617 -2.540 1.00 0.00 481 ILE A N 16
ATOM 16608 C CA . ILE A 1 27 ? 11.675 -0.289 -3.192 1.00 0.00 481 ILE A CA 16
ATOM 16609 C C . ILE A 1 27 ? 12.862 -0.644 -2.303 1.00 0.00 481 ILE A C 16
ATOM 16610 O O . ILE A 1 27 ? 13.974 -0.851 -2.788 1.00 0.00 481 ILE A O 16
ATOM 16626 N N . ALA A 1 28 ? 12.618 -0.716 -0.999 1.00 0.00 482 ALA A N 16
ATOM 16627 C CA . ALA A 1 28 ? 13.665 -1.051 -0.042 1.00 0.00 482 ALA A CA 16
ATOM 16628 C C . ALA A 1 28 ? 13.127 -1.942 1.072 1.00 0.00 482 ALA A C 16
ATOM 16629 O O . ALA A 1 28 ? 11.948 -2.294 1.084 1.00 0.00 482 ALA A O 16
ATOM 16636 N N . GLY A 1 29 ? 13.999 -2.304 2.008 1.00 0.00 483 GLY A N 16
ATOM 16637 C CA . GLY A 1 29 ? 13.592 -3.152 3.113 1.00 0.00 483 GLY A CA 16
ATOM 16638 C C . GLY A 1 29 ? 13.914 -4.613 2.872 1.00 0.00 483 GLY A C 16
ATOM 16639 O O . GLY A 1 29 ? 14.775 -4.939 2.054 1.00 0.00 483 GLY A O 16
ATOM 16643 N N . ARG A 1 30 ? 13.223 -5.495 3.586 1.00 0.00 484 ARG A N 16
ATOM 16644 C CA . ARG A 1 30 ? 13.443 -6.930 3.448 1.00 0.00 484 ARG A CA 16
ATOM 16645 C C . ARG A 1 30 ? 12.691 -7.481 2.240 1.00 0.00 484 ARG A C 16
ATOM 16646 O O . ARG A 1 30 ? 13.027 -8.544 1.718 1.00 0.00 484 ARG A O 16
ATOM 16667 N N . PHE A 1 31 ? 11.672 -6.750 1.799 1.00 0.00 485 PHE A N 16
ATOM 16668 C CA . PHE A 1 31 ? 10.872 -7.166 0.653 1.00 0.00 485 PHE A CA 16
ATOM 16669 C C . PHE A 1 31 ? 11.098 -6.235 -0.534 1.00 0.00 485 PHE A C 16
ATOM 16670 O O . PHE A 1 31 ? 10.160 -5.887 -1.250 1.00 0.00 485 PHE A O 16
ATOM 16687 N N . GLU A 1 32 ? 12.350 -5.835 -0.735 1.00 0.00 486 GLU A N 16
ATOM 16688 C CA . GLU A 1 32 ? 12.699 -4.943 -1.835 1.00 0.00 486 GLU A CA 16
ATOM 16689 C C . GLU A 1 32 ? 12.314 -5.558 -3.177 1.00 0.00 486 GLU A C 16
ATOM 16690 O O . GLU A 1 32 ? 12.939 -6.513 -3.636 1.00 0.00 486 GLU A O 16
ATOM 16702 N N . GLY A 1 33 ? 11.280 -5.003 -3.802 1.00 0.00 487 GLY A N 16
ATOM 16703 C CA . GLY A 1 33 ? 10.829 -5.510 -5.085 1.00 0.00 487 GLY A CA 16
ATOM 16704 C C . GLY A 1 33 ? 9.401 -6.014 -5.040 1.00 0.00 487 GLY A C 16
ATOM 16705 O O . GLY A 1 33 ? 8.717 -6.055 -6.062 1.00 0.00 487 GLY A O 16
ATOM 16709 N N . ASP A 1 34 ? 8.949 -6.401 -3.851 1.00 0.00 488 ASP A N 16
ATOM 16710 C CA . ASP A 1 34 ? 7.593 -6.906 -3.677 1.00 0.00 488 ASP A CA 16
ATOM 16711 C C . ASP A 1 34 ? 6.571 -5.784 -3.829 1.00 0.00 488 ASP A C 16
ATOM 16712 O O . ASP A 1 34 ? 6.883 -4.612 -3.615 1.00 0.00 488 ASP A O 16
ATOM 16721 N N . THR A 1 35 ? 5.348 -6.150 -4.200 1.00 0.00 489 THR A N 16
ATOM 16722 C CA . THR A 1 35 ? 4.281 -5.175 -4.383 1.00 0.00 489 THR A CA 16
ATOM 16723 C C . THR A 1 35 ? 2.939 -5.735 -3.925 1.00 0.00 489 THR A C 16
ATOM 16724 O O . THR A 1 35 ? 2.692 -6.936 -4.019 1.00 0.00 489 THR A O 16
ATOM 16735 N N . GLY A 1 36 ? 2.074 -4.855 -3.428 1.00 0.00 490 GLY A N 16
ATOM 16736 C CA . GLY A 1 36 ? 0.767 -5.282 -2.963 1.00 0.00 490 GLY A CA 16
ATOM 16737 C C . GLY A 1 36 ? -0.188 -4.120 -2.773 1.00 0.00 490 GLY A C 16
ATOM 16738 O O . GLY A 1 36 ? 0.133 -2.981 -3.113 1.00 0.00 490 GLY A O 16
ATOM 16742 N N . LEU A 1 37 ? -1.365 -4.408 -2.229 1.00 0.00 491 LEU A N 16
ATOM 16743 C CA . LEU A 1 37 ? -2.372 -3.378 -1.995 1.00 0.00 491 LEU A CA 16
ATOM 16744 C C . LEU A 1 37 ? -2.401 -2.969 -0.526 1.00 0.00 491 LEU A C 16
ATOM 16745 O O . LEU A 1 37 ? -1.943 -3.710 0.344 1.00 0.00 491 LEU A O 16
ATOM 16761 N N . ILE A 1 38 ? -2.944 -1.786 -0.257 1.00 0.00 492 ILE A N 16
ATOM 16762 C CA . ILE A 1 38 ? -3.037 -1.281 1.106 1.00 0.00 492 ILE A CA 16
ATOM 16763 C C . ILE A 1 38 ? -4.311 -1.766 1.788 1.00 0.00 492 ILE A C 16
ATOM 16764 O O . ILE A 1 38 ? -5.415 -1.567 1.279 1.00 0.00 492 ILE A O 16
ATOM 16780 N N . VAL A 1 39 ? -4.152 -2.404 2.943 1.00 0.00 493 VAL A N 16
ATOM 16781 C CA . VAL A 1 39 ? -5.290 -2.916 3.697 1.00 0.00 493 VAL A CA 16
ATOM 16782 C C . VAL A 1 39 ? -5.375 -2.266 5.074 1.00 0.00 493 VAL A C 16
ATOM 16783 O O . VAL A 1 39 ? -6.465 -2.024 5.592 1.00 0.00 493 VAL A O 16
ATOM 16796 N N . ARG A 1 40 ? -4.216 -1.985 5.662 1.00 0.00 494 ARG A N 16
ATOM 16797 C CA . ARG A 1 40 ? -4.159 -1.363 6.979 1.00 0.00 494 ARG A CA 16
ATOM 16798 C C . ARG A 1 40 ? -2.889 -0.532 7.133 1.00 0.00 494 ARG A C 16
ATOM 16799 O O . ARG A 1 40 ? -1.778 -1.060 7.085 1.00 0.00 494 ARG A O 16
ATOM 16820 N N . VAL A 1 41 ? -3.061 0.773 7.318 1.00 0.00 495 VAL A N 16
ATOM 16821 C CA . VAL A 1 41 ? -1.930 1.678 7.480 1.00 0.00 495 VAL A CA 16
ATOM 16822 C C . VAL A 1 41 ? -1.896 2.271 8.884 1.00 0.00 495 VAL A C 16
ATOM 16823 O O . VAL A 1 41 ? -2.908 2.761 9.386 1.00 0.00 495 VAL A O 16
ATOM 16836 N N . GLU A 1 42 ? -0.726 2.223 9.513 1.00 0.00 496 GLU A N 16
ATOM 16837 C CA . GLU A 1 42 ? -0.561 2.755 10.861 1.00 0.00 496 GLU A CA 16
ATOM 16838 C C . GLU A 1 42 ? 0.271 4.034 10.843 1.00 0.00 496 GLU A C 16
ATOM 16839 O O . GLU A 1 42 ? 0.891 4.368 9.834 1.00 0.00 496 GLU A O 16
ATOM 16851 N N . GLU A 1 43 ? 0.279 4.744 11.966 1.00 0.00 497 GLU A N 16
ATOM 16852 C CA . GLU A 1 43 ? 1.034 5.987 12.079 1.00 0.00 497 GLU A CA 16
ATOM 16853 C C . GLU A 1 43 ? 2.535 5.721 11.992 1.00 0.00 497 GLU A C 16
ATOM 16854 O O . GLU A 1 43 ? 3.318 6.619 11.687 1.00 0.00 497 GLU A O 16
ATOM 16866 N N . ASN A 1 44 ? 2.927 4.481 12.263 1.00 0.00 498 ASN A N 16
ATOM 16867 C CA . ASN A 1 44 ? 4.333 4.096 12.217 1.00 0.00 498 ASN A CA 16
ATOM 16868 C C . ASN A 1 44 ? 4.684 3.479 10.867 1.00 0.00 498 ASN A C 16
ATOM 16869 O O . ASN A 1 44 ? 5.469 4.040 10.102 1.00 0.00 498 ASN A O 16
ATOM 16880 N N . PHE A 1 45 ? 4.097 2.322 10.580 1.00 0.00 499 PHE A N 16
ATOM 16881 C CA . PHE A 1 45 ? 4.348 1.629 9.322 1.00 0.00 499 PHE A CA 16
ATOM 16882 C C . PHE A 1 45 ? 3.043 1.365 8.577 1.00 0.00 499 PHE A C 16
ATOM 16883 O O . PHE A 1 45 ? 1.955 1.611 9.100 1.00 0.00 499 PHE A O 16
ATOM 16900 N N . VAL A 1 46 ? 3.159 0.864 7.351 1.00 0.00 500 VAL A N 16
ATOM 16901 C CA . VAL A 1 46 ? 1.989 0.566 6.533 1.00 0.00 500 VAL A CA 16
ATOM 16902 C C . VAL A 1 46 ? 1.906 -0.923 6.215 1.00 0.00 500 VAL A C 16
ATOM 16903 O O . VAL A 1 46 ? 2.913 -1.557 5.898 1.00 0.00 500 VAL A O 16
ATOM 16916 N N . ILE A 1 47 ? 0.700 -1.474 6.302 1.00 0.00 501 ILE A N 16
ATOM 16917 C CA . ILE A 1 47 ? 0.485 -2.888 6.021 1.00 0.00 501 ILE A CA 16
ATOM 16918 C C . ILE A 1 47 ? -0.224 -3.083 4.686 1.00 0.00 501 ILE A C 16
ATOM 16919 O O . ILE A 1 47 ? -1.336 -2.593 4.484 1.00 0.00 501 ILE A O 16
ATOM 16935 N N . LEU A 1 48 ? 0.425 -3.801 3.776 1.00 0.00 502 LEU A N 16
ATOM 16936 C CA . LEU A 1 48 ? -0.144 -4.063 2.459 1.00 0.00 502 LEU A CA 16
ATOM 16937 C C . LEU A 1 48 ? -0.328 -5.560 2.232 1.00 0.00 502 LEU A C 16
ATOM 16938 O O . LEU A 1 48 ? 0.522 -6.365 2.614 1.00 0.00 502 LEU A O 16
ATOM 16954 N N . PHE A 1 49 ? -1.441 -5.926 1.607 1.00 0.00 503 PHE A N 16
ATOM 16955 C CA . PHE A 1 49 ? -1.736 -7.327 1.328 1.00 0.00 503 PHE A CA 16
ATOM 16956 C C . PHE A 1 49 ? -0.955 -7.815 0.112 1.00 0.00 503 PHE A C 16
ATOM 16957 O O . PHE A 1 49 ? -0.969 -7.182 -0.944 1.00 0.00 503 PHE A O 16
ATOM 16974 N N . SER A 1 50 ? -0.274 -8.946 0.268 1.00 0.00 504 SER A N 16
ATOM 16975 C CA . SER A 1 50 ? 0.517 -9.518 -0.815 1.00 0.00 504 SER A CA 16
ATOM 16976 C C . SER A 1 50 ? -0.361 -10.345 -1.751 1.00 0.00 504 SER A C 16
ATOM 16977 O O . SER A 1 50 ? -1.235 -11.088 -1.305 1.00 0.00 504 SER A O 16
ATOM 16985 N N . ASP A 1 51 ? -0.121 -10.209 -3.050 1.00 0.00 505 ASP A N 16
ATOM 16986 C CA . ASP A 1 51 ? -0.887 -10.943 -4.050 1.00 0.00 505 ASP A CA 16
ATOM 16987 C C . ASP A 1 51 ? -0.225 -12.280 -4.369 1.00 0.00 505 ASP A C 16
ATOM 16988 O O . ASP A 1 51 ? -0.698 -13.030 -5.224 1.00 0.00 505 ASP A O 16
ATOM 16997 N N . LEU A 1 52 ? 0.871 -12.571 -3.677 1.00 0.00 506 LEU A N 16
ATOM 16998 C CA . LEU A 1 52 ? 1.599 -13.817 -3.887 1.00 0.00 506 LEU A CA 16
ATOM 16999 C C . LEU A 1 52 ? 1.124 -14.895 -2.918 1.00 0.00 506 LEU A C 16
ATOM 17000 O O . LEU A 1 52 ? 0.508 -15.882 -3.322 1.00 0.00 506 LEU A O 16
ATOM 17016 N N . THR A 1 53 ? 1.412 -14.699 -1.635 1.00 0.00 507 THR A N 16
ATOM 17017 C CA . THR A 1 53 ? 1.014 -15.653 -0.608 1.00 0.00 507 THR A CA 16
ATOM 17018 C C . THR A 1 53 ? -0.109 -15.093 0.257 1.00 0.00 507 THR A C 16
ATOM 17019 O O . THR A 1 53 ? -0.234 -15.440 1.431 1.00 0.00 507 THR A O 16
ATOM 17030 N N . MET A 1 54 ? -0.926 -14.224 -0.331 1.00 0.00 508 MET A N 16
ATOM 17031 C CA . MET A 1 54 ? -2.040 -13.617 0.387 1.00 0.00 508 MET A CA 16
ATOM 17032 C C . MET A 1 54 ? -1.682 -13.383 1.851 1.00 0.00 508 MET A C 16
ATOM 17033 O O . MET A 1 54 ? -2.435 -13.754 2.752 1.00 0.00 508 MET A O 16
ATOM 17047 N N . HIS A 1 55 ? -0.527 -12.766 2.082 1.00 0.00 509 HIS A N 16
ATOM 17048 C CA . HIS A 1 55 ? -0.069 -12.483 3.437 1.00 0.00 509 HIS A CA 16
ATOM 17049 C C . HIS A 1 55 ? 0.033 -10.979 3.673 1.00 0.00 509 HIS A C 16
ATOM 17050 O O . HIS A 1 55 ? 0.128 -10.199 2.726 1.00 0.00 509 HIS A O 16
ATOM 17064 N N . GLU A 1 56 ? 0.013 -10.581 4.941 1.00 0.00 510 GLU A N 16
ATOM 17065 C CA . GLU A 1 56 ? 0.101 -9.170 5.299 1.00 0.00 510 GLU A CA 16
ATOM 17066 C C . GLU A 1 56 ? 1.546 -8.772 5.589 1.00 0.00 510 GLU A C 16
ATOM 17067 O O . GLU A 1 56 ? 2.161 -9.270 6.533 1.00 0.00 510 GLU A O 16
ATOM 17079 N N . LEU A 1 57 ? 2.081 -7.873 4.771 1.00 0.00 511 LEU A N 16
ATOM 17080 C CA . LEU A 1 57 ? 3.453 -7.407 4.939 1.00 0.00 511 LEU A CA 16
ATOM 17081 C C . LEU A 1 57 ? 3.488 -6.062 5.658 1.00 0.00 511 LEU A C 16
ATOM 17082 O O . LEU A 1 57 ? 2.674 -5.179 5.386 1.00 0.00 511 LEU A O 16
ATOM 17098 N N . LYS A 1 58 ? 4.438 -5.912 6.575 1.00 0.00 512 LYS A N 16
ATOM 17099 C CA . LYS A 1 58 ? 4.583 -4.674 7.331 1.00 0.00 512 LYS A CA 16
ATOM 17100 C C . LYS A 1 58 ? 5.905 -3.988 7.003 1.00 0.00 512 LYS A C 16
ATOM 17101 O O . LYS A 1 58 ? 6.975 -4.473 7.369 1.00 0.00 512 LYS A O 16
ATOM 17120 N N . VAL A 1 59 ? 5.823 -2.855 6.313 1.00 0.00 513 VAL A N 16
ATOM 17121 C CA . VAL A 1 59 ? 7.013 -2.100 5.938 1.00 0.00 513 VAL A CA 16
ATOM 17122 C C . VAL A 1 59 ? 6.795 -0.603 6.122 1.00 0.00 513 VAL A C 16
ATOM 17123 O O . VAL A 1 59 ? 5.694 -0.094 5.909 1.00 0.00 513 VAL A O 16
ATOM 17136 N N . LEU A 1 60 ? 7.851 0.099 6.518 1.00 0.00 514 LEU A N 16
ATOM 17137 C CA . LEU A 1 60 ? 7.776 1.540 6.730 1.00 0.00 514 LEU A CA 16
ATOM 17138 C C . LEU A 1 60 ? 7.430 2.265 5.433 1.00 0.00 514 LEU A C 16
ATOM 17139 O O . LEU A 1 60 ? 7.720 1.793 4.333 1.00 0.00 514 LEU A O 16
ATOM 17155 N N . PRO A 1 61 ? 6.796 3.440 5.562 1.00 0.00 515 PRO A N 16
ATOM 17156 C CA . PRO A 1 61 ? 6.399 4.255 4.410 1.00 0.00 515 PRO A CA 16
ATOM 17157 C C . PRO A 1 61 ? 7.597 4.869 3.694 1.00 0.00 515 PRO A C 16
ATOM 17158 O O . PRO A 1 61 ? 7.467 5.406 2.594 1.00 0.00 515 PRO A O 16
ATOM 17169 N N . ARG A 1 62 ? 8.764 4.785 4.324 1.00 0.00 516 ARG A N 16
ATOM 17170 C CA . ARG A 1 62 ? 9.986 5.333 3.747 1.00 0.00 516 ARG A CA 16
ATOM 17171 C C . ARG A 1 62 ? 10.542 4.405 2.670 1.00 0.00 516 ARG A C 16
ATOM 17172 O O . ARG A 1 62 ? 11.337 4.822 1.828 1.00 0.00 516 ARG A O 16
ATOM 17193 N N . ASP A 1 63 ? 10.119 3.147 2.705 1.00 0.00 517 ASP A N 16
ATOM 17194 C CA . ASP A 1 63 ? 10.573 2.160 1.733 1.00 0.00 517 ASP A CA 16
ATOM 17195 C C . ASP A 1 63 ? 9.430 1.731 0.818 1.00 0.00 517 ASP A C 16
ATOM 17196 O O . ASP A 1 63 ? 9.477 0.663 0.207 1.00 0.00 517 ASP A O 16
ATOM 17205 N N . LEU A 1 64 ? 8.403 2.569 0.731 1.00 0.00 518 LEU A N 16
ATOM 17206 C CA . LEU A 1 64 ? 7.246 2.277 -0.108 1.00 0.00 518 LEU A CA 16
ATOM 17207 C C . LEU A 1 64 ? 7.048 3.362 -1.161 1.00 0.00 518 LEU A C 16
ATOM 17208 O O . LEU A 1 64 ? 7.580 4.465 -1.035 1.00 0.00 518 LEU A O 16
ATOM 17224 N N . GLN A 1 65 ? 6.278 3.043 -2.196 1.00 0.00 519 GLN A N 16
ATOM 17225 C CA . GLN A 1 65 ? 6.009 3.992 -3.269 1.00 0.00 519 GLN A CA 16
ATOM 17226 C C . GLN A 1 65 ? 4.637 3.743 -3.885 1.00 0.00 519 GLN A C 16
ATOM 17227 O O . GLN A 1 65 ? 4.212 2.597 -4.039 1.00 0.00 519 GLN A O 16
ATOM 17241 N N . LEU A 1 66 ? 3.946 4.823 -4.235 1.00 0.00 520 LEU A N 16
ATOM 17242 C CA . LEU A 1 66 ? 2.620 4.721 -4.835 1.00 0.00 520 LEU A CA 16
ATOM 17243 C C . LEU A 1 66 ? 2.714 4.296 -6.296 1.00 0.00 520 LEU A C 16
ATOM 17244 O O . LEU A 1 66 ? 3.737 4.503 -6.949 1.00 0.00 520 LEU A O 16
ATOM 17260 N N . CYS A 1 67 ? 1.640 3.701 -6.804 1.00 0.00 521 CYS A N 16
ATOM 17261 C CA . CYS A 1 67 ? 1.600 3.247 -8.190 1.00 0.00 521 CYS A CA 16
ATOM 17262 C C . CYS A 1 67 ? 0.357 3.773 -8.899 1.00 0.00 521 CYS A C 16
ATOM 17263 O O . CYS A 1 67 ? 0.425 4.217 -10.045 1.00 0.00 521 CYS A O 16
ATOM 17271 N N . SER A 1 68 ? -0.778 3.719 -8.210 1.00 0.00 522 SER A N 16
ATOM 17272 C CA . SER A 1 68 ? -2.039 4.185 -8.776 1.00 0.00 522 SER A CA 16
ATOM 17273 C C . SER A 1 68 ? -1.971 5.674 -9.102 1.00 0.00 522 SER A C 16
ATOM 17274 O O . SER A 1 68 ? -2.384 6.103 -10.178 1.00 0.00 522 SER A O 16
ATOM 17282 N N . GLU A 1 69 ? -1.446 6.455 -8.163 1.00 0.00 523 GLU A N 16
ATOM 17283 C CA . GLU A 1 69 ? -1.324 7.896 -8.350 1.00 0.00 523 GLU A CA 16
ATOM 17284 C C . GLU A 1 69 ? -1.005 8.231 -9.804 1.00 0.00 523 GLU A C 16
ATOM 17285 O O . GLU A 1 69 ? -1.483 9.230 -10.341 1.00 0.00 523 GLU A O 16
ATOM 17297 N N . GLY A 1 1 ? -0.904 30.018 -9.913 1.00 0.00 455 GLY A N 17
ATOM 17298 C CA . GLY A 1 1 ? -0.689 29.506 -8.573 1.00 0.00 455 GLY A CA 17
ATOM 17299 C C . GLY A 1 1 ? -0.797 30.587 -7.515 1.00 0.00 455 GLY A C 17
ATOM 17300 O O . GLY A 1 1 ? -1.033 31.753 -7.831 1.00 0.00 455 GLY A O 17
ATOM 17304 N N . SER A 1 2 ? -0.625 30.199 -6.255 1.00 0.00 456 SER A N 17
ATOM 17305 C CA . SER A 1 2 ? -0.710 31.143 -5.147 1.00 0.00 456 SER A CA 17
ATOM 17306 C C . SER A 1 2 ? 0.197 32.346 -5.387 1.00 0.00 456 SER A C 17
ATOM 17307 O O . SER A 1 2 ? 1.304 32.208 -5.907 1.00 0.00 456 SER A O 17
ATOM 17315 N N . SER A 1 3 ? -0.280 33.526 -5.003 1.00 0.00 457 SER A N 17
ATOM 17316 C CA . SER A 1 3 ? 0.485 34.754 -5.180 1.00 0.00 457 SER A CA 17
ATOM 17317 C C . SER A 1 3 ? 1.355 35.032 -3.958 1.00 0.00 457 SER A C 17
ATOM 17318 O O . SER A 1 3 ? 1.456 36.169 -3.499 1.00 0.00 457 SER A O 17
ATOM 17326 N N . GLY A 1 4 ? 1.983 33.983 -3.434 1.00 0.00 458 GLY A N 17
ATOM 17327 C CA . GLY A 1 4 ? 2.836 34.134 -2.270 1.00 0.00 458 GLY A CA 17
ATOM 17328 C C . GLY A 1 4 ? 4.247 34.551 -2.636 1.00 0.00 458 GLY A C 17
ATOM 17329 O O . GLY A 1 4 ? 5.090 33.709 -2.945 1.00 0.00 458 GLY A O 17
ATOM 17333 N N . SER A 1 5 ? 4.504 35.855 -2.601 1.00 0.00 459 SER A N 17
ATOM 17334 C CA . SER A 1 5 ? 5.821 36.383 -2.937 1.00 0.00 459 SER A CA 17
ATOM 17335 C C . SER A 1 5 ? 6.697 36.491 -1.692 1.00 0.00 459 SER A C 17
ATOM 17336 O O . SER A 1 5 ? 7.838 36.031 -1.680 1.00 0.00 459 SER A O 17
ATOM 17344 N N . SER A 1 6 ? 6.152 37.104 -0.646 1.00 0.00 460 SER A N 17
ATOM 17345 C CA . SER A 1 6 ? 6.884 37.277 0.604 1.00 0.00 460 SER A CA 17
ATOM 17346 C C . SER A 1 6 ? 6.237 36.474 1.728 1.00 0.00 460 SER A C 17
ATOM 17347 O O . SER A 1 6 ? 5.465 37.008 2.524 1.00 0.00 460 SER A O 17
ATOM 17355 N N . GLY A 1 7 ? 6.557 35.185 1.786 1.00 0.00 461 GLY A N 17
ATOM 17356 C CA . GLY A 1 7 ? 5.999 34.327 2.816 1.00 0.00 461 GLY A CA 17
ATOM 17357 C C . GLY A 1 7 ? 6.187 32.855 2.508 1.00 0.00 461 GLY A C 17
ATOM 17358 O O . GLY A 1 7 ? 7.165 32.468 1.869 1.00 0.00 461 GLY A O 17
ATOM 17362 N N . GLU A 1 8 ? 5.248 32.032 2.965 1.00 0.00 462 GLU A N 17
ATOM 17363 C CA . GLU A 1 8 ? 5.317 30.594 2.736 1.00 0.00 462 GLU A CA 17
ATOM 17364 C C . GLU A 1 8 ? 5.801 30.290 1.321 1.00 0.00 462 GLU A C 17
ATOM 17365 O O . GLU A 1 8 ? 5.339 30.894 0.352 1.00 0.00 462 GLU A O 17
ATOM 17377 N N . PHE A 1 9 ? 6.734 29.350 1.210 1.00 0.00 463 PHE A N 17
ATOM 17378 C CA . PHE A 1 9 ? 7.282 28.967 -0.086 1.00 0.00 463 PHE A CA 17
ATOM 17379 C C . PHE A 1 9 ? 6.783 27.586 -0.500 1.00 0.00 463 PHE A C 17
ATOM 17380 O O . PHE A 1 9 ? 7.474 26.578 -0.351 1.00 0.00 463 PHE A O 17
ATOM 17397 N N . PRO A 1 10 ? 5.553 27.537 -1.033 1.00 0.00 464 PRO A N 17
ATOM 17398 C CA . PRO A 1 10 ? 4.934 26.286 -1.480 1.00 0.00 464 PRO A CA 17
ATOM 17399 C C . PRO A 1 10 ? 5.603 25.721 -2.728 1.00 0.00 464 PRO A C 17
ATOM 17400 O O . PRO A 1 10 ? 5.506 26.297 -3.811 1.00 0.00 464 PRO A O 17
ATOM 17411 N N . ALA A 1 11 ? 6.282 24.589 -2.569 1.00 0.00 465 ALA A N 17
ATOM 17412 C CA . ALA A 1 11 ? 6.966 23.945 -3.684 1.00 0.00 465 ALA A CA 17
ATOM 17413 C C . ALA A 1 11 ? 6.131 22.803 -4.253 1.00 0.00 465 ALA A C 17
ATOM 17414 O O . ALA A 1 11 ? 5.055 22.494 -3.742 1.00 0.00 465 ALA A O 17
ATOM 17421 N N . GLN A 1 12 ? 6.635 22.180 -5.314 1.00 0.00 466 GLN A N 17
ATOM 17422 C CA . GLN A 1 12 ? 5.934 21.073 -5.953 1.00 0.00 466 GLN A CA 17
ATOM 17423 C C . GLN A 1 12 ? 5.271 20.176 -4.913 1.00 0.00 466 GLN A C 17
ATOM 17424 O O . GLN A 1 12 ? 5.943 19.420 -4.213 1.00 0.00 466 GLN A O 17
ATOM 17438 N N . GLU A 1 13 ? 3.948 20.266 -4.818 1.00 0.00 467 GLU A N 17
ATOM 17439 C CA . GLU A 1 13 ? 3.194 19.463 -3.861 1.00 0.00 467 GLU A CA 17
ATOM 17440 C C . GLU A 1 13 ? 3.439 17.974 -4.090 1.00 0.00 467 GLU A C 17
ATOM 17441 O O . GLU A 1 13 ? 3.410 17.495 -5.224 1.00 0.00 467 GLU A O 17
ATOM 17453 N N . LEU A 1 14 ? 3.680 17.247 -3.004 1.00 0.00 468 LEU A N 17
ATOM 17454 C CA . LEU A 1 14 ? 3.931 15.812 -3.085 1.00 0.00 468 LEU A CA 17
ATOM 17455 C C . LEU A 1 14 ? 2.694 15.020 -2.673 1.00 0.00 468 LEU A C 17
ATOM 17456 O O . LEU A 1 14 ? 2.513 14.699 -1.498 1.00 0.00 468 LEU A O 17
ATOM 17472 N N . ARG A 1 15 ? 1.847 14.706 -3.648 1.00 0.00 469 ARG A N 17
ATOM 17473 C CA . ARG A 1 15 ? 0.628 13.950 -3.387 1.00 0.00 469 ARG A CA 17
ATOM 17474 C C . ARG A 1 15 ? 0.901 12.449 -3.421 1.00 0.00 469 ARG A C 17
ATOM 17475 O O . ARG A 1 15 ? 0.209 11.696 -4.105 1.00 0.00 469 ARG A O 17
ATOM 17496 N N . LYS A 1 16 ? 1.916 12.021 -2.678 1.00 0.00 470 LYS A N 17
ATOM 17497 C CA . LYS A 1 16 ? 2.282 10.610 -2.621 1.00 0.00 470 LYS A CA 17
ATOM 17498 C C . LYS A 1 16 ? 2.040 10.041 -1.227 1.00 0.00 470 LYS A C 17
ATOM 17499 O O . LYS A 1 16 ? 2.954 9.976 -0.405 1.00 0.00 470 LYS A O 17
ATOM 17518 N N . TYR A 1 17 ? 0.804 9.629 -0.968 1.00 0.00 471 TYR A N 17
ATOM 17519 C CA . TYR A 1 17 ? 0.442 9.066 0.327 1.00 0.00 471 TYR A CA 17
ATOM 17520 C C . TYR A 1 17 ? -0.032 7.623 0.181 1.00 0.00 471 TYR A C 17
ATOM 17521 O O . TYR A 1 17 ? -0.493 7.214 -0.885 1.00 0.00 471 TYR A O 17
ATOM 17539 N N . PHE A 1 18 ? 0.085 6.857 1.260 1.00 0.00 472 PHE A N 17
ATOM 17540 C CA . PHE A 1 18 ? -0.330 5.459 1.254 1.00 0.00 472 PHE A CA 17
ATOM 17541 C C . PHE A 1 18 ? -1.603 5.266 2.074 1.00 0.00 472 PHE A C 17
ATOM 17542 O O . PHE A 1 18 ? -1.558 5.187 3.302 1.00 0.00 472 PHE A O 17
ATOM 17559 N N . LYS A 1 19 ? -2.737 5.191 1.386 1.00 0.00 473 LYS A N 17
ATOM 17560 C CA . LYS A 1 19 ? -4.023 5.006 2.048 1.00 0.00 473 LYS A CA 17
ATOM 17561 C C . LYS A 1 19 ? -4.703 3.727 1.569 1.00 0.00 473 LYS A C 17
ATOM 17562 O O . LYS A 1 19 ? -4.683 3.410 0.380 1.00 0.00 473 LYS A O 17
ATOM 17581 N N . MET A 1 20 ? -5.304 2.997 2.503 1.00 0.00 474 MET A N 17
ATOM 17582 C CA . MET A 1 20 ? -5.992 1.754 2.175 1.00 0.00 474 MET A CA 17
ATOM 17583 C C . MET A 1 20 ? -6.729 1.875 0.845 1.00 0.00 474 MET A C 17
ATOM 17584 O O . MET A 1 20 ? -7.442 2.849 0.605 1.00 0.00 474 MET A O 17
ATOM 17598 N N . GLY A 1 21 ? -6.551 0.879 -0.018 1.00 0.00 475 GLY A N 17
ATOM 17599 C CA . GLY A 1 21 ? -7.205 0.895 -1.314 1.00 0.00 475 GLY A CA 17
ATOM 17600 C C . GLY A 1 21 ? -6.232 1.127 -2.452 1.00 0.00 475 GLY A C 17
ATOM 17601 O O . GLY A 1 21 ? -6.401 0.583 -3.543 1.00 0.00 475 GLY A O 17
ATOM 17605 N N . ASP A 1 22 ? -5.210 1.937 -2.199 1.00 0.00 476 ASP A N 17
ATOM 17606 C CA . ASP A 1 22 ? -4.206 2.241 -3.212 1.00 0.00 476 ASP A CA 17
ATOM 17607 C C . ASP A 1 22 ? -3.188 1.110 -3.324 1.00 0.00 476 ASP A C 17
ATOM 17608 O O . ASP A 1 22 ? -3.083 0.265 -2.434 1.00 0.00 476 ASP A O 17
ATOM 17617 N N . HIS A 1 23 ? -2.442 1.100 -4.424 1.00 0.00 477 HIS A N 17
ATOM 17618 C CA . HIS A 1 23 ? -1.433 0.072 -4.653 1.00 0.00 477 HIS A CA 17
ATOM 17619 C C . HIS A 1 23 ? -0.039 0.595 -4.320 1.00 0.00 477 HIS A C 17
ATOM 17620 O O . HIS A 1 23 ? 0.415 1.589 -4.887 1.00 0.00 477 HIS A O 17
ATOM 17634 N N . VAL A 1 24 ? 0.637 -0.081 -3.395 1.00 0.00 478 VAL A N 17
ATOM 17635 C CA . VAL A 1 24 ? 1.979 0.316 -2.987 1.00 0.00 478 VAL A CA 17
ATOM 17636 C C . VAL A 1 24 ? 3.005 -0.744 -3.370 1.00 0.00 478 VAL A C 17
ATOM 17637 O O . VAL A 1 24 ? 2.704 -1.938 -3.392 1.00 0.00 478 VAL A O 17
ATOM 17650 N N . LYS A 1 25 ? 4.221 -0.300 -3.673 1.00 0.00 479 LYS A N 17
ATOM 17651 C CA . LYS A 1 25 ? 5.295 -1.210 -4.054 1.00 0.00 479 LYS A CA 17
ATOM 17652 C C . LYS A 1 25 ? 6.510 -1.027 -3.149 1.00 0.00 479 LYS A C 17
ATOM 17653 O O . LYS A 1 25 ? 6.831 0.090 -2.742 1.00 0.00 479 LYS A O 17
ATOM 17672 N N . VAL A 1 26 ? 7.182 -2.131 -2.839 1.00 0.00 480 VAL A N 17
ATOM 17673 C CA . VAL A 1 26 ? 8.363 -2.092 -1.985 1.00 0.00 480 VAL A CA 17
ATOM 17674 C C . VAL A 1 26 ? 9.639 -1.994 -2.815 1.00 0.00 480 VAL A C 17
ATOM 17675 O O . VAL A 1 26 ? 9.892 -2.831 -3.681 1.00 0.00 480 VAL A O 17
ATOM 17688 N N . ILE A 1 27 ? 10.438 -0.968 -2.543 1.00 0.00 481 ILE A N 17
ATOM 17689 C CA . ILE A 1 27 ? 11.688 -0.763 -3.263 1.00 0.00 481 ILE A CA 17
ATOM 17690 C C . ILE A 1 27 ? 12.890 -1.096 -2.386 1.00 0.00 481 ILE A C 17
ATOM 17691 O O . ILE A 1 27 ? 13.965 -1.423 -2.886 1.00 0.00 481 ILE A O 17
ATOM 17707 N N . ALA A 1 28 ? 12.698 -1.013 -1.073 1.00 0.00 482 ALA A N 17
ATOM 17708 C CA . ALA A 1 28 ? 13.764 -1.310 -0.125 1.00 0.00 482 ALA A CA 17
ATOM 17709 C C . ALA A 1 28 ? 13.230 -2.076 1.081 1.00 0.00 482 ALA A C 17
ATOM 17710 O O . ALA A 1 28 ? 12.049 -2.416 1.138 1.00 0.00 482 ALA A O 17
ATOM 17717 N N . GLY A 1 29 ? 14.108 -2.345 2.042 1.00 0.00 483 GLY A N 17
ATOM 17718 C CA . GLY A 1 29 ? 13.705 -3.069 3.233 1.00 0.00 483 GLY A CA 17
ATOM 17719 C C . GLY A 1 29 ? 13.897 -4.566 3.094 1.00 0.00 483 GLY A C 17
ATOM 17720 O O . GLY A 1 29 ? 14.673 -5.024 2.254 1.00 0.00 483 GLY A O 17
ATOM 17724 N N . ARG A 1 30 ? 13.190 -5.332 3.919 1.00 0.00 484 ARG A N 17
ATOM 17725 C CA . ARG A 1 30 ? 13.289 -6.786 3.886 1.00 0.00 484 ARG A CA 17
ATOM 17726 C C . ARG A 1 30 ? 12.333 -7.372 2.851 1.00 0.00 484 ARG A C 17
ATOM 17727 O O . ARG A 1 30 ? 12.399 -8.559 2.531 1.00 0.00 484 ARG A O 17
ATOM 17748 N N . PHE A 1 31 ? 11.445 -6.532 2.331 1.00 0.00 485 PHE A N 17
ATOM 17749 C CA . PHE A 1 31 ? 10.474 -6.967 1.333 1.00 0.00 485 PHE A CA 17
ATOM 17750 C C . PHE A 1 31 ? 10.741 -6.300 -0.013 1.00 0.00 485 PHE A C 17
ATOM 17751 O O . PHE A 1 31 ? 9.816 -6.033 -0.779 1.00 0.00 485 PHE A O 17
ATOM 17768 N N . GLU A 1 32 ? 12.013 -6.032 -0.292 1.00 0.00 486 GLU A N 17
ATOM 17769 C CA . GLU A 1 32 ? 12.402 -5.395 -1.544 1.00 0.00 486 GLU A CA 17
ATOM 17770 C C . GLU A 1 32 ? 11.904 -6.199 -2.742 1.00 0.00 486 GLU A C 17
ATOM 17771 O O . GLU A 1 32 ? 12.184 -7.391 -2.862 1.00 0.00 486 GLU A O 17
ATOM 17783 N N . GLY A 1 33 ? 11.163 -5.536 -3.625 1.00 0.00 487 GLY A N 17
ATOM 17784 C CA . GLY A 1 33 ? 10.637 -6.204 -4.801 1.00 0.00 487 GLY A CA 17
ATOM 17785 C C . GLY A 1 33 ? 9.247 -6.765 -4.576 1.00 0.00 487 GLY A C 17
ATOM 17786 O O . GLY A 1 33 ? 8.703 -7.458 -5.436 1.00 0.00 487 GLY A O 17
ATOM 17790 N N . ASP A 1 34 ? 8.671 -6.467 -3.416 1.00 0.00 488 ASP A N 17
ATOM 17791 C CA . ASP A 1 34 ? 7.336 -6.947 -3.080 1.00 0.00 488 ASP A CA 17
ATOM 17792 C C . ASP A 1 34 ? 6.292 -5.859 -3.314 1.00 0.00 488 ASP A C 17
ATOM 17793 O O . ASP A 1 34 ? 6.448 -4.726 -2.857 1.00 0.00 488 ASP A O 17
ATOM 17802 N N . THR A 1 35 ? 5.229 -6.210 -4.029 1.00 0.00 489 THR A N 17
ATOM 17803 C CA . THR A 1 35 ? 4.161 -5.264 -4.326 1.00 0.00 489 THR A CA 17
ATOM 17804 C C . THR A 1 35 ? 2.808 -5.800 -3.871 1.00 0.00 489 THR A C 17
ATOM 17805 O O . THR A 1 35 ? 2.563 -7.005 -3.909 1.00 0.00 489 THR A O 17
ATOM 17816 N N . GLY A 1 36 ? 1.932 -4.897 -3.442 1.00 0.00 490 GLY A N 17
ATOM 17817 C CA . GLY A 1 36 ? 0.615 -5.299 -2.986 1.00 0.00 490 GLY A CA 17
ATOM 17818 C C . GLY A 1 36 ? -0.320 -4.120 -2.800 1.00 0.00 490 GLY A C 17
ATOM 17819 O O . GLY A 1 36 ? -0.002 -2.998 -3.197 1.00 0.00 490 GLY A O 17
ATOM 17823 N N . LEU A 1 37 ? -1.476 -4.373 -2.197 1.00 0.00 491 LEU A N 17
ATOM 17824 C CA . LEU A 1 37 ? -2.461 -3.324 -1.961 1.00 0.00 491 LEU A CA 17
ATOM 17825 C C . LEU A 1 37 ? -2.466 -2.901 -0.495 1.00 0.00 491 LEU A C 17
ATOM 17826 O O . LEU A 1 37 ? -2.018 -3.646 0.377 1.00 0.00 491 LEU A O 17
ATOM 17842 N N . ILE A 1 38 ? -2.975 -1.702 -0.232 1.00 0.00 492 ILE A N 17
ATOM 17843 C CA . ILE A 1 38 ? -3.040 -1.182 1.128 1.00 0.00 492 ILE A CA 17
ATOM 17844 C C . ILE A 1 38 ? -4.345 -1.583 1.807 1.00 0.00 492 ILE A C 17
ATOM 17845 O O . ILE A 1 38 ? -5.432 -1.264 1.325 1.00 0.00 492 ILE A O 17
ATOM 17861 N N . VAL A 1 39 ? -4.231 -2.282 2.932 1.00 0.00 493 VAL A N 17
ATOM 17862 C CA . VAL A 1 39 ? -5.401 -2.724 3.680 1.00 0.00 493 VAL A CA 17
ATOM 17863 C C . VAL A 1 39 ? -5.472 -2.042 5.042 1.00 0.00 493 VAL A C 17
ATOM 17864 O O . VAL A 1 39 ? -6.556 -1.731 5.536 1.00 0.00 493 VAL A O 17
ATOM 17877 N N . ARG A 1 40 ? -4.310 -1.812 5.644 1.00 0.00 494 ARG A N 17
ATOM 17878 C CA . ARG A 1 40 ? -4.240 -1.167 6.950 1.00 0.00 494 ARG A CA 17
ATOM 17879 C C . ARG A 1 40 ? -3.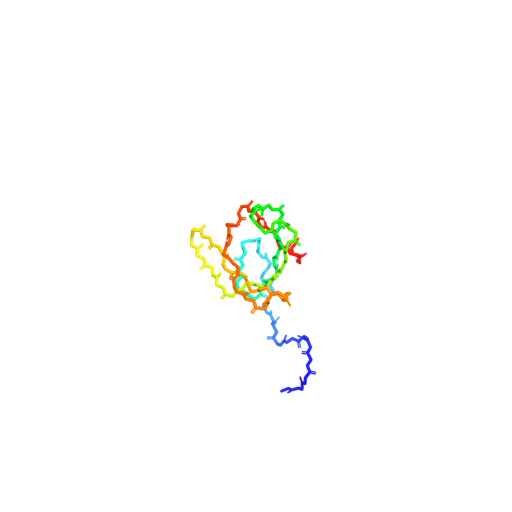015 -0.262 7.044 1.00 0.00 494 ARG A C 17
ATOM 17880 O O . ARG A 1 40 ? -1.881 -0.714 6.882 1.00 0.00 494 ARG A O 17
ATOM 17901 N N . VAL A 1 41 ? -3.252 1.019 7.306 1.00 0.00 495 VAL A N 17
ATOM 17902 C CA . VAL A 1 41 ? -2.169 1.989 7.422 1.00 0.00 495 VAL A CA 17
ATOM 17903 C C . VAL A 1 41 ? -2.034 2.493 8.855 1.00 0.00 495 VAL A C 17
ATOM 17904 O O . VAL A 1 41 ? -3.005 2.956 9.453 1.00 0.00 495 VAL A O 17
ATOM 17917 N N . GLU A 1 42 ? -0.824 2.401 9.398 1.00 0.00 496 GLU A N 17
ATOM 17918 C CA . GLU A 1 42 ? -0.564 2.848 10.761 1.00 0.00 496 GLU A CA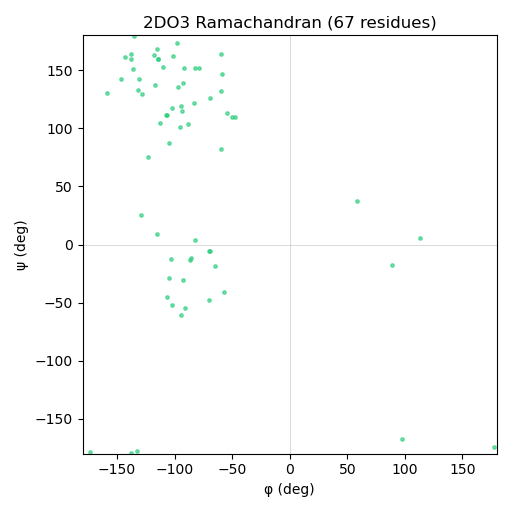 17
ATOM 17919 C C . GLU A 1 42 ? 0.349 4.071 10.767 1.00 0.00 496 GLU A C 17
ATOM 17920 O O . GLU A 1 42 ? 1.090 4.310 9.814 1.00 0.00 496 GLU A O 17
ATOM 17932 N N . GLU A 1 43 ? 0.288 4.843 11.848 1.00 0.00 497 GLU A N 17
ATOM 17933 C CA . GLU A 1 43 ? 1.108 6.042 11.977 1.00 0.00 497 GLU A CA 17
ATOM 17934 C C . GLU A 1 43 ? 2.592 5.696 11.906 1.00 0.00 497 GLU A C 17
ATOM 17935 O O . GLU A 1 43 ? 3.389 6.447 11.344 1.00 0.00 497 GLU A O 17
ATOM 17947 N N . ASN A 1 44 ? 2.956 4.554 12.481 1.00 0.00 498 ASN A N 17
ATOM 17948 C CA . ASN A 1 44 ? 4.345 4.109 12.484 1.00 0.00 498 ASN A CA 17
ATOM 17949 C C . ASN A 1 44 ? 4.738 3.544 11.122 1.00 0.00 498 ASN A C 17
ATOM 17950 O O . ASN A 1 44 ? 5.665 4.035 10.478 1.00 0.00 498 ASN A O 17
ATOM 17961 N N . PHE A 1 45 ? 4.026 2.508 10.690 1.00 0.00 499 PHE A N 17
ATOM 17962 C CA . PHE A 1 45 ? 4.301 1.875 9.405 1.00 0.00 499 PHE A CA 17
ATOM 17963 C C . PHE A 1 45 ? 3.004 1.582 8.656 1.00 0.00 499 PHE A C 17
ATOM 17964 O O . PHE A 1 45 ? 1.910 1.819 9.168 1.00 0.00 499 PHE A O 17
ATOM 17981 N N . VAL A 1 46 ? 3.136 1.065 7.438 1.00 0.00 500 VAL A N 17
ATOM 17982 C CA . VAL A 1 46 ? 1.976 0.739 6.617 1.00 0.00 500 VAL A CA 17
ATOM 17983 C C . VAL A 1 46 ? 1.882 -0.763 6.371 1.00 0.00 500 VAL A C 17
ATOM 17984 O O . VAL A 1 46 ? 2.892 -1.430 6.146 1.00 0.00 500 VAL A O 17
ATOM 17997 N N . ILE A 1 47 ? 0.662 -1.289 6.414 1.00 0.00 501 ILE A N 17
ATOM 17998 C CA . ILE A 1 47 ? 0.436 -2.712 6.195 1.00 0.00 501 ILE A CA 17
ATOM 17999 C C . ILE A 1 47 ? -0.248 -2.959 4.854 1.00 0.00 501 ILE A C 17
ATOM 18000 O O . ILE A 1 47 ? -1.424 -2.639 4.676 1.00 0.00 501 ILE A O 17
ATOM 18016 N N . LEU A 1 48 ? 0.496 -3.532 3.914 1.00 0.00 502 LEU A N 17
ATOM 18017 C CA . LEU A 1 48 ? -0.038 -3.825 2.589 1.00 0.00 502 LEU A CA 17
ATOM 18018 C C . LEU A 1 48 ? -0.217 -5.327 2.393 1.00 0.00 502 LEU A C 17
ATOM 18019 O O . LEU A 1 48 ? 0.648 -6.120 2.768 1.00 0.00 502 LEU A O 17
ATOM 18035 N N . PHE A 1 49 ? -1.343 -5.712 1.803 1.00 0.00 503 PHE A N 17
ATOM 18036 C CA . PHE A 1 49 ? -1.635 -7.119 1.556 1.00 0.00 503 PHE A CA 17
ATOM 18037 C C . PHE A 1 49 ? -0.896 -7.619 0.318 1.00 0.00 503 PHE A C 17
ATOM 18038 O O . PHE A 1 49 ? -0.914 -6.975 -0.731 1.00 0.00 503 PHE A O 17
ATOM 18055 N N . SER A 1 50 ? -0.247 -8.771 0.448 1.00 0.00 504 SER A N 17
ATOM 18056 C CA . SER A 1 50 ? 0.502 -9.356 -0.658 1.00 0.00 504 SER A CA 17
ATOM 18057 C C . SER A 1 50 ? -0.414 -10.178 -1.560 1.00 0.00 504 SER A C 17
ATOM 18058 O O . SER A 1 50 ? -1.398 -10.758 -1.100 1.00 0.00 504 SER A O 17
ATOM 18066 N N . ASP A 1 51 ? -0.082 -10.223 -2.845 1.00 0.00 505 ASP A N 17
ATOM 18067 C CA . ASP A 1 51 ? -0.873 -10.974 -3.813 1.00 0.00 505 ASP A CA 17
ATOM 18068 C C . ASP A 1 51 ? -0.206 -12.305 -4.144 1.00 0.00 505 ASP A C 17
ATOM 18069 O O . ASP A 1 51 ? -0.880 -13.295 -4.434 1.00 0.00 505 ASP A O 17
ATOM 18078 N N . LEU A 1 52 ? 1.122 -12.322 -4.101 1.00 0.00 506 LEU A N 17
ATOM 18079 C CA . LEU A 1 52 ? 1.881 -13.532 -4.398 1.00 0.00 506 LEU A CA 17
ATOM 18080 C C . LEU A 1 52 ? 1.919 -14.461 -3.189 1.00 0.00 506 LEU A C 17
ATOM 18081 O O . LEU A 1 52 ? 1.725 -15.671 -3.314 1.00 0.00 506 LEU A O 17
ATOM 18097 N N . THR A 1 53 ? 2.170 -13.888 -2.016 1.00 0.00 507 THR A N 17
ATOM 18098 C CA . THR A 1 53 ? 2.233 -14.663 -0.783 1.00 0.00 507 THR A CA 17
ATOM 18099 C C . THR A 1 53 ? 0.865 -14.745 -0.115 1.00 0.00 507 THR A C 17
ATOM 18100 O O . THR A 1 53 ? 0.672 -15.505 0.833 1.00 0.00 507 THR A O 17
ATOM 18111 N N . MET A 1 54 ? -0.082 -13.959 -0.617 1.00 0.00 508 MET A N 17
ATOM 18112 C CA . MET A 1 54 ? -1.433 -13.945 -0.068 1.00 0.00 508 MET A CA 17
ATOM 18113 C C . MET A 1 54 ? -1.405 -13.730 1.441 1.00 0.00 508 MET A C 17
ATOM 18114 O O . MET A 1 54 ? -2.213 -14.301 2.175 1.00 0.00 508 MET A O 17
ATOM 18128 N N . HIS A 1 55 ? -0.469 -12.905 1.900 1.00 0.00 509 HIS A N 17
ATOM 18129 C CA . HIS A 1 55 ? -0.336 -12.615 3.324 1.00 0.00 509 HIS A CA 17
ATOM 18130 C C . HIS A 1 55 ? -0.094 -11.127 3.555 1.00 0.00 509 HIS A C 17
ATOM 18131 O O . HIS A 1 55 ? 0.329 -10.410 2.648 1.00 0.00 509 HIS A O 17
ATOM 18145 N N . GLU A 1 56 ? -0.364 -10.670 4.774 1.00 0.00 510 GLU A N 17
ATOM 18146 C CA . GLU A 1 56 ? -0.176 -9.267 5.122 1.00 0.00 510 GLU A CA 17
ATOM 18147 C C . GLU A 1 56 ? 1.288 -8.976 5.437 1.00 0.00 510 GLU A C 17
ATOM 18148 O O . GLU A 1 56 ? 1.911 -9.669 6.242 1.00 0.00 510 GLU A O 17
ATOM 18160 N N . LEU A 1 57 ? 1.831 -7.946 4.797 1.00 0.00 511 LEU A N 17
ATOM 18161 C CA . LEU A 1 57 ? 3.223 -7.563 5.008 1.00 0.00 511 LEU A CA 17
ATOM 18162 C C . LEU A 1 57 ? 3.317 -6.168 5.618 1.00 0.00 511 LEU A C 17
ATOM 18163 O O . LEU A 1 57 ? 2.633 -5.241 5.183 1.00 0.00 511 LEU A O 17
ATOM 18179 N N . LYS A 1 58 ? 4.170 -6.024 6.626 1.00 0.00 512 LYS A N 17
ATOM 18180 C CA . LYS A 1 58 ? 4.357 -4.742 7.294 1.00 0.00 512 LYS A CA 17
ATOM 18181 C C . LYS A 1 58 ? 5.659 -4.083 6.851 1.00 0.00 512 LYS A C 17
ATOM 18182 O O . LYS A 1 58 ? 6.722 -4.704 6.877 1.00 0.00 512 LYS A O 17
ATOM 18201 N N . VAL A 1 59 ? 5.570 -2.820 6.444 1.00 0.00 513 VAL A N 17
ATOM 18202 C CA . VAL A 1 59 ? 6.741 -2.076 5.998 1.00 0.00 513 VAL A CA 17
ATOM 18203 C C . VAL A 1 59 ? 6.594 -0.588 6.297 1.00 0.00 513 VAL A C 17
ATOM 18204 O O . VAL A 1 59 ? 5.488 -0.096 6.525 1.00 0.00 513 VAL A O 17
ATOM 18217 N N . LEU A 1 60 ? 7.715 0.124 6.295 1.00 0.00 514 LEU A N 17
ATOM 18218 C CA . LEU A 1 60 ? 7.712 1.557 6.565 1.00 0.00 514 LEU A CA 17
ATOM 18219 C C . LEU A 1 60 ? 7.325 2.346 5.319 1.00 0.00 514 LEU A C 17
ATOM 18220 O O . LEU A 1 60 ? 7.517 1.900 4.187 1.00 0.00 514 LEU A O 17
ATOM 18236 N N . PRO A 1 61 ? 6.770 3.549 5.528 1.00 0.00 515 PRO A N 17
ATOM 18237 C CA . PRO A 1 61 ? 6.348 4.427 4.432 1.00 0.00 515 PRO A CA 17
ATOM 18238 C C . PRO A 1 61 ? 7.531 4.999 3.659 1.00 0.00 515 PRO A C 17
ATOM 18239 O O . PRO A 1 61 ? 7.354 5.789 2.731 1.00 0.00 515 PRO A O 17
ATOM 18250 N N . ARG A 1 62 ? 8.736 4.595 4.046 1.00 0.00 516 ARG A N 17
ATOM 18251 C CA . ARG A 1 62 ? 9.948 5.069 3.389 1.00 0.00 516 ARG A CA 17
ATOM 18252 C C . ARG A 1 62 ? 10.405 4.083 2.317 1.00 0.00 516 ARG A C 17
ATOM 18253 O O . ARG A 1 62 ? 11.080 4.462 1.359 1.00 0.00 516 ARG A O 17
ATOM 18274 N N . ASP A 1 63 ? 10.034 2.819 2.486 1.00 0.00 517 ASP A N 17
ATOM 18275 C CA . ASP A 1 63 ? 10.405 1.780 1.532 1.00 0.00 517 ASP A CA 17
ATOM 18276 C C . ASP A 1 63 ? 9.212 1.385 0.667 1.00 0.00 517 ASP A C 17
ATOM 18277 O O . ASP A 1 63 ? 9.173 0.287 0.109 1.00 0.00 517 ASP A O 17
ATOM 18286 N N . LEU A 1 64 ? 8.242 2.285 0.560 1.00 0.00 518 LEU A N 17
ATOM 18287 C CA . LEU A 1 64 ? 7.046 2.031 -0.236 1.00 0.00 518 LEU A CA 17
ATOM 18288 C C . LEU A 1 64 ? 6.882 3.088 -1.323 1.00 0.00 518 LEU A C 17
ATOM 18289 O O . LEU A 1 64 ? 7.306 4.232 -1.159 1.00 0.00 518 LEU A O 17
ATOM 18305 N N . GLN A 1 65 ? 6.261 2.698 -2.432 1.00 0.00 519 GLN A N 17
ATOM 18306 C CA . GLN A 1 65 ? 6.039 3.613 -3.545 1.00 0.00 519 GLN A CA 17
ATOM 18307 C C . GLN A 1 65 ? 4.676 3.372 -4.184 1.00 0.00 519 GLN A C 17
ATOM 18308 O O . GLN A 1 65 ? 4.348 2.249 -4.569 1.00 0.00 519 GLN A O 17
ATOM 18322 N N . LEU A 1 66 ? 3.884 4.433 -4.294 1.00 0.00 520 LEU A N 17
ATOM 18323 C CA . LEU A 1 66 ? 2.554 4.338 -4.887 1.00 0.00 520 LEU A CA 17
ATOM 18324 C C . LEU A 1 66 ? 2.638 3.901 -6.346 1.00 0.00 520 LEU A C 17
ATOM 18325 O O . LEU A 1 66 ? 3.631 4.163 -7.026 1.00 0.00 520 LEU A O 17
ATOM 18341 N N . CYS A 1 67 ? 1.591 3.236 -6.820 1.00 0.00 521 CYS A N 17
ATOM 18342 C CA . CYS A 1 67 ? 1.545 2.765 -8.200 1.00 0.00 521 CYS A CA 17
ATOM 18343 C C . CYS A 1 67 ? 0.359 3.371 -8.943 1.00 0.00 521 CYS A C 17
ATOM 18344 O O . CYS A 1 67 ? -0.788 2.987 -8.719 1.00 0.00 521 CYS A O 17
ATOM 18352 N N . SER A 1 68 ? 0.645 4.321 -9.828 1.00 0.00 522 SER A N 17
ATOM 18353 C CA . SER A 1 68 ? -0.398 4.985 -10.600 1.00 0.00 522 SER A CA 17
ATOM 18354 C C . SER A 1 68 ? -1.241 5.892 -9.709 1.00 0.00 522 SER A C 17
ATOM 18355 O O . SER A 1 68 ? -2.431 6.086 -9.952 1.00 0.00 522 SER A O 17
ATOM 18363 N N . GLU A 1 69 ? -0.613 6.445 -8.676 1.00 0.00 523 GLU A N 17
ATOM 18364 C CA . GLU A 1 69 ? -1.304 7.330 -7.747 1.00 0.00 523 GLU A CA 17
ATOM 18365 C C . GLU A 1 69 ? -2.231 8.286 -8.494 1.00 0.00 523 GLU A C 17
ATOM 18366 O O . GLU A 1 69 ? -2.562 9.361 -7.995 1.00 0.00 523 GLU A O 17
ATOM 18378 N N . GLY A 1 1 ? -27.708 9.297 -20.884 1.00 0.00 455 GLY A N 18
ATOM 18379 C CA . GLY A 1 1 ? -26.611 9.738 -20.042 1.00 0.00 455 GLY A CA 18
ATOM 18380 C C . GLY A 1 1 ? -26.883 9.508 -18.569 1.00 0.00 455 GLY A C 18
ATOM 18381 O O . GLY A 1 1 ? -28.027 9.296 -18.168 1.00 0.00 455 GLY A O 18
ATOM 18385 N N . SER A 1 2 ? -25.828 9.548 -17.761 1.00 0.00 456 SER A N 18
ATOM 18386 C CA . SER A 1 2 ? -25.958 9.336 -16.324 1.00 0.00 456 SER A CA 18
ATOM 18387 C C . SER A 1 2 ? -25.979 10.668 -15.579 1.00 0.00 456 SER A C 18
ATOM 18388 O O . SER A 1 2 ? -26.809 10.884 -14.696 1.00 0.00 456 SER A O 18
ATOM 18396 N N . SER A 1 3 ? -25.060 11.556 -15.942 1.00 0.00 457 SER A N 18
ATOM 18397 C CA . SER A 1 3 ? -24.969 12.865 -15.306 1.00 0.00 457 SER A CA 18
ATOM 18398 C C . SER A 1 3 ? -25.753 13.909 -16.096 1.00 0.00 457 SER A C 18
ATOM 18399 O O . SER A 1 3 ? -25.865 13.823 -17.318 1.00 0.00 457 SER A O 18
ATOM 18407 N N . GLY A 1 4 ? -26.295 14.895 -15.387 1.00 0.00 458 GLY A N 18
ATOM 18408 C CA . GLY A 1 4 ? -27.062 15.941 -16.038 1.00 0.00 458 GLY A CA 18
ATOM 18409 C C . GLY A 1 4 ? -27.324 17.121 -15.123 1.00 0.00 458 GLY A C 18
ATOM 18410 O O . GLY A 1 4 ? -26.878 18.236 -15.394 1.00 0.00 458 GLY A O 18
ATOM 18414 N N . SER A 1 5 ? -28.051 16.877 -14.038 1.00 0.00 459 SER A N 18
ATOM 18415 C CA . SER A 1 5 ? -28.377 17.930 -13.083 1.00 0.00 459 SER A CA 18
ATOM 18416 C C . SER A 1 5 ? -27.109 18.568 -12.525 1.00 0.00 459 SER A C 18
ATOM 18417 O O . SER A 1 5 ? -26.174 17.873 -12.128 1.00 0.00 459 SER A O 18
ATOM 18425 N N . SER A 1 6 ? -27.086 19.897 -12.498 1.00 0.00 460 SER A N 18
ATOM 18426 C CA . SER A 1 6 ? -25.932 20.631 -11.992 1.00 0.00 460 SER A CA 18
ATOM 18427 C C . SER A 1 6 ? -25.401 19.994 -10.711 1.00 0.00 460 SER A C 18
ATOM 18428 O O . SER A 1 6 ? -26.135 19.318 -9.991 1.00 0.00 460 SER A O 18
ATOM 18436 N N . GLY A 1 7 ? -24.120 20.216 -10.433 1.00 0.00 461 GLY A N 18
ATOM 18437 C CA . GLY A 1 7 ? -23.512 19.658 -9.240 1.00 0.00 461 GLY A CA 18
ATOM 18438 C C . GLY A 1 7 ? -21.998 19.721 -9.277 1.00 0.00 461 GLY A C 18
ATOM 18439 O O . GLY A 1 7 ? -21.380 19.352 -10.275 1.00 0.00 461 GLY A O 18
ATOM 18443 N N . GLU A 1 8 ? -21.400 20.191 -8.186 1.00 0.00 462 GLU A N 18
ATOM 18444 C CA . GLU A 1 8 ? -19.949 20.303 -8.100 1.00 0.00 462 GLU A CA 18
ATOM 18445 C C . GLU A 1 8 ? -19.294 18.925 -8.136 1.00 0.00 462 GLU A C 18
ATOM 18446 O O . GLU A 1 8 ? -19.295 18.199 -7.141 1.00 0.00 462 GLU A O 18
ATOM 18458 N N . PHE A 1 9 ? -18.736 18.572 -9.288 1.00 0.00 463 PHE A N 18
ATOM 18459 C CA . PHE A 1 9 ? -18.078 17.281 -9.455 1.00 0.00 463 PHE A CA 18
ATOM 18460 C C . PHE A 1 9 ? -16.654 17.321 -8.909 1.00 0.00 463 PHE A C 18
ATOM 18461 O O . PHE A 1 9 ? -15.952 18.328 -9.010 1.00 0.00 463 PHE A O 18
ATOM 18478 N N . PRO A 1 10 ? -16.216 16.201 -8.316 1.00 0.00 464 PRO A N 18
ATOM 18479 C CA . PRO A 1 10 ? -14.872 16.082 -7.742 1.00 0.00 464 PRO A CA 18
ATOM 18480 C C . PRO A 1 10 ? -13.785 16.058 -8.811 1.00 0.00 464 PRO A C 18
ATOM 18481 O O . PRO A 1 10 ? -13.760 15.170 -9.664 1.00 0.00 464 PRO A O 18
ATOM 18492 N N . ALA A 1 11 ? -12.888 17.037 -8.759 1.00 0.00 465 ALA A N 18
ATOM 18493 C CA . ALA A 1 11 ? -11.797 17.126 -9.722 1.00 0.00 465 ALA A CA 18
ATOM 18494 C C . ALA A 1 11 ? -10.447 16.927 -9.041 1.00 0.00 465 ALA A C 18
ATOM 18495 O O . ALA A 1 11 ? -9.601 16.178 -9.528 1.00 0.00 465 ALA A O 18
ATOM 18502 N N . GLN A 1 12 ? -10.253 17.603 -7.913 1.00 0.00 466 GLN A N 18
ATOM 18503 C CA . GLN A 1 12 ? -9.004 17.501 -7.167 1.00 0.00 466 GLN A CA 18
ATOM 18504 C C . GLN A 1 12 ? -8.489 16.066 -7.163 1.00 0.00 466 GLN A C 18
ATOM 18505 O O . GLN A 1 12 ? -9.113 15.175 -6.588 1.00 0.00 466 GLN A O 18
ATOM 18519 N N . GLU A 1 13 ? -7.346 15.850 -7.808 1.00 0.00 467 GLU A N 18
ATOM 18520 C CA . GLU A 1 13 ? -6.749 14.522 -7.878 1.00 0.00 467 GLU A CA 18
ATOM 18521 C C . GLU A 1 13 ? -6.401 14.008 -6.484 1.00 0.00 467 GLU A C 18
ATOM 18522 O O . GLU A 1 13 ? -6.087 14.786 -5.583 1.00 0.00 467 GLU A O 18
ATOM 18534 N N . LEU A 1 14 ? -6.459 12.691 -6.314 1.00 0.00 468 LEU A N 18
ATOM 18535 C CA . LEU A 1 14 ? -6.150 12.071 -5.030 1.00 0.00 468 LEU A CA 18
ATOM 18536 C C . LEU A 1 14 ? -4.779 12.512 -4.528 1.00 0.00 468 LEU A C 18
ATOM 18537 O O . LEU A 1 14 ? -3.968 13.039 -5.290 1.00 0.00 468 LEU A O 18
ATOM 18553 N N . ARG A 1 15 ? -4.527 12.290 -3.242 1.00 0.00 469 ARG A N 18
ATOM 18554 C CA . ARG A 1 15 ? -3.253 12.663 -2.638 1.00 0.00 469 ARG A CA 18
ATOM 18555 C C . ARG A 1 15 ? -2.188 11.607 -2.919 1.00 0.00 469 ARG A C 18
ATOM 18556 O O . ARG A 1 15 ? -2.463 10.584 -3.545 1.00 0.00 469 ARG A O 18
ATOM 18577 N N . LYS A 1 16 ? -0.971 11.863 -2.452 1.00 0.00 470 LYS A N 18
ATOM 18578 C CA . LYS A 1 16 ? 0.136 10.936 -2.651 1.00 0.00 470 LYS A CA 18
ATOM 18579 C C . LYS A 1 16 ? 0.532 10.271 -1.337 1.00 0.00 470 LYS A C 18
ATOM 18580 O O . LYS A 1 16 ? 1.706 10.257 -0.965 1.00 0.00 470 LYS A O 18
ATOM 18599 N N . TYR A 1 17 ? -0.454 9.719 -0.638 1.00 0.00 471 TYR A N 18
ATOM 18600 C CA . TYR A 1 17 ? -0.209 9.052 0.635 1.00 0.00 471 TYR A CA 18
ATOM 18601 C C . TYR A 1 17 ? -0.802 7.647 0.638 1.00 0.00 471 TYR A C 18
ATOM 18602 O O . TYR A 1 17 ? -1.980 7.457 0.332 1.00 0.00 471 TYR A O 18
ATOM 18620 N N . PHE A 1 18 ? 0.022 6.664 0.986 1.00 0.00 472 PHE A N 18
ATOM 18621 C CA . PHE A 1 18 ? -0.420 5.275 1.029 1.00 0.00 472 PHE A CA 18
ATOM 18622 C C . PHE A 1 18 ? -1.678 5.130 1.880 1.00 0.00 472 PHE A C 18
ATOM 18623 O O . PHE A 1 18 ? -1.608 5.069 3.108 1.00 0.00 472 PHE A O 18
ATOM 18640 N N . LYS A 1 19 ? -2.829 5.077 1.219 1.00 0.00 473 LYS A N 18
ATOM 18641 C CA . LYS A 1 19 ? -4.104 4.939 1.912 1.00 0.00 473 LYS A CA 18
ATOM 18642 C C . LYS A 1 19 ? -4.836 3.679 1.461 1.00 0.00 473 LYS A C 18
ATOM 18643 O O . LYS A 1 19 ? -4.839 3.343 0.277 1.00 0.00 473 LYS A O 18
ATOM 18662 N N . MET A 1 20 ? -5.455 2.986 2.411 1.00 0.00 474 MET A N 18
ATOM 18663 C CA . MET A 1 20 ? -6.192 1.765 2.109 1.00 0.00 474 MET A CA 18
ATOM 18664 C C . MET A 1 20 ? -6.863 1.858 0.743 1.00 0.00 474 MET A C 18
ATOM 18665 O O . MET A 1 20 ? -7.506 2.857 0.423 1.00 0.00 474 MET A O 18
ATOM 18679 N N . GLY A 1 21 ? -6.708 0.810 -0.061 1.00 0.00 475 GLY A N 18
ATOM 18680 C CA . GLY A 1 21 ? -7.304 0.795 -1.384 1.00 0.00 475 GLY A CA 18
ATOM 18681 C C . GLY A 1 21 ? -6.295 1.081 -2.478 1.00 0.00 475 GLY A C 18
ATOM 18682 O O . GLY A 1 21 ? -6.322 0.453 -3.537 1.00 0.00 475 GLY A O 18
ATOM 18686 N N . ASP A 1 22 ? -5.403 2.032 -2.224 1.00 0.00 476 ASP A N 18
ATOM 18687 C CA . ASP A 1 22 ? -4.380 2.401 -3.196 1.00 0.00 476 ASP A CA 18
ATOM 18688 C C . ASP A 1 22 ? -3.335 1.298 -3.330 1.00 0.00 476 ASP A C 18
ATOM 18689 O O . ASP A 1 22 ? -3.159 0.482 -2.425 1.00 0.00 476 ASP A O 18
ATOM 18698 N N . HIS A 1 23 ? -2.643 1.280 -4.465 1.00 0.00 477 HIS A N 18
ATOM 18699 C CA . HIS A 1 23 ? -1.615 0.276 -4.717 1.00 0.00 477 HIS A CA 18
ATOM 18700 C C . HIS A 1 23 ? -0.222 0.861 -4.504 1.00 0.00 477 HIS A C 18
ATOM 18701 O O . HIS A 1 23 ? 0.064 1.981 -4.927 1.00 0.00 477 HIS A O 18
ATOM 18715 N N . VAL A 1 24 ? 0.641 0.095 -3.843 1.00 0.00 478 VAL A N 18
ATOM 18716 C CA . VAL A 1 24 ? 2.004 0.537 -3.573 1.00 0.00 478 VAL A CA 18
ATOM 18717 C C . VAL A 1 24 ? 3.000 -0.601 -3.772 1.00 0.00 478 VAL A C 18
ATOM 18718 O O . VAL A 1 24 ? 2.632 -1.775 -3.743 1.00 0.00 478 VAL A O 18
ATOM 18731 N N . LYS A 1 25 ? 4.264 -0.245 -3.973 1.00 0.00 479 LYS A N 18
ATOM 18732 C CA . LYS A 1 25 ? 5.315 -1.234 -4.175 1.00 0.00 479 LYS A CA 18
ATOM 18733 C C . LYS A 1 25 ? 6.428 -1.063 -3.147 1.00 0.00 479 LYS A C 18
ATOM 18734 O O . LYS A 1 25 ? 6.578 0.003 -2.550 1.00 0.00 479 LYS A O 18
ATOM 18753 N N . VAL A 1 26 ? 7.209 -2.120 -2.944 1.00 0.00 480 VAL A N 18
ATOM 18754 C CA . VAL A 1 26 ? 8.311 -2.086 -1.990 1.00 0.00 480 VAL A CA 18
ATOM 18755 C C . VAL A 1 26 ? 9.653 -1.973 -2.704 1.00 0.00 480 VAL A C 18
ATOM 18756 O O . VAL A 1 26 ? 10.003 -2.821 -3.525 1.00 0.00 480 VAL A O 18
ATOM 18769 N N . ILE A 1 27 ? 10.400 -0.922 -2.385 1.00 0.00 481 ILE A N 18
ATOM 18770 C CA . ILE A 1 27 ? 11.705 -0.700 -2.995 1.00 0.00 481 ILE A CA 18
ATOM 18771 C C . ILE A 1 27 ? 12.830 -1.111 -2.051 1.00 0.00 481 ILE A C 18
ATOM 18772 O O . ILE A 1 27 ? 13.941 -1.412 -2.487 1.00 0.00 481 ILE A O 18
ATOM 18788 N N . ALA A 1 28 ? 12.534 -1.123 -0.756 1.00 0.00 482 ALA A N 18
ATOM 18789 C CA . ALA A 1 28 ? 13.519 -1.502 0.250 1.00 0.00 482 ALA A CA 18
ATOM 18790 C C . ALA A 1 28 ? 12.861 -2.232 1.416 1.00 0.00 482 ALA A C 18
ATOM 18791 O O . ALA A 1 28 ? 11.636 -2.297 1.508 1.00 0.00 482 ALA A O 18
ATOM 18798 N N . GLY A 1 29 ? 13.683 -2.781 2.304 1.00 0.00 483 GLY A N 18
ATOM 18799 C CA . GLY A 1 29 ? 13.162 -3.501 3.452 1.00 0.00 483 GLY A CA 18
ATOM 18800 C C . GLY A 1 29 ? 13.284 -5.004 3.298 1.00 0.00 483 GLY A C 18
ATOM 18801 O O . GLY A 1 29 ? 14.001 -5.489 2.423 1.00 0.00 483 GLY A O 18
ATOM 18805 N N . ARG A 1 30 ? 12.584 -5.743 4.153 1.00 0.00 484 ARG A N 18
ATOM 18806 C CA . ARG A 1 30 ? 12.620 -7.200 4.110 1.00 0.00 484 ARG A CA 18
ATOM 18807 C C . ARG A 1 30 ? 11.771 -7.731 2.958 1.00 0.00 484 ARG A C 18
ATOM 18808 O O . ARG A 1 30 ? 11.782 -8.926 2.664 1.00 0.00 484 ARG A O 18
ATOM 18829 N N . PHE A 1 31 ? 11.036 -6.834 2.309 1.00 0.00 485 PHE A N 18
ATOM 18830 C CA . PHE A 1 31 ? 10.181 -7.212 1.190 1.00 0.00 485 PHE A CA 18
ATOM 18831 C C . PHE A 1 31 ? 10.515 -6.390 -0.052 1.00 0.00 485 PHE A C 18
ATOM 18832 O O . PHE A 1 31 ? 9.622 -5.939 -0.768 1.00 0.00 485 PHE A O 18
ATOM 18849 N N . GLU A 1 32 ? 11.807 -6.201 -0.299 1.00 0.00 486 GLU A N 18
ATOM 18850 C CA . GLU A 1 32 ? 12.259 -5.433 -1.453 1.00 0.00 486 GLU A CA 18
ATOM 18851 C C . GLU A 1 32 ? 11.681 -6.002 -2.746 1.00 0.00 486 GLU A C 18
ATOM 18852 O O . GLU A 1 32 ? 11.677 -7.214 -2.956 1.00 0.00 486 GLU A O 18
ATOM 18864 N N . GLY A 1 33 ? 11.192 -5.116 -3.609 1.00 0.00 487 GLY A N 18
ATOM 18865 C CA . GLY A 1 33 ? 10.617 -5.548 -4.869 1.00 0.00 487 GLY A CA 18
ATOM 18866 C C . GLY A 1 33 ? 9.266 -6.212 -4.693 1.00 0.00 487 GLY A C 18
ATOM 18867 O O . GLY A 1 33 ? 8.732 -6.809 -5.628 1.00 0.00 487 GLY A O 18
ATOM 18871 N N . ASP A 1 34 ? 8.711 -6.111 -3.490 1.00 0.00 488 ASP A N 18
ATOM 18872 C CA . ASP A 1 34 ? 7.414 -6.707 -3.193 1.00 0.00 488 ASP A CA 18
ATOM 18873 C C . ASP A 1 34 ? 6.297 -5.678 -3.340 1.00 0.00 488 ASP A C 18
ATOM 18874 O O . ASP A 1 34 ? 6.333 -4.614 -2.722 1.00 0.00 488 ASP A O 18
ATOM 18883 N N . THR A 1 35 ? 5.304 -6.003 -4.162 1.00 0.00 489 THR A N 18
ATOM 18884 C CA . THR A 1 35 ? 4.178 -5.107 -4.392 1.00 0.00 489 THR A CA 18
ATOM 18885 C C . THR A 1 35 ? 2.902 -5.655 -3.763 1.00 0.00 489 THR A C 18
ATOM 18886 O O . THR A 1 35 ? 2.767 -6.861 -3.558 1.00 0.00 489 THR A O 18
ATOM 18897 N N . GLY A 1 36 ? 1.966 -4.761 -3.458 1.00 0.00 490 GLY A N 18
ATOM 18898 C CA . GLY A 1 36 ? 0.713 -5.175 -2.855 1.00 0.00 490 GLY A CA 18
ATOM 18899 C C . GLY A 1 36 ? -0.242 -4.016 -2.648 1.00 0.00 490 GLY A C 18
ATOM 18900 O O . GLY A 1 36 ? 0.112 -2.860 -2.886 1.00 0.00 490 GLY A O 18
ATOM 18904 N N . LEU A 1 37 ? -1.455 -4.323 -2.203 1.00 0.00 491 LEU A N 18
ATOM 18905 C CA . LEU A 1 37 ? -2.465 -3.298 -1.965 1.00 0.00 491 LEU A CA 18
ATOM 18906 C C . LEU A 1 37 ? -2.463 -2.860 -0.504 1.00 0.00 491 LEU A C 18
ATOM 18907 O O . LEU A 1 37 ? -2.085 -3.627 0.383 1.00 0.00 491 LEU A O 18
ATOM 18923 N N . ILE A 1 38 ? -2.889 -1.625 -0.261 1.00 0.00 492 ILE A N 18
ATOM 18924 C CA . ILE A 1 38 ? -2.939 -1.088 1.093 1.00 0.00 492 ILE A CA 18
ATOM 18925 C C . ILE A 1 38 ? -4.220 -1.510 1.805 1.00 0.00 492 ILE A C 18
ATOM 18926 O O . ILE A 1 38 ? -5.323 -1.182 1.369 1.00 0.00 492 ILE A O 18
ATOM 18942 N N . VAL A 1 39 ? -4.065 -2.240 2.906 1.00 0.00 493 VAL A N 18
ATOM 18943 C CA . VAL A 1 39 ? -5.209 -2.705 3.681 1.00 0.00 493 VAL A CA 18
ATOM 18944 C C . VAL A 1 39 ? -5.278 -2.004 5.033 1.00 0.00 493 VAL A C 18
ATOM 18945 O O . VAL A 1 39 ? -6.361 -1.786 5.576 1.00 0.00 493 VAL A O 18
ATOM 18958 N N . ARG A 1 40 ? -4.115 -1.653 5.572 1.00 0.00 494 ARG A N 18
ATOM 18959 C CA . ARG A 1 40 ? -4.043 -0.977 6.861 1.00 0.00 494 ARG A CA 18
ATOM 18960 C C . ARG A 1 40 ? -2.877 0.008 6.895 1.00 0.00 494 ARG A C 18
ATOM 18961 O O . ARG A 1 40 ? -1.801 -0.271 6.367 1.00 0.00 494 ARG A O 18
ATOM 18982 N N . VAL A 1 41 ? -3.100 1.160 7.519 1.00 0.00 495 VAL A N 18
ATOM 18983 C CA . VAL A 1 41 ? -2.069 2.185 7.623 1.00 0.00 495 VAL A CA 18
ATOM 18984 C C . VAL A 1 41 ? -1.904 2.656 9.064 1.00 0.00 495 VAL A C 18
ATOM 18985 O O . VAL A 1 41 ? -2.878 3.016 9.724 1.00 0.00 495 VAL A O 18
ATOM 18998 N N . GLU A 1 42 ? -0.665 2.650 9.544 1.00 0.00 496 GLU A N 18
ATOM 18999 C CA . GLU A 1 42 ? -0.373 3.076 10.908 1.00 0.00 496 GLU A CA 18
ATOM 19000 C C . GLU A 1 42 ? 0.676 4.184 10.918 1.00 0.00 496 GLU A C 18
ATOM 19001 O O . GLU A 1 42 ? 1.553 4.231 10.056 1.00 0.00 496 GLU A O 18
ATOM 19013 N N . GLU A 1 43 ? 0.577 5.075 11.901 1.00 0.00 497 GLU A N 18
ATOM 19014 C CA . GLU A 1 43 ? 1.516 6.184 12.023 1.00 0.00 497 GLU A CA 18
ATOM 19015 C C . GLU A 1 43 ? 2.957 5.681 12.001 1.00 0.00 497 GLU A C 18
ATOM 19016 O O . GLU A 1 43 ? 3.877 6.418 11.647 1.00 0.00 497 GLU A O 18
ATOM 19028 N N . ASN A 1 44 ? 3.144 4.423 12.384 1.00 0.00 498 ASN A N 18
ATOM 19029 C CA . ASN A 1 44 ? 4.473 3.822 12.411 1.00 0.00 498 ASN A CA 18
ATOM 19030 C C . ASN A 1 44 ? 4.821 3.211 11.056 1.00 0.00 498 ASN A C 18
ATOM 19031 O O . ASN A 1 44 ? 5.780 3.625 10.405 1.00 0.00 498 ASN A O 18
ATOM 19042 N N . PHE A 1 45 ? 4.034 2.226 10.638 1.00 0.00 499 PHE A N 18
ATOM 19043 C CA . PHE A 1 45 ? 4.258 1.558 9.361 1.00 0.00 499 PHE A CA 18
ATOM 19044 C C . PHE A 1 45 ? 2.935 1.274 8.656 1.00 0.00 499 PHE A C 18
ATOM 19045 O O . PHE A 1 45 ? 1.862 1.414 9.244 1.00 0.00 499 PHE A O 18
ATOM 19062 N N . VAL A 1 46 ? 3.019 0.874 7.391 1.00 0.00 500 VAL A N 18
ATOM 19063 C CA . VAL A 1 46 ? 1.829 0.569 6.605 1.00 0.00 500 VAL A CA 18
ATOM 19064 C C . VAL A 1 46 ? 1.773 -0.911 6.244 1.00 0.00 500 VAL A C 18
ATOM 19065 O O . VAL A 1 46 ? 2.772 -1.496 5.825 1.00 0.00 500 VAL A O 18
ATOM 19078 N N . ILE A 1 47 ? 0.599 -1.510 6.409 1.00 0.00 501 ILE A N 18
ATOM 19079 C CA . ILE A 1 47 ? 0.413 -2.922 6.099 1.00 0.00 501 ILE A CA 18
ATOM 19080 C C . ILE A 1 47 ? -0.300 -3.102 4.763 1.00 0.00 501 ILE A C 18
ATOM 19081 O O . ILE A 1 47 ? -1.435 -2.657 4.588 1.00 0.00 501 ILE A O 18
ATOM 19097 N N . LEU A 1 48 ? 0.372 -3.759 3.824 1.00 0.00 502 LEU A N 18
ATOM 19098 C CA . LEU A 1 48 ? -0.198 -4.001 2.503 1.00 0.00 502 LEU A CA 18
ATOM 19099 C C . LEU A 1 48 ? -0.395 -5.493 2.260 1.00 0.00 502 LEU A C 18
ATOM 19100 O O . LEU A 1 48 ? 0.452 -6.310 2.623 1.00 0.00 502 LEU A O 18
ATOM 19116 N N . PHE A 1 49 ? -1.518 -5.844 1.641 1.00 0.00 503 PHE A N 18
ATOM 19117 C CA . PHE A 1 49 ? -1.826 -7.238 1.347 1.00 0.00 503 PHE A CA 18
ATOM 19118 C C . PHE A 1 49 ? -1.076 -7.711 0.105 1.00 0.00 503 PHE A C 18
ATOM 19119 O O . PHE A 1 49 ? -1.167 -7.099 -0.959 1.00 0.00 503 PHE A O 18
ATOM 19136 N N . SER A 1 50 ? -0.335 -8.805 0.250 1.00 0.00 504 SER A N 18
ATOM 19137 C CA . SER A 1 50 ? 0.435 -9.359 -0.858 1.00 0.00 504 SER A CA 18
ATOM 19138 C C . SER A 1 50 ? -0.424 -10.296 -1.702 1.00 0.00 504 SER A C 18
ATOM 19139 O O . SER A 1 50 ? -1.383 -10.889 -1.208 1.00 0.00 504 SER A O 18
ATOM 19147 N N . ASP A 1 51 ? -0.072 -10.423 -2.977 1.00 0.00 505 ASP A N 18
ATOM 19148 C CA . ASP A 1 51 ? -0.810 -11.288 -3.890 1.00 0.00 505 ASP A CA 18
ATOM 19149 C C . ASP A 1 51 ? -0.114 -12.637 -4.041 1.00 0.00 505 ASP A C 18
ATOM 19150 O O . ASP A 1 51 ? -0.764 -13.665 -4.234 1.00 0.00 505 ASP A O 18
ATOM 19159 N N . LEU A 1 52 ? 1.212 -12.627 -3.953 1.00 0.00 506 LEU A N 18
ATOM 19160 C CA . LEU A 1 52 ? 1.997 -13.849 -4.081 1.00 0.00 506 LEU A CA 18
ATOM 19161 C C . LEU A 1 52 ? 1.936 -14.672 -2.798 1.00 0.00 506 LEU A C 18
ATOM 19162 O O . LEU A 1 52 ? 1.552 -15.842 -2.815 1.00 0.00 506 LEU A O 18
ATOM 19178 N N . THR A 1 53 ? 2.316 -14.052 -1.685 1.00 0.00 507 THR A N 18
ATOM 19179 C CA . THR A 1 53 ? 2.304 -14.726 -0.393 1.00 0.00 507 THR A CA 18
ATOM 19180 C C . THR A 1 53 ? 0.902 -14.742 0.206 1.00 0.00 507 THR A C 18
ATOM 19181 O O . THR A 1 53 ? 0.657 -15.397 1.218 1.00 0.00 507 THR A O 18
ATOM 19192 N N . MET A 1 54 ? -0.015 -14.016 -0.426 1.00 0.00 508 MET A N 18
ATOM 19193 C CA . MET A 1 54 ? -1.393 -13.949 0.044 1.00 0.00 508 MET A CA 18
ATOM 19194 C C . MET A 1 54 ? -1.444 -13.635 1.536 1.00 0.00 508 MET A C 18
ATOM 19195 O O . MET A 1 54 ? -2.357 -14.066 2.241 1.00 0.00 508 MET A O 18
ATOM 19209 N N . HIS A 1 55 ? -0.457 -12.882 2.012 1.00 0.00 509 HIS A N 18
ATOM 19210 C CA . HIS A 1 55 ? -0.390 -12.510 3.420 1.00 0.00 509 HIS A CA 18
ATOM 19211 C C . HIS A 1 55 ? -0.176 -11.008 3.576 1.00 0.00 509 HIS A C 18
ATOM 19212 O O . HIS A 1 55 ? 0.054 -10.300 2.596 1.00 0.00 509 HIS A O 18
ATOM 19226 N N . GLU A 1 56 ? -0.255 -10.529 4.814 1.00 0.00 510 GLU A N 18
ATOM 19227 C CA . GLU A 1 56 ? -0.072 -9.110 5.096 1.00 0.00 510 GLU A CA 18
ATOM 19228 C C . GLU A 1 56 ? 1.393 -8.798 5.388 1.00 0.00 510 GLU A C 18
ATOM 19229 O O . GLU A 1 56 ? 2.001 -9.393 6.279 1.00 0.00 510 GLU A O 18
ATOM 19241 N N . LEU A 1 57 ? 1.954 -7.861 4.631 1.00 0.00 511 LEU A N 18
ATOM 19242 C CA . LEU A 1 57 ? 3.349 -7.469 4.808 1.00 0.00 511 LEU A CA 18
ATOM 19243 C C . LEU A 1 57 ? 3.451 -6.127 5.525 1.00 0.00 511 LEU A C 18
ATOM 19244 O O . LEU A 1 57 ? 2.750 -5.174 5.185 1.00 0.00 511 LEU A O 18
ATOM 19260 N N . LYS A 1 58 ? 4.330 -6.059 6.519 1.00 0.00 512 LYS A N 18
ATOM 19261 C CA . LYS A 1 58 ? 4.527 -4.833 7.284 1.00 0.00 512 LYS A CA 18
ATOM 19262 C C . LYS A 1 58 ? 5.805 -4.122 6.851 1.00 0.00 512 LYS A C 18
ATOM 19263 O O . LYS A 1 58 ? 6.907 -4.640 7.032 1.00 0.00 512 LYS A O 18
ATOM 19282 N N . VAL A 1 59 ? 5.650 -2.932 6.279 1.00 0.00 513 VAL A N 18
ATOM 19283 C CA . VAL A 1 59 ? 6.792 -2.149 5.823 1.00 0.00 513 VAL A CA 18
ATOM 19284 C C . VAL A 1 59 ? 6.599 -0.667 6.127 1.00 0.00 513 VAL A C 18
ATOM 19285 O O . VAL A 1 59 ? 5.470 -0.178 6.193 1.00 0.00 513 VAL A O 18
ATOM 19298 N N . LEU A 1 60 ? 7.706 0.042 6.311 1.00 0.00 514 LEU A N 18
ATOM 19299 C CA . LEU A 1 60 ? 7.660 1.470 6.609 1.00 0.00 514 LEU A CA 18
ATOM 19300 C C . LEU A 1 60 ? 7.246 2.269 5.377 1.00 0.00 514 LEU A C 18
ATOM 19301 O O . LEU A 1 60 ? 7.430 1.840 4.238 1.00 0.00 514 LEU A O 18
ATOM 19317 N N . PRO A 1 61 ? 6.676 3.461 5.609 1.00 0.00 515 PRO A N 18
ATOM 19318 C CA . PRO A 1 61 ? 6.227 4.347 4.531 1.00 0.00 515 PRO A CA 18
ATOM 19319 C C . PRO A 1 61 ? 7.392 4.946 3.750 1.00 0.00 515 PRO A C 18
ATOM 19320 O O . PRO A 1 61 ? 7.192 5.732 2.824 1.00 0.00 515 PRO A O 18
ATOM 19331 N N . ARG A 1 62 ? 8.609 4.570 4.130 1.00 0.00 516 ARG A N 18
ATOM 19332 C CA . ARG A 1 62 ? 9.806 5.072 3.466 1.00 0.00 516 ARG A CA 18
ATOM 19333 C C . ARG A 1 62 ? 10.244 4.128 2.350 1.00 0.00 516 ARG A C 18
ATOM 19334 O O . ARG A 1 62 ? 10.761 4.564 1.321 1.00 0.00 516 ARG A O 18
ATOM 19355 N N . ASP A 1 63 ? 10.034 2.833 2.560 1.00 0.00 517 ASP A N 18
ATOM 19356 C CA . ASP A 1 63 ? 10.406 1.827 1.573 1.00 0.00 517 ASP A CA 18
ATOM 19357 C C . ASP A 1 63 ? 9.211 1.450 0.703 1.00 0.00 517 ASP A C 18
ATOM 19358 O O . ASP A 1 63 ? 9.178 0.372 0.108 1.00 0.00 517 ASP A O 18
ATOM 19367 N N . LEU A 1 64 ? 8.230 2.344 0.635 1.00 0.00 518 LEU A N 18
ATOM 19368 C CA . LEU A 1 64 ? 7.031 2.105 -0.161 1.00 0.00 518 LEU A CA 18
ATOM 19369 C C . LEU A 1 64 ? 6.836 3.209 -1.195 1.00 0.00 518 LEU A C 18
ATOM 19370 O O . LEU A 1 64 ? 7.216 4.358 -0.970 1.00 0.00 518 LEU A O 18
ATOM 19386 N N . GLN A 1 65 ? 6.239 2.852 -2.328 1.00 0.00 519 GLN A N 18
ATOM 19387 C CA . GLN A 1 65 ? 5.992 3.814 -3.396 1.00 0.00 519 GLN A CA 18
ATOM 19388 C C . GLN A 1 65 ? 4.607 3.609 -4.003 1.00 0.00 519 GLN A C 18
ATOM 19389 O O . GLN A 1 65 ? 4.196 2.479 -4.270 1.00 0.00 519 GLN A O 18
ATOM 19403 N N . LEU A 1 66 ? 3.893 4.708 -4.218 1.00 0.00 520 LEU A N 18
ATOM 19404 C CA . LEU A 1 66 ? 2.554 4.650 -4.793 1.00 0.00 520 LEU A CA 18
ATOM 19405 C C . LEU A 1 66 ? 2.608 4.220 -6.256 1.00 0.00 520 LEU A C 18
ATOM 19406 O O . LEU A 1 66 ? 3.647 4.329 -6.908 1.00 0.00 520 LEU A O 18
ATOM 19422 N N . CYS A 1 67 ? 1.482 3.732 -6.765 1.00 0.00 521 CYS A N 18
ATOM 19423 C CA . CYS A 1 67 ? 1.401 3.286 -8.152 1.00 0.00 521 CYS A CA 18
ATOM 19424 C C . CYS A 1 67 ? 0.452 4.172 -8.953 1.00 0.00 521 CYS A C 18
ATOM 19425 O O . CYS A 1 67 ? 0.665 4.411 -10.141 1.00 0.00 521 CYS A O 18
ATOM 19433 N N . SER A 1 68 ? -0.597 4.655 -8.294 1.00 0.00 522 SER A N 18
ATOM 19434 C CA . SER A 1 68 ? -1.582 5.510 -8.945 1.00 0.00 522 SER A CA 18
ATOM 19435 C C . SER A 1 68 ? -2.334 6.352 -7.920 1.00 0.00 522 SER A C 18
ATOM 19436 O O . SER A 1 68 ? -3.080 5.825 -7.095 1.00 0.00 522 SER A O 18
ATOM 19444 N N . GLU A 1 69 ? -2.131 7.665 -7.978 1.00 0.00 523 GLU A N 18
ATOM 19445 C CA . GLU A 1 69 ? -2.789 8.580 -7.053 1.00 0.00 523 GLU A CA 18
ATOM 19446 C C . GLU A 1 69 ? -4.084 9.120 -7.652 1.00 0.00 523 GLU A C 18
ATOM 19447 O O . GLU A 1 69 ? -4.068 10.061 -8.444 1.00 0.00 523 GLU A O 18
ATOM 19459 N N . GLY A 1 1 ? -10.999 36.333 2.803 1.00 0.00 455 GLY A N 19
ATOM 19460 C CA . GLY A 1 1 ? -10.899 37.780 2.869 1.00 0.00 455 GLY A CA 19
ATOM 19461 C C . GLY A 1 1 ? -11.777 38.469 1.844 1.00 0.00 455 GLY A C 19
ATOM 19462 O O . GLY A 1 1 ? -12.312 37.826 0.941 1.00 0.00 455 GLY A O 19
ATOM 19466 N N . SER A 1 2 ? -11.928 39.782 1.984 1.00 0.00 456 SER A N 19
ATOM 19467 C CA . SER A 1 2 ? -12.753 40.559 1.066 1.00 0.00 456 SER A CA 19
ATOM 19468 C C . SER A 1 2 ? -11.923 41.073 -0.107 1.00 0.00 456 SER A C 19
ATOM 19469 O O . SER A 1 2 ? -12.309 40.924 -1.267 1.00 0.00 456 SER A O 19
ATOM 19477 N N . SER A 1 3 ? -10.781 41.678 0.204 1.00 0.00 457 SER A N 19
ATOM 19478 C CA . SER A 1 3 ? -9.898 42.218 -0.824 1.00 0.00 457 SER A CA 19
ATOM 19479 C C . SER A 1 3 ? -9.363 41.105 -1.719 1.00 0.00 457 SER A C 19
ATOM 19480 O O . SER A 1 3 ? -9.533 41.137 -2.937 1.00 0.00 457 SER A O 19
ATOM 19488 N N . GLY A 1 4 ? -8.714 40.120 -1.105 1.00 0.00 458 GLY A N 19
ATOM 19489 C CA . GLY A 1 4 ? -8.162 39.010 -1.861 1.00 0.00 458 GLY A CA 19
ATOM 19490 C C . GLY A 1 4 ? -7.522 39.455 -3.161 1.00 0.00 458 GLY A C 19
ATOM 19491 O O . GLY A 1 4 ? -7.924 39.019 -4.240 1.00 0.00 458 GLY A O 19
ATOM 19495 N N . SER A 1 5 ? -6.524 40.328 -3.059 1.00 0.00 459 SER A N 19
ATOM 19496 C CA . SER A 1 5 ? -5.831 40.836 -4.237 1.00 0.00 459 SER A CA 19
ATOM 19497 C C . SER A 1 5 ? -5.190 39.698 -5.024 1.00 0.00 459 SER A C 19
ATOM 19498 O O . SER A 1 5 ? -5.393 39.572 -6.232 1.00 0.00 459 SER A O 19
ATOM 19506 N N . SER A 1 6 ? -4.415 38.870 -4.330 1.00 0.00 460 SER A N 19
ATOM 19507 C CA . SER A 1 6 ? -3.741 37.743 -4.964 1.00 0.00 460 SER A CA 19
ATOM 19508 C C . SER A 1 6 ? -3.439 36.648 -3.946 1.00 0.00 460 SER A C 19
ATOM 19509 O O . SER A 1 6 ? -3.489 36.877 -2.738 1.00 0.00 460 SER A O 19
ATOM 19517 N N . GLY A 1 7 ? -3.125 35.455 -4.443 1.00 0.00 461 GLY A N 19
ATOM 19518 C CA . GLY A 1 7 ? -2.820 34.342 -3.565 1.00 0.00 461 GLY A CA 19
ATOM 19519 C C . GLY A 1 7 ? -3.041 32.999 -4.233 1.00 0.00 461 GLY A C 19
ATOM 19520 O O . GLY A 1 7 ? -3.929 32.243 -3.841 1.00 0.00 461 GLY A O 19
ATOM 19524 N N . GLU A 1 8 ? -2.232 32.703 -5.245 1.00 0.00 462 GLU A N 19
ATOM 19525 C CA . GLU A 1 8 ? -2.346 31.443 -5.970 1.00 0.00 462 GLU A CA 19
ATOM 19526 C C . GLU A 1 8 ? -1.369 30.408 -5.419 1.00 0.00 462 GLU A C 19
ATOM 19527 O O . GLU A 1 8 ? -0.270 30.747 -4.980 1.00 0.00 462 GLU A O 19
ATOM 19539 N N . PHE A 1 9 ? -1.779 29.144 -5.444 1.00 0.00 463 PHE A N 19
ATOM 19540 C CA . PHE A 1 9 ? -0.942 28.059 -4.946 1.00 0.00 463 PHE A CA 19
ATOM 19541 C C . PHE A 1 9 ? -0.932 26.887 -5.923 1.00 0.00 463 PHE A C 19
ATOM 19542 O O . PHE A 1 9 ? -1.415 25.794 -5.627 1.00 0.00 463 PHE A O 19
ATOM 19559 N N . PRO A 1 10 ? -0.369 27.119 -7.119 1.00 0.00 464 PRO A N 19
ATOM 19560 C CA . PRO A 1 10 ? -0.282 26.096 -8.164 1.00 0.00 464 PRO A CA 19
ATOM 19561 C C . PRO A 1 10 ? 0.700 24.985 -7.808 1.00 0.00 464 PRO A C 19
ATOM 19562 O O . PRO A 1 10 ? 1.904 25.114 -8.026 1.00 0.00 464 PRO A O 19
ATOM 19573 N N . ALA A 1 11 ? 0.177 23.893 -7.260 1.00 0.00 465 ALA A N 19
ATOM 19574 C CA . ALA A 1 11 ? 1.007 22.758 -6.876 1.00 0.00 465 ALA A CA 19
ATOM 19575 C C . ALA A 1 11 ? 1.170 21.780 -8.034 1.00 0.00 465 ALA A C 19
ATOM 19576 O O . ALA A 1 11 ? 0.202 21.164 -8.478 1.00 0.00 465 ALA A O 19
ATOM 19583 N N . GLN A 1 12 ? 2.400 21.643 -8.519 1.00 0.00 466 GLN A N 19
ATOM 19584 C CA . GLN A 1 12 ? 2.688 20.740 -9.627 1.00 0.00 466 GLN A CA 19
ATOM 19585 C C . GLN A 1 12 ? 2.835 19.304 -9.136 1.00 0.00 466 GLN A C 19
ATOM 19586 O O . GLN A 1 12 ? 2.289 18.376 -9.732 1.00 0.00 466 GLN A O 19
ATOM 19600 N N . GLU A 1 13 ? 3.575 19.130 -8.046 1.00 0.00 467 GLU A N 19
ATOM 19601 C CA . GLU A 1 13 ? 3.794 17.806 -7.475 1.00 0.00 467 GLU A CA 19
ATOM 19602 C C . GLU A 1 13 ? 2.674 17.439 -6.506 1.00 0.00 467 GLU A C 19
ATOM 19603 O O . GLU A 1 13 ? 1.978 18.311 -5.984 1.00 0.00 467 GLU A O 19
ATOM 19615 N N . LEU A 1 14 ? 2.505 16.143 -6.270 1.00 0.00 468 LEU A N 19
ATOM 19616 C CA . LEU A 1 14 ? 1.469 15.659 -5.364 1.00 0.00 468 LEU A CA 19
ATOM 19617 C C . LEU A 1 14 ? 2.027 14.606 -4.411 1.00 0.00 468 LEU A C 19
ATOM 19618 O O . LEU A 1 14 ? 2.360 13.495 -4.824 1.00 0.00 468 LEU A O 19
ATOM 19634 N N . ARG A 1 15 ? 2.125 14.963 -3.135 1.00 0.00 469 ARG A N 19
ATOM 19635 C CA . ARG A 1 15 ? 2.641 14.049 -2.124 1.00 0.00 469 ARG A CA 19
ATOM 19636 C C . ARG A 1 15 ? 2.191 12.618 -2.403 1.00 0.00 469 ARG A C 19
ATOM 19637 O O . ARG A 1 15 ? 1.049 12.380 -2.795 1.00 0.00 469 ARG A O 19
ATOM 19658 N N . LYS A 1 16 ? 3.097 11.668 -2.200 1.00 0.00 470 LYS A N 19
ATOM 19659 C CA . LYS A 1 16 ? 2.795 10.260 -2.428 1.00 0.00 470 LYS A CA 19
ATOM 19660 C C . LYS A 1 16 ? 2.468 9.553 -1.117 1.00 0.00 470 LYS A C 19
ATOM 19661 O O . LYS A 1 16 ? 3.349 8.989 -0.468 1.00 0.00 470 LYS A O 19
ATOM 19680 N N . TYR A 1 17 ? 1.196 9.587 -0.734 1.00 0.00 471 TYR A N 19
ATOM 19681 C CA . TYR A 1 17 ? 0.753 8.951 0.501 1.00 0.00 471 TYR A CA 19
ATOM 19682 C C . TYR A 1 17 ? 0.260 7.532 0.236 1.00 0.00 471 TYR A C 19
ATOM 19683 O O . TYR A 1 17 ? -0.083 7.182 -0.893 1.00 0.00 471 TYR A O 19
ATOM 19701 N N . PHE A 1 18 ? 0.225 6.718 1.286 1.00 0.00 472 PHE A N 19
ATOM 19702 C CA . PHE A 1 18 ? -0.226 5.337 1.169 1.00 0.00 472 PHE A CA 19
ATOM 19703 C C . PHE A 1 18 ? -1.498 5.109 1.980 1.00 0.00 472 PHE A C 19
ATOM 19704 O O . PHE A 1 18 ? -1.448 4.913 3.194 1.00 0.00 472 PHE A O 19
ATOM 19721 N N . LYS A 1 19 ? -2.639 5.138 1.300 1.00 0.00 473 LYS A N 19
ATOM 19722 C CA . LYS A 1 19 ? -3.926 4.934 1.954 1.00 0.00 473 LYS A CA 19
ATOM 19723 C C . LYS A 1 19 ? -4.556 3.616 1.517 1.00 0.00 473 LYS A C 19
ATOM 19724 O O . LYS A 1 19 ? -4.286 3.120 0.424 1.00 0.00 473 LYS A O 19
ATOM 19743 N N . MET A 1 20 ? -5.399 3.054 2.378 1.00 0.00 474 MET A N 19
ATOM 19744 C CA . MET A 1 20 ? -6.069 1.794 2.078 1.00 0.00 474 MET A CA 19
ATOM 19745 C C . MET A 1 20 ? -6.774 1.861 0.727 1.00 0.00 474 MET A C 19
ATOM 19746 O O . MET A 1 20 ? -7.400 2.866 0.392 1.00 0.00 474 MET A O 19
ATOM 19760 N N . GLY A 1 21 ? -6.668 0.784 -0.045 1.00 0.00 475 GLY A N 19
ATOM 19761 C CA . GLY A 1 21 ? -7.300 0.743 -1.351 1.00 0.00 475 GLY A CA 19
ATOM 19762 C C . GLY A 1 21 ? -6.325 1.027 -2.476 1.00 0.00 475 GLY A C 19
ATOM 19763 O O . GLY A 1 21 ? -6.522 0.578 -3.606 1.00 0.00 475 GLY A O 19
ATOM 19767 N N . ASP A 1 22 ? -5.271 1.775 -2.169 1.00 0.00 476 ASP A N 19
ATOM 19768 C CA . ASP A 1 22 ? -4.261 2.119 -3.163 1.00 0.00 476 ASP A CA 19
ATOM 19769 C C . ASP A 1 22 ? -3.178 1.047 -3.232 1.00 0.00 476 ASP A C 19
ATOM 19770 O O . ASP A 1 22 ? -2.859 0.406 -2.230 1.00 0.00 476 ASP A O 19
ATOM 19779 N N . HIS A 1 23 ? -2.617 0.855 -4.422 1.00 0.00 477 HIS A N 19
ATOM 19780 C CA . HIS A 1 23 ? -1.570 -0.141 -4.622 1.00 0.00 477 HIS A CA 19
ATOM 19781 C C . HIS A 1 23 ? -0.188 0.482 -4.449 1.00 0.00 477 HIS A C 19
ATOM 19782 O O . HIS A 1 23 ? 0.035 1.636 -4.816 1.00 0.00 477 HIS A O 19
ATOM 19796 N N . VAL A 1 24 ? 0.738 -0.289 -3.888 1.00 0.00 478 VAL A N 19
ATOM 19797 C CA . VAL A 1 24 ? 2.098 0.187 -3.667 1.00 0.00 478 VAL A CA 19
ATOM 19798 C C . VAL A 1 24 ? 3.117 -0.910 -3.955 1.00 0.00 478 VAL A C 19
ATOM 19799 O O . VAL A 1 24 ? 2.765 -2.083 -4.082 1.00 0.00 478 VAL A O 19
ATOM 19812 N N . LYS A 1 25 ? 4.384 -0.521 -4.056 1.00 0.00 479 LYS A N 19
ATOM 19813 C CA . LYS A 1 25 ? 5.457 -1.470 -4.327 1.00 0.00 479 LYS A CA 19
ATOM 19814 C C . LYS A 1 25 ? 6.608 -1.285 -3.344 1.00 0.00 479 LYS A C 19
ATOM 19815 O O . LYS A 1 25 ? 7.071 -0.167 -3.118 1.00 0.00 479 LYS A O 19
ATOM 19834 N N . VAL A 1 26 ? 7.068 -2.389 -2.763 1.00 0.00 480 VAL A N 19
ATOM 19835 C CA . VAL A 1 26 ? 8.167 -2.348 -1.807 1.00 0.00 480 VAL A CA 19
ATOM 19836 C C . VAL A 1 26 ? 9.513 -2.278 -2.519 1.00 0.00 480 VAL A C 19
ATOM 19837 O O . VAL A 1 26 ? 9.957 -3.253 -3.126 1.00 0.00 480 VAL A O 19
ATOM 19850 N N . ILE A 1 27 ? 10.158 -1.119 -2.440 1.00 0.00 481 ILE A N 19
ATOM 19851 C CA . ILE A 1 27 ? 11.455 -0.923 -3.076 1.00 0.00 481 ILE A CA 19
ATOM 19852 C C . ILE A 1 27 ? 12.593 -1.172 -2.092 1.00 0.00 481 ILE A C 19
ATOM 19853 O O . ILE A 1 27 ? 13.699 -1.543 -2.487 1.00 0.00 481 ILE A O 19
ATOM 19869 N N . ALA A 1 28 ? 12.314 -0.969 -0.809 1.00 0.00 482 ALA A N 19
ATOM 19870 C CA . ALA A 1 28 ? 13.313 -1.176 0.232 1.00 0.00 482 ALA A CA 19
ATOM 19871 C C . ALA A 1 28 ? 12.758 -2.035 1.363 1.00 0.00 482 ALA A C 19
ATOM 19872 O O . ALA A 1 28 ? 11.585 -2.405 1.356 1.00 0.00 482 ALA A O 19
ATOM 19879 N N . GLY A 1 29 ? 13.610 -2.351 2.334 1.00 0.00 483 GLY A N 19
ATOM 19880 C CA . GLY A 1 29 ? 13.186 -3.166 3.457 1.00 0.00 483 GLY A CA 19
ATOM 19881 C C . GLY A 1 29 ? 13.488 -4.637 3.253 1.00 0.00 483 GLY A C 19
ATOM 19882 O O . GLY A 1 29 ? 14.281 -5.000 2.384 1.00 0.00 483 GLY A O 19
ATOM 19886 N N . ARG A 1 30 ? 12.856 -5.487 4.057 1.00 0.00 484 ARG A N 19
ATOM 19887 C CA . ARG A 1 30 ? 13.064 -6.927 3.962 1.00 0.00 484 ARG A CA 19
ATOM 19888 C C . ARG A 1 30 ? 12.162 -7.537 2.893 1.00 0.00 484 ARG A C 19
ATOM 19889 O O . ARG A 1 30 ? 12.414 -8.641 2.410 1.00 0.00 484 ARG A O 19
ATOM 19910 N N . PHE A 1 31 ? 11.110 -6.811 2.529 1.00 0.00 485 PHE A N 19
ATOM 19911 C CA . PHE A 1 31 ? 10.170 -7.281 1.519 1.00 0.00 485 PHE A CA 19
ATOM 19912 C C . PHE A 1 31 ? 10.361 -6.529 0.205 1.00 0.00 485 PHE A C 19
ATOM 19913 O O . PHE A 1 31 ? 9.392 -6.162 -0.459 1.00 0.00 485 PHE A O 19
ATOM 19930 N N . GLU A 1 32 ? 11.619 -6.303 -0.163 1.00 0.00 486 GLU A N 19
ATOM 19931 C CA . GLU A 1 32 ? 11.938 -5.594 -1.396 1.00 0.00 486 GLU A CA 19
ATOM 19932 C C . GLU A 1 32 ? 11.626 -6.456 -2.616 1.00 0.00 486 GLU A C 19
ATOM 19933 O O . GLU A 1 32 ? 11.973 -7.635 -2.662 1.00 0.00 486 GLU A O 19
ATOM 19945 N N . GLY A 1 33 ? 10.967 -5.857 -3.604 1.00 0.00 487 GLY A N 19
ATOM 19946 C CA . GLY A 1 33 ? 10.618 -6.585 -4.811 1.00 0.00 487 GLY A CA 19
ATOM 19947 C C . GLY A 1 33 ? 9.242 -7.214 -4.731 1.00 0.00 487 GLY A C 19
ATOM 19948 O O . GLY A 1 33 ? 8.901 -8.082 -5.535 1.00 0.00 487 GLY A O 19
ATOM 19952 N N . ASP A 1 34 ? 8.448 -6.776 -3.759 1.00 0.00 488 ASP A N 19
ATOM 19953 C CA . ASP A 1 34 ? 7.101 -7.303 -3.577 1.00 0.00 488 ASP A CA 19
ATOM 19954 C C . ASP A 1 34 ? 6.060 -6.198 -3.730 1.00 0.00 488 ASP A C 19
ATOM 19955 O O . ASP A 1 34 ? 6.243 -5.084 -3.236 1.00 0.00 488 ASP A O 19
ATOM 19964 N N . THR A 1 35 ? 4.967 -6.512 -4.419 1.00 0.00 489 THR A N 19
ATOM 19965 C CA . THR A 1 35 ? 3.899 -5.545 -4.639 1.00 0.00 489 THR A CA 19
ATOM 19966 C C . THR A 1 35 ? 2.595 -6.012 -4.001 1.00 0.00 489 THR A C 19
ATOM 19967 O O . THR A 1 35 ? 2.359 -7.211 -3.853 1.00 0.00 489 THR A O 19
ATOM 19978 N N . GLY A 1 36 ? 1.750 -5.057 -3.624 1.00 0.00 490 GLY A N 19
ATOM 19979 C CA . GLY A 1 36 ? 0.480 -5.391 -3.007 1.00 0.00 490 GLY A CA 19
ATOM 19980 C C . GLY A 1 36 ? -0.373 -4.168 -2.737 1.00 0.00 490 GLY A C 19
ATOM 19981 O O . GLY A 1 36 ? 0.052 -3.038 -2.984 1.00 0.00 490 GLY A O 19
ATOM 19985 N N . LEU A 1 37 ? -1.581 -4.391 -2.232 1.00 0.00 491 LEU A N 19
ATOM 19986 C CA . LEU A 1 37 ? -2.498 -3.297 -1.930 1.00 0.00 491 LEU A CA 19
ATOM 19987 C C . LEU A 1 37 ? -2.402 -2.895 -0.462 1.00 0.00 491 LEU A C 19
ATOM 19988 O O . LEU A 1 37 ? -1.840 -3.625 0.356 1.00 0.00 491 LEU A O 19
ATOM 20004 N N . ILE A 1 38 ? -2.957 -1.733 -0.134 1.00 0.00 492 ILE A N 19
ATOM 20005 C CA . ILE A 1 38 ? -2.937 -1.237 1.236 1.00 0.00 492 ILE A CA 19
ATOM 20006 C C . ILE A 1 38 ? -4.212 -1.622 1.979 1.00 0.00 492 ILE A C 19
ATOM 20007 O O . ILE A 1 38 ? -5.300 -1.148 1.652 1.00 0.00 492 ILE A O 19
ATOM 20023 N N . VAL A 1 39 ? -4.069 -2.483 2.982 1.00 0.00 493 VAL A N 19
ATOM 20024 C CA . VAL A 1 39 ? -5.209 -2.929 3.774 1.00 0.00 493 VAL A CA 19
ATOM 20025 C C . VAL A 1 39 ? -5.282 -2.183 5.101 1.00 0.00 493 VAL A C 19
ATOM 20026 O O . VAL A 1 39 ? -6.368 -1.926 5.622 1.00 0.00 493 VAL A O 19
ATOM 20039 N N . ARG A 1 40 ? -4.119 -1.838 5.644 1.00 0.00 494 ARG A N 19
ATOM 20040 C CA . ARG A 1 40 ? -4.051 -1.121 6.912 1.00 0.00 494 ARG A CA 19
ATOM 20041 C C . ARG A 1 40 ? -2.927 -0.089 6.893 1.00 0.00 494 ARG A C 19
ATOM 20042 O O . ARG A 1 40 ? -1.915 -0.270 6.216 1.00 0.00 494 ARG A O 19
ATOM 20063 N N . VAL A 1 41 ? -3.112 0.994 7.642 1.00 0.00 495 VAL A N 19
ATOM 20064 C CA . VAL A 1 41 ? -2.114 2.054 7.712 1.00 0.00 495 VAL A CA 19
ATOM 20065 C C . VAL A 1 41 ? -1.951 2.561 9.140 1.00 0.00 495 VAL A C 19
ATOM 20066 O O . VAL A 1 41 ? -2.929 2.901 9.804 1.00 0.00 495 VAL A O 19
ATOM 20079 N N . GLU A 1 42 ? -0.707 2.610 9.607 1.00 0.00 496 GLU A N 19
ATOM 20080 C CA . GLU A 1 42 ? -0.416 3.076 10.958 1.00 0.00 496 GLU A CA 19
ATOM 20081 C C . GLU A 1 42 ? 0.622 4.194 10.936 1.00 0.00 496 GLU A C 19
ATOM 20082 O O . GLU A 1 42 ? 1.549 4.178 10.126 1.00 0.00 496 GLU A O 19
ATOM 20094 N N . GLU A 1 43 ? 0.459 5.163 11.831 1.00 0.00 497 GLU A N 19
ATOM 20095 C CA . GLU A 1 43 ? 1.381 6.289 11.913 1.00 0.00 497 GLU A CA 19
ATOM 20096 C C . GLU A 1 43 ? 2.829 5.807 11.936 1.00 0.00 497 GLU A C 19
ATOM 20097 O O . GLU A 1 43 ? 3.747 6.552 11.597 1.00 0.00 497 GLU A O 19
ATOM 20109 N N . ASN A 1 44 ? 3.023 4.556 12.339 1.00 0.00 498 ASN A N 19
ATOM 20110 C CA . ASN A 1 44 ? 4.358 3.973 12.407 1.00 0.00 498 ASN A CA 19
ATOM 20111 C C . ASN A 1 44 ? 4.737 3.323 11.080 1.00 0.00 498 ASN A C 19
ATOM 20112 O O . ASN A 1 44 ? 5.743 3.680 10.466 1.00 0.00 498 ASN A O 19
ATOM 20123 N N . PHE A 1 45 ? 3.924 2.368 10.642 1.00 0.00 499 PHE A N 19
ATOM 20124 C CA . PHE A 1 45 ? 4.173 1.667 9.387 1.00 0.00 499 PHE A CA 19
ATOM 20125 C C . PHE A 1 45 ? 2.865 1.375 8.658 1.00 0.00 499 PHE A C 19
ATOM 20126 O O . PHE A 1 45 ? 1.780 1.548 9.213 1.00 0.00 499 PHE A O 19
ATOM 20143 N N . VAL A 1 46 ? 2.976 0.931 7.410 1.00 0.00 500 VAL A N 19
ATOM 20144 C CA . VAL A 1 46 ? 1.804 0.614 6.604 1.00 0.00 500 VAL A CA 19
ATOM 20145 C C . VAL A 1 46 ? 1.766 -0.868 6.248 1.00 0.00 500 VAL A C 19
ATOM 20146 O O . VAL A 1 46 ? 2.771 -1.441 5.827 1.00 0.00 500 VAL A O 19
ATOM 20159 N N . ILE A 1 47 ? 0.600 -1.482 6.420 1.00 0.00 501 ILE A N 19
ATOM 20160 C CA . ILE A 1 47 ? 0.431 -2.898 6.115 1.00 0.00 501 ILE A CA 19
ATOM 20161 C C . ILE A 1 47 ? -0.236 -3.092 4.757 1.00 0.00 501 ILE A C 19
ATOM 20162 O O . ILE A 1 47 ? -1.377 -2.678 4.549 1.00 0.00 501 ILE A O 19
ATOM 20178 N N . LEU A 1 48 ? 0.483 -3.726 3.837 1.00 0.00 502 LEU A N 19
ATOM 20179 C CA . LEU A 1 48 ? -0.040 -3.977 2.498 1.00 0.00 502 LEU A CA 19
ATOM 20180 C C . LEU A 1 48 ? -0.204 -5.473 2.250 1.00 0.00 502 LEU A C 19
ATOM 20181 O O . LEU A 1 48 ? 0.656 -6.273 2.621 1.00 0.00 502 LEU A O 19
ATOM 20197 N N . PHE A 1 49 ? -1.313 -5.845 1.619 1.00 0.00 503 PHE A N 19
ATOM 20198 C CA . PHE A 1 49 ? -1.590 -7.245 1.320 1.00 0.00 503 PHE A CA 19
ATOM 20199 C C . PHE A 1 49 ? -0.907 -7.669 0.023 1.00 0.00 503 PHE A C 19
ATOM 20200 O O . PHE A 1 49 ? -1.093 -7.045 -1.022 1.00 0.00 503 PHE A O 19
ATOM 20217 N N . SER A 1 50 ? -0.116 -8.734 0.098 1.00 0.00 504 SER A N 19
ATOM 20218 C CA . SER A 1 50 ? 0.599 -9.240 -1.068 1.00 0.00 504 SER A CA 19
ATOM 20219 C C . SER A 1 50 ? -0.298 -10.151 -1.902 1.00 0.00 504 SER A C 19
ATOM 20220 O O . SER A 1 50 ? -0.940 -11.059 -1.374 1.00 0.00 504 SER A O 19
ATOM 20228 N N . ASP A 1 51 ? -0.335 -9.900 -3.206 1.00 0.00 505 ASP A N 19
ATOM 20229 C CA . ASP A 1 51 ? -1.152 -10.697 -4.114 1.00 0.00 505 ASP A CA 19
ATOM 20230 C C . ASP A 1 51 ? -0.454 -12.008 -4.464 1.00 0.00 505 ASP A C 19
ATOM 20231 O O . ASP A 1 51 ? -1.060 -12.911 -5.041 1.00 0.00 505 ASP A O 19
ATOM 20240 N N . LEU A 1 52 ? 0.823 -12.104 -4.112 1.00 0.00 506 LEU A N 19
ATOM 20241 C CA . LEU A 1 52 ? 1.605 -13.304 -4.389 1.00 0.00 506 LEU A CA 19
ATOM 20242 C C . LEU A 1 52 ? 1.672 -14.207 -3.162 1.00 0.00 506 LEU A C 19
ATOM 20243 O O . LEU A 1 52 ? 1.278 -15.373 -3.213 1.00 0.00 506 LEU A O 19
ATOM 20259 N N . THR A 1 53 ? 2.170 -13.660 -2.057 1.00 0.00 507 THR A N 19
ATOM 20260 C CA . THR A 1 53 ? 2.287 -14.415 -0.816 1.00 0.00 507 THR A CA 19
ATOM 20261 C C . THR A 1 53 ? 0.976 -14.399 -0.037 1.00 0.00 507 THR A C 19
ATOM 20262 O O . THR A 1 53 ? 0.888 -14.953 1.058 1.00 0.00 507 THR A O 19
ATOM 20273 N N . MET A 1 54 ? -0.039 -13.761 -0.610 1.00 0.00 508 MET A N 19
ATOM 20274 C CA . MET A 1 54 ? -1.346 -13.675 0.031 1.00 0.00 508 MET A CA 19
ATOM 20275 C C . MET A 1 54 ? -1.202 -13.525 1.542 1.00 0.00 508 MET A C 19
ATOM 20276 O O . MET A 1 54 ? -1.837 -14.247 2.311 1.00 0.00 508 MET A O 19
ATOM 20290 N N . HIS A 1 55 ? -0.363 -12.583 1.961 1.00 0.00 509 HIS A N 19
ATOM 20291 C CA . HIS A 1 55 ? -0.135 -12.338 3.381 1.00 0.00 509 HIS A CA 19
ATOM 20292 C C . HIS A 1 55 ? -0.010 -10.844 3.661 1.00 0.00 509 HIS A C 19
ATOM 20293 O O . HIS A 1 55 ? 0.148 -10.042 2.742 1.00 0.00 509 HIS A O 19
ATOM 20307 N N . GLU A 1 56 ? -0.082 -10.478 4.937 1.00 0.00 510 GLU A N 19
ATOM 20308 C CA . GLU A 1 56 ? 0.022 -9.079 5.337 1.00 0.00 510 GLU A CA 19
ATOM 20309 C C . GLU A 1 56 ? 1.469 -8.710 5.653 1.00 0.00 510 GLU A C 19
ATOM 20310 O O . GLU A 1 56 ? 2.062 -9.228 6.600 1.00 0.00 510 GLU A O 19
ATOM 20322 N N . LEU A 1 57 ? 2.031 -7.811 4.852 1.00 0.00 511 LEU A N 19
ATOM 20323 C CA . LEU A 1 57 ? 3.409 -7.372 5.044 1.00 0.00 511 LEU A CA 19
ATOM 20324 C C . LEU A 1 57 ? 3.456 -6.028 5.765 1.00 0.00 511 LEU A C 19
ATOM 20325 O O . LEU A 1 57 ? 2.678 -5.122 5.465 1.00 0.00 511 LEU A O 19
ATOM 20341 N N . LYS A 1 58 ? 4.376 -5.905 6.716 1.00 0.00 512 LYS A N 19
ATOM 20342 C CA . LYS A 1 58 ? 4.528 -4.672 7.479 1.00 0.00 512 LYS A CA 19
ATOM 20343 C C . LYS A 1 58 ? 5.815 -3.950 7.093 1.00 0.00 512 LYS A C 19
ATOM 20344 O O . LYS A 1 58 ? 6.914 -4.414 7.396 1.00 0.00 512 LYS A O 19
ATOM 20363 N N . VAL A 1 59 ? 5.671 -2.810 6.423 1.00 0.00 513 VAL A N 19
ATOM 20364 C CA . VAL A 1 59 ? 6.822 -2.023 5.998 1.00 0.00 513 VAL A CA 19
ATOM 20365 C C . VAL A 1 59 ? 6.599 -0.538 6.260 1.00 0.00 513 VAL A C 19
ATOM 20366 O O . VAL A 1 59 ? 5.464 -0.058 6.249 1.00 0.00 513 VAL A O 19
ATOM 20379 N N . LEU A 1 60 ? 7.687 0.186 6.496 1.00 0.00 514 LEU A N 19
ATOM 20380 C CA . LEU A 1 60 ? 7.611 1.619 6.760 1.00 0.00 514 LEU A CA 19
ATOM 20381 C C . LEU A 1 60 ? 7.238 2.387 5.496 1.00 0.00 514 LEU A C 19
ATOM 20382 O O . LEU A 1 60 ? 7.484 1.942 4.375 1.00 0.00 514 LEU A O 19
ATOM 20398 N N . PRO A 1 61 ? 6.633 3.570 5.679 1.00 0.00 515 PRO A N 19
ATOM 20399 C CA . PRO A 1 61 ? 6.217 4.427 4.565 1.00 0.00 515 PRO A CA 19
ATOM 20400 C C . PRO A 1 61 ? 7.404 5.037 3.827 1.00 0.00 515 PRO A C 19
ATOM 20401 O O . PRO A 1 61 ? 7.232 5.751 2.839 1.00 0.00 515 PRO A O 19
ATOM 20412 N N . ARG A 1 62 ? 8.607 4.751 4.314 1.00 0.00 516 ARG A N 19
ATOM 20413 C CA . ARG A 1 62 ? 9.823 5.273 3.701 1.00 0.00 516 ARG A CA 19
ATOM 20414 C C . ARG A 1 62 ? 10.418 4.261 2.726 1.00 0.00 516 ARG A C 19
ATOM 20415 O O . ARG A 1 62 ? 11.343 4.575 1.977 1.00 0.00 516 ARG A O 19
ATOM 20436 N N . ASP A 1 63 ? 9.882 3.045 2.743 1.00 0.00 517 ASP A N 19
ATOM 20437 C CA . ASP A 1 63 ? 10.359 1.987 1.861 1.00 0.00 517 ASP A CA 19
ATOM 20438 C C . ASP A 1 63 ? 9.232 1.471 0.972 1.00 0.00 517 ASP A C 19
ATOM 20439 O O . ASP A 1 63 ? 9.136 0.272 0.706 1.00 0.00 517 ASP A O 19
ATOM 20448 N N . LEU A 1 64 ? 8.381 2.384 0.515 1.00 0.00 518 LEU A N 19
ATOM 20449 C CA . LEU A 1 64 ? 7.259 2.022 -0.344 1.00 0.00 518 LEU A CA 19
ATOM 20450 C C . LEU A 1 64 ? 7.009 3.098 -1.396 1.00 0.00 518 LEU A C 19
ATOM 20451 O O . LEU A 1 64 ? 7.361 4.261 -1.202 1.00 0.00 518 LEU A O 19
ATOM 20467 N N . GLN A 1 65 ? 6.398 2.701 -2.507 1.00 0.00 519 GLN A N 19
ATOM 20468 C CA . GLN A 1 65 ? 6.100 3.633 -3.588 1.00 0.00 519 GLN A CA 19
ATOM 20469 C C . GLN A 1 65 ? 4.727 3.349 -4.189 1.00 0.00 519 GLN A C 19
ATOM 20470 O O . GLN A 1 65 ? 4.395 2.202 -4.491 1.00 0.00 519 GLN A O 19
ATOM 20484 N N . LEU A 1 66 ? 3.932 4.399 -4.358 1.00 0.00 520 LEU A N 19
ATOM 20485 C CA . LEU A 1 66 ? 2.593 4.263 -4.922 1.00 0.00 520 LEU A CA 19
ATOM 20486 C C . LEU A 1 66 ? 2.658 3.766 -6.363 1.00 0.00 520 LEU A C 19
ATOM 20487 O O . LEU A 1 66 ? 3.602 4.070 -7.093 1.00 0.00 520 LEU A O 19
ATOM 20503 N N . CYS A 1 67 ? 1.648 3.004 -6.766 1.00 0.00 521 CYS A N 19
ATOM 20504 C CA . CYS A 1 67 ? 1.589 2.466 -8.121 1.00 0.00 521 CYS A CA 19
ATOM 20505 C C . CYS A 1 67 ? 1.218 3.555 -9.122 1.00 0.00 521 CYS A C 19
ATOM 20506 O O . CYS A 1 67 ? 1.815 3.657 -10.193 1.00 0.00 521 CYS A O 19
ATOM 20514 N N . SER A 1 68 ? 0.226 4.365 -8.767 1.00 0.00 522 SER A N 19
ATOM 20515 C CA . SER A 1 68 ? -0.229 5.444 -9.637 1.00 0.00 522 SER A CA 19
ATOM 20516 C C . SER A 1 68 ? -0.410 6.738 -8.849 1.00 0.00 522 SER A C 19
ATOM 20517 O O . SER A 1 68 ? -1.506 7.041 -8.377 1.00 0.00 522 SER A O 19
ATOM 20525 N N . GLU A 1 69 ? 0.673 7.496 -8.711 1.00 0.00 523 GLU A N 19
ATOM 20526 C CA . GLU A 1 69 ? 0.634 8.757 -7.980 1.00 0.00 523 GLU A CA 19
ATOM 20527 C C . GLU A 1 69 ? -0.052 9.843 -8.804 1.00 0.00 523 GLU A C 19
ATOM 20528 O O . GLU A 1 69 ? -0.710 10.727 -8.258 1.00 0.00 523 GLU A O 19
ATOM 20540 N N . GLY A 1 1 ? 7.841 19.128 -11.086 1.00 0.00 455 GLY A N 20
ATOM 20541 C CA . GLY A 1 1 ? 6.683 18.253 -11.100 1.00 0.00 455 GLY A CA 20
ATOM 20542 C C . GLY A 1 1 ? 5.673 18.644 -12.161 1.00 0.00 455 GLY A C 20
ATOM 20543 O O . GLY A 1 1 ? 6.037 19.184 -13.205 1.00 0.00 455 GLY A O 20
ATOM 20547 N N . SER A 1 2 ? 4.400 18.370 -11.894 1.00 0.00 456 SER A N 20
ATOM 20548 C CA . SER A 1 2 ? 3.335 18.692 -12.836 1.00 0.00 456 SER A CA 20
ATOM 20549 C C . SER A 1 2 ? 2.117 19.254 -12.109 1.00 0.00 456 SER A C 20
ATOM 20550 O O . SER A 1 2 ? 1.892 18.961 -10.935 1.00 0.00 456 SER A O 20
ATOM 20558 N N . SER A 1 3 ? 1.335 20.063 -12.816 1.00 0.00 457 SER A N 20
ATOM 20559 C CA . SER A 1 3 ? 0.142 20.671 -12.237 1.00 0.00 457 SER A CA 20
ATOM 20560 C C . SER A 1 3 ? -0.747 21.264 -13.326 1.00 0.00 457 SER A C 20
ATOM 20561 O O . SER A 1 3 ? -0.258 21.822 -14.307 1.00 0.00 457 SER A O 20
ATOM 20569 N N . GLY A 1 4 ? -2.058 21.140 -13.144 1.00 0.00 458 GLY A N 20
ATOM 20570 C CA . GLY A 1 4 ? -2.996 21.668 -14.117 1.00 0.00 458 GLY A CA 20
ATOM 20571 C C . GLY A 1 4 ? -4.001 22.618 -13.497 1.00 0.00 458 GLY A C 20
ATOM 20572 O O . GLY A 1 4 ? -3.809 23.834 -13.514 1.00 0.00 458 GLY A O 20
ATOM 20576 N N . SER A 1 5 ? -5.078 22.063 -12.950 1.00 0.00 459 SER A N 20
ATOM 20577 C CA . SER A 1 5 ? -6.121 22.870 -12.326 1.00 0.00 459 SER A CA 20
ATOM 20578 C C . SER A 1 5 ? -5.570 23.639 -11.129 1.00 0.00 459 SER A C 20
ATOM 20579 O O . SER A 1 5 ? -4.738 23.128 -10.379 1.00 0.00 459 SER A O 20
ATOM 20587 N N . SER A 1 6 ? -6.040 24.870 -10.957 1.00 0.00 460 SER A N 20
ATOM 20588 C CA . SER A 1 6 ? -5.593 25.712 -9.854 1.00 0.00 460 SER A CA 20
ATOM 20589 C C . SER A 1 6 ? -6.709 26.645 -9.395 1.00 0.00 460 SER A C 20
ATOM 20590 O O . SER A 1 6 ? -7.612 26.976 -10.163 1.00 0.00 460 SER A O 20
ATOM 20598 N N . GLY A 1 7 ? -6.640 27.067 -8.136 1.00 0.00 461 GLY A N 20
ATOM 20599 C CA . GLY A 1 7 ? -7.650 27.957 -7.595 1.00 0.00 461 GLY A CA 20
ATOM 20600 C C . GLY A 1 7 ? -8.011 27.622 -6.161 1.00 0.00 461 GLY A C 20
ATOM 20601 O O . GLY A 1 7 ? -7.402 26.744 -5.551 1.00 0.00 461 GLY A O 20
ATOM 20605 N N . GLU A 1 8 ? -9.001 28.325 -5.622 1.00 0.00 462 GLU A N 20
ATOM 20606 C CA . GLU A 1 8 ? -9.439 28.099 -4.249 1.00 0.00 462 GLU A CA 20
ATOM 20607 C C . GLU A 1 8 ? -10.775 27.361 -4.219 1.00 0.00 462 GLU A C 20
ATOM 20608 O O . GLU A 1 8 ? -11.839 27.979 -4.263 1.00 0.00 462 GLU A O 20
ATOM 20620 N N . PHE A 1 9 ? -10.710 26.036 -4.146 1.00 0.00 463 PHE A N 20
ATOM 20621 C CA . PHE A 1 9 ? -11.914 25.213 -4.111 1.00 0.00 463 PHE A CA 20
ATOM 20622 C C . PHE A 1 9 ? -11.922 24.313 -2.879 1.00 0.00 463 PHE A C 20
ATOM 20623 O O . PHE A 1 9 ? -10.878 23.913 -2.364 1.00 0.00 463 PHE A O 20
ATOM 20640 N N . PRO A 1 10 ? -13.129 23.986 -2.394 1.00 0.00 464 PRO A N 20
ATOM 20641 C CA . PRO A 1 10 ? -13.304 23.130 -1.217 1.00 0.00 464 PRO A CA 20
ATOM 20642 C C . PRO A 1 10 ? -12.913 21.682 -1.490 1.00 0.00 464 PRO A C 20
ATOM 20643 O O . PRO A 1 10 ? -12.555 20.942 -0.574 1.00 0.00 464 PRO A O 20
ATOM 20654 N N . ALA A 1 11 ? -12.984 21.283 -2.756 1.00 0.00 465 ALA A N 20
ATOM 20655 C CA . ALA A 1 11 ? -12.635 19.924 -3.149 1.00 0.00 465 ALA A CA 20
ATOM 20656 C C . ALA A 1 11 ? -11.416 19.425 -2.381 1.00 0.00 465 ALA A C 20
ATOM 20657 O O . ALA A 1 11 ? -10.458 20.169 -2.170 1.00 0.00 465 ALA A O 20
ATOM 20664 N N . GLN A 1 12 ? -11.460 18.164 -1.964 1.00 0.00 466 GLN A N 20
ATOM 20665 C CA . GLN A 1 12 ? -10.358 17.568 -1.217 1.00 0.00 466 GLN A CA 20
ATOM 20666 C C . GLN A 1 12 ? -9.146 17.349 -2.116 1.00 0.00 466 GLN A C 20
ATOM 20667 O O . GLN A 1 12 ? -9.273 16.850 -3.234 1.00 0.00 466 GLN A O 20
ATOM 20681 N N . GLU A 1 13 ? -7.972 17.726 -1.621 1.00 0.00 467 GLU A N 20
ATOM 20682 C CA . GLU A 1 13 ? -6.737 17.572 -2.381 1.00 0.00 467 GLU A CA 20
ATOM 20683 C C . GLU A 1 13 ? -6.221 16.138 -2.296 1.00 0.00 467 GLU A C 20
ATOM 20684 O O . GLU A 1 13 ? -6.235 15.524 -1.228 1.00 0.00 467 GLU A O 20
ATOM 20696 N N . LEU A 1 14 ? -5.768 15.611 -3.427 1.00 0.00 468 LEU A N 20
ATOM 20697 C CA . LEU A 1 14 ? -5.247 14.249 -3.482 1.00 0.00 468 LEU A CA 20
ATOM 20698 C C . LEU A 1 14 ? -3.724 14.250 -3.559 1.00 0.00 468 LEU A C 20
ATOM 20699 O O . LEU A 1 14 ? -3.147 14.400 -4.636 1.00 0.00 468 LEU A O 20
ATOM 20715 N N . ARG A 1 15 ? -3.078 14.081 -2.410 1.00 0.00 469 ARG A N 20
ATOM 20716 C CA . ARG A 1 15 ? -1.622 14.062 -2.347 1.00 0.00 469 ARG A CA 20
ATOM 20717 C C . ARG A 1 15 ? -1.099 12.630 -2.284 1.00 0.00 469 ARG A C 20
ATOM 20718 O O . ARG A 1 15 ? -1.579 11.816 -1.494 1.00 0.00 469 ARG A O 20
ATOM 20739 N N . LYS A 1 16 ? -0.113 12.328 -3.121 1.00 0.00 470 LYS A N 20
ATOM 20740 C CA . LYS A 1 16 ? 0.477 10.995 -3.161 1.00 0.00 470 LYS A CA 20
ATOM 20741 C C . LYS A 1 16 ? 0.712 10.462 -1.752 1.00 0.00 470 LYS A C 20
ATOM 20742 O O . LYS A 1 16 ? 1.770 10.683 -1.163 1.00 0.00 470 LYS A O 20
ATOM 20761 N N . TYR A 1 17 ? -0.280 9.758 -1.218 1.00 0.00 471 TYR A N 20
ATOM 20762 C CA . TYR A 1 17 ? -0.180 9.194 0.123 1.00 0.00 471 TYR A CA 20
ATOM 20763 C C . TYR A 1 17 ? -0.671 7.749 0.144 1.00 0.00 471 TYR A C 20
ATOM 20764 O O . TYR A 1 17 ? -1.693 7.419 -0.459 1.00 0.00 471 TYR A O 20
ATOM 20782 N N . PHE A 1 18 ? 0.063 6.892 0.845 1.00 0.00 472 PHE A N 20
ATOM 20783 C CA . PHE A 1 18 ? -0.296 5.482 0.946 1.00 0.00 472 PHE A CA 20
ATOM 20784 C C . PHE A 1 18 ? -1.561 5.301 1.779 1.00 0.00 472 PHE A C 20
ATOM 20785 O O . PHE A 1 18 ? -1.519 5.339 3.009 1.00 0.00 472 PHE A O 20
ATOM 20802 N N . LYS A 1 19 ? -2.686 5.105 1.101 1.00 0.00 473 LYS A N 20
ATOM 20803 C CA . LYS A 1 19 ? -3.965 4.917 1.776 1.00 0.00 473 LYS A CA 20
ATOM 20804 C C . LYS A 1 19 ? -4.590 3.579 1.395 1.00 0.00 473 LYS A C 20
ATOM 20805 O O . LYS A 1 19 ? -4.306 3.032 0.330 1.00 0.00 473 LYS A O 20
ATOM 20824 N N . MET A 1 20 ? -5.442 3.058 2.272 1.00 0.00 474 MET A N 20
ATOM 20825 C CA . MET A 1 20 ? -6.109 1.785 2.026 1.00 0.00 474 MET A CA 20
ATOM 20826 C C . MET A 1 20 ? -6.802 1.788 0.667 1.00 0.00 474 MET A C 20
ATOM 20827 O O . MET A 1 20 ? -7.475 2.752 0.304 1.00 0.00 474 MET A O 20
ATOM 20841 N N . GLY A 1 21 ? -6.631 0.703 -0.082 1.00 0.00 475 GLY A N 20
ATOM 20842 C CA . GLY A 1 21 ? -7.245 0.602 -1.393 1.00 0.00 475 GLY A CA 20
ATOM 20843 C C . GLY A 1 21 ? -6.283 0.948 -2.512 1.00 0.00 475 GLY A C 20
ATOM 20844 O O . GLY A 1 21 ? -6.445 0.488 -3.643 1.00 0.00 475 GLY A O 20
ATOM 20848 N N . ASP A 1 22 ? -5.281 1.761 -2.199 1.00 0.00 476 ASP A N 20
ATOM 20849 C CA . ASP A 1 22 ? -4.289 2.168 -3.187 1.00 0.00 476 ASP A CA 20
ATOM 20850 C C . ASP A 1 22 ? -3.166 1.140 -3.286 1.00 0.00 476 ASP A C 20
ATOM 20851 O O . ASP A 1 22 ? -2.821 0.485 -2.302 1.00 0.00 476 ASP A O 20
ATOM 20860 N N . HIS A 1 23 ? -2.600 1.003 -4.481 1.00 0.00 477 HIS A N 20
ATOM 20861 C CA . HIS A 1 23 ? -1.516 0.054 -4.709 1.00 0.00 477 HIS A CA 20
ATOM 20862 C C . HIS A 1 23 ? -0.163 0.694 -4.416 1.00 0.00 477 HIS A C 20
ATOM 20863 O O . HIS A 1 23 ? 0.057 1.869 -4.712 1.00 0.00 477 HIS A O 20
ATOM 20877 N N . VAL A 1 24 ? 0.742 -0.086 -3.832 1.00 0.00 478 VAL A N 20
ATOM 20878 C CA . VAL A 1 24 ? 2.074 0.405 -3.500 1.00 0.00 478 VAL A CA 20
ATOM 20879 C C . VAL A 1 24 ? 3.143 -0.622 -3.857 1.00 0.00 478 VAL A C 20
ATOM 20880 O O . VAL A 1 24 ? 2.863 -1.817 -3.956 1.00 0.00 478 VAL A O 20
ATOM 20893 N N . LYS A 1 25 ? 4.369 -0.148 -4.049 1.00 0.00 479 LYS A N 20
ATOM 20894 C CA . LYS A 1 25 ? 5.483 -1.025 -4.393 1.00 0.00 479 LYS A CA 20
ATOM 20895 C C . LYS A 1 25 ? 6.603 -0.910 -3.365 1.00 0.00 479 LYS A C 20
ATOM 20896 O O . LYS A 1 25 ? 6.821 0.153 -2.784 1.00 0.00 479 LYS A O 20
ATOM 20915 N N . VAL A 1 26 ? 7.313 -2.013 -3.144 1.00 0.00 480 VAL A N 20
ATOM 20916 C CA . VAL A 1 26 ? 8.413 -2.036 -2.188 1.00 0.00 480 VAL A CA 20
ATOM 20917 C C . VAL A 1 26 ? 9.755 -1.861 -2.889 1.00 0.00 480 VAL A C 20
ATOM 20918 O O . VAL A 1 26 ? 10.307 -2.813 -3.440 1.00 0.00 480 VAL A O 20
ATOM 20931 N N . ILE A 1 27 ? 10.274 -0.638 -2.865 1.00 0.00 481 ILE A N 20
ATOM 20932 C CA . ILE A 1 27 ? 11.552 -0.339 -3.497 1.00 0.00 481 ILE A CA 20
ATOM 20933 C C . ILE A 1 27 ? 12.712 -0.593 -2.540 1.00 0.00 481 ILE A C 20
ATOM 20934 O O . ILE A 1 27 ? 13.858 -0.740 -2.963 1.00 0.00 481 ILE A O 20
ATOM 20950 N N . ALA A 1 28 ? 12.405 -0.646 -1.248 1.00 0.00 482 ALA A N 20
ATOM 20951 C CA . ALA A 1 28 ? 13.421 -0.887 -0.231 1.00 0.00 482 ALA A CA 20
ATOM 20952 C C . ALA A 1 28 ? 12.943 -1.914 0.789 1.00 0.00 482 ALA A C 20
ATOM 20953 O O . ALA A 1 28 ? 11.776 -2.305 0.792 1.00 0.00 482 ALA A O 20
ATOM 20960 N N . GLY A 1 29 ? 13.854 -2.350 1.655 1.00 0.00 483 GLY A N 20
ATOM 20961 C CA . GLY A 1 29 ? 13.506 -3.329 2.668 1.00 0.00 483 GLY A CA 20
ATOM 20962 C C . GLY A 1 29 ? 13.906 -4.737 2.274 1.00 0.00 483 GLY A C 20
ATOM 20963 O O . GLY A 1 29 ? 14.788 -4.928 1.437 1.00 0.00 483 GLY A O 20
ATOM 20967 N N . ARG A 1 30 ? 13.257 -5.726 2.881 1.00 0.00 484 ARG A N 20
ATOM 20968 C CA . ARG A 1 30 ? 13.552 -7.124 2.591 1.00 0.00 484 ARG A CA 20
ATOM 20969 C C . ARG A 1 30 ? 12.682 -7.638 1.447 1.00 0.00 484 ARG A C 20
ATOM 20970 O O . ARG A 1 30 ? 12.975 -8.671 0.846 1.00 0.00 484 ARG A O 20
ATOM 20991 N N . PHE A 1 31 ? 11.610 -6.910 1.153 1.00 0.00 485 PHE A N 20
ATOM 20992 C CA . PHE A 1 31 ? 10.696 -7.292 0.083 1.00 0.00 485 PHE A CA 20
ATOM 20993 C C . PHE A 1 31 ? 10.860 -6.376 -1.126 1.00 0.00 485 PHE A C 20
ATOM 20994 O O . PHE A 1 31 ? 9.881 -6.002 -1.771 1.00 0.00 485 PHE A O 20
ATOM 21011 N N . GLU A 1 32 ? 12.105 -6.019 -1.425 1.00 0.00 486 GLU A N 20
ATOM 21012 C CA . GLU A 1 32 ? 12.397 -5.145 -2.556 1.00 0.00 486 GLU A CA 20
ATOM 21013 C C . GLU A 1 32 ? 11.973 -5.796 -3.870 1.00 0.00 486 GLU A C 20
ATOM 21014 O O . GLU A 1 32 ? 12.588 -6.759 -4.325 1.00 0.00 486 GLU A O 20
ATOM 21026 N N . GLY A 1 33 ? 10.916 -5.261 -4.474 1.00 0.00 487 GLY A N 20
ATOM 21027 C CA . GLY A 1 33 ? 10.426 -5.801 -5.728 1.00 0.00 487 GLY A CA 20
ATOM 21028 C C . GLY A 1 33 ? 9.020 -6.356 -5.611 1.00 0.00 487 GLY A C 20
ATOM 21029 O O . GLY A 1 33 ? 8.363 -6.617 -6.619 1.00 0.00 487 GLY A O 20
ATOM 21033 N N . ASP A 1 34 ? 8.558 -6.537 -4.379 1.00 0.00 488 ASP A N 20
ATOM 21034 C CA . ASP A 1 34 ? 7.221 -7.065 -4.134 1.00 0.00 488 ASP A CA 20
ATOM 21035 C C . ASP A 1 34 ? 6.202 -5.935 -4.029 1.00 0.00 488 ASP A C 20
ATOM 21036 O O . ASP A 1 34 ? 6.463 -4.904 -3.408 1.00 0.00 488 ASP A O 20
ATOM 21045 N N . THR A 1 35 ? 5.039 -6.135 -4.642 1.00 0.00 489 THR A N 20
ATOM 21046 C CA . THR A 1 35 ? 3.981 -5.133 -4.619 1.00 0.00 489 THR A CA 20
ATOM 21047 C C . THR A 1 35 ? 2.728 -5.671 -3.937 1.00 0.00 489 THR A C 20
ATOM 21048 O O . THR A 1 35 ? 2.594 -6.875 -3.724 1.00 0.00 489 THR A O 20
ATOM 21059 N N . GLY A 1 36 ? 1.812 -4.769 -3.597 1.00 0.00 490 GLY A N 20
ATOM 21060 C CA . GLY A 1 36 ? 0.581 -5.174 -2.943 1.00 0.00 490 GLY A CA 20
ATOM 21061 C C . GLY A 1 36 ? -0.352 -4.006 -2.692 1.00 0.00 490 GLY A C 20
ATOM 21062 O O . GLY A 1 36 ? -0.013 -2.857 -2.978 1.00 0.00 490 GLY A O 20
ATOM 21066 N N . LEU A 1 37 ? -1.533 -4.299 -2.157 1.00 0.00 491 LEU A N 20
ATOM 21067 C CA . LEU A 1 37 ? -2.520 -3.264 -1.868 1.00 0.00 491 LEU A CA 20
ATOM 21068 C C . LEU A 1 37 ? -2.475 -2.865 -0.397 1.00 0.00 491 LEU A C 20
ATOM 21069 O O . LEU A 1 37 ? -2.038 -3.640 0.454 1.00 0.00 491 LEU A O 20
ATOM 21085 N N . ILE A 1 38 ? -2.932 -1.652 -0.105 1.00 0.00 492 ILE A N 20
ATOM 21086 C CA . ILE A 1 38 ? -2.947 -1.151 1.264 1.00 0.00 492 ILE A CA 20
ATOM 21087 C C . ILE A 1 38 ? -4.218 -1.577 1.991 1.00 0.00 492 ILE A C 20
ATOM 21088 O O . ILE A 1 38 ? -5.319 -1.153 1.640 1.00 0.00 492 ILE A O 20
ATOM 21104 N N . VAL A 1 39 ? -4.057 -2.417 3.009 1.00 0.00 493 VAL A N 20
ATOM 21105 C CA . VAL A 1 39 ? -5.191 -2.899 3.788 1.00 0.00 493 VAL A CA 20
ATOM 21106 C C . VAL A 1 39 ? -5.290 -2.169 5.123 1.00 0.00 493 VAL A C 20
ATOM 21107 O O . VAL A 1 39 ? -6.385 -1.931 5.632 1.00 0.00 493 VAL A O 20
ATOM 21120 N N . ARG A 1 40 ? -4.139 -1.815 5.685 1.00 0.00 494 ARG A N 20
ATOM 21121 C CA . ARG A 1 40 ? -4.095 -1.112 6.961 1.00 0.00 494 ARG A CA 20
ATOM 21122 C C . ARG A 1 40 ? -2.977 -0.074 6.972 1.00 0.00 494 ARG A C 20
ATOM 21123 O O . ARG A 1 40 ? -1.910 -0.289 6.399 1.00 0.00 494 ARG A O 20
ATOM 21144 N N . VAL A 1 41 ? -3.230 1.054 7.629 1.00 0.00 495 VAL A N 20
ATOM 21145 C CA . VAL A 1 41 ? -2.245 2.125 7.716 1.00 0.00 495 VAL A CA 20
ATOM 21146 C C . VAL A 1 41 ? -2.061 2.587 9.157 1.00 0.00 495 VAL A C 20
ATOM 21147 O O . VAL A 1 41 ? -3.009 3.032 9.803 1.00 0.00 495 VAL A O 20
ATOM 21160 N N . GLU A 1 42 ? -0.833 2.477 9.656 1.00 0.00 496 GLU A N 20
ATOM 21161 C CA . GLU A 1 42 ? -0.525 2.883 11.022 1.00 0.00 496 GLU A CA 20
ATOM 21162 C C . GLU A 1 42 ? 0.484 4.028 11.034 1.00 0.00 496 GLU A C 20
ATOM 211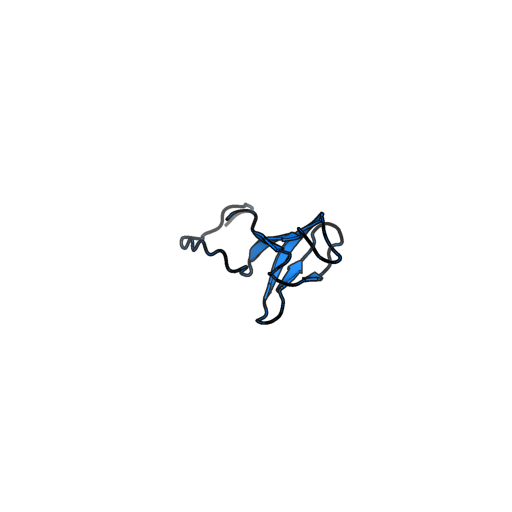63 O O . GLU A 1 42 ? 1.322 4.139 10.141 1.00 0.00 496 GLU A O 20
ATOM 21175 N N . GLU A 1 43 ? 0.395 4.876 12.054 1.00 0.00 497 GLU A N 20
ATOM 21176 C CA . GLU A 1 43 ? 1.299 6.013 12.182 1.00 0.00 497 GLU A CA 20
ATOM 21177 C C . GLU A 1 43 ? 2.755 5.560 12.121 1.00 0.00 497 GLU A C 20
ATOM 21178 O O . GLU A 1 43 ? 3.626 6.296 11.659 1.00 0.00 497 GLU A O 20
ATOM 21190 N N . ASN A 1 44 ? 3.011 4.344 12.591 1.00 0.00 498 ASN A N 20
ATOM 21191 C CA . ASN A 1 44 ? 4.361 3.792 12.590 1.00 0.00 498 ASN A CA 20
ATOM 21192 C C . ASN A 1 44 ? 4.723 3.241 11.215 1.00 0.00 498 ASN A C 20
ATOM 21193 O O . ASN A 1 44 ? 5.689 3.682 10.592 1.00 0.00 498 ASN A O 20
ATOM 21204 N N . PHE A 1 45 ? 3.941 2.275 10.746 1.00 0.00 499 PHE A N 20
ATOM 21205 C CA . PHE A 1 45 ? 4.179 1.663 9.444 1.00 0.00 499 PHE A CA 20
ATOM 21206 C C . PHE A 1 45 ? 2.862 1.386 8.724 1.00 0.00 499 PHE A C 20
ATOM 21207 O O . PHE A 1 45 ? 1.783 1.562 9.290 1.00 0.00 499 PHE A O 20
ATOM 21224 N N . VAL A 1 46 ? 2.959 0.951 7.471 1.00 0.00 500 VAL A N 20
ATOM 21225 C CA . VAL A 1 46 ? 1.777 0.649 6.673 1.00 0.00 500 VAL A CA 20
ATOM 21226 C C . VAL A 1 46 ? 1.723 -0.831 6.310 1.00 0.00 500 VAL A C 20
ATOM 21227 O O . VAL A 1 46 ? 2.722 -1.414 5.888 1.00 0.00 500 VAL A O 20
ATOM 21240 N N . ILE A 1 47 ? 0.549 -1.432 6.476 1.00 0.00 501 ILE A N 20
ATOM 21241 C CA . ILE A 1 47 ? 0.364 -2.844 6.163 1.00 0.00 501 ILE A CA 20
ATOM 21242 C C . ILE A 1 47 ? -0.293 -3.024 4.799 1.00 0.00 501 ILE A C 20
ATOM 21243 O O . ILE A 1 47 ? -1.393 -2.525 4.557 1.00 0.00 501 ILE A O 20
ATOM 21259 N N . LEU A 1 48 ? 0.387 -3.740 3.911 1.00 0.00 502 LEU A N 20
ATOM 21260 C CA . LEU A 1 48 ? -0.131 -3.989 2.570 1.00 0.00 502 LEU A CA 20
ATOM 21261 C C . LEU A 1 48 ? -0.299 -5.484 2.319 1.00 0.00 502 LEU A C 20
ATOM 21262 O O . LEU A 1 48 ? 0.559 -6.286 2.687 1.00 0.00 502 LEU A O 20
ATOM 21278 N N . PHE A 1 49 ? -1.410 -5.852 1.689 1.00 0.00 503 PHE A N 20
ATOM 21279 C CA . PHE A 1 49 ? -1.690 -7.251 1.388 1.00 0.00 503 PHE A CA 20
ATOM 21280 C C . PHE A 1 49 ? -0.973 -7.686 0.113 1.00 0.00 503 PHE A C 20
ATOM 21281 O O . PHE A 1 49 ? -1.134 -7.074 -0.943 1.00 0.00 503 PHE A O 20
ATOM 21298 N N . SER A 1 50 ? -0.181 -8.748 0.221 1.00 0.00 504 SER A N 20
ATOM 21299 C CA . SER A 1 50 ? 0.565 -9.264 -0.921 1.00 0.00 504 SER A CA 20
ATOM 21300 C C . SER A 1 50 ? -0.319 -10.156 -1.789 1.00 0.00 504 SER A C 20
ATOM 21301 O O . SER A 1 50 ? -1.296 -10.733 -1.311 1.00 0.00 504 SER A O 20
ATOM 21309 N N . ASP A 1 51 ? 0.033 -10.265 -3.065 1.00 0.00 505 ASP A N 20
ATOM 21310 C CA . ASP A 1 51 ? -0.726 -11.087 -4.000 1.00 0.00 505 ASP A CA 20
ATOM 21311 C C . ASP A 1 51 ? -0.023 -12.419 -4.247 1.00 0.00 505 ASP A C 20
ATOM 21312 O O . ASP A 1 51 ? -0.583 -13.322 -4.870 1.00 0.00 505 ASP A O 20
ATOM 21321 N N . LEU A 1 52 ? 1.205 -12.533 -3.755 1.00 0.00 506 LEU A N 20
ATOM 21322 C CA . LEU A 1 52 ? 1.986 -13.754 -3.923 1.00 0.00 506 LEU A CA 20
ATOM 21323 C C . LEU A 1 52 ? 1.921 -14.619 -2.668 1.00 0.00 506 LEU A C 20
ATOM 21324 O O . LEU A 1 52 ? 1.548 -15.791 -2.726 1.00 0.00 506 LEU A O 20
ATOM 21340 N N . THR A 1 53 ? 2.285 -14.032 -1.532 1.00 0.00 507 THR A N 20
ATOM 21341 C CA . THR A 1 53 ? 2.268 -14.748 -0.263 1.00 0.00 507 THR A CA 20
ATOM 21342 C C . THR A 1 53 ? 0.882 -14.709 0.371 1.00 0.00 507 THR A C 20
ATOM 21343 O O . THR A 1 53 ? 0.685 -15.196 1.484 1.00 0.00 507 THR A O 20
ATOM 21354 N N . MET A 1 54 ? -0.075 -14.127 -0.344 1.00 0.00 508 MET A N 20
ATOM 21355 C CA . MET A 1 54 ? -1.443 -14.026 0.149 1.00 0.00 508 MET A CA 20
ATOM 21356 C C . MET A 1 54 ? -1.463 -13.818 1.660 1.00 0.00 508 MET A C 20
ATOM 21357 O O . MET A 1 54 ? -2.100 -14.576 2.393 1.00 0.00 508 MET A O 20
ATOM 21371 N N . HIS A 1 55 ? -0.761 -12.787 2.121 1.00 0.00 509 HIS A N 20
ATOM 21372 C CA . HIS A 1 55 ? -0.698 -12.480 3.545 1.00 0.00 509 HIS A CA 20
ATOM 21373 C C . HIS A 1 55 ? -0.532 -10.980 3.770 1.00 0.00 509 HIS A C 20
ATOM 21374 O O . HIS A 1 55 ? -0.428 -10.208 2.818 1.00 0.00 509 HIS A O 20
ATOM 21388 N N . GLU A 1 56 ? -0.507 -10.576 5.037 1.00 0.00 510 GLU A N 20
ATOM 21389 C CA . GLU A 1 56 ? -0.355 -9.169 5.386 1.00 0.00 510 GLU A CA 20
ATOM 21390 C C . GLU A 1 56 ? 1.094 -8.851 5.744 1.00 0.00 510 GLU A C 20
ATOM 21391 O O . GLU A 1 56 ? 1.630 -9.365 6.726 1.00 0.00 510 GLU A O 20
ATOM 21403 N N . LEU A 1 57 ? 1.723 -8.000 4.940 1.00 0.00 511 LEU A N 20
ATOM 21404 C CA . LEU A 1 57 ? 3.110 -7.612 5.171 1.00 0.00 511 LEU A CA 20
ATOM 21405 C C . LEU A 1 57 ? 3.193 -6.204 5.750 1.00 0.00 511 LEU A C 20
ATOM 21406 O O . LEU A 1 57 ? 2.456 -5.307 5.339 1.00 0.00 511 LEU A O 20
ATOM 21422 N N . LYS A 1 58 ? 4.097 -6.015 6.705 1.00 0.00 512 LYS A N 20
ATOM 21423 C CA . LYS A 1 58 ? 4.281 -4.714 7.339 1.00 0.00 512 LYS A CA 20
ATOM 21424 C C . LYS A 1 58 ? 5.591 -4.072 6.894 1.00 0.00 512 LYS A C 20
ATOM 21425 O O . LYS A 1 58 ? 6.671 -4.610 7.135 1.00 0.00 512 LYS A O 20
ATOM 21444 N N . VAL A 1 59 ? 5.487 -2.917 6.244 1.00 0.00 513 VAL A N 20
ATOM 21445 C CA . VAL A 1 59 ? 6.664 -2.200 5.768 1.00 0.00 513 VAL A CA 20
ATOM 21446 C C . VAL A 1 59 ? 6.552 -0.707 6.057 1.00 0.00 513 VAL A C 20
ATOM 21447 O O . VAL A 1 59 ? 5.459 -0.139 6.036 1.00 0.00 513 VAL A O 20
ATOM 21460 N N . LEU A 1 60 ? 7.689 -0.075 6.326 1.00 0.00 514 LEU A N 20
ATOM 21461 C CA . LEU A 1 60 ? 7.720 1.353 6.619 1.00 0.00 514 LEU A CA 20
ATOM 21462 C C . LEU A 1 60 ? 7.371 2.171 5.380 1.00 0.00 514 LEU A C 20
ATOM 21463 O O . LEU A 1 60 ? 7.580 1.743 4.244 1.00 0.00 514 LEU A O 20
ATOM 21479 N N . PRO A 1 61 ? 6.830 3.378 5.600 1.00 0.00 515 PRO A N 20
ATOM 21480 C CA . PRO A 1 61 ? 6.444 4.283 4.513 1.00 0.00 515 PRO A CA 20
ATOM 21481 C C . PRO A 1 61 ? 7.651 4.851 3.775 1.00 0.00 515 PRO A C 20
ATOM 21482 O O . PRO A 1 61 ? 7.504 5.605 2.813 1.00 0.00 515 PRO A O 20
ATOM 21493 N N . ARG A 1 62 ? 8.844 4.483 4.230 1.00 0.00 516 ARG A N 20
ATOM 21494 C CA . ARG A 1 62 ? 10.077 4.957 3.613 1.00 0.00 516 ARG A CA 20
ATOM 21495 C C . ARG A 1 62 ? 10.600 3.946 2.598 1.00 0.00 516 ARG A C 20
ATOM 21496 O O . ARG A 1 62 ? 11.512 4.241 1.825 1.00 0.00 516 ARG A O 20
ATOM 21517 N N . ASP A 1 63 ? 10.018 2.752 2.606 1.00 0.00 517 ASP A N 20
ATOM 21518 C CA . ASP A 1 63 ? 10.425 1.696 1.686 1.00 0.00 517 ASP A CA 20
ATOM 21519 C C . ASP A 1 63 ? 9.291 1.342 0.730 1.00 0.00 517 ASP A C 20
ATOM 21520 O O . ASP A 1 63 ? 9.246 0.238 0.184 1.00 0.00 517 ASP A O 20
ATOM 21529 N N . LEU A 1 64 ? 8.376 2.284 0.531 1.00 0.00 518 LEU A N 20
ATOM 21530 C CA . LEU A 1 64 ? 7.240 2.071 -0.359 1.00 0.00 518 LEU A CA 20
ATOM 21531 C C . LEU A 1 64 ? 7.072 3.246 -1.318 1.00 0.00 518 LEU A C 20
ATOM 21532 O O . LEU A 1 64 ? 7.461 4.371 -1.009 1.00 0.00 518 LEU A O 20
ATOM 21548 N N . GLN A 1 65 ? 6.490 2.975 -2.482 1.00 0.00 519 GLN A N 20
ATOM 21549 C CA . GLN A 1 65 ? 6.270 4.010 -3.485 1.00 0.00 519 GLN A CA 20
ATOM 21550 C C . GLN A 1 65 ? 4.970 3.764 -4.244 1.00 0.00 519 GLN A C 20
ATOM 21551 O O . GLN A 1 65 ? 4.740 2.672 -4.765 1.00 0.00 519 GLN A O 20
ATOM 21565 N N . LEU A 1 66 ? 4.123 4.786 -4.303 1.00 0.00 520 LEU A N 20
ATOM 21566 C CA . LEU A 1 66 ? 2.845 4.681 -4.999 1.00 0.00 520 LEU A CA 20
ATOM 21567 C C . LEU A 1 66 ? 3.056 4.421 -6.488 1.00 0.00 520 LEU A C 20
ATOM 21568 O O . LEU A 1 66 ? 4.096 4.768 -7.048 1.00 0.00 520 LEU A O 20
ATOM 21584 N N . CYS A 1 67 ? 2.062 3.809 -7.122 1.00 0.00 521 CYS A N 20
ATOM 21585 C CA . CYS A 1 67 ? 2.137 3.504 -8.546 1.00 0.00 521 CYS A CA 20
ATOM 21586 C C . CYS A 1 67 ? 1.115 4.318 -9.332 1.00 0.00 521 CYS A C 20
ATOM 21587 O O . CYS A 1 67 ? 1.332 4.647 -10.498 1.00 0.00 521 CYS A O 20
ATOM 21595 N N . SER A 1 68 ? -0.002 4.638 -8.686 1.00 0.00 522 SER A N 20
ATOM 21596 C CA . SER A 1 68 ? -1.061 5.409 -9.326 1.00 0.00 522 SER A CA 20
ATOM 21597 C C . SER A 1 68 ? -1.279 6.736 -8.604 1.00 0.00 522 SER A C 20
ATOM 21598 O O . SER A 1 68 ? -2.415 7.132 -8.342 1.00 0.00 522 SER A O 20
ATOM 21606 N N . GLU A 1 69 ? -0.183 7.417 -8.286 1.00 0.00 523 GLU A N 20
ATOM 21607 C CA . GLU A 1 69 ? -0.254 8.698 -7.594 1.00 0.00 523 GLU A CA 20
ATOM 21608 C C . GLU A 1 69 ? -0.930 9.752 -8.468 1.00 0.00 523 GLU A C 20
ATOM 21609 O O . GLU A 1 69 ? -1.223 9.507 -9.637 1.00 0.00 523 GLU A O 20
#

Organism: Homo sapiens (NCBI:txid9606)

Secondary structure (DSSP, 8-state):
--S-S----------SS--TT-EEEESSSTTTT-EEEEEEE-SS-EEEEESSS-SEEEE-TTSEEES--

Nearest PDB structures (foldseek):
  2do3-assembly1_A  TM=7.904E-01  e=3.223E-11  Homo sapiens
  8p4f-assembly1_Z  TM=8.080E-01  e=1.437E-07  Homo sapiens
  8ram-assembly1_Z  TM=9.403E-01  e=3.035E-04  Saccharomyces cerevisiae
  8rap-assembly1_Z  TM=9.401E-01  e=3.230E-04  Saccharomyces cerevisiae
  6er0-assembly1_A  TM=8.836E-01  e=1.845E-03  Homo sapiens

Foldseek 3Di:
DDDDDDDDDPDDDDDQDQDAPFKKAFCDDPRRGFIFGFHAQDPAWTWGQGPPVRDIDTDHPVRMGGDPD

Sequence (69 aa):
GSSGSSGEFPAQELRKYFKMGDHVKVIAGRFEGDTGLIVRVEENFVILFSDLTMHELKVLPRDLQLCSEGSSGSSGEFPAQELRKYFKMGDHVKVIAGRFEGDTGLIVRVEENFVILFSDLTMHELKVLPRDLQLCSEGSSGSSGEFPAQELRKYFKMGDHVKVIAGRFEGDTGLIVRVEENFVILFSDLTMHELKVLPRDLQLCSEGSSGSSGEFPAQELRKYFKMGDHVKVIAGRFEGDTGLIVRVEENFVILFSDLTMHELKVLPRDLQLCSEGSSGSSGEFPAQELRKYFKMGDHVKVIAGRFEGDTGLIVRVEENFVILFSDLTMHELKVLPRDLQLCSEGSSGSSGEFPAQELRKYFKMGDHVKVIAGRFEGDTGLIVRVEENFVILFSDLTMHELKVLPRDLQLCSEGSSGSSGEFPAQELRKYFKMGDHVKVIAGRFEGDTGLIVRVEENFVILFSDLTMHELKVLPRDLQLCSEGSSGSSGEFPAQELRKYFKMGDHVKVIAGRFEGDTGLIVRVEENFVILFSDLTMHELKVLPRDLQLCSEGSSGSSGEFPAQELRKYFKMGDHVKVIAGRFEGDTGLIVRVEENFVILFSDLTMHELKVLPRDLQLCSEGSSGSSGEFPAQELRKYFKMGDHVKVIAGRFEGDTGLIVRVEENFVILFSDLTMHELKVLPRDLQLCSEGSSGSSGEFPAQELRKYFKMGDHVKVIAGRFEGDTGLIVRVEENFVILFSDLTMHELKVLPRDLQLCSEGSSGSSGEFPAQELRKYFKMGDHVKVIAGRFEGDTGLIVRVEENFVILFSDLTMHELKVLPRDLQLCSEGSSGSSGEFPAQELRKYFKMGDHVKVIAGRFEGDTGLIVRVEENFVILFSDLTMHELKVLPRDLQLCSEGSSGSSGEFPAQELRKYFKMGDHVKVIAGRFEGDTGLIVRVEENFVILFSDLTMHELKVLPRDLQLCSEGSSGSSGEFPAQELRKYFKMGDHVKVIAGRFEGDTGLIVRVEENFVILFSDLTMHELKVLPRDLQLCSEGSSGSSGEFPAQELRKYFKMGDHVKVIAGRFEGDTGLIVRVEENFVILFSDLTMHELKVLPRDLQLCSEGSSGSSGEFPAQELRKYFKMGDHVKVIAGRFEGDTGLIVRVEENFVILFSDLTMHELKVLPRDLQLCSEGSSGSSGEFPAQELRKYFKMGDHVKVIAGRFEGDTGLIVRVEENFVILFSDLTMHELKVLPRDLQLCSEGSSGSSGEFPAQELRKYFKMGDHVKVIAGRFEGDTGLIVRVEENFVILFSDLTMHELKVLPRDLQLCSEGSSGSSGEFPAQELRKYFKMGDHVKVIAGRFEGDTGLIVRVEENFVILFSDLTMHELKVLPRDLQLCSE

Radius of gyration: 12.83 Å; Cα contacts (8 Å, |Δi|>4): 114; chains: 1; bounding box: 38×27×26 Å

CATH classification: 2.30.30.30

InterPro domains:
  IPR005100 NGN domain [PF03439] (178-264)
  IPR005824 KOW [PF00467] (475-499)
  IPR005824 KOW [SM00739] (272-299)
  IPR005824 KOW [SM00739] (419-446)
  IPR005824 KOW [SM00739] (471-498)
  IPR005824 KOW [SM00739] (593-620)
  IPR005824 KOW [SM00739] (703-730)
  IPR005824 KOW [SM00739] (1034-1061)
  IPR006645 NusG-like, N-terminal [SM00738] (176-267)
  IPR008991 Translation protein SH3-like domain superfamily [SSF50104] (462-522)
  IPR014722 Large ribosomal subunit protein uL2, domain 2 [G3DSA:2.30.30.30] (413-471)
  IPR014722 Large ribosomal subunit protein uL2, domain 2 [G3DSA:2.30.30.30] (473-523)
  IPR014722 Large ribosomal subunit protein uL2, domain 2 [G3DSA:2.30.30.30] (687-757)
  IPR017071 Transcription elongation factor Spt5, eukaryote [PIRSF036945] (3-1086)
  IPR022581 Spt5 transcription elongation factor, N-terminal [PF11942] (75-172)
  IPR024945 Spt5 C-terminal domain [SM01104] (772-908)
  IPR036735 NusG, N-terminal domain superfamily [G3DSA:3.30.70.940] (173-276)
  IPR039385 NGN domain, eukaryotic [cd09888] (178-265)
  IPR039659 Transcription elongation factor SPT5 [PTHR11125] (28-1064)
  IPR041973 Spt5, KOW domain repeat 1 [PF23042] (273-396)

Solvent-accessible surface area: 5802 Å² total; per-residue (Å²): 137,117,122,73,120,120,34,173,150,126,76,146,125,150,128,131,142,35,105,140,56,56,62,0,73,1,70,39,47,231,66,128,56,41,42,3,88,3,65,167,66,52,190,104,48,3,28,0,81,1,96,135,69,139,113,114,15,121,11,64,57,193,25,9,74,28,88,105,131